Protein 6CZX (pdb70)

Organism: Arabidopsis thaliana (NCBI:txid3702)

Foldseek 3Di:
DVDAFQWQALFLTDDAPVLVVVCVVCQAPHPPPRGGLVPDDCPDPVLVVLLVLLVVLLCVQQVFDPQKDKAKAFDFVLLVLQLVLQQQHAAAAEEEEAALEVVSVSSQVNNPVGHHYDDQYHPVVLPRFDGDDQVPGDADQRHAEYEYAQAHRQQQFHDPDDHQHDHHFYEYEPAQCPQLAHDPPVRGQKYKYACSLQFNGGIIMIIGRNVSADDGHPPDDCSSHRNCRRVCVNVNDPGPSVRSSSSSSRSVVCVVCVHRVSSNVVLVVLLVLQVVLQVVLVQQKDFRHDDVGGHSFKTFIAGPPNVCQVVLQVVVVVVRNHDQFHDPVPTHGMRGQRSNRDSVSSVVSSVSSVVVSVVPD/DDAFQWQALFLTDDAPVLVVVCVVCAAPHPPPRGGLVPDDCPDPVLVVLLVLLVVLLCVQQVFDPLKDKAKAFDFVLLVLQLVCLQQHAAAAEEEEAALEVVSVSSQVNCPVRHHYDDQHHPVVLPRFDGDDQVPGDADQRHQEYEDAQAHSQQQFHDPDDHQHNDHFYEYACAQCPQQAHDPPVRGQKYKYACSLQFHGGIIMIMGRPVSADDGHPPQDCSSHPNCRRVCVNVNDPGPSVGSSSSSSRSVVCVVCVHNNSSNVVLVVLLCLVVVLQVVLVQQKDFSHDVVGGHSFKTFIAGPPQVCQVVLQVVVVVVRNHDQFRDPPPTHGMRGQRSNRDSVNSVVSSVSSVVVSVVPD/DDAFQWQALFLTDDAPVLVVLCVVCQAAHVVPPGGLVPDDCVDPVLVVLLVLLVVLLCVQQVFDPQKAKAKAFDFVLLVLQLVLQQQHAAAAEEEEAALEVVSVSSQVNNPVGHHYHDQYHCVVLPRFDGDDQVPGDADQRHAEYEYAQAHRQQQFHDPDDHQHRHHFYEYECAQCPQQAHDPPVRGQKYKYACSLQFNGGIIMIIGRNVSADDGHPPDDCSSHRVCRRVCVNVNDPGPRVGSSSSSSRSVVCVVCVHRHSSNVVLVVLLCLQVVLQVPLVQQKDFRHDDVGGHSFKTFIAGPPNVCQVVLQVVVVVVRNHDQFHDPVPTHGMRGQRSNRDSVSSVVSSVSVVVVSVVPD/DDAFQEQALFLTDDAPVLVVVLVVCAAPHPPPRGGLVPDDCPDPVLVVLLVLLQVLLCVQQVFDPQKDKAKAFDFVLLVLQLVCQQQHAAAAEEEEAALEVVSVSSQVNNPVGHHYHDQHHPVVLPRFDGDDQVPGDADQRHQEYEDAQAHRQQQFHDPDDHQHNDHFYEYECAQCRLQAHDPPVRGQKYKYAQSLAFNGGIIMIMHRNVSADDGHPPDDCSSHRNCRRVCVNVNDPGPRVRSSSSSSRSVVCVVCVHRHSSNVVLVVLLCLQVVLQVVLVQQKDFSHDDVGGHSFKTFIAGPPNVCQVVLQVVVVVVRYHDQFRDPVRGHGMRGQRSNSDSVNSVVVSVSSVVVSVVPD

GO terms:
  GO:0030170 pyridoxal phosphate binding (F, IDA)
  GO:0042803 protein homodimerization activity (F, IDA)
  GO:0004648 O-phospho-L-serine:2-oxoglutarate transaminase activity (F, EXP)
  GO:0004648 O-phospho-L-serine:2-oxoglutarate transaminase activity (F, IDA)
  GO:0009507 chloroplast (C, IDA)
  GO:0006564 L-serine biosynthetic process (P, TAS)
  GO:0009507 chloroplast (C, HDA)
  GO:0009536 plastid (C, HDA)
  GO:0009570 chloroplast stroma (C, HDA)

Nearest PDB structures (foldseek):
  6czz-assembly2_C  TM=1.001E+00  e=1.066E-75  Arabidopsis thaliana
  2bhx-assembly1_A  TM=9.837E-01  e=3.439E-50  Alkalihalobacillus alcalophilus
  4xk1-assembly1_B  TM=9.857E-01  e=1.658E-46  Pseudomonas aeruginosa PAO1
  1bjo-assembly1_A  TM=9.437E-01  e=1.462E-46  Escherichia coli
  3qbo-assembly1_A  TM=9.615E-01  e=1.694E-45  Yersinia pestis CO92

Solvent-accessible surface area: 54350 Å² total

InterPro domains:
  IPR000192 Aminotransferase class V domain [PF00266] (73-418)
  IPR015421 Pyridoxal phosphate-dependent transferase, major domain [G3DSA:3.40.640.10] (86-325)
  IPR015422 Pyridoxal phosphate-dependent transferase, small domain [G3DSA:3.90.1150.10] (326-430)
  IPR015424 Pyridoxal phosphate-dependent transferase [SSF53383] (71-427)
  IPR020578 Aminotransferase class-V, pyridoxal-phosphate binding site [PS00595] (256-275)
  IPR022278 Phosphoserine aminotransferase [MF_00160] (71-429)
  IPR022278 Phosphoserine aminotransferase [NF003764] (71-429)
  IPR022278 Phosphoserine aminotransferase [PTHR43247] (69-429)
  IPR022278 Phosphoserine aminotransferase [TIGR01364] (73-429)
  IPR022278 Phosphoserine aminotransferase [cd00611] (74-426)

Radius of gyration: 36.16 Å; Cα contacts (8 Å, |Δi|>4): 3236; chains: 4; bounding box: 89×71×110 Å

Sequence (1441 aa):
SNARVFNFAAGPATLPENVLLKAQADLYNWRGSGMSVMEMSHRGKEFLSIIQKAESDLRQLLEIPQEYSVLFLQGGATTQFAALPLNLCKSDDTVDFVVTGSWGDKAVKEAKKYCKTNVIWSGKSEKYTKVPSFEELEEQTPDAKYLHICANETIHGVEFKDYPVPKNGFLVADMSSNFCSKPVDVSKFGVIYGGAQNVGPSSGVTIVIIRKDLIGNAQDITPVMLDYKIHDENSSLYNTPPCFGIYMCGLVFEDLLEQGGLKEVEKKNQRKADLLYNAIEESNGFFRCPVEKSVRSLMNVPFTLEKSSELEAEFIKEAAKEKMVQLKGHRSVGGMRASIYNAMPLAGVEKLVAFMKDDFQAKHANARVFNFAAGPATLPENVLLKAQADLLYNWRGSGMSVMEMSHRGKEFLSIIQKAESDLRQLLEIPQEEYSVLFLQGGATTQFAALPLNLCKSDDTVDFVVTGSWGDKAVKEAKKYCKTNVIWSGKSEKYTKVPSFEELEQTPDAKYLHICANETIHGVEFKDDYPVPKNGFLVADMSSNFCSKPVDVSKFGVIYGGAQNVGPSSGVTIVIIRKKDLIGNAQDITPVMLDYKIHDENSSLYNTPPCFGIYMCGLVFEDLLEQGGLKEVEKKNQRRKADLLYNAIEESNGFFRCPVEKSVRSLMNVPFTLEKSELEAEFIKEAAKEKMVQQLKGGHHRRSSVVGGGMRASIYNAMPLAGVEKLVAFMKDDFQAKHANARVFNFAAGPATLPENVLLKAQADDLYNWRGSGMSVMEMSHRGKEFLSIIQKAESSDLRQLLEIPQEYSVLFLQGGATTQFAALPLNLCKSDDTVDFVVTGSWGDKAVKEAKKYCKTNVIWSGKSEKYTKVPSFEELEQTPDAKYLHICANETIHGVEFKDYPVPKNGFLVADMSSNFCSKPVDVSKFGVIYGGAQNVGPSSGVTIVIIRKDLIGNAQDITPVMLDYKIHDENSSLYNTPPCFGIYMCGLVFEEDLLEQGGLKEVEKKNQRKADLLYNAIEESNGFFRCPVEKSVRSLMNVPFTLEKSELEAEFIKEAAKEKMVQQLKGHRSVGGMRASIYNAMPLAGVEKLVAFMKDDFQAKHANARVFNFAAGPATLPENVLLKAQADLLYNWRGSGMSVMEMSHRGKEFLSIIQKAESSDLRQLLEIPQEYSVLFLQGGATTQFAALPLNLCKSDDTVDFVVTGSWGDKAVKEAKKYCKTNNVIWSGKSEKYTKVPSFEELEQTPDAKYLHICANETIHGVEFKDDYPVPKNGFLVADMSSNFCSKPVDVSKFGVIYGGAQNVGPSSGVTIVIIRKDLIGNAQDDITPVMLDYKIHDENSSLYNTPPCFGIYMCGLVFEDLLEQGGLKEVEKKNQRRKADLLYNAIEESNNGFFRCCPVEKSVRSLMNVPFTLLEEKSELEAEEFIKEAAKEKMVQLKGHRSVGGMMRASIYNAMPLAGVEKLVAFMKDDFQAKHA

Structure (mmCIF, N/CA/C/O backbone):
data_6CZX
#
_entry.id   6CZX
#
_cell.length_a   84.221
_cell.length_b   105.929
_cell.length_c   186.886
_cell.angle_alpha   90.00
_cell.angle_beta   90.00
_cell.angle_gamma   90.00
#
_symmetry.space_group_name_H-M   'P 21 21 21'
#
loop_
_entity.id
_entity.type
_entity.pdbx_description
1 polymer 'Phosphoserine aminotransferase 1, chloroplastic'
2 non-polymer 'SULFATE ION'
3 non-polymer DI(HYDROXYETHYL)ETHER
4 non-polymer (4R)-2-METHYLPENTANE-2,4-DIOL
5 water water
#
loop_
_atom_site.group_PDB
_atom_site.id
_atom_site.type_symbol
_atom_site.label_atom_id
_atom_site.label_alt_id
_atom_site.label_comp_id
_atom_site.label_asym_id
_atom_site.label_entity_id
_atom_site.label_seq_id
_atom_site.pdbx_PDB_ins_code
_atom_site.Cartn_x
_atom_site.Cartn_y
_atom_site.Cartn_z
_atom_site.occupancy
_atom_site.B_iso_or_equiv
_atom_site.auth_seq_id
_atom_site.auth_comp_id
_atom_site.auth_asym_id
_atom_site.auth_atom_id
_atom_site.pdbx_PDB_model_num
ATOM 1 N N . SER A 1 1 ? 34.148 58.471 47.180 1.00 53.03 69 SER A N 1
ATOM 2 C CA . SER A 1 1 ? 34.507 58.509 48.632 1.00 51.62 69 SER A CA 1
ATOM 3 C C . SER A 1 1 ? 35.074 57.162 49.120 1.00 49.35 69 SER A C 1
ATOM 4 O O . SER A 1 1 ? 35.185 56.197 48.354 1.00 45.88 69 SER A O 1
ATOM 7 N N . ASN A 1 2 ? 35.420 57.077 50.398 1.00 46.52 70 ASN A N 1
ATOM 8 C CA . ASN A 1 2 ? 35.836 55.782 50.947 1.00 44.38 70 ASN A CA 1
ATOM 9 C C . ASN A 1 2 ? 34.669 54.786 51.011 1.00 40.29 70 ASN A C 1
ATOM 10 O O . ASN A 1 2 ? 34.886 53.588 50.877 1.00 42.07 70 ASN A O 1
ATOM 15 N N . ALA A 1 3 ? 33.446 55.280 51.201 1.00 34.62 71 ALA A N 1
ATOM 16 C CA . ALA A 1 3 ? 32.250 54.456 51.089 1.00 31.66 71 ALA A CA 1
ATOM 17 C C . ALA A 1 3 ? 31.806 54.493 49.633 1.00 27.96 71 ALA A C 1
ATOM 18 O O . ALA A 1 3 ? 32.063 55.455 48.907 1.00 27.29 71 ALA A O 1
ATOM 20 N N . ARG A 1 4 ? 31.091 53.471 49.220 1.00 25.81 72 ARG A N 1
ATOM 21 C CA . ARG A 1 4 ? 30.582 53.487 47.854 1.00 25.21 72 ARG A CA 1
ATOM 22 C C . ARG A 1 4 ? 29.445 54.483 47.699 1.00 24.38 72 ARG A C 1
ATOM 23 O O . ARG A 1 4 ? 28.665 54.713 48.641 1.00 24.88 72 ARG A O 1
ATOM 31 N N . VAL A 1 5 ? 29.365 55.091 46.515 1.00 22.59 73 VAL A N 1
ATOM 32 C CA . VAL A 1 5 ? 28.339 56.067 46.240 1.00 22.55 73 VAL A CA 1
ATOM 33 C C . VAL A 1 5 ? 27.115 55.468 45.591 1.00 21.98 73 VAL A C 1
ATOM 34 O O . VAL A 1 5 ? 27.126 54.308 45.152 1.00 20.99 73 VAL A O 1
ATOM 38 N N . PHE A 1 6 ? 26.051 56.262 45.522 1.00 20.81 74 PHE A N 1
ATOM 39 C CA . PHE A 1 6 ? 24.902 55.915 44.699 1.00 21.82 74 PHE A CA 1
ATOM 40 C C . PHE A 1 6 ? 25.209 56.395 43.285 1.00 20.41 74 PHE A C 1
ATOM 41 O O . PHE A 1 6 ? 25.420 57.589 43.040 1.00 20.35 74 PHE A O 1
ATOM 49 N N . ASN A 1 7 ? 25.287 55.446 42.361 1.00 20.05 75 ASN A N 1
ATOM 50 C CA . ASN A 1 7 ? 25.835 55.697 41.015 1.00 19.55 75 ASN A CA 1
ATOM 51 C C . ASN A 1 7 ? 24.715 55.624 39.988 1.00 20.28 75 ASN A C 1
ATOM 52 O O . ASN A 1 7 ? 24.224 54.558 39.687 1.00 19.28 75 ASN A O 1
ATOM 57 N N . PHE A 1 8 ? 24.251 56.794 39.539 1.00 19.90 76 PHE A N 1
ATOM 58 C CA . PHE A 1 8 ? 23.142 56.893 38.569 1.00 20.36 76 PHE A CA 1
ATOM 59 C C . PHE A 1 8 ? 23.570 56.887 37.092 1.00 19.89 76 PHE A C 1
ATOM 60 O O . PHE A 1 8 ? 22.791 57.252 36.212 1.00 20.75 76 PHE A O 1
ATOM 68 N N . ALA A 1 9 ? 24.791 56.460 36.829 1.00 20.88 77 ALA A N 1
ATOM 69 C CA . ALA A 1 9 ? 25.310 56.410 35.470 1.00 20.73 77 ALA A CA 1
ATOM 70 C C . ALA A 1 9 ? 24.472 55.507 34.559 1.00 19.86 77 ALA A C 1
ATOM 71 O O . ALA A 1 9 ? 23.934 54.503 34.984 1.00 18.45 77 ALA A O 1
ATOM 73 N N . ALA A 1 10 ? 24.395 55.888 33.286 1.00 19.36 78 ALA A N 1
ATOM 74 C CA . ALA A 1 10 ? 23.501 55.264 32.317 1.00 19.34 78 ALA A CA 1
ATOM 75 C C . ALA A 1 10 ? 24.127 54.069 31.580 1.00 19.07 78 ALA A C 1
ATOM 76 O O . ALA A 1 10 ? 23.449 53.392 30.805 1.00 19.94 78 ALA A O 1
ATOM 78 N N . GLY A 1 11 ? 25.406 53.846 31.772 1.00 18.35 79 GLY A N 1
ATOM 79 C CA . GLY A 1 11 ? 26.107 52.773 31.064 1.00 18.44 79 GLY A CA 1
ATOM 80 C C . GLY A 1 11 ? 27.530 53.159 30.695 1.00 18.62 79 GLY A C 1
ATOM 81 O O . GLY A 1 11 ? 27.705 54.160 30.017 1.00 19.81 79 GLY A O 1
ATOM 82 N N . PRO A 1 12 ? 28.542 52.434 31.172 1.00 17.28 80 PRO A N 1
ATOM 83 C CA . PRO A 1 12 ? 28.418 51.378 32.185 1.00 16.92 80 PRO A CA 1
ATOM 84 C C . PRO A 1 12 ? 27.726 51.911 33.463 1.00 16.85 80 PRO A C 1
ATOM 85 O O . PRO A 1 12 ? 27.503 53.133 33.607 1.00 16.69 80 PRO A O 1
ATOM 89 N N . ALA A 1 13 ? 27.365 51.000 34.342 1.00 16.81 81 ALA A N 1
ATOM 90 C CA . ALA A 1 13 ? 26.470 51.336 35.422 1.00 16.29 81 ALA A CA 1
ATOM 91 C C . ALA A 1 13 ? 26.772 50.577 36.690 1.00 16.62 81 ALA A C 1
ATOM 92 O O . ALA A 1 13 ? 27.683 49.716 36.751 1.00 15.71 81 ALA A O 1
ATOM 94 N N . THR A 1 14 ? 25.987 50.883 37.723 1.00 17.14 82 THR A N 1
ATOM 95 C CA . THR A 1 14 ? 26.121 50.223 39.003 1.00 17.55 82 THR A CA 1
ATOM 96 C C . THR A 1 14 ? 25.916 48.709 38.908 1.00 17.23 82 THR A C 1
ATOM 97 O O . THR A 1 14 ? 25.099 48.224 38.116 1.00 17.84 82 THR A O 1
ATOM 101 N N . LEU A 1 15 ? 26.670 47.963 39.713 1.00 16.65 83 LEU A N 1
ATOM 102 C CA . LEU A 1 15 ? 26.559 46.496 39.807 1.00 16.94 83 LEU A CA 1
ATOM 103 C C . LEU A 1 15 ? 26.321 46.073 41.250 1.00 17.29 83 LEU A C 1
ATOM 104 O O . LEU A 1 15 ? 26.643 46.829 42.165 1.00 17.30 83 LEU A O 1
ATOM 109 N N . PRO A 1 16 ? 25.811 44.849 41.457 1.00 17.02 84 PRO A N 1
ATOM 110 C CA . PRO A 1 16 ? 25.490 44.417 42.836 1.00 17.95 84 PRO A CA 1
ATOM 111 C C . PRO A 1 16 ? 26.761 44.310 43.645 1.00 17.76 84 PRO A C 1
ATOM 112 O O . PRO A 1 16 ? 27.774 43.768 43.167 1.00 17.52 84 PRO A O 1
ATOM 116 N N . GLU A 1 17 ? 26.704 44.765 44.892 1.00 18.54 85 GLU A N 1
ATOM 117 C CA . GLU A 1 17 ? 27.878 44.673 45.762 1.00 18.76 85 GLU A CA 1
ATOM 118 C C . GLU A 1 17 ? 28.324 43.242 46.051 1.00 18.51 85 GLU A C 1
ATOM 119 O O . GLU A 1 17 ? 29.524 42.952 46.118 1.00 18.26 85 GLU A O 1
ATOM 125 N N . ASN A 1 18 ? 27.381 42.337 46.194 1.00 18.76 86 ASN A N 1
ATOM 126 C CA . ASN A 1 18 ? 27.726 40.956 46.435 1.00 19.93 86 ASN A CA 1
ATOM 127 C C . ASN A 1 18 ? 28.453 40.302 45.246 1.00 19.25 86 ASN A C 1
ATOM 128 O O . ASN A 1 18 ? 29.363 39.507 45.431 1.00 18.95 86 ASN A O 1
ATOM 133 N N . VAL A 1 19 ? 28.051 40.671 44.032 1.00 17.90 87 VAL A N 1
ATOM 134 C CA . VAL A 1 19 ? 28.731 40.212 42.834 1.00 17.52 87 VAL A CA 1
ATOM 135 C C . VAL A 1 19 ? 30.157 40.747 42.814 1.00 16.35 87 VAL A C 1
ATOM 136 O O . VAL A 1 19 ? 31.124 39.995 42.544 1.00 16.51 87 VAL A O 1
ATOM 140 N N . LEU A 1 20 ? 30.325 42.049 43.121 1.00 15.69 88 LEU A N 1
ATOM 141 C CA . LEU A 1 20 ? 31.659 42.630 43.101 1.00 16.00 88 LEU A CA 1
ATOM 142 C C . LEU A 1 20 ? 32.548 41.977 44.131 1.00 15.31 88 LEU A C 1
ATOM 143 O O . LEU A 1 20 ? 33.766 41.773 43.908 1.00 14.36 88 LEU A O 1
ATOM 148 N N . LEU A 1 21 ? 32.002 41.725 45.328 1.00 15.54 89 LEU A N 1
ATOM 149 C CA . LEU A 1 21 ? 32.831 41.146 46.397 1.00 15.82 89 LEU A CA 1
ATOM 150 C C . LEU A 1 21 ? 33.195 39.680 46.077 1.00 16.34 89 LEU A C 1
ATOM 151 O O . LEU A 1 21 ? 34.265 39.216 46.447 1.00 15.83 89 LEU A O 1
ATOM 156 N N . LYS A 1 22 ? 32.296 38.962 45.414 1.00 17.02 90 LYS A N 1
ATOM 157 C CA . LYS A 1 22 ? 32.614 37.604 44.979 1.00 17.40 90 LYS A CA 1
ATOM 158 C C . LYS A 1 22 ? 33.764 37.605 43.972 1.00 16.55 90 LYS A C 1
ATOM 159 O O . LYS A 1 22 ? 34.750 36.839 44.074 1.00 15.46 90 LYS A O 1
ATOM 165 N N . ALA A 1 23 ? 33.670 38.526 43.007 1.00 15.96 91 ALA A N 1
ATOM 166 C CA . ALA A 1 23 ? 34.763 38.700 42.042 1.00 15.50 91 ALA A CA 1
ATOM 167 C C . ALA A 1 23 ? 36.070 39.062 42.715 1.00 15.21 91 ALA A C 1
ATOM 168 O O . ALA A 1 23 ? 37.119 38.533 42.368 1.00 15.21 91 ALA A O 1
ATOM 170 N N . GLN A 1 24 ? 36.029 39.955 43.703 1.00 14.91 92 GLN A N 1
ATOM 171 C CA . GLN A 1 24 ? 37.248 40.297 44.437 1.00 14.56 92 GLN A CA 1
ATOM 172 C C . GLN A 1 24 ? 37.836 39.058 45.087 1.00 14.56 92 GLN A C 1
ATOM 173 O O . GLN A 1 24 ? 39.040 38.791 44.955 1.00 15.47 92 GLN A O 1
ATOM 179 N N . ALA A 1 25 ? 37.005 38.326 45.813 1.00 15.52 93 ALA A N 1
ATOM 180 C CA . ALA A 1 25 ? 37.460 37.156 46.566 1.00 15.89 93 ALA A CA 1
ATOM 181 C C . ALA A 1 25 ? 38.179 36.138 45.715 1.00 16.47 93 ALA A C 1
ATOM 182 O O . ALA A 1 25 ? 39.181 35.521 46.139 1.00 17.22 93 ALA A O 1
ATOM 184 N N . ASP A 1 26 ? 37.663 35.940 44.507 1.00 16.86 94 ASP A N 1
ATOM 185 C CA . ASP A 1 26 ? 38.154 34.868 43.644 1.00 17.68 94 ASP A CA 1
ATOM 186 C C . ASP A 1 26 ? 39.161 35.342 42.589 1.00 17.23 94 ASP A C 1
ATOM 187 O O . ASP A 1 26 ? 39.588 34.554 41.738 1.00 17.17 94 ASP A O 1
ATOM 192 N N . LEU A 1 27 ? 39.558 36.618 42.625 1.00 17.05 95 LEU A N 1
ATOM 193 C CA . LEU A 1 27 ? 40.292 37.202 41.467 1.00 17.50 95 LEU A CA 1
ATOM 194 C C . LEU A 1 27 ? 41.668 36.582 41.249 1.00 17.66 95 LEU A C 1
ATOM 195 O O . LEU A 1 27 ? 42.150 36.486 40.105 1.00 18.29 95 LEU A O 1
ATOM 200 N N . TYR A 1 28 ? 42.325 36.200 42.328 1.00 17.83 96 TYR A N 1
ATOM 201 C CA . TYR A 1 28 ? 43.710 35.696 42.256 1.00 18.72 96 TYR A CA 1
ATOM 202 C C . TYR A 1 28 ? 43.798 34.230 41.935 1.00 18.86 96 TYR A C 1
ATOM 203 O O . TYR A 1 28 ? 44.798 33.752 41.354 1.00 18.66 96 TYR A O 1
ATOM 212 N N . ASN A 1 29 ? 42.767 33.503 42.342 1.00 19.14 97 ASN A N 1
ATOM 213 C CA . ASN A 1 29 ? 42.732 32.029 42.234 1.00 19.63 97 ASN A CA 1
ATOM 214 C C . ASN A 1 29 ? 41.288 31.597 42.330 1.00 19.84 97 ASN A C 1
ATOM 215 O O . ASN A 1 29 ? 40.726 31.531 43.426 1.00 20.50 97 ASN A O 1
ATOM 220 N N . TRP A 1 30 ? 40.679 31.330 41.197 1.00 20.03 98 TRP A N 1
ATOM 221 C CA . TRP A 1 30 ? 39.245 30.980 41.111 1.00 20.27 98 TRP A CA 1
ATOM 222 C C . TRP A 1 30 ? 39.033 29.529 41.534 1.00 21.86 98 TRP A C 1
ATOM 223 O O . TRP A 1 30 ? 39.500 28.627 40.857 1.00 20.69 98 TRP A O 1
ATOM 234 N N . ARG A 1 31 ? 38.325 29.313 42.647 1.00 24.11 99 ARG A N 1
ATOM 235 C CA . ARG A 1 31 ? 37.956 27.950 43.070 1.00 26.85 99 ARG A CA 1
ATOM 236 C C . ARG A 1 31 ? 39.102 26.916 43.068 1.00 27.86 99 ARG A C 1
ATOM 237 O O . ARG A 1 31 ? 38.955 25.811 42.510 1.00 31.52 99 ARG A O 1
ATOM 245 N N . GLY A 1 32 ? 40.245 27.263 43.624 1.00 29.39 100 GLY A N 1
ATOM 246 C CA . GLY A 1 32 ? 41.437 26.376 43.588 1.00 29.65 100 GLY A CA 1
ATOM 247 C C . GLY A 1 32 ? 41.896 25.837 42.225 1.00 29.97 100 GLY A C 1
ATOM 248 O O . GLY A 1 32 ? 42.601 24.830 42.156 1.00 31.10 100 GLY A O 1
ATOM 249 N N . SER A 1 33 ? 41.503 26.484 41.133 1.00 26.51 101 SER A N 1
ATOM 250 C CA . SER A 1 33 ? 42.005 26.128 39.811 1.00 25.44 101 SER A CA 1
ATOM 251 C C . SER A 1 33 ? 43.458 26.524 39.636 1.00 24.99 101 SER A C 1
ATOM 252 O O . SER A 1 33 ? 44.114 26.124 38.683 1.00 27.54 101 SER A O 1
ATOM 255 N N . GLY A 1 34 ? 43.930 27.424 40.477 1.00 21.81 102 GLY A N 1
ATOM 256 C CA . GLY A 1 34 ? 45.312 27.845 40.410 1.00 21.45 102 GLY A CA 1
ATOM 257 C C . GLY A 1 34 ? 45.576 29.063 39.523 1.00 19.49 102 GLY A C 1
ATOM 258 O O . GLY A 1 34 ? 46.730 29.415 39.324 1.00 18.83 102 GLY A O 1
ATOM 259 N N . MET A 1 35 ? 44.519 29.763 39.135 1.00 18.69 103 MET A N 1
ATOM 260 C CA . MET A 1 35 ? 44.655 30.967 38.311 1.00 18.36 103 MET A CA 1
ATOM 261 C C . MET A 1 35 ? 43.409 31.831 38.366 1.00 17.22 103 MET A C 1
ATOM 262 O O . MET A 1 35 ? 42.325 31.407 38.833 1.00 17.17 103 MET A O 1
ATOM 267 N N . SER A 1 36 ? 43.543 33.071 37.881 1.00 15.62 104 SER A N 1
ATOM 268 C CA . SER A 1 36 ? 42.414 33.983 37.773 1.00 15.65 104 SER A CA 1
ATOM 269 C C . SER A 1 36 ? 41.561 33.597 36.575 1.00 15.40 104 SER A C 1
ATOM 270 O O . SER A 1 36 ? 42.082 33.066 35.576 1.00 15.10 104 SER A O 1
ATOM 273 N N . VAL A 1 37 ? 40.272 33.915 36.618 1.00 15.49 105 VAL A N 1
ATOM 274 C CA . VAL A 1 37 ? 39.453 33.859 35.398 1.00 16.07 105 VAL A CA 1
ATOM 275 C C . VAL A 1 37 ? 40.140 34.652 34.258 1.00 16.18 105 VAL A C 1
ATOM 276 O O . VAL A 1 37 ? 40.102 34.221 33.115 1.00 16.36 105 VAL A O 1
ATOM 280 N N . MET A 1 38 ? 40.795 35.764 34.582 1.00 16.34 106 MET A N 1
ATOM 281 C CA . MET A 1 38 ? 41.535 36.543 33.545 1.00 16.95 106 MET A CA 1
ATOM 282 C C . MET A 1 38 ? 42.694 35.829 32.815 1.00 16.80 106 MET A C 1
ATOM 283 O O . MET A 1 38 ? 43.184 36.331 31.779 1.00 16.42 106 MET A O 1
ATOM 288 N N . GLU A 1 39 ? 43.095 34.670 33.337 1.00 16.31 107 GLU A N 1
ATOM 289 C CA . GLU A 1 39 ? 44.223 33.917 32.843 1.00 16.54 107 GLU A CA 1
ATOM 290 C C . GLU A 1 39 ? 43.816 32.556 32.241 1.00 17.13 107 GLU A C 1
ATOM 291 O O . GLU A 1 39 ? 44.691 31.801 31.802 1.00 17.29 107 GLU A O 1
ATOM 297 N N . MET A 1 40 ? 42.522 32.220 32.289 1.00 16.34 108 MET A N 1
ATOM 298 C CA . MET A 1 40 ? 42.039 30.881 31.870 1.00 17.67 108 MET A CA 1
ATOM 299 C C . MET A 1 40 ? 42.004 30.771 30.374 1.00 17.96 108 MET A C 1
ATOM 300 O O . MET A 1 40 ? 41.628 31.708 29.673 1.00 17.42 108 MET A O 1
ATOM 305 N N . SER A 1 41 ? 42.379 29.602 29.872 1.00 19.05 109 SER A N 1
ATOM 306 C CA . SER A 1 41 ? 42.154 29.298 28.467 1.00 19.00 109 SER A CA 1
ATOM 307 C C . SER A 1 41 ? 40.669 29.238 28.199 1.00 18.43 109 SER A C 1
ATOM 308 O O . SER A 1 41 ? 39.913 28.612 28.940 1.00 18.92 109 SER A O 1
ATOM 311 N N . HIS A 1 42 ? 40.229 29.815 27.100 1.00 19.02 110 HIS A N 1
ATOM 312 C CA . HIS A 1 42 ? 38.810 29.753 26.750 1.00 19.62 110 HIS A CA 1
ATOM 313 C C . HIS A 1 42 ? 38.342 28.374 26.277 1.00 21.53 110 HIS A C 1
ATOM 314 O O . HIS A 1 42 ? 37.127 28.137 26.170 1.00 22.27 110 HIS A O 1
ATOM 321 N N . ARG A 1 43 ? 39.295 27.491 26.012 1.00 22.95 111 ARG A N 1
ATOM 322 C CA . ARG A 1 43 ? 38.981 26.110 25.603 1.00 25.11 111 ARG A CA 1
ATOM 323 C C . ARG A 1 43 ? 39.196 25.114 26.751 1.00 25.55 111 ARG A C 1
ATOM 324 O O . ARG A 1 43 ? 39.008 23.893 26.562 1.00 26.85 111 ARG A O 1
ATOM 332 N N . GLY A 1 44 ? 39.592 25.620 27.921 1.00 23.61 112 GLY A N 1
ATOM 333 C CA . GLY A 1 44 ? 39.795 24.774 29.108 1.00 23.04 112 GLY A CA 1
ATOM 334 C C . GLY A 1 44 ? 38.526 24.491 29.882 1.00 23.13 112 GLY A C 1
ATOM 335 O O . GLY A 1 44 ? 37.507 25.139 29.713 1.00 22.76 112 GLY A O 1
ATOM 336 N N . LYS A 1 45 ? 38.572 23.492 30.761 1.00 23.70 113 LYS A N 1
ATOM 337 C CA . LYS A 1 45 ? 37.345 23.030 31.399 1.00 24.35 113 LYS A CA 1
ATOM 338 C C . LYS A 1 45 ? 36.761 24.055 32.380 1.00 21.84 113 LYS A C 1
ATOM 339 O O . LYS A 1 45 ? 35.556 24.150 32.518 1.00 21.15 113 LYS A O 1
ATOM 345 N N . GLU A 1 46 ? 37.592 24.874 33.007 1.00 21.53 114 GLU A N 1
ATOM 346 C CA . GLU A 1 46 ? 37.058 25.865 33.930 1.00 21.53 114 GLU A CA 1
ATOM 347 C C . GLU A 1 46 ? 36.262 26.912 33.201 1.00 19.83 114 GLU A C 1
ATOM 348 O O . GLU A 1 46 ? 35.116 27.181 33.564 1.00 19.08 114 GLU A O 1
ATOM 354 N N . PHE A 1 47 ? 36.832 27.499 32.169 1.00 18.76 115 PHE A N 1
ATOM 355 C CA . PHE A 1 47 ? 36.060 28.518 31.482 1.00 18.12 115 PHE A CA 1
ATOM 356 C C . PHE A 1 47 ? 34.815 27.949 30.827 1.00 18.23 115 PHE A C 1
ATOM 357 O O . PHE A 1 47 ? 33.751 28.566 30.805 1.00 17.63 115 PHE A O 1
ATOM 365 N N . LEU A 1 48 ? 34.921 26.749 30.273 1.00 19.28 116 LEU A N 1
ATOM 366 C CA . LEU A 1 48 ? 33.732 26.139 29.712 1.00 19.73 116 LEU A CA 1
ATOM 367 C C . LEU A 1 48 ? 32.604 26.037 30.722 1.00 18.72 116 LEU A C 1
ATOM 368 O O . LEU A 1 48 ? 31.454 26.286 30.382 1.00 18.47 116 LEU A O 1
ATOM 373 N N . SER A 1 49 ? 32.912 25.707 31.974 1.00 17.96 117 SER A N 1
ATOM 374 C CA . SER A 1 49 ? 31.884 25.581 32.981 1.00 17.99 117 SER A CA 1
ATOM 375 C C . SER A 1 49 ? 31.248 26.947 33.245 1.00 17.87 117 SER A C 1
ATOM 376 O O . SER A 1 49 ? 30.067 27.021 33.442 1.00 17.90 117 SER A O 1
ATOM 379 N N . ILE A 1 50 ? 32.064 28.004 33.250 1.00 17.07 118 ILE A N 1
ATOM 380 C CA . ILE A 1 50 ? 31.567 29.371 33.466 1.00 17.16 118 ILE A CA 1
ATOM 381 C C . ILE A 1 50 ? 30.622 29.816 32.353 1.00 17.14 118 ILE A C 1
ATOM 382 O O . ILE A 1 50 ? 29.512 30.280 32.629 1.00 17.57 118 ILE A O 1
ATOM 387 N N . ILE A 1 51 ? 31.046 29.727 31.092 1.00 17.06 119 ILE A N 1
ATOM 388 C CA . ILE A 1 51 ? 30.225 30.205 30.004 1.00 17.71 119 ILE A CA 1
ATOM 389 C C . ILE A 1 51 ? 28.934 29.344 29.886 1.00 17.39 119 ILE A C 1
ATOM 390 O O . ILE A 1 51 ? 27.865 29.863 29.637 1.00 17.78 119 ILE A O 1
ATOM 395 N N . GLN A 1 52 ? 29.035 28.044 30.120 1.00 18.59 120 GLN A N 1
ATOM 396 C CA . GLN A 1 52 ? 27.854 27.182 30.048 1.00 19.61 120 GLN A CA 1
ATOM 397 C C . GLN A 1 52 ? 26.868 27.509 31.168 1.00 19.61 120 GLN A C 1
ATOM 398 O O . GLN A 1 52 ? 25.658 27.526 30.942 1.00 18.62 120 GLN A O 1
ATOM 404 N N . LYS A 1 53 ? 27.375 27.802 32.368 1.00 19.28 121 LYS A N 1
ATOM 405 C CA . LYS A 1 53 ? 26.509 28.151 33.478 1.00 20.23 121 LYS A CA 1
ATOM 406 C C . LYS A 1 53 ? 25.849 29.512 33.237 1.00 19.62 121 LYS A C 1
ATOM 407 O O . LYS A 1 53 ? 24.654 29.682 33.505 1.00 18.47 121 LYS A O 1
ATOM 413 N N . ALA A 1 54 ? 26.621 30.461 32.690 1.00 18.24 122 ALA A N 1
ATOM 414 C CA . ALA A 1 54 ? 26.051 31.774 32.334 1.00 17.90 122 ALA A CA 1
ATOM 415 C C . ALA A 1 54 ? 24.905 31.607 31.355 1.00 17.85 122 ALA A C 1
ATOM 416 O O . ALA A 1 54 ? 23.826 32.199 31.527 1.00 16.89 122 ALA A O 1
ATOM 418 N N . GLU A 1 55 ? 25.109 30.784 30.320 1.00 17.43 123 GLU A N 1
ATOM 419 C CA . GLU A 1 55 ? 24.037 30.582 29.332 1.00 18.50 123 GLU A CA 1
ATOM 420 C C . GLU A 1 55 ? 22.821 29.896 29.966 1.00 17.96 123 GLU A C 1
ATOM 421 O O . GLU A 1 55 ? 21.683 30.308 29.743 1.00 17.69 123 GLU A O 1
ATOM 427 N N . SER A 1 56 ? 23.075 28.877 30.773 1.00 19.09 124 SER A N 1
ATOM 428 C CA . SER A 1 56 ? 21.987 28.140 31.436 1.00 19.54 124 SER A CA 1
ATOM 429 C C . SER A 1 56 ? 21.141 29.038 32.358 1.00 19.49 124 SER A C 1
ATOM 430 O O . SER A 1 56 ? 19.906 29.035 32.300 1.00 18.73 124 SER A O 1
ATOM 433 N N . ASP A 1 57 ? 21.841 29.838 33.167 1.00 18.82 125 ASP A N 1
ATOM 434 C CA . ASP A 1 57 ? 21.189 30.791 34.076 1.00 18.83 125 ASP A CA 1
ATOM 435 C C . ASP A 1 57 ? 20.405 31.834 33.308 1.00 18.36 125 ASP A C 1
ATOM 436 O O . ASP A 1 57 ? 19.280 32.188 33.685 1.00 18.23 125 ASP A O 1
ATOM 441 N N . LEU A 1 58 ? 20.958 32.331 32.210 1.00 18.11 126 LEU A N 1
ATOM 442 C CA . LEU A 1 58 ? 20.214 33.294 31.409 1.00 18.67 126 LEU A CA 1
ATOM 443 C C . LEU A 1 58 ? 18.944 32.669 30.811 1.00 18.87 126 LEU A C 1
ATOM 444 O O . LEU A 1 58 ? 17.887 33.297 30.801 1.00 19.48 126 LEU A O 1
ATOM 449 N N . ARG A 1 59 ? 19.071 31.448 30.286 1.00 18.59 127 ARG A N 1
ATOM 450 C CA . ARG A 1 59 ? 17.936 30.754 29.715 1.00 19.88 127 ARG A CA 1
ATOM 451 C C . ARG A 1 59 ? 16.831 30.593 30.769 1.00 20.47 127 ARG A C 1
ATOM 452 O O . ARG A 1 59 ? 15.632 30.777 30.473 1.00 20.32 127 ARG A O 1
ATOM 460 N N . GLN A 1 60 ? 17.212 30.270 32.005 1.00 21.47 128 GLN A N 1
ATOM 461 C CA . GLN A 1 60 ? 16.222 30.182 33.097 1.00 22.25 128 GLN A CA 1
ATOM 462 C C . GLN A 1 60 ? 15.565 31.524 33.432 1.00 23.17 128 GLN A C 1
ATOM 463 O O . GLN A 1 60 ? 14.344 31.609 33.579 1.00 22.04 128 GLN A O 1
ATOM 469 N N . LEU A 1 61 ? 16.360 32.589 33.527 1.00 21.60 129 LEU A N 1
ATOM 470 C CA . LEU A 1 61 ? 15.833 33.889 33.916 1.00 21.89 129 LEU A CA 1
ATOM 471 C C . LEU A 1 61 ? 14.801 34.374 32.950 1.00 21.65 129 LEU A C 1
ATOM 472 O O . LEU A 1 61 ? 13.731 34.824 33.352 1.00 21.05 129 LEU A O 1
ATOM 477 N N . LEU A 1 62 ? 15.136 34.314 31.659 1.00 20.87 130 LEU A N 1
ATOM 478 C CA . LEU A 1 62 ? 14.266 34.872 30.603 1.00 22.20 130 LEU A CA 1
ATOM 479 C C . LEU A 1 62 ? 13.314 33.857 30.029 1.00 23.00 130 LEU A C 1
ATOM 480 O O . LEU A 1 62 ? 12.470 34.202 29.188 1.00 24.29 130 LEU A O 1
ATOM 485 N N . GLU A 1 63 ? 13.409 32.609 30.489 1.00 23.71 131 GLU A N 1
ATOM 486 C CA . GLU A 1 63 ? 12.587 31.528 29.969 1.00 25.52 131 GLU A CA 1
ATOM 487 C C . GLU A 1 63 ? 12.747 31.479 28.463 1.00 23.76 131 GLU A C 1
ATOM 488 O O . GLU A 1 63 ? 11.792 31.534 27.724 1.00 23.58 131 GLU A O 1
ATOM 494 N N . ILE A 1 64 ? 13.984 31.368 28.037 1.00 22.55 132 ILE A N 1
ATOM 495 C CA . ILE A 1 64 ? 14.343 31.315 26.620 1.00 21.60 132 ILE A CA 1
ATOM 496 C C . ILE A 1 64 ? 14.018 29.928 26.071 1.00 22.56 132 ILE A C 1
ATOM 497 O O . ILE A 1 64 ? 14.472 28.929 26.628 1.00 24.02 132 ILE A O 1
ATOM 502 N N . PRO A 1 65 ? 13.220 29.864 24.993 1.00 24.16 133 PRO A N 1
ATOM 503 C CA . PRO A 1 65 ? 12.878 28.584 24.386 1.00 24.11 133 PRO A CA 1
ATOM 504 C C . PRO A 1 65 ? 14.079 27.874 23.782 1.00 24.40 133 PRO A C 1
ATOM 505 O O . PRO A 1 65 ? 15.056 28.492 23.361 1.00 22.00 133 PRO A O 1
ATOM 509 N N . GLN A 1 66 ? 13.973 26.555 23.709 1.00 26.16 134 GLN A N 1
ATOM 510 C CA . GLN A 1 66 ? 15.055 25.721 23.221 1.00 28.43 134 GLN A CA 1
ATOM 511 C C . GLN A 1 66 ? 15.452 26.065 21.762 1.00 26.44 134 GLN A C 1
ATOM 512 O O . GLN A 1 66 ? 16.605 25.861 21.374 1.00 26.19 134 GLN A O 1
ATOM 518 N N . GLU A 1 67 ? 14.522 26.600 20.984 1.00 25.36 135 GLU A N 1
ATOM 519 C CA . GLU A 1 67 ? 14.786 26.856 19.572 1.00 25.24 135 GLU A CA 1
ATOM 520 C C . GLU A 1 67 ? 15.500 28.203 19.317 1.00 22.74 135 GLU A C 1
ATOM 521 O O . GLU A 1 67 ? 15.574 28.622 18.167 1.00 22.16 135 GLU A O 1
ATOM 527 N N . TYR A 1 68 ? 15.987 28.848 20.386 1.00 20.93 136 TYR A N 1
ATOM 528 C CA . TYR A 1 68 ? 16.818 30.103 20.304 1.00 19.63 136 TYR A CA 1
ATOM 529 C C . TYR A 1 68 ? 18.238 29.766 20.697 1.00 19.06 136 TYR A C 1
ATOM 530 O O . TYR A 1 68 ? 18.478 28.930 21.592 1.00 19.39 136 TYR A O 1
ATOM 539 N N . SER A 1 69 ? 19.179 30.425 20.040 1.00 17.92 137 SER A N 1
ATOM 540 C CA . SER A 1 69 ? 20.587 30.427 20.476 1.00 18.21 137 SER A CA 1
ATOM 541 C C . SER A 1 69 ? 20.876 31.635 21.331 1.00 18.04 137 SER A C 1
ATOM 542 O O . SER A 1 69 ? 20.261 32.682 21.107 1.00 17.75 137 SER A O 1
ATOM 545 N N . VAL A 1 70 ? 21.883 31.481 22.202 1.00 17.64 138 VAL A N 1
ATOM 546 C CA . VAL A 1 70 ? 22.396 32.533 23.073 1.00 17.42 138 VAL A CA 1
ATOM 547 C C . VAL A 1 70 ? 23.882 32.715 22.742 1.00 17.18 138 VAL A C 1
ATOM 548 O O . VAL A 1 70 ? 24.653 31.774 22.874 1.00 17.53 138 VAL A O 1
ATOM 552 N N . LEU A 1 71 ? 24.222 33.897 22.249 1.00 16.38 139 LEU A N 1
ATOM 553 C CA . LEU A 1 71 ? 25.612 34.223 21.891 1.00 16.33 139 LEU A CA 1
ATOM 554 C C . LEU A 1 71 ? 26.164 35.288 22.814 1.00 16.33 139 LEU A C 1
ATOM 555 O O . LEU A 1 71 ? 25.505 36.292 23.089 1.00 15.79 139 LEU A O 1
ATOM 560 N N . PHE A 1 72 ? 27.429 35.118 23.193 1.00 16.47 140 PHE A N 1
ATOM 561 C CA . PHE A 1 72 ? 28.150 36.079 24.014 1.00 17.66 140 PHE A CA 1
ATOM 562 C C . PHE A 1 72 ? 29.283 36.628 23.140 1.00 17.46 140 PHE A C 1
ATOM 563 O O . PHE A 1 72 ? 30.265 35.909 22.874 1.00 18.78 140 PHE A O 1
ATOM 571 N N . LEU A 1 73 ? 29.135 37.882 22.733 1.00 17.38 141 LEU A N 1
ATOM 572 C CA . LEU A 1 73 ? 29.986 38.521 21.713 1.00 17.15 141 LEU A CA 1
ATOM 573 C C . LEU A 1 73 ? 30.688 39.779 22.253 1.00 17.06 141 LEU A C 1
ATOM 574 O O . LEU A 1 73 ? 30.366 40.315 23.331 1.00 18.25 141 LEU A O 1
ATOM 579 N N . GLN A 1 74 ? 31.683 40.233 21.509 1.00 17.71 142 GLN A N 1
ATOM 580 C CA . GLN A 1 74 ? 32.303 41.540 21.731 1.00 17.45 142 GLN A CA 1
ATOM 581 C C . GLN A 1 74 ? 31.736 42.537 20.742 1.00 16.55 142 GLN A C 1
ATOM 582 O O . GLN A 1 74 ? 31.091 42.167 19.723 1.00 16.69 142 GLN A O 1
ATOM 588 N N . GLY A 1 75 ? 32.096 43.806 20.936 1.00 15.48 143 GLY A N 1
ATOM 589 C CA . GLY A 1 75 ? 31.863 44.849 19.970 1.00 15.35 143 GLY A CA 1
ATOM 590 C C . GLY A 1 75 ? 30.699 45.783 20.287 1.00 14.78 143 GLY A C 1
ATOM 591 O O . GLY A 1 75 ? 30.484 46.797 19.570 1.00 14.94 143 GLY A O 1
ATOM 592 N N . GLY A 1 76 ? 30.004 45.513 21.400 1.00 14.53 144 GLY A N 1
ATOM 593 C CA . GLY A 1 76 ? 28.869 46.350 21.846 1.00 14.60 144 GLY A CA 1
ATOM 594 C C . GLY A 1 76 ? 27.628 46.197 20.986 1.00 14.51 144 GLY A C 1
ATOM 595 O O . GLY A 1 76 ? 27.644 45.558 19.931 1.00 15.43 144 GLY A O 1
ATOM 596 N N . ALA A 1 77 ? 26.549 46.852 21.417 1.00 13.91 145 ALA A N 1
ATOM 597 C CA . ALA A 1 77 ? 25.346 46.826 20.644 1.00 14.40 145 ALA A CA 1
ATOM 598 C C . ALA A 1 77 ? 25.597 47.521 19.273 1.00 14.02 145 ALA A C 1
ATOM 599 O O . ALA A 1 77 ? 24.995 47.123 18.258 1.00 14.84 145 ALA A O 1
ATOM 601 N N . THR A 1 78 ? 26.517 48.481 19.204 1.00 13.73 146 THR A N 1
ATOM 602 C CA . THR A 1 78 ? 26.784 49.221 17.938 1.00 13.68 146 THR A CA 1
ATOM 603 C C . THR A 1 78 ? 27.304 48.288 16.829 1.00 13.48 146 THR A C 1
ATOM 604 O O . THR A 1 78 ? 27.015 48.481 15.646 1.00 13.87 146 THR A O 1
ATOM 608 N N . THR A 1 79 ? 28.066 47.261 17.215 1.00 13.52 147 THR A N 1
ATOM 609 C CA . THR A 1 79 ? 28.480 46.231 16.244 1.00 13.83 147 THR A CA 1
ATOM 610 C C . THR A 1 79 ? 27.247 45.478 15.694 1.00 13.92 147 THR A C 1
ATOM 611 O O . THR A 1 79 ? 27.227 45.129 14.513 1.00 14.24 147 THR A O 1
ATOM 615 N N . GLN A 1 80 ? 26.269 45.198 16.564 1.00 13.78 148 GLN A N 1
ATOM 616 C CA . GLN A 1 80 ? 25.027 44.543 16.139 1.00 14.43 148 GLN A CA 1
ATOM 617 C C . GLN A 1 80 ? 24.224 45.395 15.154 1.00 14.22 148 GLN A C 1
ATOM 618 O O . GLN A 1 80 ? 23.518 44.836 14.321 1.00 14.56 148 GLN A O 1
ATOM 624 N N . PHE A 1 81 ? 24.338 46.721 15.237 1.00 14.49 149 PHE A N 1
ATOM 625 C CA . PHE A 1 81 ? 23.702 47.562 14.245 1.00 14.79 149 PHE A CA 1
ATOM 626 C C . PHE A 1 81 ? 24.136 47.142 12.824 1.00 14.53 149 PHE A C 1
ATOM 627 O O . PHE A 1 81 ? 23.354 47.254 11.880 1.00 15.23 149 PHE A O 1
ATOM 635 N N . ALA A 1 82 ? 25.399 46.733 12.653 1.00 14.34 150 ALA A N 1
ATOM 636 C CA . ALA A 1 82 ? 25.881 46.222 11.358 1.00 14.19 150 ALA A CA 1
ATOM 637 C C . ALA A 1 82 ? 25.587 44.715 11.197 1.00 14.76 150 ALA A C 1
ATOM 638 O O . ALA A 1 82 ? 25.124 44.259 10.133 1.00 14.86 150 ALA A O 1
ATOM 640 N N . ALA A 1 83 ? 25.839 43.934 12.241 1.00 14.05 151 ALA A N 1
ATOM 641 C CA . ALA A 1 83 ? 25.680 42.476 12.139 1.00 14.43 151 ALA A CA 1
ATOM 642 C C . ALA A 1 83 ? 24.253 42.047 11.801 1.00 14.91 151 ALA A C 1
ATOM 643 O O . ALA A 1 83 ? 24.039 41.051 11.068 1.00 15.80 151 ALA A O 1
ATOM 645 N N . LEU A 1 84 ? 23.261 42.779 12.306 1.00 14.76 152 LEU A N 1
ATOM 646 C CA . LEU A 1 84 ? 21.886 42.366 12.080 1.00 15.40 152 LEU A CA 1
ATOM 647 C C . LEU A 1 84 ? 21.535 42.304 10.574 1.00 15.31 152 LEU A C 1
ATOM 648 O O . LEU A 1 84 ? 21.185 41.242 10.071 1.00 15.60 152 LEU A O 1
ATOM 653 N N . PRO A 1 85 ? 21.669 43.405 9.843 1.00 15.22 153 PRO A N 1
ATOM 654 C CA . PRO A 1 85 ? 21.325 43.347 8.399 1.00 15.42 153 PRO A CA 1
ATOM 655 C C . PRO A 1 85 ? 22.315 42.532 7.596 1.00 15.69 153 PRO A C 1
ATOM 656 O O . PRO A 1 85 ? 21.950 41.920 6.591 1.00 16.84 153 PRO A O 1
ATOM 660 N N . LEU A 1 86 ? 23.586 42.484 8.024 1.00 15.35 154 LEU A N 1
ATOM 661 C CA . LEU A 1 86 ? 24.529 41.623 7.335 1.00 15.64 154 LEU A CA 1
ATOM 662 C C . LEU A 1 86 ? 24.127 40.158 7.398 1.00 15.46 154 LEU A C 1
ATOM 663 O O . LEU A 1 86 ? 24.241 39.436 6.396 1.00 16.45 154 LEU A O 1
ATOM 668 N N . ASN A 1 87 ? 23.604 39.712 8.540 1.00 15.58 155 ASN A N 1
ATOM 669 C CA . ASN A 1 87 ? 23.232 38.296 8.708 1.00 16.23 155 ASN A CA 1
ATOM 670 C C . ASN A 1 87 ? 21.838 38.005 8.151 1.00 17.07 155 ASN A C 1
ATOM 671 O O . ASN A 1 87 ? 21.592 36.916 7.621 1.00 19.03 155 ASN A O 1
ATOM 676 N N . LEU A 1 88 ? 20.930 38.964 8.297 1.00 17.51 156 LEU A N 1
ATOM 677 C CA . LEU A 1 88 ? 19.509 38.680 8.125 1.00 17.49 156 LEU A CA 1
ATOM 678 C C . LEU A 1 88 ? 18.900 39.150 6.796 1.00 19.43 156 LEU A C 1
ATOM 679 O O . LEU A 1 88 ? 17.768 38.750 6.480 1.00 19.88 156 LEU A O 1
ATOM 684 N N . CYS A 1 89 ? 19.623 39.965 6.043 1.00 18.86 157 CYS A N 1
ATOM 685 C CA . CYS A 1 89 ? 19.118 40.594 4.815 1.00 20.49 157 CYS A CA 1
ATOM 686 C C . CYS A 1 89 ? 20.047 40.401 3.675 1.00 20.72 157 CYS A C 1
ATOM 687 O O . CYS A 1 89 ? 21.248 40.227 3.882 1.00 19.60 157 CYS A O 1
ATOM 690 N N . LYS A 1 90 ? 19.492 40.473 2.470 1.00 22.74 158 LYS A N 1
ATOM 691 C CA . LYS A 1 90 ? 20.254 40.699 1.260 1.00 23.5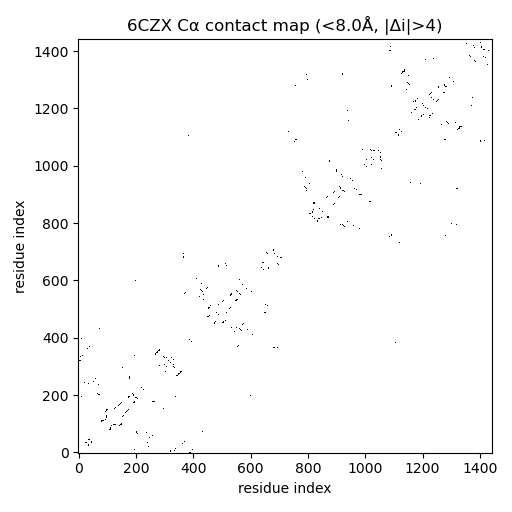4 158 LYS A CA 1
ATOM 692 C C . LYS A 1 90 ? 20.278 42.192 1.028 1.00 22.93 158 LYS A C 1
ATOM 693 O O . LYS A 1 90 ? 19.494 42.941 1.613 1.00 21.68 158 LYS A O 1
ATOM 699 N N . SER A 1 91 ? 21.171 42.626 0.151 1.00 23.40 159 SER A N 1
ATOM 700 C CA . SER A 1 91 ? 21.414 44.041 -0.043 1.00 24.57 159 SER A CA 1
ATOM 701 C C . SER A 1 91 ? 20.193 44.827 -0.502 1.00 24.66 159 SER A C 1
ATOM 702 O O . SER A 1 91 ? 20.136 46.027 -0.273 1.00 25.75 159 SER A O 1
ATOM 705 N N . ASP A 1 92 ? 19.227 44.172 -1.160 1.00 24.93 160 ASP A N 1
ATOM 706 C CA . ASP A 1 92 ? 18.038 44.862 -1.650 1.00 25.73 160 ASP A CA 1
ATOM 707 C C . ASP A 1 92 ? 16.794 44.587 -0.801 1.00 23.75 160 ASP A C 1
ATOM 708 O O . ASP A 1 92 ? 15.689 45.001 -1.142 1.00 23.83 160 ASP A O 1
ATOM 713 N N . ASP A 1 93 ? 16.952 43.943 0.349 1.00 22.06 161 ASP A N 1
ATOM 714 C CA . ASP A 1 93 ? 15.847 43.756 1.256 1.00 21.50 161 ASP A CA 1
ATOM 715 C C . ASP A 1 93 ? 15.580 45.061 1.998 1.00 20.78 161 ASP A C 1
ATOM 716 O O . ASP A 1 93 ? 16.458 45.924 2.072 1.00 20.95 161 ASP A O 1
ATOM 721 N N . THR A 1 94 ? 14.396 45.159 2.591 1.00 20.22 162 THR A N 1
ATOM 722 C CA . THR A 1 94 ? 14.048 46.280 3.464 1.00 19.77 162 THR A CA 1
ATOM 723 C C . THR A 1 94 ? 13.878 45.867 4.933 1.00 19.59 162 THR A C 1
ATOM 724 O O . THR A 1 94 ? 13.261 44.826 5.216 1.00 20.31 162 THR A O 1
ATOM 728 N N . VAL A 1 95 ? 14.385 46.714 5.847 1.00 18.38 163 VAL A N 1
ATOM 729 C CA . VAL A 1 95 ? 14.098 46.609 7.268 1.00 18.56 163 VAL A CA 1
ATOM 730 C C . VAL A 1 95 ? 13.222 47.801 7.674 1.00 17.80 163 VAL A C 1
ATOM 731 O O . VAL A 1 95 ? 13.512 48.968 7.329 1.00 17.82 163 VAL A O 1
ATOM 735 N N . ASP A 1 96 ? 12.117 47.484 8.330 1.00 17.46 164 ASP A N 1
ATOM 736 C CA . ASP A 1 96 ? 11.291 48.496 8.945 1.00 17.75 164 ASP A CA 1
ATOM 737 C C . ASP A 1 96 ? 11.789 48.883 10.344 1.00 17.15 164 ASP A C 1
ATOM 738 O O . ASP A 1 96 ? 12.167 48.031 11.136 1.00 16.84 164 ASP A O 1
ATOM 743 N N . PHE A 1 97 ? 11.670 50.158 10.686 1.00 17.52 165 PHE A N 1
ATOM 744 C CA . PHE A 1 97 ? 12.030 50.673 11.993 1.00 17.84 165 PHE A CA 1
ATOM 745 C C . PHE A 1 97 ? 10.892 51.504 12.604 1.00 18.11 165 PHE A C 1
ATOM 746 O O . PHE A 1 97 ? 10.227 52.292 11.908 1.00 18.86 165 PHE A O 1
ATOM 754 N N . VAL A 1 98 ? 10.676 51.343 13.907 1.00 18.64 166 VAL A N 1
ATOM 755 C CA . VAL A 1 98 ? 9.935 52.322 14.683 1.00 18.66 166 VAL A CA 1
ATOM 756 C C . VAL A 1 98 ? 11.012 53.026 15.524 1.00 18.37 166 VAL A C 1
ATOM 757 O O . VAL A 1 98 ? 11.716 52.359 16.303 1.00 17.43 166 VAL A O 1
ATOM 761 N N . VAL A 1 99 ? 11.129 54.349 15.404 1.00 18.33 167 VAL A N 1
ATOM 762 C CA . VAL A 1 99 ? 12.210 55.116 16.034 1.00 17.98 167 VAL A CA 1
ATOM 763 C C . VAL A 1 99 ? 11.642 55.965 17.151 1.00 18.18 167 VAL A C 1
ATOM 764 O O . VAL A 1 99 ? 10.915 56.974 16.916 1.00 18.36 167 VAL A O 1
ATOM 768 N N . THR A 1 100 ? 11.943 55.539 18.369 1.00 17.46 168 THR A N 1
ATOM 769 C CA . THR A 1 100 ? 11.399 56.169 19.582 1.00 17.86 168 THR A CA 1
ATOM 770 C C . THR A 1 100 ? 12.468 56.940 20.379 1.00 17.28 168 THR A C 1
ATOM 771 O O . THR A 1 100 ? 12.178 57.461 21.449 1.00 18.15 168 THR A O 1
ATOM 775 N N . GLY A 1 101 ? 13.678 57.014 19.848 1.00 17.89 169 GLY A N 1
ATOM 776 C CA . GLY A 1 101 ? 14.781 57.732 20.448 1.00 17.54 169 GLY A CA 1
ATOM 777 C C . GLY A 1 101 ? 16.013 57.614 19.573 1.00 17.47 169 GLY A C 1
ATOM 778 O O . GLY A 1 101 ? 15.955 57.055 18.484 1.00 17.06 169 GLY A O 1
ATOM 779 N N . SER A 1 102 ? 17.126 58.134 20.053 1.00 17.17 170 SER A N 1
ATOM 780 C CA . SER A 1 102 ? 18.338 58.258 19.217 1.00 17.80 170 SER A CA 1
ATOM 781 C C . SER A 1 102 ? 19.081 56.957 19.021 1.00 17.11 170 SER A C 1
ATOM 782 O O . SER A 1 102 ? 19.853 56.853 18.075 1.00 16.95 170 SER A O 1
ATOM 785 N N . TRP A 1 103 ? 18.892 55.960 19.904 1.00 16.63 171 TRP A N 1
ATOM 786 C CA . TRP A 1 103 ? 19.532 54.678 19.682 1.00 16.40 171 TRP A CA 1
ATOM 787 C C . TRP A 1 103 ? 18.961 53.958 18.465 1.00 16.81 171 TRP A C 1
ATOM 788 O O . TRP A 1 103 ? 19.691 53.390 17.664 1.00 17.02 171 TRP A O 1
ATOM 799 N N . GLY A 1 104 ? 17.654 53.990 18.312 1.00 16.59 172 GLY A N 1
ATOM 800 C CA . GLY A 1 104 ? 17.043 53.445 17.080 1.00 17.69 172 GLY A CA 1
ATOM 801 C C . GLY A 1 104 ? 17.498 54.194 15.812 1.00 17.93 172 GLY A C 1
ATOM 802 O O . GLY A 1 104 ? 17.710 53.606 14.767 1.00 18.69 172 GLY A O 1
ATOM 803 N N . ASP A 1 105 ? 17.677 55.505 15.901 1.00 18.26 173 ASP A N 1
ATOM 804 C CA . ASP A 1 105 ? 18.122 56.285 14.779 1.00 19.12 173 ASP A CA 1
ATOM 805 C C . ASP A 1 105 ? 19.541 55.872 14.357 1.00 18.39 173 ASP A C 1
ATOM 806 O O . ASP A 1 105 ? 19.841 55.787 13.158 1.00 18.76 173 ASP A O 1
ATOM 811 N N . LYS A 1 106 ? 20.398 55.587 15.329 1.00 16.94 174 LYS A N 1
ATOM 812 C CA . LYS A 1 106 ? 21.731 55.106 14.974 1.00 17.24 174 LYS A CA 1
ATOM 813 C C . LYS A 1 106 ? 21.678 53.743 14.296 1.00 15.95 174 LYS A C 1
ATOM 814 O O . LYS A 1 106 ? 22.499 53.458 13.408 1.00 16.13 174 LYS A O 1
ATOM 820 N N . ALA A 1 107 ? 20.754 52.881 14.713 1.00 15.43 175 ALA A N 1
ATOM 821 C CA . ALA A 1 107 ? 20.601 51.579 14.101 1.00 15.53 175 ALA A CA 1
ATOM 822 C C . ALA A 1 107 ? 20.176 51.712 12.615 1.00 15.63 175 ALA A C 1
ATOM 823 O O . ALA A 1 107 ? 20.632 50.954 11.737 1.00 15.38 175 ALA A O 1
ATOM 825 N N . VAL A 1 108 ? 19.280 52.654 12.364 1.00 15.61 176 VAL A N 1
ATOM 826 C CA . VAL A 1 108 ? 18.833 52.941 10.968 1.00 16.39 176 VAL A CA 1
ATOM 827 C C . VAL A 1 108 ? 20.014 53.321 10.070 1.00 16.76 176 VAL A C 1
ATOM 828 O O . VAL A 1 108 ? 20.210 52.788 8.959 1.00 15.56 176 VAL A O 1
ATOM 832 N N . LYS A 1 109 ? 20.792 54.282 10.550 1.00 17.65 177 LYS A N 1
ATOM 833 C CA . LYS A 1 109 ? 21.872 54.822 9.749 1.00 18.78 177 LYS A CA 1
ATOM 834 C C . LYS A 1 109 ? 22.898 53.757 9.405 1.00 18.26 177 LYS A C 1
ATOM 835 O O . LYS A 1 109 ? 23.392 53.732 8.283 1.00 18.46 177 LYS A O 1
ATOM 841 N N . GLU A 1 110 ? 23.224 52.900 10.372 1.00 16.78 178 GLU A N 1
ATOM 842 C CA . GLU A 1 110 ? 24.209 51.829 10.108 1.00 16.48 178 GLU A CA 1
ATOM 843 C C . GLU A 1 110 ? 23.646 50.785 9.151 1.00 16.25 178 GLU A C 1
ATOM 844 O O . GLU A 1 110 ? 24.334 50.308 8.220 1.00 15.05 178 GLU A O 1
ATOM 850 N N . ALA A 1 111 ? 22.365 50.466 9.304 1.00 15.40 179 ALA A N 1
ATOM 851 C CA . ALA A 1 111 ? 21.767 49.468 8.457 1.00 15.80 179 ALA A CA 1
ATOM 852 C C . ALA A 1 111 ? 21.745 49.868 6.995 1.00 15.92 179 ALA A C 1
ATOM 853 O O . ALA A 1 111 ? 21.853 48.977 6.123 1.00 15.73 179 ALA A O 1
ATOM 855 N N . LYS A 1 112 ? 21.686 51.176 6.716 1.00 16.49 180 LYS A N 1
ATOM 856 C CA . LYS A 1 112 ? 21.720 51.631 5.314 1.00 16.77 180 LYS A CA 1
ATOM 857 C C . LYS A 1 112 ? 22.958 51.195 4.531 1.00 16.75 180 LYS A C 1
ATOM 858 O O . LYS A 1 112 ? 22.925 51.176 3.300 1.00 16.85 180 LYS A O 1
ATOM 864 N N . LYS A 1 113 ? 24.043 50.870 5.218 1.00 16.96 181 LYS A N 1
ATOM 865 C CA . LYS A 1 113 ? 25.209 50.392 4.502 1.00 17.07 181 LYS A CA 1
ATOM 866 C C . LYS A 1 113 ? 24.966 49.053 3.837 1.00 16.81 181 LYS A C 1
ATOM 867 O O . LYS A 1 113 ? 25.682 48.681 2.891 1.00 16.94 181 LYS A O 1
ATOM 873 N N . TYR A 1 114 ? 23.979 48.301 4.354 1.00 16.50 182 TYR A N 1
ATOM 874 C CA . TYR A 1 114 ? 23.859 46.864 4.080 1.00 16.50 182 TYR A CA 1
ATOM 875 C C . TYR A 1 114 ? 22.529 46.420 3.477 1.00 17.36 182 TYR A C 1
ATOM 876 O O . TYR A 1 114 ? 22.446 45.310 2.945 1.00 17.46 182 TYR A O 1
ATOM 885 N N . CYS A 1 115 ? 21.499 47.258 3.575 1.00 17.43 183 CYS A N 1
ATOM 886 C CA . CYS A 1 115 ? 20.174 46.961 3.007 1.00 18.28 183 CYS A CA 1
ATOM 887 C C . CYS A 1 115 ? 19.376 48.262 2.917 1.00 18.61 183 CYS A C 1
ATOM 888 O O . CYS A 1 115 ? 19.928 49.354 3.114 1.00 18.90 183 CYS A O 1
ATOM 891 N N . LYS A 1 116 ? 18.104 48.171 2.537 1.00 18.61 184 LYS A N 1
ATOM 892 C CA . LYS A 1 116 ? 17.240 49.345 2.499 1.00 19.93 184 LYS A CA 1
ATOM 893 C C . LYS A 1 116 ? 16.551 49.482 3.805 1.00 18.60 184 LYS A C 1
ATOM 894 O O . LYS A 1 116 ? 16.258 48.469 4.438 1.00 18.59 184 LYS A O 1
ATOM 900 N N . THR A 1 117 ? 16.315 50.720 4.231 1.00 17.67 185 THR A N 1
ATOM 901 C CA . THR A 1 117 ? 15.622 50.957 5.486 1.00 17.93 185 THR A CA 1
ATOM 902 C C . THR A 1 117 ? 14.375 51.775 5.264 1.00 17.68 185 THR A C 1
ATOM 903 O O . THR A 1 117 ? 14.337 52.651 4.370 1.00 16.79 185 THR A O 1
ATOM 907 N N . ASN A 1 118 ? 13.405 51.541 6.138 1.00 16.99 186 ASN A N 1
ATOM 908 C CA . ASN A 1 118 ? 12.180 52.342 6.182 1.00 17.22 186 ASN A CA 1
ATOM 909 C C . ASN A 1 118 ? 11.783 52.685 7.615 1.00 17.68 186 ASN A C 1
ATOM 910 O O . ASN A 1 118 ? 11.498 51.777 8.411 1.00 17.17 186 ASN A O 1
ATOM 915 N N . VAL A 1 119 ? 11.811 53.969 7.957 1.00 17.57 187 VAL A N 1
ATOM 916 C CA . VAL A 1 119 ? 11.375 54.434 9.276 1.00 18.40 187 VAL A CA 1
ATOM 917 C C . VAL A 1 119 ? 9.868 54.680 9.126 1.00 18.99 187 VAL A C 1
ATOM 918 O O . VAL A 1 119 ? 9.436 55.635 8.453 1.00 19.83 187 VAL A O 1
ATOM 922 N N . ILE A 1 120 ? 9.083 53.783 9.696 1.00 19.78 188 ILE A N 1
ATOM 923 C CA . ILE A 1 120 ? 7.615 53.878 9.664 1.00 20.33 188 ILE A CA 1
ATOM 924 C C . ILE A 1 120 ? 7.111 55.102 10.419 1.00 21.30 188 ILE A C 1
ATOM 925 O O . ILE A 1 120 ? 6.230 55.857 9.936 1.00 21.74 188 ILE A O 1
ATOM 930 N N . TRP A 1 121 ? 7.685 55.310 11.587 1.00 19.61 189 TRP A N 1
ATOM 931 C CA . TRP A 1 121 ? 7.249 56.322 12.515 1.00 20.40 189 TRP A CA 1
ATOM 932 C C . TRP A 1 121 ? 8.465 56.760 13.325 1.00 19.86 189 TRP A C 1
ATOM 933 O O . TRP A 1 121 ? 9.248 55.914 13.754 1.00 20.10 189 TRP A O 1
ATOM 944 N N . SER A 1 122 ? 8.601 58.066 13.525 1.00 20.20 190 SER A N 1
ATOM 945 C CA . SER A 1 122 ? 9.648 58.637 14.350 1.00 20.22 190 SER A CA 1
ATOM 946 C C . SER A 1 122 ? 9.030 59.566 15.385 1.00 20.87 190 SER A C 1
ATOM 947 O O . SER A 1 122 ? 8.117 60.334 15.066 1.00 21.38 190 SER A O 1
ATOM 950 N N . GLY A 1 123 ? 9.549 59.503 16.610 1.00 19.61 191 GLY A N 1
ATOM 951 C CA . GLY A 1 123 ? 9.083 60.351 17.698 1.00 20.02 191 GLY A CA 1
ATOM 952 C C . GLY A 1 123 ? 9.756 61.691 17.738 1.00 20.49 191 GLY A C 1
ATOM 953 O O . GLY A 1 123 ? 9.489 62.501 18.637 1.00 20.01 191 GLY A O 1
ATOM 954 N N . LYS A 1 124 ? 10.683 61.922 16.815 1.00 20.65 192 LYS A N 1
ATOM 955 C CA . LYS A 1 124 ? 11.536 63.096 16.864 1.00 22.64 192 LYS A CA 1
ATOM 956 C C . LYS A 1 124 ? 10.781 64.434 16.963 1.00 23.61 192 LYS A C 1
ATOM 957 O O . LYS A 1 124 ? 11.179 65.329 17.723 1.00 23.50 192 LYS A O 1
ATOM 963 N N . SER A 1 125 ? 9.685 64.535 16.229 1.00 25.35 193 SER A N 1
ATOM 964 C CA . SER A 1 125 ? 8.904 65.780 16.151 1.00 26.65 193 SER A CA 1
ATOM 965 C C . SER A 1 125 ? 8.376 66.240 17.507 1.00 27.93 193 SER A C 1
ATOM 966 O O . SER A 1 125 ? 8.093 67.427 17.682 1.00 28.81 193 SER A O 1
ATOM 969 N N . GLU A 1 126 ? 8.213 65.324 18.455 1.00 26.55 194 GLU A N 1
ATOM 970 C CA . GLU A 1 126 ? 7.766 65.700 19.788 1.00 28.66 194 GLU A CA 1
ATOM 971 C C . GLU A 1 126 ? 8.824 65.383 20.824 1.00 26.17 194 GLU A C 1
ATOM 972 O O . GLU A 1 126 ? 8.499 65.097 21.960 1.00 26.86 194 GLU A O 1
ATOM 978 N N . LYS A 1 127 ? 10.083 65.454 20.410 1.00 25.21 195 LYS A N 1
ATOM 979 C CA . LYS A 1 127 ? 11.236 65.285 21.289 1.00 25.26 195 LYS A CA 1
ATOM 980 C C . LYS A 1 127 ? 11.336 63.888 21.939 1.00 22.89 195 LYS A C 1
ATOM 981 O O . LYS A 1 127 ? 11.876 63.736 23.051 1.00 21.71 195 LYS A O 1
ATOM 987 N N . TYR A 1 128 ? 10.847 62.880 21.221 1.00 21.15 196 TYR A N 1
ATOM 988 C CA . TYR A 1 128 ? 10.930 61.483 21.654 1.00 20.76 196 TYR A CA 1
ATOM 989 C C . TYR A 1 128 ? 10.289 61.259 23.019 1.00 21.51 196 TYR A C 1
ATOM 990 O O . TYR A 1 128 ? 10.953 60.928 24.016 1.00 20.75 196 TYR A O 1
ATOM 999 N N . THR A 1 129 ? 8.970 61.430 23.055 1.00 21.40 197 THR A N 1
ATOM 1000 C CA . THR A 1 129 ? 8.224 61.334 24.292 1.00 22.03 197 THR A CA 1
ATOM 1001 C C . THR A 1 129 ? 7.104 60.329 24.256 1.00 22.24 197 THR A C 1
ATOM 1002 O O . THR A 1 129 ? 6.408 60.167 25.261 1.00 23.72 197 THR A O 1
ATOM 1006 N N . LYS A 1 130 ? 6.931 59.626 23.136 1.00 22.50 198 LYS A N 1
ATOM 1007 C CA . LYS A 1 130 ? 5.799 58.712 22.968 1.00 24.12 198 LYS A CA 1
ATOM 1008 C C . LYS A 1 130 ? 6.163 57.455 22.203 1.00 23.46 198 LYS A C 1
ATOM 1009 O O . LYS A 1 130 ? 7.211 57.408 21.528 1.00 22.34 198 LYS A O 1
ATOM 1015 N N . VAL A 1 131 ? 5.266 56.467 22.283 1.00 23.29 199 VAL A N 1
ATOM 1016 C CA . VAL A 1 131 ? 5.310 55.265 21.435 1.00 22.82 199 VAL A CA 1
ATOM 1017 C C . VAL A 1 131 ? 4.059 55.304 20.593 1.00 24.69 199 VAL A C 1
ATOM 1018 O O . VAL A 1 131 ? 3.021 55.606 21.137 1.00 24.34 199 VAL A O 1
ATOM 1022 N N . PRO A 1 132 ? 4.150 54.996 19.294 1.00 23.31 200 PRO A N 1
ATOM 1023 C CA . PRO A 1 132 ? 2.895 55.031 18.514 1.00 24.98 200 PRO A CA 1
ATOM 1024 C C . PRO A 1 132 ? 1.928 53.901 18.814 1.00 26.02 200 PRO A C 1
ATOM 1025 O O . PRO A 1 132 ? 2.324 52.801 19.214 1.00 26.37 200 PRO A O 1
ATOM 1029 N N . SER A 1 133 ? 0.656 54.153 18.545 1.00 26.77 201 SER A N 1
ATOM 1030 C CA . SER A 1 133 ? -0.299 53.073 18.455 1.00 28.10 201 SER A CA 1
ATOM 1031 C C . SER A 1 133 ? 0.110 52.098 17.321 1.00 26.94 201 SER A C 1
ATOM 1032 O O . SER A 1 133 ? 0.450 52.526 16.202 1.00 27.03 201 SER A O 1
ATOM 1035 N N . PHE A 1 134 ? 0.069 50.799 17.606 1.00 26.06 202 PHE A N 1
ATOM 1036 C CA . PHE A 1 134 ? 0.673 49.805 16.723 1.00 26.99 202 PHE A CA 1
ATOM 1037 C C . PHE A 1 134 ? -0.165 49.447 15.501 1.00 29.03 202 PHE A C 1
ATOM 1038 O O . PHE A 1 134 ? 0.379 49.177 14.420 1.00 27.40 202 PHE A O 1
ATOM 1046 N N . GLU A 1 135 ? -1.471 49.432 15.687 1.00 31.06 203 GLU A N 1
ATOM 1047 C CA . GLU A 1 135 ? -2.382 48.998 14.663 1.00 35.82 203 GLU A CA 1
ATOM 1048 C C . GLU A 1 135 ? -2.216 49.851 13.412 1.00 33.58 203 GLU A C 1
ATOM 1049 O O . GLU A 1 135 ? -2.322 49.338 12.314 1.00 33.16 203 GLU A O 1
ATOM 1055 N N . GLU A 1 136 ? -1.935 51.137 13.593 1.00 33.55 204 GLU A N 1
ATOM 1056 C CA . GLU A 1 136 ? -1.940 52.097 12.494 1.00 34.66 204 GLU A CA 1
ATOM 1057 C C . GLU A 1 136 ? -0.586 52.266 11.832 1.00 33.75 204 GLU A C 1
ATOM 1058 O O . GLU A 1 136 ? -0.467 53.044 10.883 1.00 32.73 204 GLU A O 1
ATOM 1064 N N . LEU A 1 137 ? 0.427 51.549 12.318 1.00 30.14 205 LEU A N 1
ATOM 1065 C CA . LEU A 1 137 ? 1.709 51.522 11.635 1.00 28.57 205 LEU A CA 1
ATOM 1066 C C . LEU A 1 137 ? 1.645 50.807 10.295 1.00 27.19 205 LEU A C 1
ATOM 1067 O O . LEU A 1 137 ? 1.252 49.654 10.207 1.00 28.43 205 LEU A O 1
ATOM 1072 N N . GLU A 1 138 ? 2.052 51.504 9.241 1.00 25.54 206 GLU A N 1
ATOM 1073 C CA A GLU A 1 138 ? 2.047 50.960 7.904 0.50 25.84 206 GLU A CA 1
ATOM 1074 C CA B GLU A 1 138 ? 2.053 50.941 7.905 0.50 25.51 206 GLU A CA 1
ATOM 1075 C C . GLU A 1 138 ? 3.360 50.214 7.679 1.00 25.19 206 GLU A C 1
ATOM 1076 O O . GLU A 1 138 ? 4.393 50.838 7.382 1.00 25.13 206 GLU A O 1
ATOM 1087 N N . GLN A 1 139 ? 3.328 48.892 7.822 1.00 23.82 207 GLN A N 1
ATOM 1088 C CA . GLN A 1 139 ? 4.550 48.090 7.607 1.00 24.11 207 GLN A CA 1
ATOM 1089 C C . GLN A 1 139 ? 4.766 47.761 6.135 1.00 24.46 207 GLN A C 1
ATOM 1090 O O . GLN A 1 139 ? 3.804 47.600 5.391 1.00 25.90 207 GLN A O 1
ATOM 1096 N N . THR A 1 140 ? 6.030 47.666 5.719 1.00 24.73 208 THR A N 1
ATOM 1097 C CA . THR A 1 140 ? 6.422 47.359 4.350 1.00 24.71 208 THR A CA 1
ATOM 1098 C C . THR A 1 140 ? 6.099 45.894 4.010 1.00 25.47 208 THR A C 1
ATOM 1099 O O . THR A 1 140 ? 6.514 44.969 4.707 1.00 24.33 208 THR A O 1
ATOM 1103 N N . PRO A 1 141 ? 5.283 45.662 2.956 1.00 26.97 209 PRO A N 1
ATOM 1104 C CA . PRO A 1 141 ? 4.789 44.328 2.711 1.00 27.63 209 PRO A CA 1
ATOM 1105 C C . PRO A 1 141 ? 5.806 43.227 2.636 1.00 29.32 209 PRO A C 1
ATOM 1106 O O . PRO A 1 141 ? 5.501 42.112 3.043 1.00 31.47 209 PRO A O 1
ATOM 1110 N N . ASP A 1 142 ? 7.010 43.506 2.154 1.00 29.10 210 ASP A N 1
ATOM 1111 C CA . ASP A 1 142 ? 8.034 42.458 2.121 1.00 29.83 210 ASP A CA 1
ATOM 1112 C C . ASP A 1 142 ? 9.217 42.684 3.089 1.00 26.38 210 ASP A C 1
ATOM 1113 O O . ASP A 1 142 ? 10.305 42.148 2.860 1.00 25.83 210 ASP A O 1
ATOM 1118 N N . ALA A 1 143 ? 9.025 43.488 4.138 1.00 24.92 211 ALA A N 1
ATOM 1119 C CA . ALA A 1 143 ? 10.148 43.786 5.050 1.00 22.74 211 ALA A CA 1
ATOM 1120 C C . ALA A 1 143 ? 10.630 42.521 5.740 1.00 22.55 211 ALA A C 1
ATOM 1121 O O . ALA A 1 143 ? 9.829 41.693 6.166 1.00 22.18 211 ALA A O 1
ATOM 1123 N N . LYS A 1 144 ? 11.952 42.377 5.865 1.00 21.40 212 LYS A N 1
ATOM 1124 C CA . LYS A 1 144 ? 12.530 41.185 6.489 1.00 21.54 212 LYS A CA 1
ATOM 1125 C C . LYS A 1 144 ? 12.255 41.139 7.961 1.00 19.92 212 LYS A C 1
ATOM 1126 O O . LYS A 1 144 ? 12.043 40.061 8.514 1.00 19.97 212 LYS A O 1
ATOM 1132 N N . TYR A 1 145 ? 12.352 42.307 8.594 1.00 18.42 213 TYR A N 1
ATOM 1133 C CA . TYR A 1 145 ? 12.056 42.430 10.009 1.00 17.91 213 TYR A CA 1
ATOM 1134 C C . TYR A 1 145 ? 11.691 43.849 10.353 1.00 17.64 213 TYR A C 1
ATOM 1135 O O . TYR A 1 145 ? 11.921 44.777 9.574 1.00 17.44 213 TYR A O 1
ATOM 1144 N N . LEU A 1 146 ? 11.117 43.954 11.541 1.00 17.04 214 LEU A N 1
ATOM 1145 C CA . LEU A 1 146 ? 10.772 45.205 12.189 1.00 17.13 214 LEU A CA 1
ATOM 1146 C C . LEU A 1 146 ? 11.713 45.407 13.402 1.00 16.98 214 LEU A C 1
ATOM 1147 O O . LEU A 1 146 ? 11.798 44.532 14.254 1.00 16.76 214 LEU A O 1
ATOM 1152 N N . HIS A 1 147 ? 12.385 46.560 13.480 1.00 16.53 215 HIS A N 1
ATOM 1153 C CA . HIS A 1 147 ? 13.336 46.853 14.534 1.00 16.70 215 HIS A CA 1
ATOM 1154 C C . HIS A 1 147 ? 12.803 47.908 15.490 1.00 16.33 215 HIS A C 1
ATOM 1155 O O . HIS A 1 147 ? 12.316 48.980 15.058 1.00 16.52 215 HIS A O 1
ATOM 1162 N N . ILE A 1 148 ? 12.898 47.625 16.774 1.00 15.92 216 ILE A N 1
ATOM 1163 C CA . ILE A 1 148 ? 12.608 48.596 17.806 1.00 17.07 216 ILE A CA 1
ATOM 1164 C C . ILE A 1 148 ? 13.772 48.667 18.793 1.00 16.94 216 ILE A C 1
ATOM 1165 O O . ILE A 1 148 ? 14.566 47.696 18.917 1.00 16.13 216 ILE A O 1
ATOM 1170 N N . CYS A 1 149 ? 13.866 49.802 19.464 1.00 17.22 217 CYS A N 1
ATOM 1171 C CA . CYS A 1 149 ? 14.706 49.899 20.661 1.00 17.05 217 CYS A CA 1
ATOM 1172 C C . CYS A 1 149 ? 13.715 49.862 21.841 1.00 17.98 217 CYS A C 1
ATOM 1173 O O . CYS A 1 149 ? 12.934 50.793 22.048 1.00 16.82 217 CYS A O 1
ATOM 1176 N N . ALA A 1 150 ? 13.746 48.794 22.622 1.00 17.78 218 ALA A N 1
ATOM 1177 C CA . ALA A 1 150 ? 12.702 48.577 23.648 1.00 17.56 218 ALA A CA 1
ATOM 1178 C C . ALA A 1 150 ? 12.775 49.608 24.794 1.00 17.65 218 ALA A C 1
ATOM 1179 O O . ALA A 1 150 ? 11.766 49.946 25.392 1.00 17.59 218 ALA A O 1
ATOM 1181 N N . ASN A 1 151 ? 13.981 50.098 25.101 1.00 17.01 219 ASN A N 1
ATOM 1182 C CA . ASN A 1 151 ? 14.197 51.139 26.081 1.00 17.17 219 ASN A CA 1
ATOM 1183 C C . ASN A 1 151 ? 15.182 52.130 25.595 1.00 16.73 219 ASN A C 1
ATOM 1184 O O . ASN A 1 151 ? 16.385 51.818 25.459 1.00 17.13 219 ASN A O 1
ATOM 1189 N N . GLU A 1 152 ? 14.688 53.336 25.294 1.00 17.02 220 GLU A N 1
ATOM 1190 C CA . GLU A 1 152 ? 15.504 54.393 24.707 1.00 17.07 220 GLU A CA 1
ATOM 1191 C C . GLU A 1 152 ? 16.177 55.097 25.848 1.00 17.44 220 GLU A C 1
ATOM 1192 O O . GLU A 1 152 ? 15.588 55.872 26.557 1.00 18.06 220 GLU A O 1
ATOM 1198 N N . THR A 1 153 ? 17.463 54.807 26.023 1.00 16.52 221 THR A N 1
ATOM 1199 C CA . THR A 1 153 ? 18.213 55.148 27.227 1.00 16.80 221 THR A CA 1
ATOM 1200 C C . THR A 1 153 ? 18.348 56.637 27.536 1.00 17.23 221 THR A C 1
ATOM 1201 O O . THR A 1 153 ? 18.415 57.024 28.715 1.00 18.36 221 THR A O 1
ATOM 1205 N N . ILE A 1 154 ? 18.407 57.458 26.500 1.00 16.55 222 ILE A N 1
ATOM 1206 C CA . ILE A 1 154 ? 18.546 58.876 26.662 1.00 17.54 222 ILE A CA 1
ATOM 1207 C C . ILE A 1 154 ? 17.178 59.515 26.903 1.00 17.79 222 ILE A C 1
ATOM 1208 O O . ILE A 1 154 ? 17.060 60.464 27.663 1.00 19.82 222 ILE A O 1
ATOM 1213 N N . HIS A 1 155 ? 16.163 58.997 26.250 1.00 18.39 223 HIS A N 1
ATOM 1214 C CA . HIS A 1 155 ? 14.869 59.667 26.144 1.00 18.62 223 HIS A CA 1
ATOM 1215 C C . HIS A 1 155 ? 13.818 59.154 27.116 1.00 19.51 223 HIS A C 1
ATOM 1216 O O . HIS A 1 155 ? 12.794 59.800 27.337 1.00 19.60 223 HIS A O 1
ATOM 1223 N N . GLY A 1 156 ? 14.120 58.037 27.763 1.00 19.25 224 GLY A N 1
ATOM 1224 C CA . GLY A 1 156 ? 13.250 57.515 28.818 1.00 19.60 224 GLY A CA 1
ATOM 1225 C C . GLY A 1 156 ? 11.944 56.923 28.339 1.00 20.45 224 GLY A C 1
ATOM 1226 O O . GLY A 1 156 ? 10.978 56.893 29.112 1.00 19.86 224 GLY A O 1
ATOM 1227 N N . VAL A 1 157 ? 11.912 56.426 27.101 1.00 19.36 225 VAL A N 1
ATOM 1228 C CA . VAL A 1 157 ? 10.728 55.856 26.495 1.00 19.91 225 VAL A CA 1
ATOM 1229 C C . VAL A 1 157 ? 10.876 54.356 26.404 1.00 19.32 225 VAL A C 1
ATOM 1230 O O . VAL A 1 157 ? 11.900 53.856 25.864 1.00 19.51 225 VAL A O 1
ATOM 1234 N N . GLU A 1 158 ? 9.937 53.643 27.015 1.00 19.79 226 GLU A N 1
ATOM 1235 C CA . GLU A 1 158 ? 10.011 52.165 27.131 1.00 20.40 226 GLU A CA 1
ATOM 1236 C C . GLU A 1 158 ? 8.783 51.461 26.571 1.00 20.71 226 GLU A C 1
ATOM 1237 O O . GLU A 1 158 ? 7.653 51.787 26.938 1.00 20.48 226 GLU A O 1
ATOM 1243 N N . PHE A 1 159 ? 9.002 50.443 25.725 1.00 20.03 227 PHE A N 1
ATOM 1244 C CA . PHE A 1 159 ? 7.881 49.615 25.273 1.00 20.34 227 PHE A CA 1
ATOM 1245 C C . PHE A 1 159 ? 7.411 48.758 26.441 1.00 21.85 227 PHE A C 1
ATOM 1246 O O . PHE A 1 159 ? 8.228 48.078 27.096 1.00 21.10 227 PHE A O 1
ATOM 1254 N N . LYS A 1 160 ? 6.092 48.733 26.646 1.00 22.15 228 LYS A N 1
ATOM 1255 C CA . LYS A 1 160 ? 5.493 47.822 27.603 1.00 23.87 228 LYS A CA 1
ATOM 1256 C C . LYS A 1 160 ? 4.905 46.621 26.858 1.00 25.22 228 LYS A C 1
ATOM 1257 O O . LYS A 1 160 ? 5.148 45.493 27.230 1.00 27.94 228 LYS A O 1
ATOM 1263 N N . ASP A 1 161 ? 4.083 46.867 25.854 1.00 27.06 229 ASP A N 1
ATOM 1264 C CA . ASP A 1 161 ? 3.643 45.830 24.920 1.00 28.41 229 ASP A CA 1
ATOM 1265 C C . ASP A 1 161 ? 4.452 46.003 23.660 1.00 25.75 229 ASP A C 1
ATOM 1266 O O . ASP A 1 161 ? 5.085 47.055 23.466 1.00 24.58 229 ASP A O 1
ATOM 1271 N N . TYR A 1 162 ? 4.386 45.000 22.781 1.00 24.54 230 TYR A N 1
ATOM 1272 C CA . TYR A 1 162 ? 5.220 44.973 21.576 1.00 23.73 230 TYR A CA 1
ATOM 1273 C C . TYR A 1 162 ? 4.353 44.908 20.327 1.00 24.84 230 TYR A C 1
ATOM 1274 O O . TYR A 1 162 ? 3.302 44.277 20.335 1.00 23.95 230 TYR A O 1
ATOM 1283 N N . PRO A 1 163 ? 4.787 45.585 19.257 1.00 22.95 231 PRO A N 1
ATOM 1284 C CA . PRO A 1 163 ? 4.080 45.484 17.984 1.00 23.78 231 PRO A CA 1
ATOM 1285 C C . PRO A 1 163 ? 4.209 44.107 17.372 1.00 23.54 231 PRO A C 1
ATOM 1286 O O . PRO A 1 163 ? 5.199 43.406 17.614 1.00 24.25 231 PRO A O 1
ATOM 1290 N N . VAL A 1 164 ? 3.235 43.722 16.557 1.00 23.47 232 VAL A N 1
ATOM 1291 C CA . VAL A 1 164 ? 3.322 42.455 15.834 1.00 24.11 232 VAL A CA 1
ATOM 1292 C C . VAL A 1 164 ? 3.845 42.711 14.401 1.00 23.94 232 VAL A C 1
ATOM 1293 O O . VAL A 1 164 ? 3.257 43.486 13.639 1.00 23.72 232 VAL A O 1
ATOM 1297 N N . PRO A 1 165 ? 4.967 42.095 14.020 1.00 25.01 233 PRO A N 1
ATOM 1298 C CA . PRO A 1 165 ? 5.467 42.321 12.654 1.00 24.92 233 PRO A CA 1
ATOM 1299 C C . PRO A 1 165 ? 4.541 41.702 11.622 1.00 26.00 233 PRO A C 1
ATOM 1300 O O . PRO A 1 165 ? 3.997 40.637 11.857 1.00 25.09 233 PRO A O 1
ATOM 1304 N N . LYS A 1 166 ? 4.356 42.383 10.497 1.00 26.91 234 LYS A N 1
ATOM 1305 C CA . LYS A 1 166 ? 3.384 41.947 9.496 1.00 29.46 234 LYS A CA 1
ATOM 1306 C C . LYS A 1 166 ? 4.007 40.845 8.653 1.00 29.11 234 LYS A C 1
ATOM 1307 O O . LYS A 1 166 ? 3.622 39.702 8.767 1.00 29.34 234 LYS A O 1
ATOM 1313 N N . ASN A 1 167 ? 5.075 41.142 7.911 1.00 29.01 235 ASN A N 1
ATOM 1314 C CA . ASN A 1 167 ? 5.649 40.147 7.020 1.00 29.20 235 ASN A CA 1
ATOM 1315 C C . ASN A 1 167 ? 6.733 39.271 7.689 1.00 29.00 235 ASN A C 1
ATOM 1316 O O . ASN A 1 167 ? 6.828 38.052 7.403 1.00 29.51 235 ASN A O 1
ATOM 1321 N N . GLY A 1 168 ? 7.551 39.892 8.532 1.00 25.02 236 GLY A N 1
ATOM 1322 C CA . GLY A 1 168 ? 8.761 39.237 9.038 1.00 23.82 236 GLY A CA 1
ATOM 1323 C C . GLY A 1 168 ? 8.735 39.024 10.532 1.00 22.94 236 GLY A C 1
ATOM 1324 O O . GLY A 1 168 ? 7.697 38.684 11.105 1.00 22.88 236 GLY A O 1
ATOM 1325 N N . PHE A 1 169 ? 9.911 39.185 11.159 1.00 20.41 237 PHE A N 1
ATOM 1326 C CA . PHE A 1 169 ? 10.055 38.951 12.607 1.00 19.74 237 PHE A CA 1
ATOM 1327 C C . PHE A 1 169 ? 10.421 40.259 13.307 1.00 19.47 237 PHE A C 1
ATOM 1328 O O . PHE A 1 169 ? 10.617 41.282 12.630 1.00 18.68 237 PHE A O 1
ATOM 1336 N N . LEU A 1 170 ? 10.406 40.226 14.636 1.00 18.78 238 LEU A N 1
ATOM 1337 C CA . LEU A 1 170 ? 10.621 41.420 15.469 1.00 18.91 238 LEU A CA 1
ATOM 1338 C C . LEU A 1 170 ? 12.032 41.361 16.018 1.00 17.57 238 LEU A C 1
ATOM 1339 O O . LEU A 1 170 ? 12.436 40.312 16.476 1.00 17.80 238 LEU A O 1
ATOM 1344 N N . VAL A 1 171 ? 12.752 42.472 15.943 1.00 16.70 239 VAL A N 1
ATOM 1345 C CA . VAL A 1 171 ? 14.106 42.613 16.514 1.00 16.22 239 VAL A CA 1
ATOM 1346 C C . VAL A 1 171 ? 14.076 43.750 17.506 1.00 16.25 239 VAL A C 1
ATOM 1347 O O . VAL A 1 171 ? 13.549 44.822 17.214 1.00 16.00 239 VAL A O 1
ATOM 1351 N N . ALA A 1 172 ? 14.630 43.510 18.683 1.00 15.85 240 ALA A N 1
ATOM 1352 C CA . ALA A 1 172 ? 14.657 44.511 19.746 1.00 16.12 240 ALA A CA 1
ATOM 1353 C C . ALA A 1 172 ? 16.023 44.677 20.392 1.00 15.89 240 ALA A C 1
ATOM 1354 O O . ALA A 1 172 ? 16.638 43.711 20.845 1.00 15.98 240 ALA A O 1
ATOM 1356 N N . ASP A 1 173 ? 16.454 45.929 20.394 1.00 16.19 241 ASP A N 1
ATOM 1357 C CA . ASP A 1 173 ? 17.595 46.396 21.183 1.00 15.59 241 ASP A CA 1
ATOM 1358 C C . ASP A 1 173 ? 17.080 46.593 22.596 1.00 16.33 241 ASP A C 1
ATOM 1359 O O . ASP A 1 173 ? 16.359 47.568 22.876 1.00 16.33 241 ASP A O 1
ATOM 1364 N N . MET A 1 174 ? 17.419 45.638 23.465 1.00 15.84 242 MET A N 1
ATOM 1365 C CA . MET A 1 174 ? 17.059 45.712 24.885 1.00 16.65 242 MET A CA 1
ATOM 1366 C C . MET A 1 174 ? 18.253 46.020 25.787 1.00 16.42 242 MET A C 1
ATOM 1367 O O . MET A 1 174 ? 18.269 45.670 26.977 1.00 16.97 242 MET A O 1
ATOM 1372 N N . SER A 1 175 ? 19.260 46.680 25.227 1.00 16.42 243 SER A N 1
ATOM 1373 C CA . SER A 1 175 ? 20.481 47.023 26.010 1.00 16.54 243 SER A CA 1
ATOM 1374 C C . SER A 1 175 ? 20.157 47.578 27.386 1.00 17.34 243 SER A C 1
ATOM 1375 O O . SER A 1 175 ? 20.685 47.089 28.393 1.00 18.12 243 SER A O 1
ATOM 1378 N N . SER A 1 176 ? 19.321 48.595 27.457 1.00 16.87 244 SER A N 1
ATOM 1379 C CA . SER A 1 176 ? 19.139 49.288 28.763 1.00 17.24 244 SER A CA 1
ATOM 1380 C C . SER A 1 176 ? 17.951 48.807 29.596 1.00 17.11 244 SER A C 1
ATOM 1381 O O . SER A 1 176 ? 17.689 49.358 30.688 1.00 18.93 244 SER A O 1
ATOM 1384 N N . ASN A 1 177 ? 17.253 47.761 29.154 1.00 17.17 245 ASN A N 1
ATOM 1385 C CA . ASN A 1 177 ? 16.311 47.102 30.060 1.00 17.69 245 ASN A CA 1
ATOM 1386 C C . ASN A 1 177 ? 16.427 45.573 30.084 1.00 18.09 245 ASN A C 1
ATOM 1387 O O . ASN A 1 177 ? 15.515 44.889 30.525 1.00 18.13 245 ASN A O 1
ATOM 1392 N N . PHE A 1 178 ? 17.572 45.044 29.661 1.00 18.96 246 PHE A N 1
ATOM 1393 C CA . PHE A 1 178 ? 17.779 43.602 29.543 1.00 18.75 246 PHE A CA 1
ATOM 1394 C C . PHE A 1 178 ? 17.745 42.962 30.954 1.00 18.97 246 PHE A C 1
ATOM 1395 O O . PHE A 1 178 ? 18.460 43.413 31.850 1.00 18.24 246 PHE A O 1
ATOM 1403 N N . CYS A 1 179 ? 16.930 41.919 31.113 1.00 18.75 247 CYS A N 1
ATOM 1404 C CA . CYS A 1 179 ? 16.730 41.241 32.424 1.00 19.47 247 CYS A CA 1
ATOM 1405 C C . CYS A 1 179 ? 16.207 42.182 33.525 1.00 19.72 247 CYS A C 1
ATOM 1406 O O . CYS A 1 179 ? 16.577 42.008 34.703 1.00 19.65 247 CYS A O 1
ATOM 1409 N N . SER A 1 180 ? 15.359 43.159 33.132 1.00 19.44 248 SER A N 1
ATOM 1410 C CA . SER A 1 180 ? 14.661 44.022 34.101 1.00 19.47 248 SER A CA 1
ATOM 1411 C C . SER A 1 180 ? 13.270 43.493 34.389 1.00 19.82 248 SER A C 1
ATOM 1412 O O . SER A 1 180 ? 12.600 43.973 35.309 1.00 20.08 248 SER A O 1
ATOM 1415 N N . LYS A 1 181 ? 12.860 42.482 33.643 1.00 19.72 249 LYS A N 1
ATOM 1416 C CA . LYS A 1 181 ? 11.445 42.020 33.663 1.00 20.43 249 LYS A CA 1
ATOM 1417 C C . LYS A 1 181 ? 11.281 40.843 32.733 1.00 20.91 249 LYS A C 1
ATOM 1418 O O . LYS A 1 181 ? 12.107 40.625 31.835 1.00 20.53 249 LYS A O 1
ATOM 1424 N N . PRO A 1 182 ? 10.195 40.097 32.891 1.00 21.17 250 PRO A N 1
ATOM 1425 C CA . PRO A 1 182 ? 10.014 38.991 31.945 1.00 21.37 250 PRO A CA 1
ATOM 1426 C C . PRO A 1 182 ? 9.730 39.477 30.534 1.00 20.95 250 PRO A C 1
ATOM 1427 O O . PRO A 1 182 ? 9.180 40.563 30.358 1.00 20.90 250 PRO A O 1
ATOM 1431 N N . VAL A 1 183 ? 10.145 38.672 29.561 1.00 21.14 251 VAL A N 1
ATOM 1432 C CA . VAL A 1 183 ? 9.929 38.930 28.166 1.00 21.83 251 VAL A CA 1
ATOM 1433 C C . VAL A 1 183 ? 9.498 37.627 27.555 1.00 22.00 251 VAL A C 1
ATOM 1434 O O . VAL A 1 183 ? 10.107 36.617 27.825 1.00 22.57 251 VAL A O 1
ATOM 1438 N N . ASP A 1 184 ? 8.432 37.652 26.766 1.00 22.69 252 ASP A N 1
ATOM 1439 C CA . ASP A 1 184 ? 8.028 36.490 25.986 1.00 22.98 252 ASP A CA 1
ATOM 1440 C C . ASP A 1 184 ? 8.951 36.421 24.728 1.00 21.98 252 ASP A C 1
ATOM 1441 O O . ASP A 1 184 ? 8.707 37.049 23.700 1.00 21.58 252 ASP A O 1
ATOM 1446 N N . VAL A 1 185 ? 10.042 35.676 24.857 1.00 21.77 253 VAL A N 1
ATOM 1447 C CA . VAL A 1 185 ? 11.080 35.645 23.819 1.00 21.79 253 VAL A CA 1
ATOM 1448 C C . VAL A 1 185 ? 10.545 35.162 22.495 1.00 22.85 253 VAL A C 1
ATOM 1449 O O . VAL A 1 185 ? 11.010 35.572 21.453 1.00 21.95 253 VAL A O 1
ATOM 1453 N N . SER A 1 186 ? 9.537 34.300 22.555 1.00 22.91 254 SER A N 1
ATOM 1454 C CA . SER A 1 186 ? 9.018 33.691 21.344 1.00 23.66 254 SER A CA 1
ATOM 1455 C C . SER A 1 186 ? 8.377 34.728 20.385 1.00 23.00 254 SER A C 1
ATOM 1456 O O . SER A 1 186 ? 8.225 34.462 19.190 1.00 23.75 254 SER A O 1
ATOM 1459 N N . LYS A 1 187 ? 8.008 35.896 20.904 1.00 22.79 255 LYS A N 1
ATOM 1460 C CA . LYS A 1 187 ? 7.536 36.996 20.059 1.00 23.26 255 LYS A CA 1
ATOM 1461 C C . LYS A 1 187 ? 8.595 37.651 19.166 1.00 22.08 255 LYS A C 1
ATOM 1462 O O . LYS A 1 187 ? 8.247 38.476 18.328 1.00 22.02 255 LYS A O 1
ATOM 1468 N N . PHE A 1 188 ? 9.868 37.321 19.377 1.00 20.15 256 PHE A N 1
ATOM 1469 C CA . PHE A 1 188 ? 10.974 37.962 18.702 1.00 19.78 256 PHE A CA 1
ATOM 1470 C C . PHE A 1 188 ? 11.781 36.965 17.873 1.00 20.00 256 PHE A C 1
ATOM 1471 O O . PHE A 1 188 ? 11.933 35.783 18.222 1.00 20.98 256 PHE A O 1
ATOM 1479 N N . GLY A 1 189 ? 12.345 37.463 16.782 1.00 18.96 257 GLY A N 1
ATOM 1480 C CA . GLY A 1 189 ? 13.382 36.747 16.107 1.00 18.64 257 GLY A CA 1
ATOM 1481 C C . GLY A 1 189 ? 14.750 36.993 16.725 1.00 17.44 257 GLY A C 1
ATOM 1482 O O . GLY A 1 189 ? 15.539 36.046 16.825 1.00 17.69 257 GLY A O 1
ATOM 1483 N N . VAL A 1 190 ? 15.027 38.240 17.126 1.00 17.08 258 VAL A N 1
ATOM 1484 C CA . VAL A 1 190 ? 16.299 38.589 17.804 1.00 16.84 258 VAL A CA 1
ATOM 1485 C C . VAL A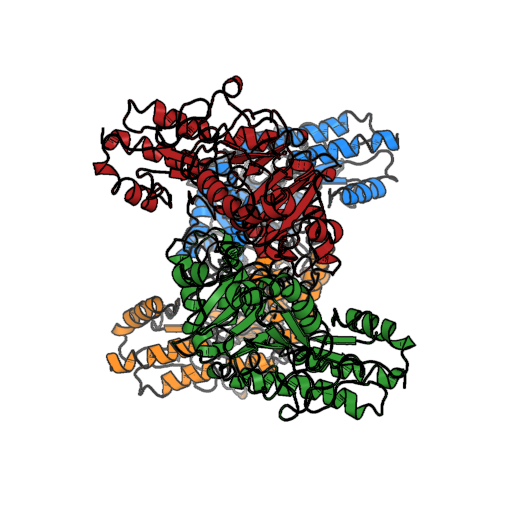 1 190 ? 16.071 39.591 18.925 1.00 16.99 258 VAL A C 1
ATOM 1486 O O . VAL A 1 190 ? 15.325 40.587 18.758 1.00 17.70 258 VAL A O 1
ATOM 1490 N N . ILE A 1 191 ? 16.693 39.303 20.058 1.00 16.49 259 ILE A N 1
ATOM 1491 C CA . ILE A 1 191 ? 16.827 40.291 21.163 1.00 16.40 259 ILE A CA 1
ATOM 1492 C C . ILE A 1 191 ? 18.323 40.454 21.350 1.00 16.78 259 ILE A C 1
ATOM 1493 O O . ILE A 1 191 ? 19.047 39.467 21.355 1.00 16.84 259 ILE A O 1
ATOM 1498 N N . TYR A 1 192 ? 18.792 41.690 21.467 1.00 15.48 260 TYR A N 1
ATOM 1499 C CA . TYR A 1 192 ? 20.202 41.922 21.699 1.00 15.65 260 TYR A CA 1
ATOM 1500 C C . TYR A 1 192 ? 20.420 43.053 22.660 1.00 16.62 260 TYR A C 1
ATOM 1501 O O . TYR A 1 192 ? 19.574 43.935 22.808 1.00 16.54 260 TYR A O 1
ATOM 1510 N N . GLY A 1 193 ? 21.602 43.055 23.269 1.00 16.55 261 GLY A N 1
ATOM 1511 C CA . GLY A 1 193 ? 21.927 44.137 24.205 1.00 17.04 261 GLY A CA 1
ATOM 1512 C C . GLY A 1 193 ? 23.359 44.110 24.647 1.00 16.83 261 GLY A C 1
ATOM 1513 O O . GLY A 1 193 ? 23.909 43.040 24.925 1.00 17.26 261 GLY A O 1
ATOM 1514 N N . GLY A 1 194 ? 23.951 45.281 24.801 1.00 16.61 262 GLY A N 1
ATOM 1515 C CA . GLY A 1 194 ? 25.197 45.388 25.575 1.00 16.73 262 GLY A CA 1
ATOM 1516 C C . GLY A 1 194 ? 24.932 44.995 27.026 1.00 17.23 262 GLY A C 1
ATOM 1517 O O . GLY A 1 194 ? 23.877 45.327 27.577 1.00 17.71 262 GLY A O 1
ATOM 1518 N N . ALA A 1 195 ? 25.884 44.303 27.639 1.00 17.17 263 ALA A N 1
ATOM 1519 C CA . ALA A 1 195 ? 25.727 43.893 29.029 1.00 17.91 263 ALA A CA 1
ATOM 1520 C C . ALA A 1 195 ? 25.841 45.048 30.020 1.00 17.49 263 ALA A C 1
ATOM 1521 O O . ALA A 1 195 ? 25.373 44.950 31.133 1.00 18.49 263 ALA A O 1
ATOM 1523 N N . GLN A 1 196 ? 26.491 46.116 29.601 1.00 17.74 264 GLN A N 1
ATOM 1524 C CA . GLN A 1 196 ? 27.033 47.067 30.560 1.00 18.21 264 GLN A CA 1
ATOM 1525 C C . GLN A 1 196 ? 25.981 47.852 31.302 1.00 19.66 264 GLN A C 1
ATOM 1526 O O . GLN A 1 196 ? 26.275 48.354 32.379 1.00 23.28 264 GLN A O 1
ATOM 1556 N N . ASN A 1 198 ? 22.672 46.789 32.393 1.00 21.97 266 ASN A N 1
ATOM 1557 C CA . ASN A 1 198 ? 21.895 46.095 33.439 1.00 22.39 266 ASN A CA 1
ATOM 1558 C C . ASN A 1 198 ? 22.419 44.744 33.953 1.00 22.59 266 ASN A C 1
ATOM 1559 O O . ASN A 1 198 ? 21.977 44.288 35.012 1.00 24.66 266 ASN A O 1
ATOM 1564 N N . VAL A 1 199 ? 23.367 44.073 33.265 1.00 21.72 267 VAL A N 1
ATOM 1565 C CA . VAL A 1 199 ? 23.796 42.699 33.603 1.00 21.62 267 VAL A CA 1
ATOM 1566 C C . VAL A 1 199 ? 25.321 42.371 33.656 1.00 21.87 267 VAL A C 1
ATOM 1567 O O . VAL A 1 199 ? 25.711 41.187 33.774 1.00 22.71 267 VAL A O 1
ATOM 1571 N N . GLY A 1 200 ? 26.162 43.387 33.594 1.00 19.83 268 GLY A N 1
ATOM 1572 C CA . GLY A 1 200 ? 27.610 43.138 33.698 1.00 18.50 268 GLY A CA 1
ATOM 1573 C C . GLY A 1 200 ? 28.385 44.358 33.328 1.00 17.56 268 GLY A C 1
ATOM 1574 O O . GLY A 1 200 ? 27.850 45.439 33.240 1.00 17.87 268 GLY A O 1
ATOM 1575 N N . PRO A 1 201 ? 29.695 44.201 33.165 1.00 17.38 269 PRO A N 1
ATOM 1576 C CA . PRO A 1 201 ? 30.558 45.274 32.707 1.00 17.09 269 PRO A CA 1
ATOM 1577 C C . PRO A 1 201 ? 30.568 45.395 31.204 1.00 16.87 269 PRO A C 1
ATOM 1578 O O . PRO A 1 201 ? 30.021 44.542 30.508 1.00 17.55 269 PRO A O 1
ATOM 1582 N N . SER A 1 202 ? 31.133 46.491 30.692 1.00 17.52 270 SER A N 1
ATOM 1583 C CA A SER A 1 202 ? 31.265 46.656 29.258 0.50 17.65 270 SER A CA 1
ATOM 1584 C CA B SER A 1 202 ? 31.277 46.664 29.249 0.50 17.80 270 SER A CA 1
ATOM 1585 C C . SER A 1 202 ? 32.246 45.656 28.676 1.00 18.43 270 SER A C 1
ATOM 1586 O O . SER A 1 202 ? 33.177 45.248 29.349 1.00 20.22 270 SER A O 1
ATOM 1591 N N . GLY A 1 203 ? 32.026 45.307 27.420 1.00 16.96 271 GLY A N 1
ATOM 1592 C CA . GLY A 1 203 ? 32.886 44.362 26.709 1.00 17.32 271 GLY A CA 1
ATOM 1593 C C . GLY A 1 203 ? 32.187 43.094 26.269 1.00 17.33 271 GLY A C 1
ATOM 1594 O O . GLY A 1 203 ? 32.787 42.316 25.495 1.00 17.43 271 GLY A O 1
ATOM 1595 N N . VAL A 1 204 ? 30.949 42.890 26.738 1.00 16.32 272 VAL A N 1
ATOM 1596 C CA . VAL A 1 204 ? 30.130 41.744 26.410 1.00 16.84 272 VAL A CA 1
ATOM 1597 C C . VAL A 1 204 ? 28.818 42.256 25.842 1.00 16.45 272 VAL A C 1
ATOM 1598 O O . VAL A 1 204 ? 28.221 43.190 26.413 1.00 16.86 272 VAL A O 1
ATOM 1602 N N . THR A 1 205 ? 28.407 41.664 24.732 1.00 16.16 273 THR A N 1
ATOM 1603 C CA . THR A 1 205 ? 27.086 41.901 24.149 1.00 16.51 273 THR A CA 1
ATOM 1604 C C . THR A 1 205 ? 26.380 40.554 24.002 1.00 17.21 273 THR A C 1
ATOM 1605 O O . THR A 1 205 ? 26.988 39.576 23.575 1.00 17.21 273 THR A O 1
ATOM 1609 N N . ILE A 1 206 ? 25.090 40.509 24.310 1.00 16.79 274 ILE A N 1
ATOM 1610 C CA . ILE A 1 206 ? 24.327 39.292 24.252 1.00 17.56 274 ILE A CA 1
ATOM 1611 C C . ILE A 1 206 ? 23.352 39.353 23.080 1.00 16.79 274 ILE A C 1
ATOM 1612 O O . ILE A 1 206 ? 22.715 40.374 22.843 1.00 16.89 274 ILE A O 1
ATOM 1617 N N . VAL A 1 207 ? 23.329 38.272 22.305 1.00 15.81 275 VAL A N 1
ATOM 1618 C CA . VAL A 1 207 ? 22.399 38.107 21.208 1.00 16.60 275 VAL A CA 1
ATOM 1619 C C . VAL A 1 207 ? 21.613 36.820 21.400 1.00 16.62 275 VAL A C 1
ATOM 1620 O O . VAL A 1 207 ? 22.195 35.721 21.492 1.00 16.02 275 VAL A O 1
ATOM 1624 N N . ILE A 1 208 ? 20.283 36.959 21.453 1.00 16.50 276 ILE A N 1
ATOM 1625 C CA . ILE A 1 208 ? 19.376 35.838 21.556 1.00 17.78 276 ILE A CA 1
ATOM 1626 C C . ILE A 1 208 ? 18.651 35.760 20.217 1.00 17.90 276 ILE A C 1
ATOM 1627 O O . ILE A 1 208 ? 17.914 36.689 19.869 1.00 17.93 276 ILE A O 1
ATOM 1632 N N . ILE A 1 209 ? 18.874 34.696 19.459 1.00 17.49 277 ILE A N 1
ATOM 1633 C CA . ILE A 1 209 ? 18.435 34.627 18.056 1.00 18.22 277 ILE A CA 1
ATOM 1634 C C . ILE A 1 209 ? 17.749 33.282 17.778 1.00 18.60 277 ILE A C 1
ATOM 1635 O O . ILE A 1 209 ? 18.286 32.203 18.116 1.00 18.63 277 ILE A O 1
ATOM 1640 N N . ARG A 1 210 ? 16.567 33.347 17.179 1.00 19.48 278 ARG A N 1
ATOM 1641 C CA . ARG A 1 210 ? 15.855 32.133 16.785 1.00 21.12 278 ARG A CA 1
ATOM 1642 C C . ARG A 1 210 ? 16.758 31.305 15.823 1.00 20.10 278 ARG A C 1
ATOM 1643 O O . ARG A 1 210 ? 17.287 31.831 14.860 1.00 19.43 278 ARG A O 1
ATOM 1651 N N . LYS A 1 211 ? 16.922 29.996 16.078 1.00 20.08 279 LYS A N 1
ATOM 1652 C CA . LYS A 1 211 ? 17.853 29.186 15.294 1.00 20.99 279 LYS A CA 1
ATOM 1653 C C . LYS A 1 211 ? 17.564 29.130 13.810 1.00 21.47 279 LYS A C 1
ATOM 1654 O O . LYS A 1 211 ? 18.485 29.054 13.006 1.00 22.05 279 LYS A O 1
ATOM 1660 N N . ASP A 1 212 ? 16.309 29.224 13.443 1.00 21.19 280 ASP A N 1
ATOM 1661 C CA . ASP A 1 212 ? 16.000 29.201 12.026 1.00 23.68 280 ASP A CA 1
ATOM 1662 C C . ASP A 1 212 ? 16.387 30.459 11.251 1.00 22.67 280 ASP A C 1
ATOM 1663 O O . ASP A 1 212 ? 16.255 30.490 10.039 1.00 22.69 280 ASP A O 1
ATOM 1668 N N . LEU A 1 213 ? 16.859 31.485 11.947 1.00 20.88 281 LEU A N 1
ATOM 1669 C CA . LEU A 1 213 ? 17.310 32.719 11.287 1.00 20.93 281 LEU A CA 1
ATOM 1670 C C . LEU A 1 213 ? 18.828 32.801 11.126 1.00 21.72 281 LEU A C 1
ATOM 1671 O O . LEU A 1 213 ? 19.341 33.757 10.523 1.00 22.04 281 LEU A O 1
ATOM 1676 N N . ILE A 1 214 ? 19.535 31.822 11.663 1.00 20.99 282 ILE A N 1
ATOM 1677 C CA . ILE A 1 214 ? 21.012 31.772 11.616 1.00 21.95 282 ILE A CA 1
ATOM 1678 C C . ILE A 1 214 ? 21.446 31.193 10.267 1.00 23.49 282 ILE A C 1
ATOM 1679 O O . ILE A 1 214 ? 20.946 30.168 9.836 1.00 24.19 282 ILE A O 1
ATOM 1684 N N . GLY A 1 215 ? 22.424 31.828 9.629 1.00 23.98 283 GLY A N 1
ATOM 1685 C CA . GLY A 1 215 ? 22.996 31.331 8.393 1.00 25.09 283 GLY A CA 1
ATOM 1686 C C . GLY A 1 215 ? 22.739 32.291 7.245 1.00 25.98 283 GLY A C 1
ATOM 1687 O O . GLY A 1 215 ? 21.979 33.260 7.367 1.00 26.99 283 GLY A O 1
ATOM 1688 N N . ASN A 1 216 ? 23.419 32.042 6.137 1.00 26.92 284 ASN A N 1
ATOM 1689 C CA . ASN A 1 216 ? 23.230 32.834 4.933 1.00 28.18 284 ASN A CA 1
ATOM 1690 C C . ASN A 1 216 ? 23.471 34.336 5.115 1.00 24.76 284 ASN A C 1
ATOM 1691 O O . ASN A 1 216 ? 22.782 35.149 4.503 1.00 24.19 284 ASN A O 1
ATOM 1696 N N . ALA A 1 217 ? 24.476 34.701 5.899 1.00 22.06 285 ALA A N 1
ATOM 1697 C CA . ALA A 1 217 ? 24.909 36.096 5.960 1.00 20.20 285 ALA A CA 1
ATOM 1698 C C . ALA A 1 217 ? 25.449 36.563 4.588 1.00 19.73 285 ALA A C 1
ATOM 1699 O O . ALA A 1 217 ? 25.847 35.769 3.717 1.00 19.65 285 ALA A O 1
ATOM 1701 N N . GLN A 1 218 ? 25.454 37.868 4.382 1.00 19.07 286 GLN A N 1
ATOM 1702 C CA . GLN A 1 218 ? 26.036 38.414 3.168 1.00 19.10 286 GLN A CA 1
ATOM 1703 C C . GLN A 1 218 ? 27.520 38.057 3.052 1.00 20.32 286 GLN A C 1
ATOM 1704 O O . GLN A 1 218 ? 28.195 37.926 4.043 1.00 18.28 286 GLN A O 1
ATOM 1710 N N . ASP A 1 219 ? 28.017 37.908 1.823 1.00 21.21 287 ASP A N 1
ATOM 1711 C CA . ASP A 1 219 ? 29.414 37.519 1.633 1.00 23.49 287 ASP A CA 1
ATOM 1712 C C . ASP A 1 219 ? 30.430 38.470 2.249 1.00 21.50 287 ASP A C 1
ATOM 1713 O O . ASP A 1 219 ? 31.532 38.053 2.620 1.00 22.47 287 ASP A O 1
ATOM 1718 N N . ILE A 1 220 ? 30.078 39.740 2.346 1.00 19.95 288 ILE A N 1
ATOM 1719 C CA . ILE A 1 220 ? 30.977 40.746 2.911 1.00 19.00 288 ILE A CA 1
ATOM 1720 C C . ILE A 1 220 ? 30.961 40.769 4.445 1.00 17.92 288 ILE A C 1
ATOM 1721 O O . ILE A 1 220 ? 31.671 41.557 5.074 1.00 18.12 288 ILE A O 1
ATOM 1726 N N . THR A 1 221 ? 30.165 39.899 5.062 1.00 16.64 289 THR A N 1
ATOM 1727 C CA . THR A 1 221 ? 30.143 39.862 6.533 1.00 15.85 289 THR A CA 1
ATOM 1728 C C . THR A 1 221 ? 31.505 39.447 7.104 1.00 15.91 289 THR A C 1
ATOM 1729 O O . THR A 1 221 ? 32.009 38.390 6.762 1.00 15.79 289 THR A O 1
ATOM 1733 N N . PRO A 1 222 ? 32.092 40.288 7.978 1.00 15.41 290 PRO A N 1
ATOM 1734 C CA . PRO A 1 222 ? 33.312 39.799 8.660 1.00 15.22 290 PRO A CA 1
ATOM 1735 C C . PRO A 1 222 ? 33.026 38.504 9.396 1.00 15.50 290 PRO A C 1
ATOM 1736 O O . PRO A 1 222 ? 31.919 38.336 9.930 1.00 15.04 290 PRO A O 1
ATOM 1740 N N . VAL A 1 223 ? 34.003 37.608 9.472 1.00 15.64 291 VAL A N 1
ATOM 1741 C CA . VAL A 1 223 ? 33.767 36.346 10.184 1.00 16.73 291 VAL A CA 1
ATOM 1742 C C . VAL A 1 223 ? 33.354 36.652 11.634 1.00 16.50 291 VAL A C 1
ATOM 1743 O O . VAL A 1 223 ? 32.459 35.998 12.187 1.00 16.80 291 VAL A O 1
ATOM 1747 N N . MET A 1 224 ? 33.905 37.713 12.230 1.00 15.88 292 MET A N 1
ATOM 1748 C CA . MET A 1 224 ? 33.576 38.063 13.608 1.00 16.15 292 MET A CA 1
ATOM 1749 C C . MET A 1 224 ? 32.158 38.650 13.799 1.00 15.80 292 MET A C 1
ATOM 1750 O O . MET A 1 224 ? 31.729 38.864 14.922 1.00 16.30 292 MET A O 1
ATOM 1755 N N . LEU A 1 225 ? 31.470 38.972 12.713 1.00 15.76 293 LEU A N 1
ATOM 1756 C CA . LEU A 1 225 ? 30.078 39.422 12.784 1.00 15.93 293 LEU A CA 1
ATOM 1757 C C . LEU A 1 225 ? 29.075 38.346 12.353 1.00 16.87 293 LEU A C 1
ATOM 1758 O O . LEU A 1 225 ? 27.888 38.609 12.295 1.00 17.93 293 LEU A O 1
ATOM 1763 N N . ASP A 1 226 ? 29.553 37.148 12.033 1.00 16.78 294 ASP A N 1
ATOM 1764 C CA . ASP A 1 226 ? 28.736 36.096 11.422 1.00 17.44 294 ASP A CA 1
ATOM 1765 C C . ASP A 1 226 ? 28.075 35.215 12.478 1.00 16.77 294 ASP A C 1
ATOM 1766 O O . ASP A 1 226 ? 28.756 34.548 13.232 1.00 16.56 294 ASP A O 1
ATOM 1771 N N . TYR A 1 227 ? 26.741 35.243 12.540 1.00 15.92 295 TYR A N 1
ATOM 1772 C CA . TYR A 1 227 ? 26.023 34.521 13.569 1.00 16.41 295 TYR A CA 1
ATOM 1773 C C . TYR A 1 227 ? 26.225 33.019 13.517 1.00 16.78 295 TYR A C 1
ATOM 1774 O O . TYR A 1 227 ? 26.315 32.384 14.560 1.00 17.22 295 TYR A O 1
ATOM 1783 N N . LYS A 1 228 ? 26.269 32.452 12.324 1.00 17.90 296 LYS A N 1
ATOM 1784 C CA . LYS A 1 228 ? 26.494 31.019 12.166 1.00 18.98 296 LYS A CA 1
ATOM 1785 C C . LYS A 1 228 ? 27.821 30.579 12.723 1.00 18.71 296 LYS A C 1
ATOM 1786 O O . LYS A 1 228 ? 27.905 29.541 13.377 1.00 19.14 296 LYS A O 1
ATOM 1792 N N . ILE A 1 229 ? 28.864 31.379 12.487 1.00 18.46 297 ILE A N 1
ATOM 1793 C CA . ILE A 1 229 ? 30.202 31.117 13.026 1.00 18.76 297 ILE A CA 1
ATOM 1794 C C . ILE A 1 229 ? 30.152 31.100 14.544 1.00 18.29 297 ILE A C 1
ATOM 1795 O O . ILE A 1 229 ? 30.623 30.157 15.193 1.00 18.15 297 ILE A O 1
ATOM 1800 N N . HIS A 1 230 ? 29.517 32.107 15.122 1.00 17.75 298 HIS A N 1
ATOM 1801 C CA . HIS A 1 230 ? 29.438 32.185 16.573 1.00 18.24 298 HIS A CA 1
ATOM 1802 C C . HIS A 1 230 ? 28.623 31.027 17.150 1.00 18.00 298 HIS A C 1
ATOM 1803 O O . HIS A 1 230 ? 29.012 30.411 18.129 1.00 17.98 298 HIS A O 1
ATOM 1810 N N . ASP A 1 231 ? 27.498 30.711 16.515 1.00 18.26 299 ASP A N 1
ATOM 1811 C CA . ASP A 1 231 ? 26.595 29.706 17.036 1.00 19.23 299 ASP A CA 1
ATOM 1812 C C . ASP A 1 231 ? 27.248 28.318 16.951 1.00 19.13 299 ASP A C 1
ATOM 1813 O O . ASP A 1 231 ? 27.222 27.541 17.923 1.00 19.35 299 ASP A O 1
ATOM 1818 N N . GLU A 1 232 ? 27.813 27.999 15.794 1.00 19.48 300 GLU A N 1
ATOM 1819 C CA . GLU A 1 232 ? 28.370 26.653 15.638 1.00 20.70 300 GLU A CA 1
ATOM 1820 C C . GLU A 1 232 ? 29.640 26.443 16.514 1.00 20.17 300 GLU A C 1
ATOM 1821 O O . GLU A 1 232 ? 29.978 25.312 16.880 1.00 20.01 300 GLU A O 1
ATOM 1827 N N . ASN A 1 233 ? 30.256 27.544 16.950 1.00 18.98 301 ASN A N 1
ATOM 1828 C CA . ASN A 1 233 ? 31.409 27.469 17.833 1.00 19.03 301 ASN A CA 1
ATOM 1829 C C . ASN A 1 233 ? 31.059 27.819 19.287 1.00 18.52 301 ASN A C 1
ATOM 1830 O O . ASN A 1 233 ? 31.957 27.976 20.120 1.00 18.27 301 ASN A O 1
ATOM 1835 N N . SER A 1 234 ? 29.764 27.948 19.596 1.00 18.18 302 SER A N 1
ATOM 1836 C CA . SER A 1 234 ? 29.299 28.255 20.957 1.00 18.65 302 SER A CA 1
ATOM 1837 C C . SER A 1 234 ? 29.994 29.474 21.583 1.00 17.80 302 SER A C 1
ATOM 1838 O O . SER A 1 234 ? 30.359 29.452 22.748 1.00 17.67 302 SER A O 1
ATOM 1841 N N . SER A 1 235 ? 30.185 30.523 20.777 1.00 16.71 303 SER A N 1
ATOM 1842 C CA . SER A 1 235 ? 30.775 31.787 21.217 1.00 16.49 303 SER A CA 1
ATOM 1843 C C . SER A 1 235 ? 32.287 31.679 21.479 1.00 17.03 303 SER A C 1
ATOM 1844 O O . SER A 1 235 ? 32.863 32.598 22.054 1.00 17.54 303 SER A O 1
ATOM 1847 N N . LEU A 1 236 ? 32.913 30.603 20.994 1.00 16.42 304 LEU A N 1
ATOM 1848 C CA . LEU A 1 236 ? 34.320 30.385 21.186 1.00 17.12 304 LEU A CA 1
ATOM 1849 C C . LEU A 1 236 ? 35.072 30.256 19.837 1.00 17.23 304 LEU A C 1
ATOM 1850 O O . LEU A 1 236 ? 36.090 29.575 19.769 1.00 19.15 304 LEU A O 1
ATOM 1855 N N . TYR A 1 237 ? 34.608 30.948 18.790 1.00 16.60 305 TYR A N 1
ATOM 1856 C CA . TYR A 1 237 ? 35.314 30.885 17.510 1.00 16.58 305 TYR A CA 1
ATOM 1857 C C . TYR A 1 237 ? 36.695 31.501 17.661 1.00 16.79 305 TYR A C 1
ATOM 1858 O O . TYR A 1 237 ? 37.699 30.912 17.256 1.00 16.91 305 TYR A O 1
ATOM 1867 N N . ASN A 1 238 ? 36.728 32.694 18.252 1.00 16.24 306 ASN A N 1
ATOM 1868 C CA . ASN A 1 238 ? 37.986 33.341 18.628 1.00 15.47 306 ASN A CA 1
ATOM 1869 C C . ASN A 1 238 ? 37.992 33.465 20.143 1.00 15.98 306 ASN A C 1
ATOM 1870 O O . ASN A 1 238 ? 37.186 32.802 20.846 1.00 16.25 306 ASN A O 1
ATOM 1875 N N . THR A 1 239 ? 38.928 34.254 20.680 1.00 15.17 307 THR A N 1
ATOM 1876 C CA . THR A 1 239 ? 39.010 34.400 22.116 1.00 15.65 307 THR A CA 1
ATOM 1877 C C . THR A 1 239 ? 37.874 35.291 22.617 1.00 16.46 307 THR A C 1
ATOM 1878 O O . THR A 1 239 ? 37.783 36.480 22.236 1.00 16.87 307 THR A O 1
ATOM 1882 N N . PRO A 1 240 ? 36.950 34.742 23.442 1.00 16.21 308 PRO A N 1
ATOM 1883 C CA . PRO A 1 240 ? 35.849 35.573 23.921 1.00 16.32 308 PRO A CA 1
ATOM 1884 C C . PRO A 1 240 ? 36.262 36.543 25.026 1.00 15.86 308 PRO A C 1
ATOM 1885 O O . PRO A 1 240 ? 37.370 36.415 25.544 1.00 16.50 308 PRO A O 1
ATOM 1889 N N . PRO A 1 241 ? 35.356 37.445 25.453 1.00 15.49 309 PRO A N 1
ATOM 1890 C CA . PRO A 1 241 ? 35.621 38.334 26.595 1.00 15.54 309 PRO A CA 1
ATOM 1891 C C . PRO A 1 241 ? 35.395 37.525 27.907 1.00 15.76 309 PRO A C 1
ATOM 1892 O O . PRO A 1 241 ? 34.345 37.649 28.539 1.00 15.45 309 PRO A O 1
ATOM 1896 N N . CYS A 1 242 ? 36.363 36.695 28.290 1.00 16.08 310 CYS A N 1
ATOM 1897 C CA . CYS A 1 242 ? 36.185 35.704 29.336 1.00 16.48 310 CYS A CA 1
ATOM 1898 C C . CYS A 1 242 ? 35.724 36.338 30.637 1.00 16.16 310 CYS A C 1
ATOM 1899 O O . CYS A 1 242 ? 34.771 35.895 31.257 1.00 15.24 310 CYS A O 1
ATOM 1902 N N . PHE A 1 243 ? 36.442 37.360 31.073 1.00 16.00 311 PHE A N 1
ATOM 1903 C CA . PHE A 1 243 ? 36.149 37.938 32.368 1.00 15.81 311 PHE A CA 1
ATOM 1904 C C . PHE A 1 243 ? 34.792 38.621 32.407 1.00 15.22 311 PHE A C 1
ATOM 1905 O O . PHE A 1 243 ? 34.037 38.469 33.364 1.00 14.75 311 PHE A O 1
ATOM 1913 N N . GLY A 1 244 ? 34.454 39.316 31.327 1.00 14.91 312 GLY A N 1
ATOM 1914 C CA . GLY A 1 244 ? 33.148 39.902 31.184 1.00 14.46 312 GLY A CA 1
ATOM 1915 C C . GLY A 1 244 ? 32.052 38.873 31.250 1.00 14.53 312 GLY A C 1
ATOM 1916 O O . GLY A 1 244 ? 31.022 39.112 31.870 1.00 14.44 312 GLY A O 1
ATOM 1917 N N . ILE A 1 245 ? 32.239 37.741 30.583 1.00 14.03 313 ILE A N 1
ATOM 1918 C CA . ILE A 1 245 ? 31.196 36.692 30.601 1.00 14.02 313 ILE A CA 1
ATOM 1919 C C . ILE A 1 245 ? 31.051 36.103 32.016 1.00 14.05 313 ILE A C 1
ATOM 1920 O O . ILE A 1 245 ? 29.938 35.890 32.484 1.00 14.02 313 ILE A O 1
ATOM 1925 N N . TYR A 1 246 ? 32.176 35.856 32.665 1.00 13.60 314 TYR A N 1
ATOM 1926 C CA . TYR A 1 246 ? 32.188 35.443 34.090 1.00 13.76 314 TYR A CA 1
ATOM 1927 C C . TYR A 1 246 ? 31.364 36.442 34.943 1.00 14.02 314 TYR A C 1
ATOM 1928 O O . TYR A 1 246 ? 30.513 36.036 35.737 1.00 14.15 314 TYR A O 1
ATOM 1937 N N . MET A 1 247 ? 31.609 37.739 34.784 1.00 13.85 315 MET A N 1
ATOM 1938 C CA . MET A 1 247 ? 30.900 38.741 35.554 1.00 14.69 315 MET A CA 1
ATOM 1939 C C . MET A 1 247 ? 29.389 38.691 35.244 1.00 14.89 315 MET A C 1
ATOM 1940 O O . MET A 1 247 ? 28.573 38.770 36.165 1.00 15.31 315 MET A O 1
ATOM 1945 N N . CYS A 1 248 ? 29.011 38.603 33.981 1.00 15.31 316 CYS A N 1
ATOM 1946 C CA . CYS A 1 248 ? 27.614 38.451 33.620 1.00 15.74 316 CYS A CA 1
ATOM 1947 C C . CYS A 1 248 ? 27.003 37.204 34.327 1.00 15.63 316 CYS A C 1
ATOM 1948 O O . CYS A 1 248 ? 25.859 37.230 34.838 1.00 16.10 316 CYS A O 1
ATOM 1951 N N . GLY A 1 249 ? 27.749 36.102 34.317 1.00 15.40 317 GLY A N 1
ATOM 1952 C CA . GLY A 1 249 ? 27.317 34.883 34.969 1.00 15.76 317 GLY A CA 1
ATOM 1953 C C . GLY A 1 249 ? 27.008 35.104 36.439 1.00 16.30 317 GLY A C 1
ATOM 1954 O O . GLY A 1 249 ? 25.990 34.605 36.964 1.00 17.27 317 GLY A O 1
ATOM 1955 N N . LEU A 1 250 ? 27.866 35.854 37.129 1.00 16.55 318 LEU A N 1
ATOM 1956 C CA . LEU A 1 250 ? 27.601 36.171 38.558 1.00 16.76 318 LEU A CA 1
ATOM 1957 C C . LEU A 1 250 ? 26.289 36.926 38.711 1.00 16.53 318 LEU A C 1
ATOM 1958 O O . LEU A 1 250 ? 25.504 36.658 39.632 1.00 16.53 318 LEU A O 1
ATOM 1963 N N . VAL A 1 251 ? 26.068 37.900 37.835 1.00 16.21 319 VAL A N 1
ATOM 1964 C CA . VAL A 1 251 ? 24.851 38.698 37.901 1.00 16.42 319 VAL A CA 1
ATOM 1965 C C . VAL A 1 251 ? 23.611 37.863 37.650 1.00 17.32 319 VAL A C 1
ATOM 1966 O O . VAL A 1 251 ? 22.610 37.995 38.345 1.00 17.23 319 VAL A O 1
ATOM 1970 N N . PHE A 1 252 ? 23.673 36.955 36.679 1.00 16.94 320 PHE A N 1
ATOM 1971 C CA . PHE A 1 252 ? 22.505 36.103 36.386 1.00 17.69 320 PHE A CA 1
ATOM 1972 C C . PHE A 1 252 ? 22.198 35.202 37.572 1.00 18.30 320 PHE A C 1
ATOM 1973 O O . PHE A 1 252 ? 21.046 35.051 37.929 1.00 18.18 320 PHE A O 1
ATOM 1981 N N . GLU A 1 253 ? 23.235 34.607 38.139 1.00 19.13 321 GLU A N 1
ATOM 1982 C CA . GLU A 1 253 ? 23.081 33.702 39.289 1.00 20.79 321 GLU A CA 1
ATOM 1983 C C . GLU A 1 253 ? 22.396 34.489 40.415 1.00 20.43 321 GLU A C 1
ATOM 1984 O O . GLU A 1 253 ? 21.454 33.975 41.072 1.00 20.51 321 GLU A O 1
ATOM 1990 N N . ASP A 1 254 ? 22.814 35.732 40.626 1.00 19.92 322 ASP A N 1
ATOM 1991 C CA . ASP A 1 254 ? 22.240 36.549 41.702 1.00 20.30 322 ASP A CA 1
ATOM 1992 C C . ASP A 1 254 ? 20.799 36.961 41.397 1.00 20.24 322 ASP A C 1
ATOM 1993 O O . ASP A 1 254 ? 19.957 36.980 42.273 1.00 21.36 322 ASP A O 1
ATOM 1998 N N . LEU A 1 255 ? 20.477 37.259 40.155 1.00 19.19 323 LEU A N 1
ATOM 1999 C CA . LEU A 1 255 ? 19.081 37.565 39.835 1.00 19.27 323 LEU A CA 1
ATOM 2000 C C . LEU A 1 255 ? 18.159 36.360 40.070 1.00 20.17 323 LEU A C 1
ATOM 2001 O O . LEU A 1 255 ? 16.969 36.492 40.469 1.00 20.62 323 LEU A O 1
ATOM 2006 N N . LEU A 1 256 ? 18.657 35.168 39.812 1.00 20.32 324 LEU A N 1
ATOM 2007 C CA . LEU A 1 256 ? 17.880 33.997 40.158 1.00 21.34 324 LEU A CA 1
ATOM 2008 C C . LEU A 1 256 ? 17.690 33.870 41.671 1.00 23.02 324 LEU A C 1
ATOM 2009 O O . LEU A 1 256 ? 16.618 33.501 42.132 1.00 22.75 324 LEU A O 1
ATOM 2014 N N . GLU A 1 257 ? 18.735 34.168 42.430 1.00 23.66 325 GLU A N 1
ATOM 2015 C CA . GLU A 1 257 ? 18.636 34.150 43.895 1.00 25.93 325 GLU A CA 1
ATOM 2016 C C . GLU A 1 257 ? 17.642 35.146 44.429 1.00 25.04 325 GLU A C 1
ATOM 2017 O O . GLU A 1 257 ? 17.037 34.902 45.484 1.00 24.57 325 GLU A O 1
ATOM 2023 N N . GLN A 1 258 ? 17.485 36.274 43.741 1.00 23.46 326 GLN A N 1
ATOM 2024 C CA . GLN A 1 258 ? 16.516 37.276 44.138 1.00 23.61 326 GLN A CA 1
ATOM 2025 C C . GLN A 1 258 ? 15.070 36.855 43.887 1.00 24.27 326 GLN A C 1
ATOM 2026 O O . GLN A 1 258 ? 14.156 37.594 44.256 1.00 25.46 326 GLN A O 1
ATOM 2032 N N . GLY A 1 259 ? 14.874 35.723 43.233 1.00 23.80 327 GLY A N 1
ATOM 2033 C CA . GLY A 1 259 ? 13.550 35.272 42.891 1.00 23.97 327 GLY A CA 1
ATOM 2034 C C . GLY A 1 259 ? 13.198 35.380 41.424 1.00 24.15 327 GLY A C 1
ATOM 2035 O O . GLY A 1 259 ? 12.027 35.160 41.083 1.00 25.19 327 GLY A O 1
ATOM 2036 N N . GLY A 1 260 ? 14.166 35.674 40.540 1.00 22.53 328 GLY A N 1
ATOM 2037 C CA . GLY A 1 260 ? 13.867 35.773 39.099 1.00 22.10 328 GLY A CA 1
ATOM 2038 C C . GLY A 1 260 ? 13.233 37.079 38.667 1.00 21.94 328 GLY A C 1
ATOM 2039 O O . GLY A 1 260 ? 12.979 38.000 39.475 1.00 21.19 328 GLY A O 1
ATOM 2040 N N . LEU A 1 261 ? 12.919 37.159 37.380 1.00 21.70 329 LEU A N 1
ATOM 2041 C CA . LEU A 1 261 ? 12.556 38.424 36.804 1.00 22.10 329 LEU A CA 1
ATOM 2042 C C . LEU A 1 261 ? 11.187 38.973 37.191 1.00 22.53 329 LEU A C 1
ATOM 2043 O O . LEU A 1 261 ? 10.973 40.203 37.099 1.00 22.36 329 LEU A O 1
ATOM 2048 N N . LYS A 1 262 ? 10.255 38.131 37.662 1.00 24.43 330 LYS A N 1
ATOM 2049 C CA . LYS A 1 262 ? 9.025 38.723 38.191 1.00 26.44 330 LYS A CA 1
ATOM 2050 C C . LYS A 1 262 ? 9.307 39.584 39.421 1.00 25.91 330 LYS A C 1
ATOM 2051 O O . LYS A 1 262 ? 8.686 40.644 39.589 1.00 26.04 330 LYS A O 1
ATOM 2057 N N . GLU A 1 263 ? 10.214 39.107 40.269 1.00 24.89 331 GLU A N 1
ATOM 2058 C CA . GLU A 1 263 ? 10.575 39.824 41.484 1.00 25.44 331 GLU A CA 1
ATOM 2059 C C . GLU A 1 263 ? 11.383 41.046 41.149 1.00 23.83 331 GLU A C 1
ATOM 2060 O O . GLU A 1 263 ? 11.149 42.110 41.700 1.00 23.63 331 GLU A O 1
ATOM 2066 N N . VAL A 1 264 ? 12.319 40.890 40.220 1.00 23.08 332 VAL A N 1
ATOM 2067 C CA . VAL A 1 264 ? 13.105 42.015 39.741 1.00 22.65 332 VAL A CA 1
ATOM 2068 C C . VAL A 1 264 ? 12.210 43.116 39.214 1.00 22.83 332 VAL A C 1
ATOM 2069 O O . VAL A 1 264 ? 12.426 44.286 39.550 1.00 23.08 332 VAL A O 1
ATOM 2073 N N . GLU A 1 265 ? 11.198 42.768 38.398 1.00 24.14 333 GLU A N 1
ATOM 2074 C CA . GLU A 1 265 ? 10.256 43.764 37.870 1.00 24.69 333 GLU A CA 1
ATOM 2075 C C . GLU A 1 265 ? 9.506 44.485 39.008 1.00 23.97 333 GLU A C 1
ATOM 2076 O O . GLU A 1 265 ? 9.369 45.691 38.978 1.00 22.54 333 GLU A O 1
ATOM 2082 N N . LYS A 1 266 ? 9.053 43.753 40.026 1.00 25.74 334 LYS A N 1
ATOM 2083 C CA . LYS A 1 266 ? 8.344 44.369 41.144 1.00 26.94 334 LYS A CA 1
ATOM 2084 C C . LYS A 1 266 ? 9.184 45.409 41.855 1.00 25.61 334 LYS A C 1
ATOM 2085 O O . LYS A 1 266 ? 8.719 46.507 42.121 1.00 25.34 334 LYS A O 1
ATOM 2091 N N . LYS A 1 267 ? 10.442 45.079 42.122 1.00 24.10 335 LYS A N 1
ATOM 2092 C CA . LYS A 1 267 ? 11.331 46.051 42.747 1.00 24.29 335 LYS A CA 1
ATOM 2093 C C . LYS A 1 267 ? 11.612 47.265 41.866 1.00 23.20 335 LYS A C 1
ATOM 2094 O O . LYS A 1 267 ? 11.652 48.403 42.349 1.00 23.11 335 LYS A O 1
ATOM 2100 N N . ASN A 1 268 ? 11.770 47.019 40.572 1.00 22.82 336 ASN A N 1
ATOM 2101 C CA . ASN A 1 268 ? 12.021 48.105 39.640 1.00 23.00 336 ASN A CA 1
ATOM 2102 C C . ASN A 1 268 ? 10.819 49.022 39.536 1.00 23.49 336 ASN A C 1
ATOM 2103 O O . ASN A 1 268 ? 10.966 50.243 39.479 1.00 23.09 336 ASN A O 1
ATOM 2108 N N . GLN A 1 269 ? 9.622 48.444 39.519 1.00 24.35 337 GLN A N 1
ATOM 2109 C CA . GLN A 1 269 ? 8.418 49.266 39.464 1.00 25.53 337 GLN A CA 1
ATOM 2110 C C . GLN A 1 269 ? 8.279 50.131 40.708 1.00 25.72 337 GLN A C 1
ATOM 2111 O O . GLN A 1 269 ? 7.987 51.349 40.623 1.00 26.10 337 GLN A O 1
ATOM 2117 N N . ARG A 1 270 ? 8.527 49.518 41.851 1.00 27.07 338 ARG A N 1
ATOM 2118 C CA . ARG A 1 270 ? 8.395 50.173 43.140 1.00 29.34 338 ARG A CA 1
ATOM 2119 C C . ARG A 1 270 ? 9.307 51.402 43.210 1.00 27.47 338 ARG A C 1
ATOM 2120 O O . ARG A 1 270 ? 8.849 52.516 43.536 1.00 27.67 338 ARG A O 1
ATOM 2128 N N . LYS A 1 271 ? 10.582 51.219 42.871 1.00 25.55 339 LYS A N 1
ATOM 2129 C CA . LYS A 1 271 ? 11.533 52.329 43.033 1.00 24.62 339 LYS A CA 1
ATOM 2130 C C . LYS A 1 271 ? 11.340 53.411 41.971 1.00 23.53 339 LYS A C 1
ATOM 2131 O O . LYS A 1 271 ? 11.470 54.623 42.259 1.00 23.02 339 LYS A O 1
ATOM 2137 N N . ALA A 1 272 ? 10.991 53.014 40.742 1.00 22.88 340 ALA A N 1
ATOM 2138 C CA . ALA A 1 272 ? 10.676 53.990 39.701 1.00 22.59 340 ALA A CA 1
ATOM 2139 C C . ALA A 1 272 ? 9.475 54.865 40.106 1.00 23.20 340 ALA A C 1
ATOM 2140 O O . ALA A 1 272 ? 9.480 56.094 39.941 1.00 23.51 340 ALA A O 1
ATOM 2142 N N . ASP A 1 273 ? 8.450 54.232 40.642 1.00 24.76 341 ASP A N 1
ATOM 2143 C CA . ASP A 1 273 ? 7.267 54.957 41.093 1.00 26.87 341 ASP A CA 1
ATOM 2144 C C . ASP A 1 273 ? 7.574 56.031 42.141 1.00 26.62 341 ASP A C 1
ATOM 2145 O O . ASP A 1 273 ? 6.949 57.076 42.146 1.00 26.53 341 ASP A O 1
ATOM 2150 N N . LEU A 1 274 ? 8.502 55.780 43.048 1.00 25.53 342 LEU A N 1
ATOM 2151 C CA . LEU A 1 274 ? 8.832 56.813 44.038 1.00 26.45 342 LEU A CA 1
ATOM 2152 C C . LEU A 1 274 ? 9.319 58.073 43.352 1.00 25.84 342 LEU A C 1
ATOM 2153 O O . LEU A 1 274 ? 8.956 59.183 43.750 1.00 25.98 342 LEU A O 1
ATOM 2158 N N . LEU A 1 275 ? 10.149 57.896 42.323 1.00 24.96 343 LEU A N 1
ATOM 2159 C CA . LEU A 1 275 ? 10.767 59.035 41.628 1.00 24.91 343 LEU A CA 1
ATOM 2160 C C . LEU A 1 275 ? 9.757 59.734 40.742 1.00 24.68 343 LEU A C 1
ATOM 2161 O O . LEU A 1 275 ? 9.656 60.955 40.788 1.00 24.47 343 LEU A O 1
ATOM 2166 N N . TYR A 1 276 ? 8.993 58.980 39.946 1.00 23.87 344 TYR A N 1
ATOM 2167 C CA . TYR A 1 276 ? 7.997 59.607 39.057 1.00 24.43 344 TYR A CA 1
ATOM 2168 C C . TYR A 1 276 ? 6.924 60.352 39.888 1.00 25.80 344 TYR A C 1
ATOM 2169 O O . TYR A 1 276 ? 6.489 61.442 39.513 1.00 26.97 344 TYR A O 1
ATOM 2178 N N . ASN A 1 277 ? 6.525 59.770 41.020 1.00 27.94 345 ASN A N 1
ATOM 2179 C CA . ASN A 1 277 ? 5.558 60.433 41.928 1.00 28.95 345 ASN A CA 1
ATOM 2180 C C . ASN A 1 277 ? 6.125 61.703 42.559 1.00 29.26 345 ASN A C 1
ATOM 2181 O O . ASN A 1 277 ? 5.433 62.706 42.658 1.00 30.13 345 ASN A O 1
ATOM 2186 N N . ALA A 1 278 ? 7.387 61.671 42.959 1.00 27.91 346 ALA A N 1
ATOM 2187 C CA . ALA A 1 278 ? 8.018 62.891 43.456 1.00 28.23 346 ALA A CA 1
ATOM 2188 C C . ALA A 1 278 ? 7.934 64.014 42.408 1.00 27.87 346 ALA A C 1
ATOM 2189 O O . ALA A 1 278 ? 7.607 65.160 42.720 1.00 27.34 346 ALA A O 1
ATOM 2191 N N . ILE A 1 279 ? 8.235 63.665 41.158 1.00 27.11 347 ILE A N 1
ATOM 2192 C CA . ILE A 1 279 ? 8.209 64.624 40.065 1.00 27.17 347 ILE A CA 1
ATOM 2193 C C . ILE A 1 279 ? 6.783 65.141 39.880 1.00 28.52 347 ILE A C 1
ATOM 2194 O O . ILE A 1 279 ? 6.552 66.367 39.815 1.00 27.56 347 ILE A O 1
ATOM 2199 N N . GLU A 1 280 ? 5.833 64.218 39.777 1.00 28.91 348 GLU A N 1
ATOM 2200 C CA . GLU A 1 280 ? 4.462 64.604 39.439 1.00 31.72 348 GLU A CA 1
ATOM 2201 C C . GLU A 1 280 ? 3.803 65.418 40.536 1.00 32.70 348 GLU A C 1
ATOM 2202 O O . GLU A 1 280 ? 2.954 66.256 40.246 1.00 33.91 348 GLU A O 1
ATOM 2208 N N . GLU A 1 281 ? 4.226 65.220 41.772 1.00 32.72 349 GLU A N 1
ATOM 2209 C CA . GLU A 1 281 ? 3.648 65.937 42.911 1.00 34.38 349 GLU A CA 1
ATOM 2210 C C . GLU A 1 281 ? 4.347 67.265 43.210 1.00 34.07 349 GLU A C 1
ATOM 2211 O O . GLU A 1 281 ? 4.015 67.929 44.189 1.00 34.67 349 GLU A O 1
ATOM 2217 N N . SER A 1 282 ? 5.288 67.672 42.376 1.00 33.43 350 SER A N 1
ATOM 2218 C CA . SER A 1 282 ? 6.152 68.816 42.685 1.00 32.95 350 SER A CA 1
ATOM 2219 C C . SER A 1 282 ? 5.558 70.122 42.199 1.00 35.33 350 SER A C 1
ATOM 2220 O O . SER A 1 282 ? 6.237 71.138 42.248 1.00 35.00 350 SER A O 1
ATOM 2223 N N . ASN A 1 283 ? 4.314 70.095 41.710 1.00 37.22 351 ASN A N 1
ATOM 2224 C CA . ASN A 1 283 ? 3.642 71.279 41.188 1.00 39.33 351 ASN A CA 1
ATOM 2225 C C . ASN A 1 283 ? 4.463 71.968 40.111 1.00 38.27 351 ASN A C 1
ATOM 2226 O O . ASN A 1 283 ? 4.490 73.197 40.034 1.00 38.58 351 ASN A O 1
ATOM 2231 N N . GLY A 1 284 ? 5.134 71.164 39.279 1.00 35.44 352 GLY A N 1
ATOM 2232 C CA . GLY A 1 284 ? 5.879 71.670 38.132 1.00 34.42 352 GLY A CA 1
ATOM 2233 C C . GLY A 1 284 ? 7.310 72.100 38.402 1.00 32.83 352 GLY A C 1
ATOM 2234 O O . GLY A 1 284 ? 7.992 72.567 37.476 1.00 32.26 352 GLY A O 1
ATOM 2235 N N . PHE A 1 285 ? 7.769 71.957 39.647 1.00 32.06 353 PHE A N 1
ATOM 2236 C CA . PHE A 1 285 ? 9.161 72.293 39.997 1.00 31.42 353 PHE A CA 1
ATOM 2237 C C . PHE A 1 285 ? 10.115 71.389 39.221 1.00 30.04 353 PHE A C 1
ATOM 2238 O O . PHE A 1 285 ? 11.080 71.852 38.605 1.00 29.32 353 PHE A O 1
ATOM 2246 N N . PHE A 1 286 ? 9.825 70.095 39.263 1.00 28.75 354 PHE A N 1
ATOM 2247 C CA . PHE A 1 286 ? 10.482 69.102 38.405 1.00 28.23 354 PHE A CA 1
ATOM 2248 C C . PHE A 1 286 ? 9.525 68.649 37.311 1.00 28.66 354 PHE A C 1
ATOM 2249 O O . PHE A 1 286 ? 8.315 68.527 37.570 1.00 28.28 354 PHE A O 1
ATOM 2257 N N . ARG A 1 287 ? 10.063 68.386 36.122 1.00 28.69 355 ARG A N 1
ATOM 2258 C CA . ARG A 1 287 ? 9.263 67.908 34.979 1.00 29.98 355 ARG A CA 1
ATOM 2259 C C . ARG A 1 287 ? 9.884 66.732 34.254 1.00 28.43 355 ARG A C 1
ATOM 2260 O O . ARG A 1 287 ? 11.082 66.742 33.942 1.00 29.31 355 ARG A O 1
ATOM 2268 N N . CYS A 1 288 ? 9.032 65.757 33.940 1.00 27.21 356 CYS A N 1
ATOM 2269 C CA . CYS A 1 288 ? 9.364 64.647 33.051 1.00 26.97 356 CYS A CA 1
ATOM 2270 C C . CYS A 1 288 ? 8.529 64.771 31.777 1.00 27.11 356 CYS A C 1
ATOM 2271 O O . CYS A 1 288 ? 7.302 64.806 31.864 1.00 26.50 356 CYS A O 1
ATOM 2274 N N . PRO A 1 289 ? 9.180 64.840 30.603 1.00 26.15 357 PRO A N 1
ATOM 2275 C CA . PRO A 1 289 ? 8.483 65.094 29.328 1.00 25.47 357 PRO A CA 1
ATOM 2276 C C . PRO A 1 289 ? 7.816 63.863 28.713 1.00 24.86 357 PRO A C 1
ATOM 2277 O O . PRO A 1 289 ? 7.052 63.996 27.770 1.00 25.88 357 PRO A O 1
ATOM 2281 N N . VAL A 1 290 ? 8.109 62.680 29.228 1.00 24.28 358 VAL A N 1
ATOM 2282 C CA . VAL A 1 290 ? 7.654 61.429 28.605 1.00 23.98 358 VAL A CA 1
ATOM 2283 C C . VAL A 1 290 ? 6.194 61.135 28.944 1.00 24.45 358 VAL A C 1
ATOM 2284 O O . VAL A 1 290 ? 5.741 61.367 30.057 1.00 25.72 358 VAL A O 1
ATOM 2288 N N . GLU A 1 291 ? 5.456 60.649 27.954 1.00 25.16 359 GLU A N 1
ATOM 2289 C CA . GLU A 1 291 ? 4.065 60.263 28.118 1.00 25.36 359 GLU A CA 1
ATOM 2290 C C . GLU A 1 291 ? 3.933 59.139 29.175 1.00 25.83 359 GLU A C 1
ATOM 2291 O O . GLU A 1 291 ? 4.707 58.196 29.218 1.00 23.44 359 GLU A O 1
ATOM 2297 N N . LYS A 1 292 ? 2.932 59.263 30.038 1.00 26.37 360 LYS A N 1
ATOM 2298 C CA . LYS A 1 292 ? 2.902 58.459 31.260 1.00 27.83 360 LYS A CA 1
ATOM 2299 C C . LYS A 1 292 ? 3.019 56.947 31.022 1.00 27.11 360 LYS A C 1
ATOM 2300 O O . LYS A 1 292 ? 3.765 56.269 31.713 1.00 25.93 360 LYS A O 1
ATOM 2306 N N . SER A 1 293 ? 2.287 56.425 30.035 1.00 25.91 361 SER A N 1
ATOM 2307 C CA . SER A 1 293 ? 2.182 54.970 29.838 1.00 25.05 361 SER A CA 1
ATOM 2308 C C . SER A 1 293 ? 3.441 54.306 29.307 1.00 23.93 361 SER A C 1
ATOM 2309 O O . SER A 1 293 ? 3.557 53.056 29.357 1.00 23.32 361 SER A O 1
ATOM 2312 N N . VAL A 1 294 ? 4.376 55.116 28.808 1.00 22.00 362 VAL A N 1
ATOM 2313 C CA . VAL A 1 294 ? 5.640 54.588 28.307 1.00 21.89 362 VAL A CA 1
ATOM 2314 C C . VAL A 1 294 ? 6.889 55.076 29.075 1.00 20.97 362 VAL A C 1
ATOM 2315 O O . VAL A 1 294 ? 8.014 54.983 28.560 1.00 21.19 362 VAL A O 1
ATOM 2319 N N . ARG A 1 295 ? 6.703 55.574 30.289 1.00 22.09 363 ARG A N 1
ATOM 2320 C CA . ARG A 1 295 ? 7.843 56.021 31.120 1.00 21.68 363 ARG A CA 1
ATOM 2321 C C . ARG A 1 295 ? 8.729 54.846 31.511 1.00 20.80 363 ARG A C 1
ATOM 2322 O O . ARG A 1 295 ? 8.261 53.871 32.104 1.00 22.50 363 ARG A O 1
ATOM 2330 N N . SER A 1 296 ? 10.031 54.940 31.172 1.00 20.04 364 SER A N 1
ATOM 2331 C CA . SER A 1 296 ? 10.998 53.914 31.462 1.00 19.03 364 SER A CA 1
ATOM 2332 C C . SER A 1 296 ? 11.153 53.656 32.952 1.00 19.74 364 SER A C 1
ATOM 2333 O O . SER A 1 296 ? 11.201 54.600 33.758 1.00 20.00 364 SER A O 1
ATOM 2336 N N . LEU A 1 297 ? 11.212 52.385 33.323 1.00 19.59 365 LEU A N 1
ATOM 2337 C CA . LEU A 1 297 ? 11.565 52.027 34.717 1.00 20.68 365 LEU A CA 1
ATOM 2338 C C . LEU A 1 297 ? 13.091 52.112 34.961 1.00 20.09 365 LEU A C 1
ATOM 2339 O O . LEU A 1 297 ? 13.536 52.073 36.133 1.00 19.91 365 LEU A O 1
ATOM 2344 N N . MET A 1 298 ? 13.859 52.248 33.882 1.00 19.26 366 MET A N 1
ATOM 2345 C CA . MET A 1 298 ? 15.325 52.215 33.936 1.00 19.40 366 MET A CA 1
ATOM 2346 C C . MET A 1 298 ? 15.984 53.591 33.872 1.00 20.01 366 MET A C 1
ATOM 2347 O O . MET A 1 298 ? 16.957 53.862 34.596 1.00 18.49 366 MET A O 1
ATOM 2352 N N . ASN A 1 299 ? 15.483 54.461 32.986 1.00 19.07 367 ASN A N 1
ATOM 2353 C CA . ASN A 1 299 ? 16.085 55.781 32.799 1.00 19.37 367 ASN A CA 1
ATOM 2354 C C . ASN A 1 299 ? 15.028 56.853 32.932 1.00 19.41 367 ASN A C 1
ATOM 2355 O O . ASN A 1 299 ? 14.079 56.878 32.134 1.00 20.28 367 ASN A O 1
ATOM 2360 N N . VAL A 1 300 ? 15.226 57.787 33.877 1.00 19.54 368 VAL A N 1
ATOM 2361 C CA . VAL A 1 300 ? 14.257 58.819 34.198 1.00 20.43 368 VAL A CA 1
ATOM 2362 C C . VAL A 1 300 ? 14.852 60.195 33.882 1.00 21.13 368 VAL A C 1
ATOM 2363 O O . VAL A 1 300 ? 15.546 60.766 34.698 1.00 20.18 368 VAL A O 1
ATOM 2367 N N . PRO A 1 301 ? 14.525 60.760 32.714 1.00 21.63 369 PRO A N 1
ATOM 2368 C CA . PRO A 1 301 ? 14.908 62.157 32.455 1.00 22.61 369 PRO A CA 1
ATOM 2369 C C . PRO A 1 301 ? 13.932 63.153 33.095 1.00 23.23 369 PRO A C 1
ATOM 2370 O O . PRO A 1 301 ? 12.702 62.964 33.060 1.00 24.42 369 PRO A O 1
ATOM 2374 N N . PHE A 1 302 ? 14.492 64.211 33.659 1.00 23.40 370 PHE A N 1
ATOM 2375 C CA . PHE A 1 302 ? 13.691 65.281 34.211 1.00 24.09 370 PHE A CA 1
ATOM 2376 C C . PHE A 1 302 ? 14.478 66.586 34.255 1.00 24.74 370 PHE A C 1
ATOM 2377 O O . PHE A 1 302 ? 15.714 66.593 34.278 1.00 25.34 370 PHE A O 1
ATOM 2385 N N . THR A 1 303 ? 13.734 67.678 34.216 1.00 25.37 371 THR A N 1
ATOM 2386 C CA . THR A 1 303 ? 14.306 69.017 34.183 1.00 25.95 371 THR A CA 1
ATOM 2387 C C . THR A 1 303 ? 13.718 69.825 35.332 1.00 27.03 371 THR A C 1
ATOM 2388 O O . THR A 1 303 ? 12.786 69.380 36.008 1.00 26.63 371 THR A O 1
ATOM 2392 N N . LEU A 1 304 ? 14.255 71.021 35.537 1.00 27.78 372 LEU A N 1
ATOM 2393 C CA . LEU A 1 304 ? 13.641 71.984 36.439 1.00 29.65 372 LEU A CA 1
ATOM 2394 C C . LEU A 1 304 ? 12.977 73.085 35.658 1.00 30.50 372 LEU A C 1
ATOM 2395 O O . LEU A 1 304 ? 13.486 73.514 34.612 1.00 29.80 372 LEU A O 1
ATOM 2400 N N . GLU A 1 305 ? 11.862 73.576 36.181 1.00 32.79 373 GLU A N 1
ATOM 2401 C CA . GLU A 1 305 ? 11.305 74.813 35.639 1.00 34.18 373 GLU A CA 1
ATOM 2402 C C . GLU A 1 305 ? 12.372 75.921 35.723 1.00 32.83 373 GLU A C 1
ATOM 2403 O O . GLU A 1 305 ? 12.592 76.651 34.742 1.00 32.02 373 GLU A O 1
ATOM 2409 N N . LYS A 1 306 ? 13.034 76.030 36.878 1.00 31.56 374 LYS A N 1
ATOM 2410 C CA . LYS A 1 306 ? 14.148 76.973 37.016 1.00 32.51 374 LYS A CA 1
ATOM 2411 C C . LYS A 1 306 ? 15.439 76.293 36.573 1.00 30.82 374 LYS A C 1
ATOM 2412 O O . LYS A 1 306 ? 16.281 75.923 37.394 1.00 30.35 374 LYS A O 1
ATOM 2418 N N . SER A 1 307 ? 15.609 76.190 35.271 1.00 29.55 375 SER A N 1
ATOM 2419 C CA A SER A 1 307 ? 16.726 75.461 34.681 0.50 29.22 375 SER A CA 1
ATOM 2420 C CA B SER A 1 307 ? 16.736 75.435 34.721 0.50 28.77 375 SER A CA 1
ATOM 2421 C C . SER A 1 307 ? 18.096 76.012 35.111 1.00 28.61 375 SER A C 1
ATOM 2422 O O . SER A 1 307 ? 19.095 75.301 35.093 1.00 27.73 375 SER A O 1
ATOM 2427 N N . GLU A 1 308 ? 18.150 77.294 35.479 1.00 28.65 376 GLU A N 1
ATOM 2428 C CA . GLU A 1 308 ? 19.399 77.885 35.985 1.00 29.12 376 GLU A CA 1
ATOM 2429 C C . GLU A 1 308 ? 19.924 77.186 37.245 1.00 29.41 376 GLU A C 1
ATOM 2430 O O . GLU A 1 308 ? 21.107 77.317 37.561 1.00 30.33 376 GLU A O 1
ATOM 2436 N N . LEU A 1 309 ? 19.055 76.450 37.951 1.00 28.32 377 LEU A N 1
ATOM 2437 C CA . LEU A 1 309 ? 19.434 75.736 39.176 1.00 28.59 377 LEU A CA 1
ATOM 2438 C C . LEU A 1 309 ? 19.906 74.290 38.915 1.00 27.55 377 LEU A C 1
ATOM 2439 O O . LEU A 1 309 ? 20.323 73.583 39.855 1.00 26.58 377 LEU A O 1
ATOM 2444 N N . GLU A 1 310 ? 19.821 73.840 37.669 1.00 26.90 378 GLU A N 1
ATOM 2445 C CA . GLU A 1 310 ? 20.169 72.431 37.368 1.00 26.54 378 GLU A CA 1
ATOM 2446 C C . GLU A 1 310 ? 21.609 72.089 37.718 1.00 26.15 378 GLU A C 1
ATOM 2447 O O . GLU A 1 310 ? 21.871 71.037 38.293 1.00 25.37 378 GLU A O 1
ATOM 2453 N N . ALA A 1 311 ? 22.546 72.950 37.344 1.00 26.70 379 ALA A N 1
ATOM 2454 C CA . ALA A 1 311 ? 23.955 72.694 37.666 1.00 27.66 379 ALA A CA 1
ATOM 2455 C C . ALA A 1 311 ? 24.150 72.569 39.190 1.00 28.04 379 ALA A C 1
ATOM 2456 O O . ALA A 1 311 ? 24.844 71.659 39.663 1.00 27.74 379 ALA A O 1
ATOM 2458 N N . GLU A 1 312 ? 23.509 73.448 39.947 1.00 28.90 380 GLU A N 1
ATOM 2459 C CA . GLU A 1 312 ? 23.557 73.381 41.414 1.00 30.47 380 GLU A CA 1
ATOM 2460 C C . GLU A 1 312 ? 22.943 72.081 41.945 1.00 29.26 380 GLU A C 1
ATOM 2461 O O . GLU A 1 312 ? 23.522 71.436 42.826 1.00 28.18 380 GLU A O 1
ATOM 2467 N N . PHE A 1 313 ? 21.763 71.712 41.443 1.00 28.11 381 PHE A N 1
ATOM 2468 C CA . PHE A 1 313 ? 21.128 70.431 41.817 1.00 27.31 381 PHE A CA 1
ATOM 2469 C C . PHE A 1 313 ? 22.104 69.250 41.651 1.00 27.01 381 PHE A C 1
ATOM 2470 O O . PHE A 1 313 ? 22.315 68.442 42.571 1.00 25.58 381 PHE A O 1
ATOM 2478 N N . ILE A 1 314 ? 22.722 69.177 40.481 1.00 26.24 382 ILE A N 1
ATOM 2479 C CA . ILE A 1 314 ? 23.648 68.099 40.167 1.00 26.70 382 ILE A CA 1
ATOM 2480 C C . ILE A 1 314 ? 24.896 68.118 41.070 1.00 27.00 382 ILE A C 1
ATOM 2481 O O . ILE A 1 314 ? 25.291 67.093 41.602 1.00 26.20 382 ILE A O 1
ATOM 2486 N N . LYS A 1 315 ? 25.497 69.294 41.248 1.00 28.56 383 LYS A N 1
ATOM 2487 C CA . LYS A 1 315 ? 26.695 69.422 42.078 1.00 29.83 383 LYS A CA 1
ATOM 2488 C C . LYS A 1 315 ? 26.429 69.075 43.549 1.00 28.48 383 LYS A C 1
ATOM 2489 O O . LYS A 1 315 ? 27.245 68.379 44.183 1.00 27.27 383 LYS A O 1
ATOM 2495 N N . GLU A 1 316 ? 25.302 69.556 44.079 1.00 28.36 384 GLU A N 1
ATOM 2496 C CA . GLU A 1 316 ? 24.942 69.307 45.464 1.00 29.25 384 GLU A CA 1
ATOM 2497 C C . GLU A 1 316 ? 24.561 67.847 45.654 1.00 27.00 384 GLU A C 1
ATOM 2498 O O . GLU A 1 316 ? 24.844 67.278 46.688 1.00 26.67 384 GLU A O 1
ATOM 2504 N N . ALA A 1 317 ? 23.957 67.219 44.644 1.00 26.09 385 ALA A N 1
ATOM 2505 C CA . ALA A 1 317 ? 23.589 65.792 44.798 1.00 25.27 385 ALA A CA 1
ATOM 2506 C C . ALA A 1 317 ? 24.842 64.940 44.876 1.00 24.81 385 ALA A C 1
ATOM 2507 O O . ALA A 1 317 ? 24.909 63.996 45.664 1.00 24.02 385 ALA A O 1
ATOM 2509 N N . ALA A 1 318 ? 25.833 65.286 44.049 1.00 25.45 386 ALA A N 1
ATOM 2510 C CA . ALA A 1 318 ? 27.137 64.619 44.071 1.00 26.09 386 ALA A CA 1
ATOM 2511 C C . ALA A 1 318 ? 27.828 64.791 45.422 1.00 27.41 386 ALA A C 1
ATOM 2512 O O . ALA A 1 318 ? 28.486 63.873 45.897 1.00 25.86 386 ALA A O 1
ATOM 2514 N N . LYS A 1 319 ? 27.709 65.967 46.030 1.00 30.20 387 LYS A N 1
ATOM 2515 C CA . LYS A 1 319 ? 28.254 66.147 47.373 1.00 32.34 387 LYS A CA 1
ATOM 2516 C C . LYS A 1 319 ? 27.604 65.212 48.359 1.00 31.62 387 LYS A C 1
ATOM 2517 O O . LYS A 1 319 ? 28.242 64.783 49.316 1.00 33.50 387 LYS A O 1
ATOM 2523 N N . GLU A 1 320 ? 26.333 64.897 48.147 1.00 31.18 388 GLU A N 1
ATOM 2524 C CA . GLU A 1 320 ? 25.632 63.884 48.962 1.00 32.46 388 GLU A CA 1
ATOM 2525 C C . GLU A 1 320 ? 25.652 62.438 48.387 1.00 30.68 388 GLU A C 1
ATOM 2526 O O . GLU A 1 320 ? 24.756 61.623 48.669 1.00 29.95 388 GLU A O 1
ATOM 2532 N N . LYS A 1 321 ? 26.694 62.142 47.622 1.00 29.15 389 LYS A N 1
ATOM 2533 C CA . LYS A 1 321 ? 27.008 60.801 47.138 1.00 29.61 389 LYS A CA 1
ATOM 2534 C C . LYS A 1 321 ? 26.004 60.234 46.140 1.00 26.80 389 LYS A C 1
ATOM 2535 O O . LYS A 1 321 ? 25.806 59.023 46.104 1.00 25.76 389 LYS A O 1
ATOM 2541 N N . MET A 1 322 ? 25.346 61.116 45.388 1.00 24.70 390 MET A N 1
ATOM 2542 C CA . MET A 1 322 ? 24.448 60.699 44.301 1.00 23.96 390 MET A CA 1
ATOM 2543 C C . MET A 1 322 ? 25.053 61.285 43.042 1.00 22.33 390 MET A C 1
ATOM 2544 O O . MET A 1 322 ? 24.924 62.496 42.789 1.00 22.25 390 MET A O 1
ATOM 2549 N N . VAL A 1 323 ? 25.741 60.431 42.282 1.00 21.15 391 VAL A N 1
ATOM 2550 C CA . VAL A 1 323 ? 26.553 60.896 41.164 1.00 21.36 391 VAL A CA 1
ATOM 2551 C C . VAL A 1 323 ? 26.024 60.519 39.775 1.00 21.60 391 VAL A C 1
ATOM 2552 O O . VAL A 1 323 ? 25.199 59.622 39.634 1.00 20.30 391 VAL A O 1
ATOM 2556 N N . GLN A 1 324 ? 26.542 61.213 38.772 1.00 21.81 392 GLN A N 1
ATOM 2557 C CA . GLN A 1 324 ? 26.210 60.962 37.362 1.00 22.94 392 GLN A CA 1
ATOM 2558 C C . GLN A 1 324 ? 24.734 61.165 37.065 1.00 22.55 392 GLN A C 1
ATOM 2559 O O . GLN A 1 324 ? 24.148 60.412 36.274 1.00 23.53 392 GLN A O 1
ATOM 2565 N N . LEU A 1 325 ? 24.165 62.217 37.655 1.00 22.63 393 LEU A N 1
ATOM 2566 C CA . LEU A 1 325 ? 22.756 62.614 37.426 1.00 22.43 393 LEU A CA 1
ATOM 2567 C C . LEU A 1 325 ? 22.569 63.587 36.252 1.00 22.83 393 LEU A C 1
ATOM 2568 O O . LEU A 1 325 ? 21.432 63.905 35.919 1.00 22.50 393 LEU A O 1
ATOM 2573 N N . LYS A 1 326 ? 23.647 64.081 35.648 1.00 24.51 394 LYS A N 1
ATOM 2574 C CA . LYS A 1 326 ? 23.508 65.093 34.568 1.00 24.92 394 LYS A CA 1
ATOM 2575 C C . LYS A 1 326 ? 22.786 64.488 33.362 1.00 25.38 394 LYS A C 1
ATOM 2576 O O . LYS A 1 326 ? 23.061 63.353 32.969 1.00 24.23 394 LYS A O 1
ATOM 2582 N N . GLY A 1 327 ? 21.859 65.241 32.792 1.00 26.96 395 GLY A N 1
ATOM 2583 C CA . GLY A 1 327 ? 21.119 64.770 31.624 1.00 30.31 395 GLY A CA 1
ATOM 2584 C C . GLY A 1 327 ? 21.839 65.057 30.322 1.00 32.58 395 GLY A C 1
ATOM 2585 O O . GLY A 1 327 ? 22.930 65.626 30.299 1.00 30.83 395 GLY A O 1
ATOM 2586 N N . HIS A 1 328 ? 21.209 64.641 29.230 1.00 36.67 396 HIS A N 1
ATOM 2587 C CA . HIS A 1 328 ? 21.758 64.799 27.876 1.00 38.07 396 HIS A CA 1
ATOM 2588 C C . HIS A 1 328 ? 21.757 66.247 27.418 1.00 39.82 396 HIS A C 1
ATOM 2589 O O . HIS A 1 328 ? 20.836 67.058 27.711 1.00 36.88 396 HIS A O 1
ATOM 2596 N N . ARG A 1 329 ? 22.804 66.560 26.656 1.00 44.86 397 ARG A N 1
ATOM 2597 C CA . ARG A 1 329 ? 23.070 67.934 26.247 1.00 48.37 397 ARG A CA 1
ATOM 2598 C C . ARG A 1 329 ? 21.912 68.551 25.441 1.00 47.91 397 ARG A C 1
ATOM 2599 O O . ARG A 1 329 ? 21.742 69.782 25.428 1.00 48.73 397 ARG A O 1
ATOM 2607 N N . SER A 1 330 ? 21.110 67.698 24.798 1.00 49.22 398 SER A N 1
ATOM 2608 C CA . SER A 1 330 ? 19.949 68.144 24.003 1.00 48.95 398 SER A CA 1
ATOM 2609 C C . SER A 1 330 ? 18.830 68.770 24.867 1.00 47.89 398 SER A C 1
ATOM 2610 O O . SER A 1 330 ? 18.116 69.694 24.410 1.00 48.36 398 SER A O 1
ATOM 2613 N N . VAL A 1 331 ? 18.686 68.280 26.108 1.00 43.72 399 VAL A N 1
ATOM 2614 C CA . VAL A 1 331 ? 17.568 68.691 26.980 1.00 41.50 399 VAL A CA 1
ATOM 2615 C C . VAL A 1 331 ? 18.012 69.358 28.285 1.00 40.59 399 VAL A C 1
ATOM 2616 O O . VAL A 1 331 ? 17.226 70.099 28.945 1.00 36.76 399 VAL A O 1
ATOM 2620 N N . GLY A 1 332 ? 19.274 69.091 28.654 1.00 37.59 400 GLY A N 1
ATOM 2621 C CA . GLY A 1 332 ? 19.778 69.524 29.926 1.00 35.99 400 GLY A CA 1
ATOM 2622 C C . GLY A 1 332 ? 19.061 68.762 31.014 1.00 32.43 400 GLY A C 1
ATOM 2623 O O . GLY A 1 332 ? 18.678 67.617 30.839 1.00 32.38 400 GLY A O 1
ATOM 2624 N N . GLY A 1 333 ? 18.880 69.423 32.142 1.00 32.30 401 GLY A N 1
ATOM 2625 C CA . GLY A 1 333 ? 18.318 68.778 33.293 1.00 30.08 401 GLY A CA 1
ATOM 2626 C C . GLY A 1 333 ? 19.133 67.559 33.662 1.00 27.47 401 GLY A C 1
ATOM 2627 O O . GLY A 1 333 ? 20.365 67.494 33.460 1.00 26.60 401 GLY A O 1
ATOM 2628 N N . MET A 1 334 ? 18.401 66.569 34.132 1.00 25.37 402 MET A N 1
ATOM 2629 C CA . MET A 1 334 ? 18.968 65.446 34.814 1.00 24.73 402 MET A CA 1
ATOM 2630 C C . MET A 1 334 ? 18.526 64.141 34.175 1.00 23.06 402 MET A C 1
ATOM 2631 O O . MET A 1 334 ? 17.573 64.108 33.422 1.00 22.65 402 MET A O 1
ATOM 2636 N N . ARG A 1 335 ? 19.258 63.075 34.444 1.00 20.82 403 ARG A N 1
ATOM 2637 C CA . ARG A 1 335 ? 18.803 61.718 34.064 1.00 20.88 403 ARG A CA 1
ATOM 2638 C C . ARG A 1 335 ? 19.214 60.797 35.197 1.00 20.46 403 ARG A C 1
ATOM 2639 O O . ARG A 1 335 ? 20.409 60.600 35.441 1.00 20.41 403 ARG A O 1
ATOM 2647 N N . ALA A 1 336 ? 18.235 60.239 35.876 1.00 19.79 404 ALA A N 1
ATOM 2648 C CA . ALA A 1 336 ? 18.486 59.261 36.925 1.00 19.89 404 ALA A CA 1
ATOM 2649 C C . ALA A 1 336 ? 18.323 57.868 36.352 1.00 19.34 404 ALA A C 1
ATOM 2650 O O . ALA A 1 336 ? 17.209 57.482 35.991 1.00 20.14 404 ALA A O 1
ATOM 2652 N N . SER A 1 337 ? 19.432 57.168 36.158 1.00 18.38 405 SER A N 1
ATOM 2653 C CA . SER A 1 337 ? 19.394 55.780 35.680 1.00 18.09 405 SER A CA 1
ATOM 2654 C C . SER A 1 337 ? 19.319 54.929 36.920 1.00 18.81 405 SER A C 1
ATOM 2655 O O . SER A 1 337 ? 20.110 55.094 37.837 1.00 17.93 405 SER A O 1
ATOM 2658 N N . ILE A 1 338 ? 18.294 54.097 36.968 1.00 18.31 406 ILE A N 1
ATOM 2659 C CA . ILE A 1 338 ? 17.914 53.330 38.137 1.00 18.66 406 ILE A CA 1
ATOM 2660 C C . ILE A 1 338 ? 17.739 51.853 37.780 1.00 18.23 406 ILE A C 1
ATOM 2661 O O . ILE A 1 338 ? 16.655 51.291 37.853 1.00 18.28 406 ILE A O 1
ATOM 2666 N N . TYR A 1 339 ? 18.848 51.262 37.369 1.00 17.63 407 TYR A N 1
ATOM 2667 C CA . TYR A 1 339 ? 18.888 49.898 36.871 1.00 17.13 407 TYR A CA 1
ATOM 2668 C C . TYR A 1 339 ? 18.633 48.892 38.006 1.00 17.64 407 TYR A C 1
ATOM 2669 O O . TYR A 1 339 ? 18.464 49.275 39.155 1.00 17.53 407 TYR A O 1
ATOM 2678 N N . ASN A 1 340 ? 18.588 47.605 37.649 1.00 17.84 408 ASN A N 1
ATOM 2679 C CA . ASN A 1 340 ? 18.320 46.551 38.633 1.00 18.24 408 ASN A CA 1
ATOM 2680 C C . ASN A 1 340 ? 19.128 46.753 39.919 1.00 18.30 408 ASN A C 1
ATOM 2681 O O . ASN A 1 340 ? 18.582 46.641 41.020 1.00 19.71 408 ASN A O 1
ATOM 2686 N N . ALA A 1 341 ? 20.432 47.007 39.771 1.00 18.26 409 ALA A N 1
ATOM 2687 C CA . ALA A 1 341 ? 21.318 47.031 40.923 1.00 18.13 409 ALA A CA 1
ATOM 2688 C C . ALA A 1 341 ? 21.360 48.359 41.727 1.00 18.80 409 ALA A C 1
ATOM 2689 O O . ALA A 1 341 ? 22.082 48.448 42.746 1.00 19.01 409 ALA A O 1
ATOM 2691 N N . MET A 1 342 ? 20.621 49.378 41.287 1.00 19.28 410 MET A N 1
ATOM 2692 C CA . MET A 1 342 ? 20.469 50.600 42.077 1.00 20.47 410 MET A CA 1
ATOM 2693 C C . MET A 1 342 ? 19.697 50.265 43.346 1.00 21.17 410 MET A C 1
ATOM 2694 O O . MET A 1 342 ? 18.562 49.798 43.263 1.00 20.74 410 MET A O 1
ATOM 2699 N N . PRO A 1 343 ? 20.317 50.452 44.519 1.00 22.08 411 PRO A N 1
ATOM 2700 C CA . PRO A 1 343 ? 19.558 50.150 45.719 1.00 23.73 411 PRO A CA 1
ATOM 2701 C C . PRO A 1 343 ? 18.320 51.012 45.856 1.00 24.12 411 PRO A C 1
ATOM 2702 O O . PRO A 1 343 ? 18.326 52.194 45.466 1.00 23.86 411 PRO A O 1
ATOM 2706 N N . LEU A 1 344 ? 17.258 50.442 46.406 1.00 25.21 412 LEU A N 1
ATOM 2707 C CA . LEU A 1 344 ? 16.081 51.242 46.785 1.00 25.39 412 LEU A CA 1
ATOM 2708 C C . LEU A 1 344 ? 16.485 52.481 47.605 1.00 24.88 412 LEU A C 1
ATOM 2709 O O . LEU A 1 344 ? 15.986 53.577 47.378 1.00 23.75 412 LEU A O 1
ATOM 2714 N N . ALA A 1 345 ? 17.452 52.318 48.501 1.00 24.32 413 ALA A N 1
ATOM 2715 C CA . ALA A 1 345 ? 17.858 53.423 49.348 1.00 24.52 413 ALA A CA 1
ATOM 2716 C C . ALA A 1 345 ? 18.441 54.590 48.546 1.00 24.19 413 ALA A C 1
ATOM 2717 O O . ALA A 1 345 ? 18.381 55.726 48.990 1.00 24.24 413 ALA A O 1
ATOM 2719 N N . GLY A 1 346 ? 19.020 54.319 47.374 1.00 22.97 414 GLY A N 1
ATOM 2720 C CA . GLY A 1 346 ? 19.539 55.390 46.571 1.00 22.73 414 GLY A CA 1
ATOM 2721 C C . GLY A 1 346 ? 18.420 56.195 45.966 1.00 22.99 414 GLY A C 1
ATOM 2722 O O . GLY A 1 346 ? 18.515 57.414 45.834 1.00 23.19 414 GLY A O 1
ATOM 2723 N N . VAL A 1 347 ? 17.363 55.512 45.557 1.00 23.58 415 VAL A N 1
ATOM 2724 C CA . VAL A 1 347 ? 16.213 56.212 44.988 1.00 24.40 415 VAL A CA 1
ATOM 2725 C C . VAL A 1 347 ? 15.543 57.039 46.098 1.00 24.61 415 VAL A C 1
ATOM 2726 O O . VAL A 1 347 ? 15.181 58.207 45.892 1.00 24.33 415 VAL A O 1
ATOM 2730 N N . GLU A 1 348 ? 15.407 56.457 47.278 1.00 24.99 416 GLU A N 1
ATOM 2731 C CA . GLU A 1 348 ? 14.870 57.191 48.438 1.00 26.27 416 GLU A CA 1
ATOM 2732 C C . GLU A 1 348 ? 15.714 58.411 48.798 1.00 25.29 416 GLU A C 1
ATOM 2733 O O . GLU A 1 348 ? 15.179 59.467 49.100 1.00 24.97 416 GLU A O 1
ATOM 2739 N N . LYS A 1 349 ? 17.025 58.293 48.732 1.00 25.37 417 LYS A N 1
ATOM 2740 C CA . LYS A 1 349 ? 17.859 59.440 49.030 1.00 26.35 417 LYS A CA 1
ATOM 2741 C C . LYS A 1 349 ? 17.648 60.570 47.992 1.00 25.97 417 LYS A C 1
ATOM 2742 O O . LYS A 1 349 ? 17.577 61.755 48.349 1.00 25.12 417 LYS A O 1
ATOM 2748 N N . LEU A 1 350 ? 17.536 60.211 46.715 1.00 24.32 418 LEU A N 1
ATOM 2749 C CA . LEU A 1 350 ? 17.329 61.205 45.664 1.00 24.29 418 LEU A CA 1
ATOM 2750 C C . LEU A 1 350 ? 15.988 61.921 45.837 1.00 24.58 418 LEU A C 1
ATOM 2751 O O . LEU A 1 350 ? 15.885 63.154 45.728 1.00 24.41 418 LEU A O 1
ATOM 2756 N N . VAL A 1 351 ? 14.960 61.131 46.119 1.00 24.65 419 VAL A N 1
ATOM 2757 C CA . VAL A 1 351 ? 13.629 61.703 46.364 1.00 25.83 419 VAL A CA 1
ATOM 2758 C C . VAL A 1 351 ? 13.669 62.668 47.558 1.00 26.50 419 VAL A C 1
ATOM 2759 O O . VAL A 1 351 ? 13.107 63.773 47.487 1.00 27.05 419 VAL A O 1
ATOM 2763 N N . ALA A 1 352 ? 14.364 62.292 48.629 1.00 27.38 420 ALA A N 1
ATOM 2764 C CA . ALA A 1 352 ? 14.404 63.177 49.816 1.00 27.90 420 ALA A CA 1
ATOM 2765 C C . ALA A 1 352 ? 15.178 64.476 49.506 1.00 27.96 420 ALA A C 1
ATOM 2766 O O . ALA A 1 352 ? 14.828 65.562 50.002 1.00 29.50 420 ALA A O 1
ATOM 2768 N N . PHE A 1 353 ? 16.220 64.338 48.677 1.00 27.66 421 PHE A N 1
ATOM 2769 C CA . PHE A 1 353 ? 17.075 65.444 48.248 1.00 27.25 421 PHE A CA 1
ATOM 2770 C C . PHE A 1 353 ? 16.248 66.385 47.379 1.00 27.19 421 PHE A C 1
ATOM 2771 O O . PHE A 1 353 ? 16.296 67.621 47.533 1.00 26.20 421 PHE A O 1
ATOM 2779 N N . MET A 1 354 ? 15.457 65.808 46.485 1.00 26.77 422 MET A N 1
ATOM 2780 C CA . MET A 1 354 ? 14.563 66.618 45.637 1.00 28.25 422 MET A CA 1
ATOM 2781 C C . MET A 1 354 ? 13.595 67.457 46.494 1.00 30.02 422 MET A C 1
ATOM 2782 O O . MET A 1 354 ? 13.427 68.650 46.250 1.00 29.69 422 MET A O 1
ATOM 2787 N N . LYS A 1 355 ? 12.993 66.817 47.495 1.00 32.06 423 LYS A N 1
ATOM 2788 C CA . LYS A 1 355 ? 12.110 67.501 48.464 1.00 34.23 423 LYS A CA 1
ATOM 2789 C C . LYS A 1 355 ? 12.773 68.720 49.069 1.00 33.87 423 LYS A C 1
ATOM 2790 O O . LYS A 1 355 ? 12.228 69.837 49.059 1.00 33.03 423 LYS A O 1
ATOM 2796 N N . ASP A 1 356 ? 13.941 68.469 49.641 1.00 33.09 424 ASP A N 1
ATOM 2797 C CA A ASP A 1 356 ? 14.716 69.495 50.322 0.50 33.72 424 ASP A CA 1
ATOM 2798 C CA B ASP A 1 356 ? 14.690 69.513 50.331 0.50 33.68 424 ASP A CA 1
ATOM 2799 C C . ASP A 1 356 ? 15.079 70.625 49.350 1.00 33.17 424 ASP A C 1
ATOM 2800 O O . ASP A 1 356 ? 14.998 71.813 49.682 1.00 33.42 424 ASP A O 1
ATOM 2809 N N . PHE A 1 357 ? 15.479 70.244 48.142 1.00 31.30 425 PHE A N 1
ATOM 2810 C CA . PHE A 1 357 ? 15.860 71.198 47.112 1.00 31.65 425 PHE A CA 1
ATOM 2811 C C . PHE A 1 357 ? 14.680 72.096 46.766 1.00 32.46 425 PHE A C 1
ATOM 2812 O O . PHE A 1 357 ? 14.798 73.331 46.718 1.00 33.09 425 PHE A O 1
ATOM 2820 N N . GLN A 1 358 ? 13.536 71.471 46.547 1.00 33.28 426 GLN A N 1
ATOM 2821 C CA . GLN A 1 358 ? 12.337 72.206 46.193 1.00 35.65 426 GLN A CA 1
ATOM 2822 C C . GLN A 1 358 ? 11.940 73.211 47.275 1.00 36.37 426 GLN A C 1
ATOM 2823 O O . GLN A 1 358 ? 11.583 74.367 46.981 1.00 36.64 426 GLN A O 1
ATOM 2829 N N . ALA A 1 359 ? 11.996 72.760 48.522 1.00 37.13 427 ALA A N 1
ATOM 2830 C CA . ALA A 1 359 ? 11.688 73.622 49.671 1.00 37.34 427 ALA A CA 1
ATOM 2831 C C . ALA A 1 359 ? 12.632 74.829 49.744 1.00 38.74 427 ALA A C 1
ATOM 2832 O O . ALA A 1 359 ? 12.202 75.971 49.915 1.00 38.37 427 ALA A O 1
ATOM 2834 N N . LYS A 1 360 ? 13.917 74.574 49.560 1.00 39.69 428 LYS A N 1
ATOM 2835 C CA . LYS A 1 360 ? 14.916 75.623 49.575 1.00 41.61 428 LYS A CA 1
ATOM 2836 C C . LYS A 1 360 ? 14.765 76.643 48.428 1.00 42.31 428 LYS A C 1
ATOM 2837 O O . LYS A 1 360 ? 15.033 77.832 48.611 1.00 42.25 428 LYS A O 1
ATOM 2843 N N . HIS A 1 361 ? 14.334 76.189 47.258 1.00 42.15 429 HIS A N 1
ATOM 2844 C CA . HIS A 1 361 ? 14.386 77.025 46.064 1.00 43.34 429 HIS A CA 1
ATOM 2845 C C . HIS A 1 361 ? 13.033 77.398 45.481 1.00 46.87 429 HIS A C 1
ATOM 2846 O O . HIS A 1 361 ? 12.986 77.974 44.390 1.00 47.92 429 HIS A O 1
ATOM 2853 N N . ALA A 1 362 ? 11.942 77.073 46.171 1.00 49.83 430 ALA A N 1
ATOM 2854 C CA . ALA A 1 362 ? 10.621 77.380 45.636 1.00 53.54 430 ALA A CA 1
ATOM 2855 C C . ALA A 1 362 ? 10.449 78.896 45.531 1.00 56.08 430 ALA A C 1
ATOM 2856 O O . ALA A 1 362 ? 11.036 79.672 46.295 1.00 58.38 430 ALA A O 1
ATOM 2859 N N . ASN B 1 2 ? 45.907 24.416 46.986 1.00 50.12 70 ASN B N 1
ATOM 2860 C CA . ASN B 1 2 ? 45.310 25.590 46.241 1.00 47.58 70 ASN B CA 1
ATOM 2861 C C . ASN B 1 2 ? 46.318 26.741 45.992 1.00 41.45 70 ASN B C 1
ATOM 2862 O O . ASN B 1 2 ? 45.998 27.914 46.142 1.00 43.25 70 ASN B O 1
ATOM 2867 N N . ALA B 1 3 ? 47.555 26.395 45.657 1.00 34.20 71 ALA B N 1
ATOM 2868 C CA . ALA B 1 3 ? 48.542 27.372 45.256 1.00 29.84 71 ALA B CA 1
ATOM 2869 C C . ALA B 1 3 ? 48.308 27.684 43.766 1.00 26.22 71 ALA B C 1
ATOM 2870 O O . ALA B 1 3 ? 47.686 26.883 43.024 1.00 24.66 71 ALA B O 1
ATOM 2872 N N . ARG B 1 4 ? 48.849 28.814 43.327 1.00 23.48 72 ARG B N 1
ATOM 2873 C CA . ARG B 1 4 ? 48.784 29.121 41.907 1.00 22.42 72 ARG B CA 1
ATOM 2874 C C . ARG B 1 4 ? 49.688 28.179 41.141 1.00 21.69 72 ARG B C 1
ATOM 2875 O O . ARG B 1 4 ? 50.763 27.751 41.625 1.00 23.02 72 ARG B O 1
ATOM 2883 N N . VAL B 1 5 ? 49.234 27.804 39.970 1.00 20.15 73 VAL B N 1
ATOM 2884 C CA . VAL B 1 5 ? 50.005 26.939 39.094 1.00 19.79 73 VAL B CA 1
ATOM 2885 C C . VAL B 1 5 ? 50.891 27.712 38.111 1.00 19.06 73 VAL B C 1
ATOM 2886 O O . VAL B 1 5 ? 50.731 28.927 37.902 1.00 18.35 73 VAL B O 1
ATOM 2890 N N . PHE B 1 6 ? 51.830 27.004 37.498 1.00 18.38 74 PHE B N 1
ATOM 2891 C CA . PHE B 1 6 ? 52.544 27.532 36.355 1.00 19.01 74 PHE B CA 1
ATOM 2892 C C . PHE B 1 6 ? 51.704 27.296 35.119 1.00 18.15 74 PHE B C 1
ATOM 2893 O O . PHE B 1 6 ? 51.475 26.171 34.718 1.00 18.20 74 PHE B O 1
ATOM 2901 N N . ASN B 1 7 ? 51.288 28.391 34.476 1.00 17.44 75 ASN B N 1
ATOM 2902 C CA . ASN B 1 7 ? 50.241 28.364 33.487 1.00 17.09 75 ASN B CA 1
ATOM 2903 C C . ASN B 1 7 ? 50.838 28.652 32.118 1.00 17.02 75 ASN B C 1
ATOM 2904 O O . ASN B 1 7 ? 51.111 29.811 31.769 1.00 16.90 75 ASN B O 1
ATOM 2909 N N . PHE B 1 8 ? 51.065 27.588 31.349 1.00 17.32 76 PHE B N 1
ATOM 2910 C CA . PHE B 1 8 ? 51.706 27.693 30.039 1.00 17.48 76 PHE B CA 1
ATOM 2911 C C . PHE B 1 8 ? 50.706 27.944 28.900 1.00 17.94 76 PHE B C 1
ATOM 2912 O O . PHE B 1 8 ? 51.050 27.733 27.711 1.00 18.38 76 PHE B O 1
ATOM 2920 N N . ALA B 1 9 ? 49.464 28.366 29.221 1.00 17.93 77 ALA B N 1
ATOM 2921 C CA . ALA B 1 9 ? 48.478 28.582 28.138 1.00 18.27 77 ALA B CA 1
ATOM 2922 C C . ALA B 1 9 ? 48.922 29.673 27.137 1.00 17.65 77 ALA B C 1
ATOM 2923 O O . ALA B 1 9 ? 49.614 30.623 27.495 1.00 16.56 77 ALA B O 1
ATOM 2925 N N . ALA B 1 10 ? 48.492 29.476 25.879 1.00 18.01 78 ALA B N 1
ATOM 2926 C CA . ALA B 1 10 ? 48.910 30.309 24.752 1.00 17.71 78 ALA B CA 1
ATOM 2927 C C . ALA B 1 10 ? 48.057 31.556 24.546 1.00 17.57 78 ALA B C 1
ATOM 2928 O O . ALA B 1 10 ? 48.392 32.380 23.698 1.00 17.99 78 ALA B O 1
ATOM 2930 N N . GLY B 1 11 ? 46.959 31.707 25.302 1.00 17.16 79 GLY B N 1
ATOM 2931 C CA . GLY B 1 11 ? 46.099 32.877 25.185 1.00 17.51 79 GLY B CA 1
ATOM 2932 C C . GLY B 1 11 ? 44.628 32.533 25.370 1.00 17.85 79 GLY B C 1
ATOM 2933 O O . GLY B 1 11 ? 44.131 31.616 24.712 1.00 21.05 79 GLY B O 1
ATOM 2934 N N . PRO B 1 12 ? 43.938 33.171 26.322 1.00 17.42 80 PRO B N 1
ATOM 2935 C CA . PRO B 1 12 ? 44.507 33.964 27.377 1.00 16.83 80 PRO B CA 1
ATOM 2936 C C . PRO B 1 12 ? 45.611 33.264 28.140 1.00 16.99 80 PRO B C 1
ATOM 2937 O O . PRO B 1 12 ? 45.846 32.066 27.982 1.00 17.44 80 PRO B O 1
ATOM 2941 N N . ALA B 1 13 ? 46.295 34.041 28.950 1.00 16.53 81 ALA B N 1
ATOM 2942 C CA . ALA B 1 13 ? 47.562 33.600 29.479 1.00 16.52 81 ALA B CA 1
ATOM 2943 C C . ALA B 1 13 ? 47.848 34.159 30.881 1.00 16.14 81 ALA B C 1
ATOM 2944 O O . ALA B 1 13 ? 47.090 34.977 31.457 1.00 16.07 81 ALA B O 1
ATOM 2946 N N . THR B 1 14 ? 48.986 33.739 31.404 1.00 16.21 82 THR B N 1
ATOM 2947 C CA . THR B 1 14 ? 49.379 34.132 32.769 1.00 16.59 82 THR B CA 1
ATOM 2948 C C . THR B 1 14 ? 49.639 35.660 32.851 1.00 16.31 82 THR B C 1
ATOM 2949 O O . THR B 1 14 ? 50.044 36.299 31.856 1.00 15.64 82 THR B O 1
ATOM 2953 N N . LEU B 1 15 ? 49.275 36.245 33.996 1.00 16.02 83 LEU B N 1
ATOM 2954 C CA . LEU B 1 15 ? 49.444 37.656 34.250 1.00 16.34 83 LEU B CA 1
ATOM 2955 C C . LEU B 1 15 ? 50.319 37.865 35.504 1.00 16.08 83 LEU B C 1
ATOM 2956 O O . LEU B 1 15 ? 50.439 36.964 36.323 1.00 16.16 83 LEU B O 1
ATOM 2961 N N . PRO B 1 16 ? 50.949 39.043 35.625 1.00 15.94 84 PRO B N 1
ATOM 2962 C CA . PRO B 1 16 ? 51.794 39.261 36.804 1.00 15.98 84 PRO B CA 1
ATOM 2963 C C . PRO B 1 16 ? 50.972 39.223 38.094 1.00 16.21 84 PRO B C 1
ATOM 2964 O O . PRO B 1 16 ? 49.871 39.771 38.138 1.00 16.26 84 PRO B O 1
ATOM 2968 N N . GLU B 1 17 ? 51.462 38.513 39.105 1.00 16.46 85 GLU B N 1
ATOM 2969 C CA . GLU B 1 17 ? 50.745 38.410 40.370 1.00 17.14 85 GLU B CA 1
ATOM 2970 C C . GLU B 1 17 ? 50.545 39.775 41.041 1.00 16.58 85 GLU B C 1
ATOM 2971 O O . GLU B 1 17 ? 49.469 40.032 41.574 1.00 16.34 85 GLU B O 1
ATOM 2977 N N . ASN B 1 18 ? 51.555 40.642 41.013 1.00 16.72 86 ASN B N 1
ATOM 2978 C CA . ASN B 1 18 ? 51.369 41.984 41.605 1.00 16.92 86 ASN B CA 1
ATOM 2979 C C . ASN B 1 18 ? 50.216 42.773 40.926 1.00 16.55 86 ASN B C 1
ATOM 2980 O O . ASN B 1 18 ? 49.471 43.485 41.588 1.00 16.58 86 ASN B O 1
ATOM 2985 N N . VAL B 1 19 ? 50.094 42.626 39.602 1.00 15.79 87 VAL B N 1
ATOM 2986 C CA . VAL B 1 19 ? 49.018 43.239 38.842 1.00 15.45 87 VAL B CA 1
ATOM 2987 C C . VAL B 1 19 ? 47.666 42.665 39.231 1.00 15.01 87 VAL B C 1
ATOM 2988 O O . VAL B 1 19 ? 46.730 43.406 39.462 1.00 15.44 87 VAL B O 1
ATOM 2992 N N . LEU B 1 20 ? 47.574 41.347 39.343 1.00 14.91 88 LEU B N 1
ATOM 2993 C CA . LEU B 1 20 ? 46.311 40.741 39.762 1.00 15.30 88 LEU B CA 1
ATOM 2994 C C . LEU B 1 20 ? 45.878 41.233 41.181 1.00 14.64 88 LEU B C 1
ATOM 2995 O O . LEU B 1 20 ? 44.694 41.504 41.449 1.00 14.79 88 LEU B O 1
ATOM 3000 N N . LEU B 1 21 ? 46.848 41.313 42.070 1.00 14.82 89 LEU B N 1
ATOM 3001 C CA . LEU B 1 21 ? 46.587 41.745 43.441 1.00 14.60 89 LEU B CA 1
ATOM 3002 C C . LEU B 1 21 ? 46.192 43.235 43.512 1.00 14.94 89 LEU B C 1
ATOM 3003 O O . LEU B 1 21 ? 45.346 43.635 44.298 1.00 15.20 89 LEU B O 1
ATOM 3008 N N . LYS B 1 22 ? 46.787 44.078 42.674 1.00 15.17 90 LYS B N 1
ATOM 3009 C CA . LYS B 1 22 ? 46.387 45.458 42.589 1.00 15.97 90 LYS B CA 1
ATOM 3010 C C . LYS B 1 22 ? 44.943 45.555 42.131 1.00 15.10 90 LYS B C 1
ATOM 3011 O O . LYS B 1 22 ? 44.148 46.316 42.679 1.00 15.32 90 LYS B O 1
ATOM 3017 N N . ALA B 1 23 ? 44.633 44.801 41.097 1.00 14.73 91 ALA B N 1
ATOM 3018 C CA . ALA B 1 23 ? 43.270 44.765 40.568 1.00 14.77 91 ALA B CA 1
ATOM 3019 C C . ALA B 1 23 ? 42.293 44.291 41.655 1.00 14.63 91 ALA B C 1
ATOM 3020 O O . ALA B 1 23 ? 41.203 44.830 41.787 1.00 14.76 91 ALA B O 1
ATOM 3022 N N . GLN B 1 24 ? 42.677 43.281 42.436 1.00 14.09 92 GLN B N 1
ATOM 3023 C CA . GLN B 1 24 ? 41.820 42.791 43.491 1.00 14.65 92 GLN B CA 1
ATOM 3024 C C . GLN B 1 24 ? 41.548 43.912 44.512 1.00 14.73 92 GLN B C 1
ATOM 3025 O O . GLN B 1 24 ? 40.428 44.105 44.980 1.00 14.85 92 GLN B O 1
ATOM 3031 N N . ALA B 1 25 ? 42.595 44.599 44.900 1.00 14.90 93 ALA B N 1
ATOM 3032 C CA . ALA B 1 25 ? 42.489 45.642 45.894 1.00 15.52 93 ALA B CA 1
ATOM 3033 C C . ALA B 1 25 ? 41.671 46.840 45.444 1.00 16.29 93 ALA B C 1
ATOM 3034 O O . ALA B 1 25 ? 41.072 47.524 46.275 1.00 17.13 93 ALA B O 1
ATOM 3036 N N . ASP B 1 26 ? 41.668 47.111 44.130 1.00 17.00 94 ASP B N 1
ATOM 3037 C CA . ASP B 1 26 ? 40.937 48.259 43.556 1.00 17.75 94 ASP B CA 1
ATOM 3038 C C . ASP B 1 26 ? 39.481 47.911 43.163 1.00 17.04 94 ASP B C 1
ATOM 3039 O O . ASP B 1 26 ? 38.706 48.809 42.850 1.00 16.06 94 ASP B O 1
ATOM 3044 N N . LEU B 1 27 ? 39.133 46.614 43.151 1.00 16.50 95 LEU B N 1
ATOM 3045 C CA A LEU B 1 27 ? 37.973 46.124 42.430 0.50 16.43 95 LEU B CA 1
ATOM 3046 C CA B LEU B 1 27 ? 37.976 46.139 42.414 0.50 16.61 95 LEU B CA 1
ATOM 3047 C C . LEU B 1 27 ? 36.660 46.711 42.920 1.00 16.50 95 LEU B C 1
ATOM 3048 O O . LEU B 1 27 ? 35.817 47.117 42.109 1.00 16.30 95 LEU B O 1
ATOM 3057 N N . TYR B 1 28 ? 36.486 46.759 44.234 1.00 16.66 96 TYR B N 1
ATOM 3058 C CA . TYR B 1 28 ? 35.190 47.197 44.820 1.00 16.99 96 TYR B CA 1
ATOM 3059 C C . TYR B 1 28 ? 35.025 48.723 44.801 1.00 17.34 96 TYR B C 1
ATOM 3060 O O . TYR B 1 28 ? 33.902 49.240 44.729 1.00 17.70 96 TYR B O 1
ATOM 3069 N N . ASN B 1 29 ? 36.140 49.428 44.932 1.00 17.92 97 ASN B N 1
ATOM 3070 C CA . ASN B 1 29 ? 36.138 50.876 45.037 1.00 19.04 97 ASN B CA 1
ATOM 3071 C C . ASN B 1 29 ? 37.523 51.369 44.587 1.00 18.82 97 ASN B C 1
ATOM 3072 O O . ASN B 1 29 ? 38.489 51.273 45.343 1.00 18.92 97 ASN B O 1
ATOM 3077 N N . TRP B 1 30 ? 37.611 51.853 43.346 1.00 18.32 98 TRP B N 1
ATOM 3078 C CA . TRP B 1 30 ? 38.884 52.280 42.762 1.00 18.92 98 TRP B CA 1
ATOM 3079 C C . TRP B 1 30 ? 39.277 53.621 43.330 1.00 20.50 98 TRP B C 1
ATOM 3080 O O . TRP B 1 30 ? 38.579 54.604 43.114 1.00 19.54 98 TRP B O 1
ATOM 3091 N N . ARG B 1 31 ? 40.383 53.637 44.068 1.00 22.37 99 ARG B N 1
ATOM 3092 C CA . ARG B 1 31 ? 40.915 54.869 44.647 1.00 25.70 99 ARG B CA 1
ATOM 3093 C C . ARG B 1 31 ? 39.928 55.800 45.331 1.00 28.18 99 ARG B C 1
ATOM 3094 O O . ARG B 1 31 ? 39.957 57.016 45.084 1.00 31.45 99 ARG B O 1
ATOM 3102 N N . GLY B 1 32 ? 39.024 55.267 46.141 1.00 28.55 100 GLY B N 1
ATOM 3103 C CA . GLY B 1 32 ? 38.047 56.124 46.812 1.00 29.26 100 GLY B CA 1
ATOM 3104 C C . GLY B 1 32 ? 37.145 56.950 45.909 1.00 29.82 100 GLY B C 1
ATOM 3105 O O . GLY B 1 32 ? 36.523 57.935 46.352 1.00 33.17 100 GLY B O 1
ATOM 3106 N N . SER B 1 33 ? 37.043 56.561 44.635 1.00 25.86 101 SER B N 1
ATOM 3107 C CA . SER B 1 33 ? 36.086 57.154 43.732 1.00 26.13 101 SER B CA 1
ATOM 3108 C C . SER B 1 33 ? 34.670 56.771 44.090 1.00 25.06 101 SER B C 1
ATOM 3109 O O . SER B 1 33 ? 33.723 57.356 43.577 1.00 28.90 101 SER B O 1
ATOM 3112 N N . GLY B 1 34 ? 34.499 55.710 44.860 1.00 23.02 102 GLY B N 1
ATOM 3113 C CA . GLY B 1 34 ? 33.191 55.275 45.264 1.00 22.89 102 GLY B CA 1
ATOM 3114 C C . GLY B 1 34 ? 32.544 54.223 44.381 1.00 21.73 102 GLY B C 1
ATOM 3115 O O . GLY B 1 34 ? 31.389 53.893 44.573 1.00 22.58 102 GLY B O 1
ATOM 3116 N N . MET B 1 35 ? 33.317 53.665 43.450 1.00 20.52 103 MET B N 1
ATOM 3117 C CA . MET B 1 35 ? 32.809 52.601 42.548 1.00 19.03 103 MET B CA 1
ATOM 3118 C C . MET B 1 35 ? 33.957 51.821 41.944 1.00 17.60 103 MET B C 1
ATOM 3119 O O . MET B 1 35 ? 35.125 52.254 42.017 1.00 17.36 103 MET B O 1
ATOM 3124 N N . SER B 1 36 ? 33.619 50.694 41.335 1.00 16.22 104 SER B N 1
ATOM 3125 C CA . SER B 1 36 ? 34.555 49.878 40.608 1.00 15.89 104 SER B CA 1
ATOM 3126 C C . SER B 1 36 ? 34.861 50.520 39.259 1.00 15.15 104 SER B C 1
ATOM 3127 O O . SER B 1 36 ? 34.004 51.201 38.682 1.00 15.12 104 SER B O 1
ATOM 3130 N N . VAL B 1 37 ? 36.031 50.212 38.712 1.00 15.02 105 VAL B N 1
ATOM 3131 C CA . VAL B 1 37 ? 36.284 50.476 37.290 1.00 15.32 105 VAL B CA 1
ATOM 3132 C C . VAL B 1 37 ? 35.157 49.891 36.414 1.00 15.86 105 VAL B C 1
ATOM 3133 O O . VAL B 1 37 ? 34.793 50.495 35.412 1.00 15.76 105 VAL B O 1
ATOM 3137 N N . MET B 1 38 ? 34.641 48.719 36.787 1.00 16.03 106 MET B N 1
ATOM 3138 C CA . MET B 1 38 ? 33.563 48.065 36.037 1.00 16.92 106 MET B CA 1
ATOM 3139 C C . MET B 1 38 ? 32.236 48.821 36.028 1.00 16.52 106 MET B C 1
ATOM 3140 O O . MET B 1 38 ? 31.354 48.477 35.236 1.00 16.57 106 MET B O 1
ATOM 3145 N N . GLU B 1 39 ? 32.111 49.867 36.875 1.00 16.68 107 GLU B N 1
ATOM 3146 C CA . GLU B 1 39 ? 30.895 50.675 36.998 1.00 16.81 107 GLU B CA 1
ATOM 3147 C C . GLU B 1 39 ? 31.040 52.135 36.531 1.00 16.96 107 GLU B C 1
ATOM 3148 O O . GLU B 1 39 ? 30.053 52.889 36.578 1.00 18.03 107 GLU B O 1
ATOM 3154 N N . MET B 1 40 ? 32.246 52.519 36.097 1.00 16.93 108 MET B N 1
ATOM 3155 C CA . MET B 1 40 ? 32.551 53.889 35.696 1.00 17.54 108 MET B CA 1
ATOM 3156 C C . MET B 1 40 ? 31.937 54.236 34.357 1.00 17.97 108 MET B C 1
ATOM 3157 O O . MET B 1 40 ? 31.946 53.430 33.432 1.00 17.12 108 MET B O 1
ATOM 3162 N N . SER B 1 41 ? 31.501 55.483 34.248 1.00 18.62 109 SER B N 1
ATOM 3163 C CA . SER B 1 41 ? 31.191 56.055 32.951 1.00 18.85 109 SER B CA 1
ATOM 3164 C C . SER B 1 41 ? 32.465 56.180 32.127 1.00 18.47 109 SER B C 1
ATOM 3165 O O . SER B 1 41 ? 33.482 56.689 32.588 1.00 17.74 109 SER B O 1
ATOM 3168 N N . HIS B 1 42 ? 32.392 55.748 30.870 1.00 18.35 110 HIS B N 1
ATOM 3169 C CA . HIS B 1 42 ? 33.558 55.882 29.970 1.00 19.78 110 HIS B CA 1
ATOM 3170 C C . HIS B 1 42 ? 33.799 57.326 29.548 1.00 21.25 110 HIS B C 1
ATOM 3171 O O . HIS B 1 42 ? 34.842 57.631 28.956 1.00 23.03 110 HIS B O 1
ATOM 3178 N N . ARG B 1 43 ? 32.862 58.205 29.849 1.00 21.80 111 ARG B N 1
ATOM 3179 C CA . ARG B 1 43 ? 33.070 59.615 29.593 1.00 24.23 111 ARG B CA 1
ATOM 3180 C C . ARG B 1 43 ? 33.325 60.431 30.871 1.00 23.59 111 ARG B C 1
ATOM 3181 O O . ARG B 1 43 ? 33.380 61.664 30.805 1.00 25.82 111 ARG B O 1
ATOM 3189 N N . GLY B 1 44 ? 33.499 59.747 31.995 1.00 22.59 112 GLY B N 1
ATOM 3190 C CA . GLY B 1 44 ? 33.766 60.366 33.265 1.00 22.99 112 GLY B CA 1
ATOM 3191 C C . GLY B 1 44 ? 35.235 60.626 33.476 1.00 23.09 112 GLY B C 1
ATOM 3192 O O . GLY B 1 44 ? 36.105 60.090 32.767 1.00 22.42 112 GLY B O 1
ATOM 3193 N N . LYS B 1 45 ? 35.545 61.470 34.452 1.00 22.97 113 LYS B N 1
ATOM 3194 C CA . LYS B 1 45 ? 36.931 61.857 34.594 1.00 23.70 113 LYS B CA 1
ATOM 3195 C C . LYS B 1 45 ? 37.844 60.721 35.052 1.00 21.40 113 LYS B C 1
ATOM 3196 O O . LYS B 1 45 ? 39.040 60.702 34.701 1.00 20.18 113 LYS B O 1
ATOM 3202 N N . GLU B 1 46 ? 37.330 59.797 35.861 1.00 20.17 114 GLU B N 1
ATOM 3203 C CA . GLU B 1 46 ? 38.171 58.720 36.367 1.00 20.20 114 GLU B CA 1
ATOM 3204 C C . GLU B 1 46 ? 38.581 57.807 35.201 1.00 18.72 114 GLU B C 1
ATOM 3205 O O . GLU B 1 46 ? 39.770 57.506 35.011 1.00 18.23 114 GLU B O 1
ATOM 3211 N N . PHE B 1 47 ? 37.616 57.383 34.407 1.00 17.97 115 PHE B N 1
ATOM 3212 C CA . PHE B 1 47 ? 37.982 56.520 33.271 1.00 17.68 115 PHE B CA 1
ATOM 3213 C C . PHE B 1 47 ? 38.865 57.217 32.255 1.00 17.51 115 PHE B C 1
ATOM 3214 O O . PHE B 1 47 ? 39.828 56.634 31.742 1.00 17.82 115 PHE B O 1
ATOM 3222 N N . LEU B 1 48 ? 38.628 58.505 32.048 1.00 18.47 116 LEU B N 1
ATOM 3223 C CA . LEU B 1 48 ? 39.453 59.253 31.113 1.00 19.00 116 LEU B CA 1
ATOM 3224 C C . LEU B 1 48 ? 40.905 59.244 31.593 1.00 17.75 116 LEU B C 1
ATOM 3225 O O . LEU B 1 48 ? 41.815 59.085 30.789 1.00 18.01 116 LEU B O 1
ATOM 3230 N N . SER B 1 49 ? 41.126 59.403 32.896 1.00 17.29 117 SER B N 1
ATOM 3231 C CA . SER B 1 49 ? 42.494 59.342 33.406 1.00 17.04 117 SER B CA 1
ATOM 3232 C C . SER B 1 49 ? 43.153 57.978 33.169 1.00 16.92 117 SER B C 1
ATOM 3233 O O . SER B 1 49 ? 44.369 57.894 32.857 1.00 16.75 117 SER B O 1
ATOM 3236 N N . ILE B 1 50 ? 42.378 56.915 33.320 1.00 16.33 118 ILE B N 1
ATOM 3237 C CA . ILE B 1 50 ? 42.869 55.537 33.152 1.00 16.04 118 ILE B CA 1
ATOM 3238 C C . ILE B 1 50 ? 43.277 55.285 31.684 1.00 15.54 118 ILE B C 1
ATOM 3239 O O . ILE B 1 50 ? 44.388 54.808 31.405 1.00 15.51 118 ILE B O 1
ATOM 3244 N N . ILE B 1 51 ? 42.407 55.616 30.753 1.00 15.93 119 ILE B N 1
ATOM 3245 C CA . ILE B 1 51 ? 42.723 55.352 29.333 1.00 15.82 119 ILE B CA 1
ATOM 3246 C C . ILE B 1 51 ? 43.858 56.246 28.828 1.00 16.29 119 ILE B C 1
ATOM 3247 O O . ILE B 1 51 ? 44.748 55.792 28.082 1.00 15.87 119 ILE B O 1
ATOM 3252 N N . GLN B 1 52 ? 43.891 57.505 29.298 1.00 16.65 120 GLN B N 1
ATOM 3253 C CA . GLN B 1 52 ? 44.952 58.380 28.887 1.00 17.93 120 GLN B CA 1
ATOM 3254 C C . GLN B 1 52 ? 46.292 57.907 29.432 1.00 17.50 120 GLN B C 1
ATOM 3255 O O . GLN B 1 52 ? 47.332 57.997 28.735 1.00 16.97 120 GLN B O 1
ATOM 3261 N N . LYS B 1 53 ? 46.311 57.442 30.690 1.00 17.86 121 LYS B N 1
ATOM 3262 C CA . LYS B 1 53 ? 47.551 56.931 31.275 1.00 18.04 121 LYS B CA 1
ATOM 3263 C C . LYS B 1 53 ? 47.982 55.641 30.580 1.00 17.10 121 LYS B C 1
ATOM 3264 O O . LYS B 1 53 ? 49.169 55.417 30.341 1.00 16.61 121 LYS B O 1
ATOM 3270 N N . ALA B 1 54 ? 47.033 54.771 30.288 1.00 15.87 122 ALA B N 1
ATOM 3271 C CA . ALA B 1 54 ? 47.353 53.547 29.530 1.00 15.75 122 ALA B CA 1
ATOM 3272 C C . ALA B 1 54 ? 48.043 53.861 28.146 1.00 15.29 122 ALA B C 1
ATOM 3273 O O . ALA B 1 54 ? 49.044 53.229 27.771 1.00 15.11 122 ALA B O 1
ATOM 3275 N N . GLU B 1 55 ? 47.511 54.860 27.445 1.00 15.30 123 GLU B N 1
ATOM 3276 C CA . GLU B 1 55 ? 48.065 55.240 26.156 1.00 15.93 123 GLU B CA 1
ATOM 3277 C C . GLU B 1 55 ? 49.470 55.782 26.371 1.00 15.70 123 GLU B C 1
ATOM 3278 O O . GLU B 1 55 ? 50.370 55.416 25.646 1.00 15.28 123 GLU B O 1
ATOM 3284 N N . SER B 1 56 ? 49.640 56.669 27.357 1.00 15.75 124 SER B N 1
ATOM 3285 C CA . SER B 1 56 ? 50.935 57.292 27.556 1.00 16.54 124 SER B CA 1
ATOM 3286 C C . SER B 1 56 ? 51.950 56.243 27.911 1.00 16.23 124 SER B C 1
ATOM 3287 O O . SER B 1 56 ? 53.108 56.261 27.421 1.00 16.22 124 SER B O 1
ATOM 3290 N N . ASP B 1 57 ? 51.578 55.366 28.830 1.00 15.88 125 ASP B N 1
ATOM 3291 C CA . ASP B 1 57 ? 52.486 54.331 29.279 1.00 16.47 125 ASP B CA 1
ATOM 3292 C C . ASP B 1 57 ? 52.901 53.405 28.113 1.00 15.23 125 ASP B C 1
ATOM 3293 O O . ASP B 1 57 ? 54.080 53.084 27.941 1.00 15.62 125 ASP B O 1
ATOM 3298 N N . LEU B 1 58 ? 51.944 52.990 27.316 1.00 14.31 126 LEU B N 1
ATOM 3299 C CA . LEU B 1 58 ? 52.255 52.183 26.146 1.00 14.60 126 LEU B CA 1
ATOM 3300 C C . LEU B 1 58 ? 53.150 52.963 25.145 1.00 14.67 126 LEU B C 1
ATOM 3301 O O . LEU B 1 58 ? 54.132 52.404 24.599 1.00 15.10 126 LEU B O 1
ATOM 3306 N N . ARG B 1 59 ? 52.844 54.231 24.895 1.00 14.73 127 ARG B N 1
ATOM 3307 C CA . ARG B 1 59 ? 53.726 55.012 24.017 1.00 14.83 127 ARG B CA 1
ATOM 3308 C C . ARG B 1 59 ? 55.163 55.062 24.545 1.00 15.19 127 ARG B C 1
ATOM 3309 O O . ARG B 1 59 ? 56.113 54.915 23.771 1.00 14.39 127 ARG B O 1
ATOM 3317 N N . GLN B 1 60 ? 55.322 55.248 25.850 1.00 15.81 128 GLN B N 1
ATOM 3318 C CA . GLN B 1 60 ? 56.674 55.224 26.437 1.00 17.12 128 GLN B CA 1
ATOM 3319 C C . GLN B 1 60 ? 57.360 53.854 26.295 1.00 16.94 128 GLN B C 1
ATOM 3320 O O . GLN B 1 60 ? 58.567 53.727 26.058 1.00 17.62 128 GLN B O 1
ATOM 3326 N N . LEU B 1 61 ? 56.593 52.799 26.501 1.00 17.00 129 LEU B N 1
ATOM 3327 C CA . LEU B 1 61 ? 57.157 51.458 26.542 1.00 17.92 129 LEU B CA 1
ATOM 3328 C C . LEU B 1 61 ? 57.642 51.000 25.171 1.00 17.78 129 LEU B C 1
ATOM 3329 O O . LEU B 1 61 ? 58.792 50.607 24.997 1.00 17.60 129 LEU B O 1
ATOM 3334 N N . LEU B 1 62 ? 56.806 51.156 24.153 1.00 17.27 130 LEU B N 1
ATOM 3335 C CA . LEU B 1 62 ? 57.166 50.751 22.799 1.00 17.88 130 LEU B CA 1
ATOM 3336 C C . LEU B 1 62 ? 57.828 51.875 21.959 1.00 17.51 130 LEU B C 1
ATOM 3337 O O . LEU B 1 62 ? 58.245 51.672 20.809 1.00 17.34 130 LEU B O 1
ATOM 3342 N N . GLU B 1 63 ? 57.919 53.091 22.532 1.00 17.07 131 GLU B N 1
ATOM 3343 C CA . GLU B 1 63 ? 58.428 54.251 21.846 1.00 17.64 131 GLU B CA 1
ATOM 3344 C C . GLU B 1 63 ? 57.633 54.553 20.583 1.00 16.71 131 GLU B C 1
ATOM 3345 O O . GLU B 1 63 ? 58.167 54.585 19.457 1.00 16.86 131 GLU B O 1
ATOM 3351 N N . ILE B 1 64 ? 56.354 54.825 20.806 1.00 16.45 132 ILE B N 1
ATOM 3352 C CA . ILE B 1 64 ? 55.409 55.092 19.748 1.00 16.09 132 ILE B CA 1
ATOM 3353 C C . ILE B 1 64 ? 55.267 56.622 19.563 1.00 16.62 132 ILE B C 1
ATOM 3354 O O . ILE B 1 64 ? 54.658 57.292 20.426 1.00 16.38 132 ILE B O 1
ATOM 3359 N N . PRO B 1 65 ? 55.805 57.139 18.452 1.00 17.20 133 PRO B N 1
ATOM 3360 C CA . PRO B 1 65 ? 55.802 58.607 18.271 1.00 17.44 133 PRO B CA 1
ATOM 3361 C C . PRO B 1 65 ? 54.436 59.176 17.915 1.00 17.70 133 PRO B C 1
ATOM 3362 O O . PRO B 1 65 ? 53.508 58.442 17.572 1.00 16.23 133 PRO B O 1
ATOM 3366 N N . GLN B 1 66 ? 54.320 60.498 17.981 1.00 17.79 134 GLN B N 1
ATOM 3367 C CA . GLN B 1 66 ? 53.032 61.129 17.776 1.00 19.31 134 GLN B CA 1
ATOM 3368 C C . GLN B 1 66 ? 52.493 61.034 16.347 1.00 19.75 134 GLN B C 1
ATOM 3369 O O . GLN B 1 66 ? 51.310 61.255 16.179 1.00 20.65 134 GLN B O 1
ATOM 3375 N N . GLU B 1 67 ? 53.304 60.596 15.389 1.00 19.52 135 GLU B N 1
ATOM 3376 C CA A GLU B 1 67 ? 52.808 60.388 14.027 0.50 19.52 135 GLU B CA 1
ATOM 3377 C CA B GLU B 1 67 ? 52.897 60.305 13.997 0.50 19.94 135 GLU B CA 1
ATOM 3378 C C . GLU B 1 67 ? 51.916 59.132 13.936 1.00 18.70 135 GLU B C 1
ATOM 3379 O O . GLU B 1 67 ? 51.352 58.885 12.884 1.00 17.67 135 GLU B O 1
ATOM 3390 N N . TYR B 1 68 ? 51.811 58.366 15.048 1.00 16.74 136 TYR B N 1
ATOM 3391 C CA . TYR B 1 68 ? 50.975 57.185 15.159 1.00 16.06 136 TYR B CA 1
ATOM 3392 C C . TYR B 1 68 ? 49.855 57.394 16.172 1.00 15.86 136 TYR B C 1
ATOM 3393 O O . TYR B 1 68 ? 50.052 58.046 17.213 1.00 15.47 136 TYR B O 1
ATOM 3402 N N . SER B 1 69 ? 48.666 56.900 15.822 1.00 15.24 137 SER B N 1
ATOM 3403 C CA . SER B 1 69 ? 47.567 56.750 16.758 1.00 15.67 137 SER B CA 1
ATOM 3404 C C . SER B 1 69 ? 47.599 55.407 17.471 1.00 15.29 137 SER B C 1
ATOM 3405 O O . SER B 1 69 ? 48.058 54.420 16.911 1.00 15.41 137 SER B O 1
ATOM 3408 N N . VAL B 1 70 ? 47.114 55.394 18.694 1.00 15.08 138 VAL B N 1
ATOM 3409 C CA . VAL B 1 70 ? 46.989 54.175 19.480 1.00 14.99 138 VAL B CA 1
ATOM 3410 C C . VAL B 1 70 ? 45.506 53.983 19.817 1.00 14.66 138 VAL B C 1
ATOM 3411 O O . VAL B 1 70 ? 44.901 54.818 20.531 1.00 15.06 138 VAL B O 1
ATOM 3415 N N . LEU B 1 71 ? 44.963 52.874 19.347 1.00 14.21 139 LEU B N 1
ATOM 3416 C CA . LEU B 1 71 ? 43.533 52.583 19.515 1.00 14.02 139 LEU B CA 1
ATOM 3417 C C . LEU B 1 71 ? 43.340 51.378 20.416 1.00 14.33 139 LEU B C 1
ATOM 3418 O O . LEU B 1 71 ? 44.032 50.389 20.260 1.00 13.57 139 LEU B O 1
ATOM 3423 N N . PHE B 1 72 ? 42.373 51.470 21.337 1.00 14.30 140 PHE B N 1
ATOM 3424 C CA . PHE B 1 72 ? 42.008 50.372 22.245 1.00 15.17 140 PHE B CA 1
ATOM 3425 C C . PHE B 1 72 ? 40.619 49.912 21.811 1.00 15.66 140 PHE B C 1
ATOM 3426 O O . PHE B 1 72 ? 39.619 50.631 22.020 1.00 16.31 140 PHE B O 1
ATOM 3434 N N . LEU B 1 73 ? 40.538 48.726 21.227 1.00 15.23 141 LEU B N 1
ATOM 3435 C CA . LEU B 1 73 ? 39.295 48.271 20.574 1.00 15.70 141 LEU B CA 1
ATOM 3436 C C . LEU B 1 73 ? 38.831 46.916 21.106 1.00 15.78 141 LEU B C 1
ATOM 3437 O O . LEU B 1 73 ? 39.544 46.256 21.809 1.00 17.27 141 LEU B O 1
ATOM 3442 N N . GLN B 1 74 ? 37.602 46.530 20.768 1.00 15.97 142 GLN B N 1
ATOM 3443 C CA . GLN B 1 74 ? 37.103 45.192 20.983 1.00 16.30 142 GLN B CA 1
ATOM 3444 C C . GLN B 1 74 ? 37.168 44.378 19.705 1.00 15.55 142 GLN B C 1
ATOM 3445 O O . GLN B 1 74 ? 37.368 44.908 18.636 1.00 16.63 142 GLN B O 1
ATOM 3451 N N . GLY B 1 75 ? 36.873 43.097 19.829 1.00 14.88 143 GLY B N 1
ATOM 3452 C CA . GLY B 1 75 ? 36.660 42.221 18.694 1.00 14.66 143 GLY B CA 1
ATOM 3453 C C . GLY B 1 75 ? 37.747 41.225 18.423 1.00 14.77 143 GLY B C 1
ATOM 3454 O O . GLY B 1 75 ? 37.594 40.357 17.560 1.00 14.95 143 GLY B O 1
ATOM 3455 N N . GLY B 1 76 ? 38.865 41.343 19.138 1.00 14.16 144 GLY B N 1
ATOM 3456 C CA . GLY B 1 76 ? 39.982 40.448 18.910 1.00 14.57 144 GLY B CA 1
ATOM 3457 C C . GLY B 1 76 ? 40.812 40.821 17.694 1.00 14.22 144 GLY B C 1
ATOM 3458 O O . GLY B 1 76 ? 40.434 41.692 16.855 1.00 14.22 144 GLY B O 1
ATOM 3459 N N . ALA B 1 77 ? 41.975 40.205 17.583 1.00 13.92 145 ALA B N 1
ATOM 3460 C CA . ALA B 1 77 ? 42.741 40.323 16.378 1.00 13.88 145 ALA B CA 1
ATOM 3461 C C . ALA B 1 77 ? 41.968 39.853 15.148 1.00 13.70 145 ALA B C 1
ATOM 3462 O O . ALA B 1 77 ? 42.169 40.375 14.046 1.00 13.99 145 ALA B O 1
ATOM 3464 N N . THR B 1 78 ? 41.081 38.884 15.325 1.00 13.34 146 THR B N 1
ATOM 3465 C CA . THR B 1 78 ? 40.345 38.354 14.197 1.00 13.91 146 THR B CA 1
ATOM 3466 C C . THR B 1 78 ? 39.443 39.461 13.540 1.00 13.71 146 THR B C 1
ATOM 3467 O O . THR B 1 78 ? 39.242 39.468 12.329 1.00 14.46 146 THR B O 1
ATOM 3471 N N . THR B 1 79 ? 38.945 40.398 14.350 1.00 13.91 147 THR B N 1
ATOM 3472 C CA . THR B 1 79 ? 38.188 41.503 13.768 1.00 13.70 147 THR B CA 1
ATOM 3473 C C . THR B 1 79 ? 39.122 42.350 12.912 1.00 13.24 147 THR B C 1
ATOM 3474 O O . THR B 1 79 ? 38.704 42.886 11.869 1.00 14.32 147 THR B O 1
ATOM 3478 N N . GLN B 1 80 ? 40.385 42.526 13.347 1.00 13.44 148 GLN B N 1
ATOM 3479 C CA . GLN B 1 80 ? 41.349 43.295 12.548 1.00 13.77 148 GLN B CA 1
ATOM 3480 C C . GLN B 1 80 ? 41.693 42.637 11.200 1.00 13.23 148 GLN B C 1
ATOM 3481 O O . GLN B 1 80 ? 41.993 43.318 10.224 1.00 13.41 148 GLN B O 1
ATOM 3487 N N . PHE B 1 81 ? 41.602 41.324 11.119 1.00 13.34 149 PHE B N 1
ATOM 3488 C CA . PHE B 1 81 ? 41.747 40.672 9.813 1.00 13.82 149 PHE B CA 1
ATOM 3489 C C . PHE B 1 81 ? 40.774 41.233 8.762 1.00 14.03 149 PHE B C 1
ATOM 3490 O O . PHE B 1 81 ? 41.091 41.262 7.571 1.00 14.13 149 PHE B O 1
ATOM 3498 N N . ALA B 1 82 ? 39.568 41.641 9.187 1.00 13.52 150 ALA B N 1
ATOM 3499 C CA . ALA B 1 82 ? 38.678 42.345 8.292 1.00 13.64 150 ALA B CA 1
ATOM 3500 C C . ALA B 1 82 ? 38.901 43.840 8.253 1.00 13.39 150 ALA B C 1
ATOM 3501 O O . ALA B 1 82 ? 38.865 44.462 7.188 1.00 13.90 150 ALA B O 1
ATOM 3503 N N . ALA B 1 83 ? 39.105 44.466 9.414 1.00 13.25 151 ALA B N 1
ATOM 3504 C CA . ALA B 1 83 ? 39.256 45.917 9.466 1.00 13.59 151 ALA B CA 1
ATOM 3505 C C . ALA B 1 83 ? 40.424 46.419 8.633 1.00 13.53 151 ALA B C 1
ATOM 3506 O O . ALA B 1 83 ? 40.316 47.485 8.057 1.00 13.40 151 ALA B O 1
ATOM 3508 N N . LEU B 1 84 ? 41.542 45.683 8.601 1.00 14.07 152 LEU B N 1
ATOM 3509 C CA . LEU B 1 84 ? 42.726 46.168 7.899 1.00 14.00 152 LEU B CA 1
ATOM 3510 C C . LEU B 1 84 ? 42.409 46.441 6.437 1.00 13.85 152 LEU B C 1
ATOM 3511 O O . LEU B 1 84 ? 42.476 47.593 6.011 1.00 13.20 152 LEU B O 1
ATOM 3516 N N . PRO B 1 85 ? 41.981 45.418 5.676 1.00 14.15 153 PRO B N 1
ATOM 3517 C CA . PRO B 1 85 ? 41.705 45.741 4.255 1.00 14.58 153 PRO B CA 1
ATOM 3518 C C . PRO B 1 85 ? 40.493 46.635 4.030 1.00 14.42 153 PRO B C 1
ATOM 3519 O O . PRO B 1 85 ? 40.457 47.393 3.079 1.00 15.10 153 PRO B O 1
ATOM 3523 N N . LEU B 1 86 ? 39.484 46.547 4.905 1.00 14.47 154 LEU B N 1
ATOM 3524 C CA . LEU B 1 86 ? 38.329 47.446 4.818 1.00 14.66 154 LEU B CA 1
ATOM 3525 C C . LEU B 1 86 ? 38.762 48.927 4.928 1.00 14.70 154 LEU B C 1
ATOM 3526 O O . LEU B 1 86 ? 38.291 49.795 4.163 1.00 15.20 154 LEU B O 1
ATOM 3531 N N . ASN B 1 87 ? 39.697 49.199 5.815 1.00 14.43 155 ASN B N 1
ATOM 3532 C CA . ASN B 1 87 ? 40.168 50.567 6.009 1.00 14.75 155 ASN B CA 1
ATOM 3533 C C . ASN B 1 87 ? 41.222 51.033 5.003 1.00 15.58 155 ASN B C 1
ATOM 3534 O O . ASN B 1 87 ? 41.266 52.224 4.641 1.00 16.71 155 ASN B O 1
ATOM 3539 N N . LEU B 1 88 ? 42.089 50.119 4.608 1.00 14.68 156 LEU B N 1
ATOM 3540 C CA . LEU B 1 88 ? 43.350 50.476 3.952 1.00 15.13 156 LEU B CA 1
ATOM 3541 C C . LEU B 1 88 ? 43.358 50.253 2.447 1.00 15.95 156 LEU B C 1
ATOM 3542 O O . LEU B 1 88 ? 44.289 50.727 1.732 1.00 16.36 156 LEU B O 1
ATOM 3547 N N . CYS B 1 89 ? 42.357 49.526 1.982 1.00 15.95 157 CYS B N 1
ATOM 3548 C CA . CYS B 1 89 ? 42.279 49.099 0.608 1.00 16.51 157 CYS B CA 1
ATOM 3549 C C . CYS B 1 89 ? 40.943 49.468 -0.030 1.00 16.62 157 CYS B C 1
ATOM 3550 O O . CYS B 1 89 ? 39.892 49.511 0.624 1.00 16.58 157 CYS B O 1
ATOM 3553 N N . LYS B 1 90 ? 41.010 49.693 -1.344 1.00 17.12 158 LYS B N 1
ATOM 3554 C CA . LYS B 1 90 ? 39.873 49.586 -2.241 1.00 18.85 158 LYS B CA 1
ATOM 3555 C C . LYS B 1 90 ? 39.687 48.108 -2.583 1.00 19.18 158 LYS B C 1
ATOM 3556 O O . LYS B 1 90 ? 40.624 47.312 -2.498 1.00 19.26 158 LYS B O 1
ATOM 3562 N N . SER B 1 91 ? 38.481 47.760 -3.036 1.00 19.63 159 SER B N 1
ATOM 3563 C CA . SER B 1 91 ? 38.155 46.395 -3.376 1.00 21.28 159 SER B CA 1
ATOM 3564 C C . SER B 1 91 ? 39.044 45.767 -4.455 1.00 21.83 159 SER B C 1
ATOM 3565 O O . SER B 1 91 ? 39.222 44.538 -4.467 1.00 22.93 159 SER B O 1
ATOM 3568 N N . ASP B 1 92 ? 39.660 46.581 -5.314 1.00 21.62 160 ASP B N 1
ATOM 3569 C CA . ASP B 1 92 ? 40.545 46.055 -6.350 1.00 21.68 160 ASP B CA 1
ATOM 3570 C C . ASP B 1 92 ? 42.024 46.335 -6.095 1.00 21.22 160 ASP B C 1
ATOM 3571 O O . ASP B 1 92 ? 42.854 46.112 -6.985 1.00 20.58 160 ASP B O 1
ATOM 3576 N N . ASP B 1 93 ? 42.363 46.812 -4.891 1.00 18.59 161 ASP B N 1
ATOM 3577 C CA . ASP B 1 93 ? 43.770 46.872 -4.457 1.00 18.86 161 ASP B CA 1
ATOM 3578 C C . ASP B 1 93 ? 44.310 45.487 -4.156 1.00 18.59 161 ASP B C 1
ATOM 3579 O O . ASP B 1 93 ? 43.554 44.554 -3.987 1.00 18.73 161 ASP B O 1
ATOM 3584 N N . THR B 1 94 ? 45.625 45.370 -4.057 1.00 18.70 162 THR B N 1
ATOM 3585 C CA . THR B 1 94 ? 46.276 44.095 -3.749 1.00 19.08 162 THR B CA 1
ATOM 3586 C C . THR B 1 94 ? 47.097 44.263 -2.454 1.00 18.33 162 THR B C 1
ATOM 3587 O O . THR B 1 94 ? 47.819 45.239 -2.318 1.00 18.40 162 THR B O 1
ATOM 3591 N N . VAL B 1 95 ? 47.017 43.280 -1.588 1.00 17.82 163 VAL B N 1
ATOM 3592 C CA . VAL B 1 95 ? 47.827 43.153 -0.393 1.00 18.02 163 VAL B CA 1
ATOM 3593 C C . VAL B 1 95 ? 48.745 41.926 -0.504 1.00 16.67 163 VAL B C 1
ATOM 3594 O O . VAL B 1 95 ? 48.305 40.862 -0.943 1.00 16.80 163 VAL B O 1
ATOM 3598 N N . ASP B 1 96 ? 50.042 42.085 -0.199 1.00 15.75 164 ASP B N 1
ATOM 3599 C CA . ASP B 1 96 ? 50.931 40.961 -0.154 1.00 15.43 164 ASP B CA 1
ATOM 3600 C C . ASP B 1 96 ? 50.949 40.351 1.254 1.00 15.15 164 ASP B C 1
ATOM 3601 O O . ASP B 1 96 ? 50.931 41.082 2.242 1.00 14.97 164 ASP B O 1
ATOM 3606 N N . PHE B 1 97 ? 51.043 39.032 1.305 1.00 15.06 165 PHE B N 1
ATOM 3607 C CA . PHE B 1 97 ? 51.178 38.290 2.535 1.00 15.34 165 PHE B CA 1
ATOM 3608 C C . PHE B 1 97 ? 52.437 37.419 2.540 1.00 16.09 165 PHE B C 1
ATOM 3609 O O . PHE B 1 97 ? 52.692 36.712 1.553 1.00 16.89 165 PHE B O 1
ATOM 3617 N N . VAL B 1 98 ? 53.201 37.456 3.633 1.00 16.44 166 VAL B N 1
ATOM 3618 C CA . VAL B 1 98 ? 54.227 36.444 3.931 1.00 16.67 166 VAL B CA 1
ATOM 3619 C C . VAL B 1 98 ? 53.606 35.564 4.985 1.00 16.78 166 VAL B C 1
ATOM 3620 O O . VAL B 1 98 ? 53.237 36.070 6.054 1.00 15.54 166 VAL B O 1
ATOM 3624 N N . VAL B 1 99 ? 53.386 34.286 4.667 1.00 16.61 167 VAL B N 1
ATOM 3625 C CA . VAL B 1 99 ? 52.666 33.407 5.597 1.00 16.64 167 VAL B CA 1
ATOM 3626 C C . VAL B 1 99 ? 53.667 32.442 6.235 1.00 16.65 167 VAL B C 1
ATOM 3627 O O . VAL B 1 99 ? 54.166 31.551 5.549 1.00 16.35 167 VAL B O 1
ATOM 3631 N N . THR B 1 100 ? 53.903 32.609 7.530 1.00 15.92 168 THR B N 1
ATOM 3632 C CA . THR B 1 100 ? 54.841 31.822 8.291 1.00 16.25 168 THR B CA 1
ATOM 3633 C C . THR B 1 100 ? 54.156 30.861 9.290 1.00 16.64 168 THR B C 1
ATOM 3634 O O . THR B 1 100 ? 54.816 30.166 10.053 1.00 16.47 168 THR B O 1
ATOM 3638 N N . GLY B 1 101 ? 52.831 30.854 9.321 1.00 16.00 169 GLY B N 1
ATOM 3639 C CA . GLY B 1 101 ? 52.073 29.970 10.151 1.00 16.36 169 GLY B CA 1
ATOM 3640 C C . GLY B 1 101 ? 50.589 30.171 9.952 1.00 16.14 169 GLY B C 1
ATOM 3641 O O . GLY B 1 101 ? 50.163 30.888 9.033 1.00 16.25 169 GLY B O 1
ATOM 3642 N N . SER B 1 102 ? 49.798 29.524 10.794 1.00 16.89 170 SER B N 1
ATOM 3643 C CA . SE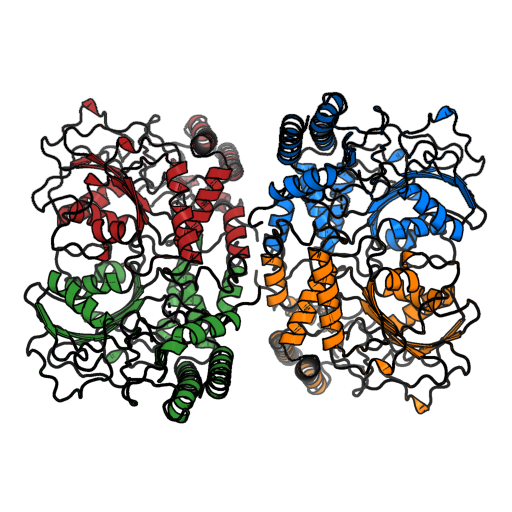R B 1 102 ? 48.348 29.451 10.552 1.00 17.15 170 SER B CA 1
ATOM 3644 C C . SER B 1 102 ? 47.597 30.742 10.856 1.00 17.04 170 SER B C 1
ATOM 3645 O O . SER B 1 102 ? 46.540 30.979 10.267 1.00 17.55 170 SER B O 1
ATOM 3648 N N . TRP B 1 103 ? 48.158 31.620 11.694 1.00 16.58 171 TRP B N 1
ATOM 3649 C CA . TRP B 1 103 ? 47.487 32.891 11.928 1.00 16.60 171 TRP B CA 1
ATOM 3650 C C . TRP B 1 103 ? 47.534 33.773 10.680 1.00 16.95 171 TRP B C 1
ATOM 3651 O O . TRP B 1 103 ? 46.558 34.462 10.367 1.00 16.92 171 TRP B O 1
ATOM 3662 N N . GLY B 1 104 ? 48.678 33.809 10.008 1.00 17.16 172 GLY B N 1
ATOM 3663 C CA . GLY B 1 104 ? 48.779 34.552 8.745 1.00 17.32 172 GLY B CA 1
ATOM 3664 C C . GLY B 1 104 ? 47.829 33.997 7.685 1.00 17.49 172 GLY B C 1
ATOM 3665 O O . GLY B 1 104 ? 47.252 34.748 6.918 1.00 17.38 172 GLY B O 1
ATOM 3666 N N . ASP B 1 105 ? 47.673 32.676 7.645 1.00 17.66 173 ASP B N 1
ATOM 3667 C CA . ASP B 1 105 ? 46.754 32.029 6.740 1.00 18.98 173 ASP B CA 1
ATOM 3668 C C . ASP B 1 105 ? 45.293 32.463 7.027 1.00 17.64 173 ASP B C 1
ATOM 3669 O O . ASP B 1 105 ? 44.515 32.722 6.092 1.00 17.68 173 ASP B O 1
ATOM 3674 N N . LYS B 1 106 ? 44.934 32.615 8.295 1.00 17.18 174 LYS B N 1
ATOM 3675 C CA . LYS B 1 106 ? 43.576 33.111 8.607 1.00 17.04 174 LYS B CA 1
ATOM 3676 C C . LYS B 1 106 ? 43.399 34.560 8.147 1.00 16.08 174 LYS B C 1
ATOM 3677 O O . LYS B 1 106 ? 42.310 34.946 7.719 1.00 15.58 174 LYS B O 1
ATOM 3683 N N . ALA B 1 107 ? 44.450 35.374 8.299 1.00 15.04 175 ALA B N 1
ATOM 3684 C CA . ALA B 1 107 ? 44.425 36.769 7.823 1.00 15.40 175 ALA B CA 1
ATOM 3685 C C . ALA B 1 107 ? 44.235 36.867 6.322 1.00 15.58 175 ALA B C 1
ATOM 3686 O O . ALA B 1 107 ? 43.437 37.681 5.857 1.00 16.33 175 ALA B O 1
ATOM 3688 N N . VAL B 1 108 ? 44.908 35.998 5.561 1.00 15.97 176 VAL B N 1
ATOM 3689 C CA . VAL B 1 108 ? 44.726 35.929 4.115 1.00 16.97 176 VAL B CA 1
ATOM 3690 C C . VAL B 1 108 ? 43.251 35.635 3.787 1.00 16.99 176 VAL B C 1
ATOM 3691 O O . VAL B 1 108 ? 42.643 36.304 2.981 1.00 17.01 176 VAL B O 1
ATOM 3695 N N . LYS B 1 109 ? 42.689 34.589 4.384 1.00 17.62 177 LYS B N 1
ATOM 3696 C CA . LYS B 1 109 ? 41.336 34.138 4.058 1.00 18.77 177 LYS B CA 1
ATOM 3697 C C . LYS B 1 109 ? 40.293 35.233 4.259 1.00 17.88 177 LYS B C 1
ATOM 3698 O O . LYS B 1 109 ? 39.394 35.423 3.447 1.00 18.56 177 LYS B O 1
ATOM 3704 N N . GLU B 1 110 ? 40.421 35.971 5.353 1.00 16.53 178 GLU B N 1
ATOM 3705 C CA . GLU B 1 110 ? 39.462 37.035 5.649 1.00 16.67 178 GLU B CA 1
ATOM 3706 C C . GLU B 1 110 ? 39.703 38.210 4.694 1.00 16.19 178 GLU B C 1
ATOM 3707 O O . GLU B 1 110 ? 38.767 38.803 4.208 1.00 16.18 178 GLU B O 1
ATOM 3713 N N . ALA B 1 111 ? 40.957 38.554 4.388 1.00 16.01 179 ALA B N 1
ATOM 3714 C CA . ALA B 1 111 ? 41.217 39.695 3.470 1.00 15.76 179 ALA B CA 1
ATOM 3715 C C . ALA B 1 111 ? 40.640 39.476 2.082 1.00 16.50 179 ALA B C 1
ATOM 3716 O O . ALA B 1 111 ? 40.248 40.458 1.418 1.00 17.13 179 ALA B O 1
ATOM 3718 N N . LYS B 1 112 ? 40.573 38.228 1.634 1.00 16.78 180 LYS B N 1
ATOM 3719 C CA . LYS B 1 112 ? 40.011 37.903 0.284 1.00 18.60 180 LYS B CA 1
ATOM 3720 C C . LYS B 1 112 ? 38.613 38.410 0.117 1.00 18.05 180 LYS B C 1
ATOM 3721 O O . LYS B 1 112 ? 38.188 38.678 -0.997 1.00 19.84 180 LYS B O 1
ATOM 3727 N N . LYS B 1 113 ? 37.895 38.602 1.209 1.00 17.85 181 LYS B N 1
ATOM 3728 C CA . LYS B 1 113 ? 36.527 39.120 1.110 1.00 18.11 181 LYS B CA 1
ATOM 3729 C C . LYS B 1 113 ? 36.502 40.562 0.656 1.00 17.28 181 LYS B C 1
ATOM 3730 O O . LYS B 1 113 ? 35.494 41.024 0.149 1.00 18.39 181 LYS B O 1
ATOM 3736 N N . TYR B 1 114 ? 37.599 41.274 0.861 1.00 16.44 182 TYR B N 1
ATOM 3737 C CA . TYR B 1 114 ? 37.594 42.739 0.783 1.00 16.76 182 TYR B CA 1
ATOM 3738 C C . TYR B 1 114 ? 38.524 43.353 -0.254 1.00 17.50 182 TYR B C 1
ATOM 3739 O O . TYR B 1 114 ? 38.420 44.545 -0.552 1.00 19.03 182 TYR B O 1
ATOM 3748 N N . CYS B 1 115 ? 39.515 42.595 -0.686 1.00 18.08 183 CYS B N 1
ATOM 3749 C CA . CYS B 1 115 ? 40.435 43.066 -1.687 1.00 18.99 183 CYS B CA 1
ATOM 3750 C C . CYS B 1 115 ? 41.143 41.866 -2.302 1.00 18.81 183 CYS B C 1
ATOM 3751 O O . CYS B 1 115 ? 40.823 40.711 -1.992 1.00 18.86 183 CYS B O 1
ATOM 3754 N N . LYS B 1 116 ? 42.075 42.125 -3.188 1.00 18.70 184 LYS B N 1
ATOM 3755 C CA . LYS B 1 116 ? 42.906 41.066 -3.752 1.00 19.66 184 LYS B CA 1
ATOM 3756 C C . LYS B 1 116 ? 44.105 40.714 -2.876 1.00 19.03 184 LYS B C 1
ATOM 3757 O O . LYS B 1 116 ? 44.700 41.574 -2.271 1.00 18.84 184 LYS B O 1
ATOM 3763 N N . THR B 1 117 ? 44.475 39.438 -2.863 1.00 18.26 185 THR B N 1
ATOM 3764 C CA . THR B 1 117 ? 45.566 38.974 -2.046 1.00 18.41 185 THR B CA 1
ATOM 3765 C C . THR B 1 117 ? 46.595 38.255 -2.894 1.00 18.44 185 THR B C 1
ATOM 3766 O O . THR B 1 117 ? 46.240 37.471 -3.785 1.00 19.46 185 THR B O 1
ATOM 3770 N N . ASN B 1 118 ? 47.860 38.487 -2.588 1.00 18.82 186 ASN B N 1
ATOM 3771 C CA . ASN B 1 118 ? 48.973 37.702 -3.141 1.00 19.02 186 ASN B CA 1
ATOM 3772 C C . ASN B 1 118 ? 49.810 37.139 -1.979 1.00 18.85 186 ASN B C 1
ATOM 3773 O O . ASN B 1 118 ? 50.460 37.899 -1.243 1.00 18.47 186 ASN B O 1
ATOM 3778 N N . VAL B 1 119 ? 49.835 35.810 -1.834 1.00 18.51 187 VAL B N 1
ATOM 3779 C CA . VAL B 1 119 ? 50.711 35.156 -0.883 1.00 18.50 187 VAL B CA 1
ATOM 3780 C C . VAL B 1 119 ? 52.052 35.006 -1.591 1.00 18.62 187 VAL B C 1
ATOM 3781 O O . VAL B 1 119 ? 52.237 34.122 -2.433 1.00 19.34 187 VAL B O 1
ATOM 3785 N N . ILE B 1 120 ? 52.959 35.903 -1.298 1.00 18.03 188 ILE B N 1
ATOM 3786 C CA . ILE B 1 120 ? 54.229 35.924 -1.989 1.00 18.49 188 ILE B CA 1
ATOM 3787 C C . ILE B 1 120 ? 55.222 34.895 -1.441 1.00 18.68 188 ILE B C 1
ATOM 3788 O O . ILE B 1 120 ? 56.219 34.603 -2.113 1.00 19.32 188 ILE B O 1
ATOM 3793 N N . TRP B 1 121 ? 54.984 34.388 -0.230 1.00 18.58 189 TRP B N 1
ATOM 3794 C CA . TRP B 1 121 ? 55.799 33.323 0.348 1.00 18.53 189 TRP B CA 1
ATOM 3795 C C . TRP B 1 121 ? 54.974 32.615 1.382 1.00 18.94 189 TRP B C 1
ATOM 3796 O O . TRP B 1 121 ? 54.229 33.257 2.133 1.00 18.09 189 TRP B O 1
ATOM 3807 N N . SER B 1 122 ? 55.065 31.284 1.392 1.00 19.28 190 SER B N 1
ATOM 3808 C CA . SER B 1 122 ? 54.417 30.464 2.439 1.00 19.79 190 SER B CA 1
ATOM 3809 C C . SER B 1 122 ? 55.351 29.403 2.980 1.00 20.02 190 SER B C 1
ATOM 3810 O O . SER B 1 122 ? 56.034 28.737 2.213 1.00 19.68 190 SER B O 1
ATOM 3813 N N . GLY B 1 123 ? 55.316 29.212 4.292 1.00 19.86 191 GLY B N 1
ATOM 3814 C CA . GLY B 1 123 ? 56.184 28.263 4.955 1.00 20.47 191 GLY B CA 1
ATOM 3815 C C . GLY B 1 123 ? 55.545 26.891 5.015 1.00 21.18 191 GLY B C 1
ATOM 3816 O O . GLY B 1 123 ? 56.112 25.981 5.608 1.00 20.40 191 GLY B O 1
ATOM 3817 N N . LYS B 1 124 ? 54.339 26.742 4.468 1.00 22.06 192 LYS B N 1
ATOM 3818 C CA . LYS B 1 124 ? 53.569 25.530 4.696 1.00 24.29 192 LYS B CA 1
ATOM 3819 C C . LYS B 1 124 ? 54.266 24.235 4.232 1.00 23.82 192 LYS B C 1
ATOM 3820 O O . LYS B 1 124 ? 54.132 23.177 4.872 1.00 22.54 192 LYS B O 1
ATOM 3826 N N . SER B 1 125 ? 54.966 24.308 3.115 1.00 24.20 193 SER B N 1
ATOM 3827 C CA . SER B 1 125 ? 55.584 23.104 2.555 1.00 26.37 193 SER B CA 1
ATOM 3828 C C . SER B 1 125 ? 56.674 22.517 3.463 1.00 26.78 193 SER B C 1
ATOM 3829 O O . SER B 1 125 ? 57.082 21.372 3.289 1.00 28.37 193 SER B O 1
ATOM 3832 N N . GLU B 1 126 ? 57.192 23.287 4.396 1.00 26.08 194 GLU B N 1
ATOM 3833 C CA . GLU B 1 126 ? 58.114 22.741 5.375 1.00 26.69 194 GLU B CA 1
ATOM 3834 C C . GLU B 1 126 ? 57.569 22.852 6.782 1.00 24.63 194 GLU B C 1
ATOM 3835 O O . GLU B 1 126 ? 58.312 22.940 7.753 1.00 23.50 194 GLU B O 1
ATOM 3841 N N . LYS B 1 127 ? 56.246 22.791 6.864 1.00 23.42 195 LYS B N 1
ATOM 3842 C CA . LYS B 1 127 ? 55.506 22.692 8.102 1.00 23.77 195 LYS B CA 1
ATOM 3843 C C . LYS B 1 127 ? 55.726 23.924 8.979 1.00 21.55 195 LYS B C 1
ATOM 3844 O O . LYS B 1 127 ? 55.680 23.853 10.207 1.00 20.52 195 LYS B O 1
ATOM 3850 N N . TYR B 1 128 ? 55.878 25.069 8.304 1.00 19.82 196 TYR B N 1
ATOM 3851 C CA . TYR B 1 128 ? 55.973 26.366 8.985 1.00 19.11 196 TYR B CA 1
ATOM 3852 C C . TYR B 1 128 ? 57.112 26.400 9.996 1.00 18.85 196 TYR B C 1
ATOM 3853 O O . TYR B 1 128 ? 56.892 26.481 11.216 1.00 18.27 196 TYR B O 1
ATOM 3862 N N . THR B 1 129 ? 58.330 26.303 9.493 1.00 19.08 197 THR B N 1
ATOM 3863 C CA . THR B 1 129 ? 59.495 26.263 10.352 1.00 20.31 197 THR B CA 1
ATOM 3864 C C . THR B 1 129 ? 60.528 27.352 10.071 1.00 20.38 197 THR B C 1
ATOM 3865 O O . THR B 1 129 ? 61.565 27.399 10.749 1.00 20.79 197 THR B O 1
ATOM 3869 N N . LYS B 1 130 ? 60.259 28.223 9.085 1.00 20.08 198 LYS B N 1
ATOM 3870 C CA . LYS B 1 130 ? 61.249 29.196 8.640 1.00 20.89 198 LYS B CA 1
ATOM 3871 C C . LYS B 1 130 ? 60.619 30.541 8.323 1.00 19.73 198 LYS B C 1
ATOM 3872 O O . LYS B 1 130 ? 59.401 30.661 8.188 1.00 19.33 198 LYS B O 1
ATOM 3878 N N . VAL B 1 131 ? 61.479 31.525 8.252 1.00 19.24 199 VAL B N 1
ATOM 3879 C CA . VAL B 1 131 ? 61.138 32.838 7.737 1.00 19.71 199 VAL B CA 1
ATOM 3880 C C . VAL B 1 131 ? 61.917 32.994 6.442 1.00 19.99 199 VAL B C 1
ATOM 3881 O O . VAL B 1 131 ? 63.108 32.625 6.373 1.00 20.35 199 VAL B O 1
ATOM 3885 N N . PRO B 1 132 ? 61.284 33.549 5.390 1.00 20.50 200 PRO B N 1
ATOM 3886 C CA . PRO B 1 132 ? 61.986 33.713 4.110 1.00 20.73 200 PRO B CA 1
ATOM 3887 C C . PRO B 1 132 ? 63.172 34.679 4.158 1.00 21.72 200 PRO B C 1
ATOM 3888 O O . PRO B 1 132 ? 63.201 35.630 4.960 1.00 20.76 200 PRO B O 1
ATOM 3892 N N . SER B 1 133 ? 64.113 34.468 3.254 1.00 22.37 201 SER B N 1
ATOM 3893 C CA . SER B 1 133 ? 65.103 35.487 2.965 1.00 23.95 201 SER B CA 1
ATOM 3894 C C . SER B 1 133 ? 64.390 36.682 2.300 1.00 23.47 201 SER B C 1
ATOM 3895 O O . SER B 1 133 ? 63.732 36.530 1.267 1.00 24.68 201 SER B O 1
ATOM 3898 N N . PHE B 1 134 ? 64.543 37.865 2.879 1.00 23.48 202 PHE B N 1
ATOM 3899 C CA . PHE B 1 134 ?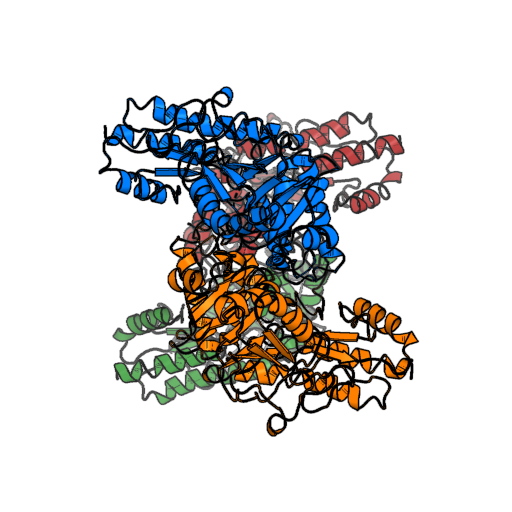 63.756 39.015 2.442 1.00 24.07 202 PHE B CA 1
ATOM 3900 C C . PHE B 1 134 ? 64.133 39.503 1.025 1.00 26.77 202 PHE B C 1
ATOM 3901 O O . PHE B 1 134 ? 63.253 39.861 0.232 1.00 24.65 202 PHE B O 1
ATOM 3909 N N . GLU B 1 135 ? 65.434 39.468 0.734 1.00 29.44 203 GLU B N 1
ATOM 3910 C CA . GLU B 1 135 ? 65.982 39.945 -0.534 1.00 33.35 203 GLU B CA 1
ATOM 3911 C C . GLU B 1 135 ? 65.389 39.181 -1.707 1.00 33.05 203 GLU B C 1
ATOM 3912 O O . GLU B 1 135 ? 65.187 39.741 -2.776 1.00 35.37 203 GLU B O 1
ATOM 3918 N N . GLU B 1 136 ? 65.057 37.918 -1.491 1.00 32.26 204 GLU B N 1
ATOM 3919 C CA . GLU B 1 136 ? 64.493 37.083 -2.543 1.00 33.35 204 GLU B CA 1
ATOM 3920 C C . GLU B 1 136 ? 62.958 37.128 -2.687 1.00 30.23 204 GLU B C 1
ATOM 3921 O O . GLU B 1 136 ? 62.422 36.504 -3.595 1.00 29.88 204 GLU B O 1
ATOM 3927 N N . LEU B 1 137 ? 62.251 37.820 -1.793 1.00 27.68 205 LEU B N 1
ATOM 3928 C CA . LEU B 1 137 ? 60.785 37.949 -1.938 1.00 26.08 205 LEU B CA 1
ATOM 3929 C C . LEU B 1 137 ? 60.468 38.710 -3.199 1.00 25.78 205 LEU B C 1
ATOM 3930 O O . LEU B 1 137 ? 61.123 39.710 -3.488 1.00 26.55 205 LEU B O 1
ATOM 3935 N N . GLU B 1 138 ? 59.479 38.241 -3.943 1.00 26.18 206 GLU B N 1
ATOM 3936 C CA . GLU B 1 138 ? 59.003 38.891 -5.161 1.00 27.25 206 GLU B CA 1
ATOM 3937 C C . GLU B 1 138 ? 57.734 39.641 -4.774 1.00 24.62 206 GLU B C 1
ATOM 3938 O O . GLU B 1 138 ? 56.655 39.077 -4.738 1.00 23.67 206 GLU B O 1
ATOM 3944 N N . GLN B 1 139 ? 57.924 40.895 -4.387 1.00 22.00 207 GLN B N 1
ATOM 3945 C CA . GLN B 1 139 ? 56.833 41.726 -3.898 1.00 20.68 207 GLN B CA 1
ATOM 3946 C C . GLN B 1 139 ? 56.049 42.347 -5.029 1.00 20.62 207 GLN B C 1
ATOM 3947 O O . GLN B 1 139 ? 56.612 42.729 -6.047 1.00 20.56 207 GLN B O 1
ATOM 3953 N N . THR B 1 140 ? 54.740 42.485 -4.853 1.00 19.22 208 THR B N 1
ATOM 3954 C CA . THR B 1 140 ? 53.902 43.071 -5.864 1.00 19.61 208 THR B CA 1
ATOM 3955 C C . THR B 1 140 ? 54.203 44.572 -5.965 1.00 19.18 208 THR B C 1
ATOM 3956 O O . THR B 1 140 ? 54.139 45.279 -4.989 1.00 18.43 208 THR B O 1
ATOM 3960 N N . PRO B 1 141 ? 54.526 45.068 -7.174 1.00 18.66 209 PRO B N 1
ATOM 3961 C CA . PRO B 1 141 ? 54.994 46.463 -7.270 1.00 18.54 209 PRO B CA 1
ATOM 3962 C C . PRO B 1 141 ? 54.033 47.538 -6.863 1.00 17.95 209 PRO B C 1
ATOM 3963 O O . PRO B 1 141 ? 54.510 48.644 -6.555 1.00 17.66 209 PRO B O 1
ATOM 3967 N N . ASP B 1 142 ? 52.713 47.286 -6.903 1.00 17.39 210 ASP B N 1
ATOM 3968 C CA . ASP B 1 142 ? 51.763 48.281 -6.464 1.00 17.90 210 ASP B CA 1
ATOM 3969 C C . ASP B 1 142 ? 50.950 47.805 -5.235 1.00 17.41 210 ASP B C 1
ATOM 3970 O O . ASP B 1 142 ? 49.858 48.300 -5.007 1.00 16.70 210 ASP B O 1
ATOM 3975 N N . ALA B 1 143 ? 51.523 46.890 -4.458 1.00 16.76 211 ALA B N 1
ATOM 3976 C CA . ALA B 1 143 ? 50.827 46.412 -3.255 1.00 17.30 211 ALA B CA 1
ATOM 3977 C C . ALA B 1 143 ? 50.526 47.585 -2.337 1.00 16.89 211 ALA B C 1
ATOM 3978 O O . ALA B 1 143 ? 51.319 48.484 -2.182 1.00 16.68 211 ALA B O 1
ATOM 3980 N N . LYS B 1 144 ? 49.336 47.579 -1.742 1.00 17.12 212 LYS B N 1
ATOM 3981 C CA . LYS B 1 144 ? 48.974 48.576 -0.771 1.00 17.25 212 LYS B CA 1
ATOM 3982 C C . LYS B 1 144 ? 49.759 48.409 0.543 1.00 16.31 212 LYS B C 1
ATOM 3983 O O . LYS B 1 144 ? 50.182 49.383 1.178 1.00 15.58 212 LYS B O 1
ATOM 3989 N N . TYR B 1 145 ? 49.902 47.153 0.975 1.00 15.51 213 TYR B N 1
ATOM 3990 C CA . TYR B 1 145 ? 50.672 46.809 2.178 1.00 15.47 213 TYR B CA 1
ATOM 3991 C C . TYR B 1 145 ? 51.123 45.360 2.164 1.00 15.04 213 TYR B C 1
ATOM 3992 O O . TYR B 1 145 ? 50.704 44.580 1.308 1.00 15.53 213 TYR B O 1
ATOM 4001 N N . LEU B 1 146 ? 52.072 45.039 3.044 1.00 14.80 214 LEU B N 1
ATOM 4002 C CA . LEU B 1 146 ? 52.684 43.725 3.211 1.00 14.84 214 LEU B CA 1
ATOM 4003 C C . LEU B 1 146 ? 52.358 43.294 4.622 1.00 14.74 214 LEU B C 1
ATOM 4004 O O . LEU B 1 146 ? 52.703 44.005 5.593 1.00 14.94 214 LEU B O 1
ATOM 4009 N N . HIS B 1 147 ? 51.681 42.156 4.746 1.00 14.12 215 HIS B N 1
ATOM 4010 C CA . HIS B 1 147 ? 51.242 41.651 6.059 1.00 14.14 215 HIS B CA 1
ATOM 4011 C C . HIS B 1 147 ? 52.101 40.471 6.494 1.00 14.10 215 HIS B C 1
ATOM 4012 O O . HIS B 1 147 ? 52.302 39.513 5.734 1.00 13.65 215 HIS B O 1
ATOM 4019 N N . ILE B 1 148 ? 52.586 40.587 7.719 1.00 14.00 216 ILE B N 1
ATOM 4020 C CA . ILE B 1 148 ? 53.251 39.503 8.406 1.00 14.29 216 ILE B CA 1
ATOM 4021 C C . ILE B 1 148 ? 52.580 39.225 9.737 1.00 14.13 216 ILE B C 1
ATOM 4022 O O . ILE B 1 148 ? 51.892 40.094 10.322 1.00 13.97 216 ILE B O 1
ATOM 4027 N N . CYS B 1 149 ? 52.758 38.009 10.214 1.00 14.03 217 CYS B N 1
ATOM 4028 C CA . CYS B 1 149 ? 52.478 37.675 11.620 1.00 14.56 217 CYS B CA 1
ATOM 4029 C C . CYS B 1 149 ? 53.835 37.560 12.293 1.00 14.41 217 CYS B C 1
ATOM 4030 O O . CYS B 1 149 ? 54.605 36.674 11.937 1.00 14.27 217 CYS B O 1
ATOM 4033 N N . ALA B 1 150 ? 54.115 38.477 13.210 1.00 13.60 218 ALA B N 1
ATOM 4034 C CA . ALA B 1 150 ? 55.478 38.629 13.717 1.00 14.09 218 ALA B CA 1
ATOM 4035 C C . ALA B 1 150 ? 55.860 37.433 14.574 1.00 14.15 218 ALA B C 1
ATOM 4036 O O . ALA B 1 150 ? 57.022 37.077 14.675 1.00 14.63 218 ALA B O 1
ATOM 4038 N N . ASN B 1 151 ? 54.897 36.816 15.223 1.00 14.20 219 ASN B N 1
ATOM 4039 C CA . ASN B 1 151 ? 55.137 35.654 16.072 1.00 14.77 219 ASN B CA 1
ATOM 4040 C C . ASN B 1 151 ? 53.970 34.709 15.859 1.00 15.06 219 ASN B C 1
ATOM 4041 O O . ASN B 1 151 ? 52.829 34.995 16.251 1.00 14.96 219 ASN B O 1
ATOM 4046 N N . GLU B 1 152 ? 54.246 33.594 15.189 1.00 15.17 220 GLU B N 1
ATOM 4047 C CA . GLU B 1 152 ? 53.227 32.609 14.860 1.00 15.44 220 GLU B CA 1
ATOM 4048 C C . GLU B 1 152 ? 53.028 31.679 16.047 1.00 15.89 220 GLU B C 1
ATOM 4049 O O . GLU B 1 152 ? 53.862 30.838 16.341 1.00 16.60 220 GLU B O 1
ATOM 4055 N N . THR B 1 153 ? 51.941 31.901 16.769 1.00 15.89 221 THR B N 1
ATOM 4056 C CA . THR B 1 153 ? 51.750 31.405 18.134 1.00 16.00 221 THR B CA 1
ATOM 4057 C C . THR B 1 153 ? 51.700 29.882 18.209 1.00 16.17 221 THR B C 1
ATOM 4058 O O . THR B 1 153 ? 52.084 29.312 19.239 1.00 17.35 221 THR B O 1
ATOM 4062 N N . ILE B 1 154 ? 51.169 29.227 17.168 1.00 15.95 222 ILE B N 1
ATOM 4063 C CA . ILE B 1 154 ? 51.069 27.761 17.146 1.00 16.74 222 ILE B CA 1
ATOM 4064 C C . ILE B 1 154 ? 52.403 27.134 16.714 1.00 16.63 222 ILE B C 1
ATOM 4065 O O . ILE B 1 154 ? 52.768 26.045 17.172 1.00 17.90 222 ILE B O 1
ATOM 4070 N N . HIS B 1 155 ? 53.044 27.760 15.744 1.00 16.42 223 HIS B N 1
ATOM 4071 C CA . HIS B 1 155 ? 54.223 27.188 15.073 1.00 16.18 223 HIS B CA 1
ATOM 4072 C C . HIS B 1 155 ? 55.577 27.605 15.614 1.00 16.70 223 HIS B C 1
ATOM 4073 O O . HIS B 1 155 ? 56.603 27.029 15.247 1.00 16.57 223 HIS B O 1
ATOM 4080 N N . GLY B 1 156 ? 55.588 28.622 16.472 1.00 16.23 224 GLY B N 1
ATOM 4081 C CA . GLY B 1 156 ? 56.813 29.047 17.117 1.00 16.16 224 GLY B CA 1
ATOM 4082 C C . GLY B 1 156 ? 57.857 29.725 16.264 1.00 15.86 224 GLY B C 1
ATOM 4083 O O . GLY B 1 156 ? 59.046 29.691 16.593 1.00 15.88 224 GLY B O 1
ATOM 4084 N N . VAL B 1 157 ? 57.399 30.416 15.228 1.00 15.78 225 VAL B N 1
ATOM 4085 C CA . VAL B 1 157 ? 58.246 31.107 14.286 1.00 15.71 225 VAL B CA 1
ATOM 4086 C C . VAL B 1 157 ? 58.102 32.598 14.515 1.00 15.41 225 VAL B C 1
ATOM 4087 O O . VAL B 1 157 ? 56.984 33.137 14.447 1.00 15.26 225 VAL B O 1
ATOM 4091 N N . GLU B 1 158 ? 59.211 33.250 14.802 1.00 15.54 226 GLU B N 1
ATOM 4092 C CA . GLU B 1 158 ? 59.223 34.684 15.136 1.00 16.32 226 GLU B CA 1
ATOM 4093 C C . GLU B 1 158 ? 60.178 35.463 14.263 1.00 16.22 226 GLU B C 1
ATOM 4094 O O . GLU B 1 158 ? 61.360 35.127 14.167 1.00 16.83 226 GLU B O 1
ATOM 4100 N N . PHE B 1 159 ? 59.703 36.583 13.732 1.00 15.87 227 PHE B N 1
ATOM 4101 C CA . PHE B 1 159 ? 60.580 37.530 13.059 1.00 16.44 227 PHE B CA 1
ATOM 4102 C C . PHE B 1 159 ? 61.490 38.242 14.032 1.00 16.70 227 PHE B C 1
ATOM 4103 O O . PHE B 1 159 ? 61.052 38.739 15.069 1.00 17.01 227 PHE B O 1
ATOM 4111 N N . LYS B 1 160 ? 62.773 38.278 13.706 1.00 17.42 228 LYS B N 1
ATOM 4112 C CA . LYS B 1 160 ? 63.743 38.997 14.477 1.00 18.96 228 LYS B CA 1
ATOM 4113 C C . LYS B 1 160 ? 64.059 40.326 13.791 1.00 19.63 228 LYS B C 1
ATOM 4114 O O . LYS B 1 160 ? 64.123 41.354 14.430 1.00 23.93 228 LYS B O 1
ATOM 4120 N N . ASP B 1 161 ? 64.275 40.290 12.493 1.00 20.12 229 ASP B N 1
ATOM 4121 C CA A ASP B 1 161 ? 64.403 41.463 11.605 0.50 20.24 229 ASP B CA 1
ATOM 4122 C CA B ASP B 1 161 ? 64.301 41.532 11.724 0.50 20.79 229 ASP B CA 1
ATOM 4123 C C . ASP B 1 161 ? 63.102 41.533 10.779 1.00 19.45 229 ASP B C 1
ATOM 4124 O O . ASP B 1 161 ? 62.399 40.499 10.620 1.00 19.79 229 ASP B O 1
ATOM 4133 N N . TYR B 1 162 ? 62.815 42.686 10.198 1.00 18.84 230 TYR B N 1
ATOM 4134 C CA . TYR B 1 162 ? 61.582 42.869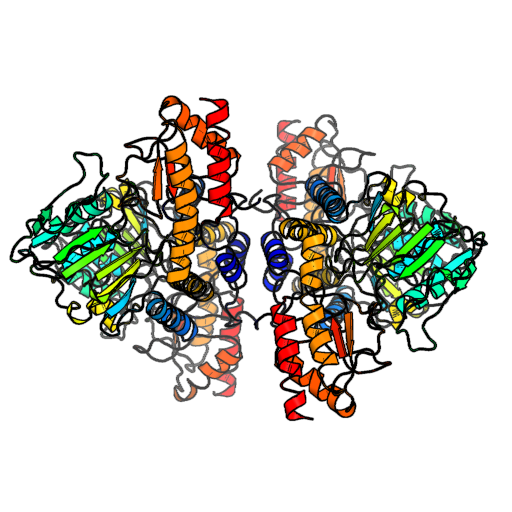 9.399 1.00 17.96 230 TYR B CA 1
ATOM 4135 C C . TYR B 1 162 ? 61.871 43.207 7.939 1.00 18.66 230 TYR B C 1
ATOM 4136 O O . TYR B 1 162 ? 62.868 43.888 7.653 1.00 18.40 230 TYR B O 1
ATOM 4145 N N . PRO B 1 163 ? 61.023 42.716 7.010 1.00 18.23 231 PRO B N 1
ATOM 4146 C CA . PRO B 1 163 ? 61.197 43.040 5.609 1.00 18.38 231 PRO B CA 1
ATOM 4147 C C . PRO B 1 163 ? 60.833 44.488 5.320 1.00 18.15 231 PRO B C 1
ATOM 4148 O O . PRO B 1 163 ? 60.003 45.070 6.017 1.00 18.80 231 PRO B O 1
ATOM 4152 N N . VAL B 1 164 ? 61.406 45.028 4.260 1.00 17.85 232 VAL B N 1
ATOM 4153 C CA . VAL B 1 164 ? 61.094 46.368 3.807 1.00 18.37 232 VAL B CA 1
ATOM 4154 C C . VAL B 1 164 ? 60.114 46.258 2.664 1.00 18.45 232 VAL B C 1
ATOM 4155 O O . VAL B 1 164 ? 60.442 45.691 1.605 1.00 17.68 232 VAL B O 1
ATOM 4159 N N . PRO B 1 165 ? 58.889 46.777 2.850 1.00 17.59 233 PRO B N 1
ATOM 4160 C CA . PRO B 1 165 ? 57.915 46.753 1.754 1.00 17.78 233 PRO B CA 1
ATOM 4161 C C . PRO B 1 165 ? 58.463 47.480 0.494 1.00 17.37 233 PRO B C 1
ATOM 4162 O O . PRO B 1 165 ? 58.975 48.570 0.590 1.00 17.45 233 PRO B O 1
ATOM 4166 N N . LYS B 1 166 ? 58.418 46.825 -0.640 1.00 17.13 234 LYS B N 1
ATOM 4167 C CA . LYS B 1 166 ? 58.871 47.455 -1.890 1.00 18.11 234 LYS B CA 1
ATOM 4168 C C . LYS B 1 166 ? 58.007 48.681 -2.261 1.00 17.08 234 LYS B C 1
ATOM 4169 O O . LYS B 1 166 ? 58.537 49.736 -2.682 1.00 16.75 234 LYS B O 1
ATOM 4175 N N . ASN B 1 167 ? 56.686 48.516 -2.127 1.00 16.60 235 ASN B N 1
ATOM 4176 C CA . ASN B 1 167 ? 55.715 49.598 -2.153 1.00 16.82 235 ASN B CA 1
ATOM 4177 C C . ASN B 1 167 ? 54.874 49.554 -0.878 1.00 16.86 235 ASN B C 1
ATOM 4178 O O . ASN B 1 167 ? 54.882 48.528 -0.183 1.00 16.86 235 ASN B O 1
ATOM 4183 N N . GLY B 1 168 ? 54.131 50.624 -0.610 1.00 16.65 236 GLY B N 1
ATOM 4184 C CA . GLY B 1 168 ? 53.211 50.617 0.562 1.00 17.06 236 GLY B CA 1
ATOM 4185 C C . GLY B 1 168 ? 53.944 50.526 1.901 1.00 15.99 236 GLY B C 1
ATOM 4186 O O . GLY B 1 168 ? 55.056 51.050 2.054 1.00 17.19 236 GLY B O 1
ATOM 4187 N N . PHE B 1 169 ? 53.339 49.841 2.871 1.00 15.08 237 PHE B N 1
ATOM 4188 C CA . PHE B 1 169 ? 53.785 49.858 4.256 1.00 14.41 237 PHE B CA 1
ATOM 4189 C C . PHE B 1 169 ? 53.644 48.463 4.849 1.00 14.21 237 PHE B C 1
ATOM 4190 O O . PHE B 1 169 ? 52.990 47.590 4.257 1.00 14.58 237 PHE B O 1
ATOM 4198 N N . LEU B 1 170 ? 54.246 48.269 6.018 1.00 14.12 238 LEU B N 1
ATOM 4199 C CA . LEU B 1 170 ? 54.300 46.971 6.669 1.00 13.85 238 LEU B CA 1
ATOM 4200 C C . LEU B 1 170 ? 53.206 46.911 7.738 1.00 13.66 238 LEU B C 1
ATOM 4201 O O . LEU B 1 170 ? 53.034 47.868 8.512 1.00 13.87 238 LEU B O 1
ATOM 4206 N N . VAL B 1 171 ? 52.463 45.816 7.754 1.00 13.58 239 VAL B N 1
ATOM 4207 C CA . VAL B 1 171 ? 51.489 45.552 8.802 1.00 13.84 239 VAL B CA 1
ATOM 4208 C C . VAL B 1 171 ? 51.898 44.265 9.501 1.00 13.51 239 VAL B C 1
ATOM 4209 O O . VAL B 1 171 ? 52.125 43.248 8.835 1.00 13.72 239 VAL B O 1
ATOM 4213 N N . ALA B 1 172 ? 51.983 44.307 10.828 1.00 13.56 240 ALA B N 1
ATOM 4214 C CA . ALA B 1 172 ? 52.295 43.132 11.620 1.00 13.66 240 ALA B CA 1
ATOM 4215 C C . ALA B 1 172 ? 51.267 42.810 12.700 1.00 13.79 240 ALA B C 1
ATOM 4216 O O . ALA B 1 172 ? 50.929 43.674 13.528 1.00 13.27 240 ALA B O 1
ATOM 4218 N N . ASP B 1 173 ? 50.821 41.561 12.706 1.00 13.59 241 ASP B N 1
ATOM 4219 C CA . ASP B 1 173 ? 50.091 40.951 13.799 1.00 14.09 241 ASP B CA 1
ATOM 4220 C C . ASP B 1 173 ? 51.140 40.579 14.854 1.00 13.94 241 ASP B C 1
ATOM 4221 O O . ASP B 1 173 ? 51.884 39.597 14.693 1.00 13.85 241 ASP B O 1
ATOM 4226 N N . MET B 1 174 ? 51.207 41.381 15.917 1.00 13.69 242 MET B N 1
ATOM 4227 C CA . MET B 1 174 ? 52.138 41.141 17.027 1.00 14.24 242 MET B CA 1
ATOM 4228 C C . MET B 1 174 ? 51.395 40.600 18.273 1.00 14.55 242 MET B C 1
ATOM 4229 O O . MET B 1 174 ? 51.882 40.718 19.388 1.00 14.48 242 MET B O 1
ATOM 4234 N N . SER B 1 175 ? 50.224 40.012 18.082 1.00 13.98 243 SER B N 1
ATOM 4235 C CA . SER B 1 175 ? 49.439 39.512 19.219 1.00 14.52 243 SER B CA 1
ATOM 4236 C C . SER B 1 175 ? 50.268 38.760 20.264 1.00 14.87 243 SER B C 1
ATOM 4237 O O . SER B 1 175 ? 50.213 39.058 21.446 1.00 16.03 243 SER B O 1
ATOM 4240 N N . SER B 1 176 ? 51.018 37.769 19.825 1.00 14.10 244 SER B N 1
ATOM 4241 C CA . SER B 1 176 ? 51.670 36.882 20.803 1.00 14.48 244 SER B CA 1
ATOM 4242 C C . SER B 1 176 ? 53.123 37.269 21.151 1.00 14.59 244 SER B C 1
ATOM 4243 O O . SER B 1 176 ? 53.777 36.555 21.902 1.00 15.27 244 SER B O 1
ATOM 4246 N N . ASN B 1 177 ? 53.606 38.421 20.654 1.00 14.05 245 ASN B N 1
ATOM 4247 C CA . ASN B 1 177 ? 54.907 38.967 21.132 1.00 14.45 245 ASN B CA 1
ATOM 4248 C C . ASN B 1 177 ? 54.843 40.455 21.465 1.00 14.46 245 ASN B C 1
ATOM 4249 O O . ASN B 1 177 ? 55.895 41.094 21.620 1.00 14.76 245 ASN B O 1
ATOM 4254 N N . PHE B 1 178 ? 53.638 40.968 21.621 1.00 14.52 246 PHE B N 1
ATOM 4255 C CA . PHE B 1 178 ? 53.423 42.421 21.842 1.00 14.99 246 PHE B CA 1
ATOM 4256 C C . PHE B 1 178 ? 54.059 42.839 23.180 1.00 14.80 246 PHE B C 1
ATOM 4257 O O . PHE B 1 178 ? 53.813 42.210 24.222 1.00 14.17 246 PHE B O 1
ATOM 4265 N N . CYS B 1 179 ? 54.880 43.880 23.147 1.00 14.70 247 CYS B N 1
ATOM 4266 C CA . CYS B 1 179 ? 55.585 44.365 24.296 1.00 15.42 247 CYS B CA 1
ATOM 4267 C C . CYS B 1 179 ? 56.463 43.290 24.954 1.00 15.24 247 CYS B C 1
ATOM 4268 O O . CYS B 1 179 ? 56.639 43.284 26.151 1.00 15.86 247 CYS B O 1
ATOM 4271 N N . SER B 1 180 ? 57.033 42.406 24.134 1.00 14.60 248 SER B N 1
ATOM 4272 C CA . SER B 1 180 ? 58.089 41.465 24.590 1.00 15.02 248 SER B CA 1
ATOM 4273 C C . SER B 1 180 ? 59.489 41.992 24.347 1.00 15.28 248 SER B C 1
ATOM 4274 O O . SER B 1 180 ? 60.452 41.432 24.888 1.00 15.78 248 SER B O 1
ATOM 4277 N N . LYS B 1 181 ? 59.627 43.057 23.551 1.00 15.18 249 LYS B N 1
ATOM 4278 C CA . LYS B 1 181 ? 60.946 43.555 23.148 1.00 15.58 249 LYS B CA 1
ATOM 4279 C C . LYS B 1 181 ? 60.775 44.896 22.404 1.00 15.50 249 LYS B C 1
ATOM 4280 O O . LYS B 1 181 ? 59.682 45.246 21.965 1.00 15.60 249 LYS B O 1
ATOM 4286 N N . PRO B 1 182 ? 61.847 45.658 22.282 1.00 15.76 250 PRO B N 1
ATOM 4287 C CA . PRO B 1 182 ? 61.717 46.909 21.548 1.00 15.77 250 PRO B CA 1
ATOM 4288 C C . PRO B 1 182 ? 61.347 46.633 20.101 1.00 15.84 250 PRO B C 1
ATOM 4289 O O . PRO B 1 182 ? 61.704 45.575 19.568 1.00 15.97 250 PRO B O 1
ATOM 4293 N N . VAL B 1 183 ? 60.617 47.559 19.490 1.00 15.75 251 VAL B N 1
ATOM 4294 C CA . VAL B 1 183 ? 60.221 47.496 18.081 1.00 15.65 251 VAL B CA 1
ATOM 4295 C C . VAL B 1 183 ? 60.354 48.909 17.578 1.00 16.24 251 VAL B C 1
ATOM 4296 O O . VAL B 1 183 ? 59.857 49.859 18.235 1.00 16.57 251 VAL B O 1
ATOM 4300 N N . ASP B 1 184 ? 61.007 49.074 16.426 1.00 16.37 252 ASP B N 1
ATOM 4301 C CA . ASP B 1 184 ? 61.099 50.370 15.789 1.00 17.07 252 ASP B CA 1
ATOM 4302 C C . ASP B 1 184 ? 59.790 50.610 15.022 1.00 16.71 252 ASP B C 1
ATOM 4303 O O . ASP B 1 184 ? 59.611 50.187 13.861 1.00 16.17 252 ASP B O 1
ATOM 4308 N N . VAL B 1 185 ? 58.887 51.305 15.687 1.00 16.12 253 VAL B N 1
ATOM 4309 C CA . VAL B 1 185 ? 57.545 51.495 15.190 1.00 16.59 253 VAL B CA 1
ATOM 4310 C C . VAL B 1 185 ? 57.496 52.221 13.841 1.00 17.29 253 VAL B C 1
ATOM 4311 O O . VAL B 1 185 ? 56.597 51.968 13.005 1.00 16.56 253 VAL B O 1
ATOM 4315 N N . SER B 1 186 ? 58.479 53.088 13.602 1.00 17.89 254 SER B N 1
ATOM 4316 C CA . SER B 1 186 ? 58.513 53.863 12.366 1.00 18.97 254 SER B CA 1
ATOM 4317 C C . SER B 1 186 ? 58.704 52.991 11.097 1.00 19.15 254 SER B C 1
ATOM 4318 O O . SER B 1 186 ? 58.419 53.465 10.004 1.00 20.03 254 SER B O 1
ATOM 4321 N N . LYS B 1 187 ? 59.111 51.743 11.252 1.00 19.11 255 LYS B N 1
ATOM 4322 C CA . LYS B 1 187 ? 59.234 50.813 10.139 1.00 20.15 255 LYS B CA 1
ATOM 4323 C C . LYS B 1 187 ? 57.877 50.328 9.654 1.00 18.42 255 LYS B C 1
ATOM 4324 O O . LYS B 1 187 ? 57.808 49.651 8.631 1.00 20.00 255 LYS B O 1
ATOM 4330 N N . PHE B 1 188 ? 56.830 50.552 10.437 1.00 17.24 256 PHE B N 1
ATOM 4331 C CA . PHE B 1 188 ? 55.522 49.933 10.210 1.00 16.26 256 PHE B CA 1
ATOM 4332 C C . PHE B 1 188 ? 54.473 50.962 9.842 1.00 16.10 256 PHE B C 1
ATOM 4333 O O . PHE B 1 188 ? 54.509 52.104 10.314 1.00 16.34 256 PHE B O 1
ATOM 4341 N N . GLY B 1 189 ? 53.471 50.531 9.085 1.00 15.31 257 GLY B N 1
ATOM 4342 C CA . GLY B 1 189 ? 52.235 51.299 8.957 1.00 15.25 257 GLY B CA 1
ATOM 4343 C C . GLY B 1 189 ? 51.224 50.971 10.059 1.00 15.03 257 GLY B C 1
ATOM 4344 O O . GLY B 1 189 ? 50.573 51.869 10.611 1.00 14.65 257 GLY B O 1
ATOM 4345 N N . VAL B 1 190 ? 51.084 49.697 10.378 1.00 14.57 258 VAL B N 1
ATOM 4346 C CA . VAL B 1 190 ? 50.200 49.242 11.430 1.00 14.70 258 VAL B CA 1
ATOM 4347 C C . VAL B 1 190 ? 50.834 48.102 12.189 1.00 14.65 258 VAL B C 1
ATOM 4348 O O . VAL B 1 190 ? 51.381 47.168 11.570 1.00 14.51 258 VAL B O 1
ATOM 4352 N N . ILE B 1 191 ? 50.752 48.175 13.512 1.00 13.85 259 ILE B N 1
ATOM 4353 C CA . ILE B 1 191 ? 51.019 47.062 14.410 1.00 14.34 259 ILE B CA 1
ATOM 4354 C C . ILE B 1 191 ? 49.717 46.799 15.136 1.00 13.89 259 ILE B C 1
ATOM 4355 O O . ILE B 1 191 ? 49.131 47.724 15.632 1.00 14.18 259 ILE B O 1
ATOM 4360 N N . TYR B 1 192 ? 49.278 45.544 15.215 1.00 13.33 260 TYR B N 1
ATOM 4361 C CA . TYR B 1 192 ? 48.089 45.214 15.973 1.00 13.62 260 TYR B CA 1
ATOM 4362 C C . TYR B 1 192 ? 48.249 43.934 16.776 1.00 13.93 260 TYR B C 1
ATOM 4363 O O . TYR B 1 192 ? 49.119 43.125 16.488 1.00 13.97 260 TYR B O 1
ATOM 4372 N N . GLY B 1 193 ? 47.415 43.765 17.801 1.00 14.70 261 GLY B N 1
ATOM 4373 C CA . GLY B 1 193 ? 47.398 42.522 18.547 1.00 14.56 261 GLY B CA 1
ATOM 4374 C C . GLY B 1 193 ? 46.352 42.467 19.623 1.00 14.68 261 GLY B C 1
ATOM 4375 O O . GLY B 1 193 ? 46.064 43.500 20.227 1.00 15.12 261 GLY B O 1
ATOM 4376 N N . GLY B 1 194 ? 45.788 41.269 19.836 1.00 14.49 262 GLY B N 1
ATOM 4377 C CA . GLY B 1 194 ? 44.948 41.040 21.001 1.00 14.86 262 GLY B CA 1
ATOM 4378 C C . GLY B 1 194 ? 45.795 41.199 22.258 1.00 15.48 262 GLY B C 1
ATOM 4379 O O . GLY B 1 194 ? 46.983 40.782 22.298 1.00 16.38 262 GLY B O 1
ATOM 4380 N N . ALA B 1 195 ? 45.207 41.782 23.304 1.00 15.19 263 ALA B N 1
ATOM 4381 C CA . ALA B 1 195 ? 45.918 41.969 24.566 1.00 15.32 263 ALA B CA 1
ATOM 4382 C C . ALA B 1 195 ? 46.222 40.673 25.339 1.00 15.66 263 ALA B C 1
ATOM 4383 O O . ALA B 1 195 ? 47.145 40.630 26.158 1.00 15.85 263 ALA B O 1
ATOM 4385 N N . GLN B 1 196 ? 45.425 39.649 25.069 1.00 16.59 264 GLN B N 1
ATOM 4386 C CA . GLN B 1 196 ? 45.322 38.515 25.958 1.00 17.61 264 GLN B CA 1
ATOM 4387 C C . GLN B 1 196 ? 46.520 37.635 26.053 1.00 19.61 264 GLN B C 1
ATOM 4388 O O . GLN B 1 196 ? 46.648 36.905 27.028 1.00 22.81 264 GLN B O 1
ATOM 4418 N N . ASN B 1 198 ? 50.029 38.736 25.967 1.00 21.78 266 ASN B N 1
ATOM 4419 C CA . ASN B 1 198 ? 51.158 39.267 26.661 1.00 21.18 266 ASN B CA 1
ATOM 4420 C C . ASN B 1 198 ? 50.907 40.508 27.506 1.00 21.77 266 ASN B C 1
ATOM 4421 O O . ASN B 1 198 ? 51.750 40.860 28.318 1.00 24.23 266 ASN B O 1
ATOM 4426 N N . VAL B 1 199 ? 49.772 41.232 27.362 1.00 20.50 267 VAL B N 1
ATOM 4427 C CA . VAL B 1 199 ? 49.595 42.508 28.059 1.00 20.60 267 VAL B CA 1
ATOM 4428 C C . VAL B 1 199 ? 48.275 42.727 28.821 1.00 20.76 267 VAL B C 1
ATOM 4429 O O . VAL B 1 199 ? 48.034 43.820 29.371 1.00 22.79 267 VAL B O 1
ATOM 4433 N N . GLY B 1 200 ? 47.435 41.713 28.903 1.00 19.04 268 GLY B N 1
ATOM 4434 C CA . GLY B 1 200 ? 46.167 41.900 29.600 1.00 18.12 268 GLY B CA 1
ATOM 4435 C C . GLY B 1 200 ? 45.242 40.723 29.442 1.00 17.86 268 GLY B C 1
ATOM 4436 O O . GLY B 1 200 ? 45.645 39.678 28.969 1.00 18.46 268 GLY B O 1
ATOM 4437 N N . PRO B 1 201 ? 43.977 40.903 29.808 1.00 18.26 269 PRO B N 1
ATOM 4438 C CA . PRO B 1 201 ? 42.960 39.885 29.600 1.00 18.05 269 PRO B CA 1
ATOM 4439 C C . PRO B 1 201 ? 42.379 39.981 28.228 1.00 18.19 269 PRO B C 1
ATOM 4440 O O . PRO B 1 201 ? 42.622 40.945 27.502 1.00 17.55 269 PRO B O 1
ATOM 4444 N N . SER B 1 202 ? 41.633 38.956 27.846 1.00 18.36 270 SER B N 1
ATOM 4445 C CA A SER B 1 202 ? 40.896 39.017 26.588 0.50 18.61 270 SER B CA 1
ATOM 4446 C CA B SER B 1 202 ? 40.888 39.016 26.589 0.50 18.73 270 SER B CA 1
ATOM 4447 C C . SER B 1 202 ? 39.805 40.084 26.628 1.00 18.79 270 SER B C 1
ATOM 4448 O O . SER B 1 202 ? 39.202 40.344 27.675 1.00 19.54 270 SER B O 1
ATOM 4453 N N . GLY B 1 203 ? 39.503 40.641 25.458 1.00 17.40 271 GLY B N 1
ATOM 4454 C CA . GLY B 1 203 ? 38.412 41.615 25.291 1.00 17.53 271 GLY B CA 1
ATOM 4455 C C . GLY B 1 203 ? 38.934 42.967 24.841 1.00 16.70 271 GLY B C 1
ATOM 4456 O O . GLY B 1 203 ? 38.140 43.834 24.499 1.00 17.39 271 GLY B O 1
ATOM 4457 N N . VAL B 1 204 ? 40.249 43.160 24.839 1.00 16.09 272 VAL B N 1
ATOM 4458 C CA . VAL B 1 204 ? 40.880 44.359 24.262 1.00 16.11 272 VAL B CA 1
ATOM 4459 C C . VAL B 1 204 ? 41.838 43.954 23.144 1.00 15.38 272 VAL B C 1
ATOM 4460 O O . VAL B 1 204 ? 42.606 42.996 23.291 1.00 14.56 272 VAL B O 1
ATOM 4464 N N . THR B 1 205 ? 41.838 44.745 22.066 1.00 15.04 273 THR B N 1
ATOM 4465 C CA . THR B 1 205 ? 42.779 44.646 20.952 1.00 15.32 273 THR B CA 1
ATOM 4466 C C . THR B 1 205 ? 43.430 46.002 20.731 1.00 15.35 273 THR B C 1
ATOM 4467 O O . THR B 1 205 ? 42.748 46.998 20.803 1.00 15.86 273 THR B O 1
ATOM 4471 N N . ILE B 1 206 ? 44.743 46.058 20.591 1.00 14.47 274 ILE B N 1
ATOM 4472 C CA . ILE B 1 206 ? 45.451 47.326 20.409 1.00 15.14 274 ILE B CA 1
ATOM 4473 C C . ILE B 1 206 ? 45.789 47.480 18.924 1.00 14.68 274 ILE B C 1
ATOM 4474 O O . ILE B 1 206 ? 46.269 46.521 18.303 1.00 14.49 274 ILE B O 1
ATOM 4479 N N . VAL B 1 207 ? 45.573 48.670 18.373 1.00 13.65 275 VAL B N 1
ATOM 4480 C CA . VAL B 1 207 ? 45.951 48.986 17.001 1.00 13.76 275 VAL B CA 1
ATOM 4481 C C . VAL B 1 207 ? 46.779 50.266 16.999 1.00 13.54 275 VAL B C 1
ATOM 4482 O O . VAL B 1 207 ? 46.344 51.270 17.530 1.00 13.71 275 VAL B O 1
ATOM 4486 N N . ILE B 1 208 ? 48.003 50.171 16.524 1.00 13.04 276 ILE B N 1
ATOM 4487 C CA . ILE B 1 208 ? 48.935 51.290 16.416 1.00 13.20 276 ILE B CA 1
ATOM 4488 C C . ILE B 1 208 ? 49.055 51.587 14.922 1.00 12.99 276 ILE B C 1
ATOM 4489 O O . ILE B 1 208 ? 49.456 50.712 14.146 1.00 13.35 276 ILE B O 1
ATOM 4494 N N . ILE B 1 209 ? 48.630 52.772 14.501 1.00 12.92 277 ILE B N 1
ATOM 4495 C CA . ILE B 1 209 ? 48.429 53.043 13.071 1.00 13.61 277 ILE B CA 1
ATOM 4496 C C . ILE B 1 209 ? 48.955 54.411 12.715 1.00 13.92 277 ILE B C 1
ATOM 4497 O O . ILE B 1 209 ? 48.693 55.418 13.400 1.00 14.05 277 ILE B O 1
ATOM 4502 N N . ARG B 1 210 ? 49.699 54.468 11.623 1.00 15.20 278 ARG B N 1
ATOM 4503 C CA . ARG B 1 210 ? 50.303 55.724 11.189 1.00 16.83 278 ARG B CA 1
ATOM 4504 C C . ARG B 1 210 ? 49.156 56.651 10.797 1.00 16.93 278 ARG B C 1
ATOM 4505 O O . ARG B 1 210 ? 48.250 56.259 10.102 1.00 16.18 278 ARG B O 1
ATOM 4513 N N . LYS B 1 211 ? 49.183 57.889 11.289 1.00 16.92 279 LYS B N 1
ATOM 4514 C CA A LYS B 1 211 ? 48.066 58.805 11.132 0.50 17.35 279 LYS B CA 1
ATOM 4515 C CA B LYS B 1 211 ? 48.060 58.793 11.130 0.50 17.34 279 LYS B CA 1
ATOM 4516 C C . LYS B 1 211 ? 47.731 59.118 9.685 1.00 17.25 279 LYS B C 1
ATOM 4517 O O . LYS B 1 211 ? 46.568 59.317 9.370 1.00 16.70 279 LYS B O 1
ATOM 4528 N N . ASP B 1 212 ? 48.735 59.147 8.830 1.00 17.76 280 ASP B N 1
ATOM 4529 C CA . ASP B 1 212 ? 48.494 59.403 7.393 1.00 18.99 280 ASP B CA 1
ATOM 4530 C C . ASP B 1 212 ? 47.747 58.256 6.691 1.00 18.24 280 ASP B C 1
ATOM 4531 O O . ASP B 1 212 ? 47.359 58.405 5.553 1.00 19.31 280 ASP B O 1
ATOM 4536 N N . LEU B 1 213 ? 47.565 57.108 7.369 1.00 16.78 281 LEU B N 1
ATOM 4537 C CA . LEU B 1 213 ? 46.904 55.947 6.804 1.00 17.08 281 LEU B CA 1
ATOM 4538 C C . LEU B 1 213 ? 45.444 55.872 7.237 1.00 17.25 281 LEU B C 1
ATOM 4539 O O . LEU B 1 213 ? 44.681 55.018 6.768 1.00 18.30 281 LEU B O 1
ATOM 4544 N N . ILE B 1 214 ? 45.058 56.755 8.145 1.00 17.23 282 ILE B N 1
ATOM 4545 C CA . ILE B 1 214 ? 43.692 56.758 8.668 1.00 18.02 282 ILE B CA 1
ATOM 4546 C C . ILE B 1 214 ? 42.735 57.479 7.760 1.00 20.33 282 ILE B C 1
ATOM 4547 O O . ILE B 1 214 ? 42.974 58.629 7.409 1.00 21.22 282 ILE B O 1
ATOM 4552 N N . GLY B 1 215 ? 41.587 56.846 7.513 1.00 20.89 283 GLY B N 1
ATOM 4553 C CA . GLY B 1 215 ? 40.499 57.404 6.728 1.00 22.96 283 GLY B CA 1
ATOM 4554 C C . GLY B 1 215 ? 40.272 56.657 5.414 1.00 23.13 283 GLY B C 1
ATOM 4555 O O . GLY B 1 215 ? 40.985 55.719 5.064 1.00 27.11 283 GLY B O 1
ATOM 4556 N N . ASN B 1 216 ? 39.271 57.097 4.681 1.00 24.86 284 ASN B N 1
ATOM 4557 C CA . ASN B 1 216 ? 38.984 56.523 3.382 1.00 25.23 284 ASN B CA 1
ATOM 4558 C C . ASN B 1 216 ? 38.641 54.999 3.445 1.00 21.33 284 ASN B C 1
ATOM 4559 O O . ASN B 1 216 ? 39.036 54.274 2.562 1.00 20.51 284 ASN B O 1
ATOM 4564 N N . ALA B 1 217 ? 37.966 54.534 4.507 1.00 18.91 285 ALA B N 1
ATOM 4565 C CA . ALA B 1 217 ? 37.550 53.134 4.569 1.00 17.29 285 ALA B CA 1
ATOM 4566 C C . ALA B 1 217 ? 36.516 52.869 3.486 1.00 17.04 285 ALA B C 1
ATOM 4567 O O . ALA B 1 217 ? 35.811 53.817 3.029 1.00 16.99 285 ALA B O 1
ATOM 4569 N N . GLN B 1 218 ? 36.431 51.604 3.067 1.00 15.95 286 GLN B N 1
ATOM 4570 C CA . GLN B 1 218 ? 35.382 51.181 2.156 1.00 16.32 286 GLN B CA 1
ATOM 4571 C C . GLN B 1 218 ? 33.991 51.525 2.734 1.00 16.50 286 GLN B C 1
ATOM 4572 O O . GLN B 1 218 ? 33.796 51.542 3.961 1.00 15.86 286 GLN B O 1
ATOM 4578 N N . ASP B 1 219 ? 33.031 51.815 1.851 1.00 18.09 287 ASP B N 1
ATOM 4579 C CA . ASP B 1 219 ? 31.697 52.230 2.294 1.00 20.06 287 ASP B CA 1
ATOM 4580 C C . ASP B 1 219 ? 30.980 51.180 3.120 1.00 19.27 287 ASP B C 1
ATOM 4581 O O . ASP B 1 219 ? 30.186 51.528 3.965 1.00 20.18 287 ASP B O 1
ATOM 4586 N N . ILE B 1 220 ? 31.305 49.911 2.894 1.00 17.97 288 ILE B N 1
ATOM 4587 C CA . ILE B 1 220 ? 30.733 48.786 3.650 1.00 18.15 288 ILE B CA 1
ATOM 4588 C C . ILE B 1 220 ? 31.350 48.550 5.027 1.00 17.17 288 ILE B C 1
ATOM 4589 O O . ILE B 1 220 ? 30.963 47.605 5.741 1.00 17.39 288 ILE B O 1
ATOM 4594 N N . THR B 1 221 ? 32.349 49.363 5.388 1.00 16.09 289 THR B N 1
ATOM 4595 C CA . THR B 1 221 ? 33.005 49.166 6.671 1.00 15.32 289 THR B CA 1
ATOM 4596 C C . THR B 1 221 ? 32.016 49.461 7.814 1.00 14.59 289 THR B C 1
ATOM 4597 O O . THR B 1 221 ? 31.488 50.587 7.889 1.00 14.33 289 THR B O 1
ATOM 4601 N N . PRO B 1 222 ? 31.812 48.502 8.755 1.00 13.83 290 PRO B N 1
ATOM 4602 C CA . PRO B 1 222 ? 30.971 48.803 9.906 1.00 13.96 290 PRO B CA 1
ATOM 4603 C C . PRO B 1 222 ? 31.561 49.971 10.692 1.00 13.66 290 PRO B C 1
ATOM 4604 O O . PRO B 1 222 ? 32.804 50.135 10.756 1.00 13.49 290 PRO B O 1
ATOM 4608 N N . VAL B 1 223 ? 30.725 50.820 11.238 1.00 14.17 291 VAL B N 1
ATOM 4609 C CA . VAL B 1 223 ? 31.229 51.942 12.036 1.00 14.98 291 VAL B CA 1
ATOM 4610 C C . VAL B 1 223 ? 32.222 51.478 13.120 1.00 14.82 291 VAL B C 1
ATOM 4611 O O . VAL B 1 223 ? 33.248 52.116 13.373 1.00 15.13 291 VAL B O 1
ATOM 4615 N N . MET B 1 224 ? 31.963 50.316 13.721 1.00 14.72 292 MET B N 1
ATOM 4616 C CA . MET B 1 224 ? 32.827 49.788 14.775 1.00 14.83 292 MET B CA 1
ATOM 4617 C C . MET B 1 224 ? 34.146 49.233 14.260 1.00 14.81 292 MET B C 1
ATOM 4618 O O . MET B 1 224 ? 34.982 48.900 15.067 1.00 14.77 292 MET B O 1
ATOM 4623 N N . LEU B 1 225 ? 34.305 49.109 12.939 1.00 14.12 293 LEU B N 1
ATOM 4624 C CA . LEU B 1 225 ? 35.581 48.682 12.365 1.00 14.47 293 LEU B CA 1
ATOM 4625 C C . LEU B 1 225 ? 36.338 49.862 11.714 1.00 14.97 293 LEU B C 1
ATOM 4626 O O . LEU B 1 225 ? 37.448 49.6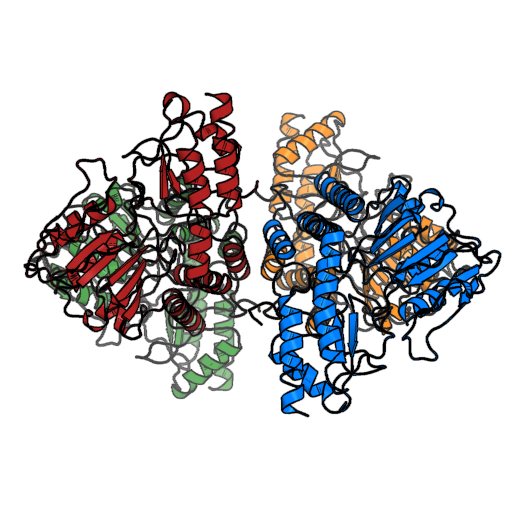69 11.226 1.00 15.96 293 LEU B O 1
ATOM 4631 N N . ASP B 1 226 ? 35.819 51.078 11.817 1.00 14.98 294 ASP B N 1
ATOM 4632 C CA . ASP B 1 226 ? 36.369 52.223 11.083 1.00 15.65 294 ASP B CA 1
ATOM 4633 C C . ASP B 1 226 ? 37.435 52.967 11.909 1.00 14.98 294 ASP B C 1
ATOM 4634 O O . ASP B 1 226 ? 37.129 53.497 12.967 1.00 15.13 294 ASP B O 1
ATOM 4639 N N . TYR B 1 227 ? 38.670 52.955 11.438 1.00 14.82 295 TYR B N 1
ATOM 4640 C CA . TYR B 1 227 ? 39.770 53.546 12.186 1.00 14.80 295 TYR B CA 1
ATOM 4641 C C . TYR B 1 227 ? 39.613 55.062 12.363 1.00 15.52 295 TYR B C 1
ATOM 4642 O O . TYR B 1 227 ? 39.980 55.578 13.452 1.00 15.28 295 TYR B O 1
ATOM 4651 N N . LYS B 1 228 ? 39.027 55.753 11.383 1.00 15.75 296 LYS B N 1
ATOM 4652 C CA . LYS B 1 228 ? 38.873 57.201 11.543 1.00 17.28 296 LYS B CA 1
ATOM 4653 C C . LYS B 1 228 ? 37.909 57.519 12.669 1.00 16.50 296 LYS B C 1
ATOM 4654 O O . LYS B 1 228 ? 38.164 58.436 13.438 1.00 16.20 296 LYS B O 1
ATOM 4660 N N . ILE B 1 229 ? 36.807 56.775 12.786 1.00 16.15 297 ILE B N 1
ATOM 4661 C CA . ILE B 1 229 ? 35.854 56.949 13.857 1.00 17.28 297 ILE B CA 1
ATOM 4662 C C . ILE B 1 229 ? 36.509 56.700 15.219 1.00 16.78 297 ILE B C 1
ATOM 4663 O O . ILE B 1 229 ? 36.374 57.487 16.147 1.00 16.79 297 ILE B O 1
ATOM 4668 N N . HIS B 1 230 ? 37.264 55.613 15.325 1.00 16.47 298 HIS B N 1
ATOM 4669 C CA . HIS B 1 230 ? 37.936 55.333 16.584 1.00 17.00 298 HIS B CA 1
ATOM 4670 C C . HIS B 1 230 ? 38.993 56.367 16.943 1.00 16.50 298 HIS B C 1
ATOM 4671 O O . HIS B 1 230 ? 39.062 56.780 18.111 1.00 16.95 298 HIS B O 1
ATOM 4678 N N . ASP B 1 231 ? 39.749 56.833 15.954 1.00 16.82 299 ASP B N 1
ATOM 4679 C CA . ASP B 1 231 ? 40.797 57.809 16.204 1.00 17.63 299 ASP B CA 1
ATOM 4680 C C . ASP B 1 231 ? 40.184 59.155 16.603 1.00 17.72 299 ASP B C 1
ATOM 4681 O O . ASP B 1 231 ? 40.621 59.761 17.600 1.00 17.83 299 ASP B O 1
ATOM 4686 N N . GLU B 1 232 ? 39.178 59.622 15.863 1.00 17.66 300 GLU B N 1
ATOM 4687 C CA . GLU B 1 232 ? 38.644 60.957 16.161 1.00 18.97 300 GLU B CA 1
ATOM 4688 C C . GLU B 1 232 ? 37.904 61.014 17.503 1.00 18.55 300 GLU B C 1
ATOM 4689 O O . GLU B 1 232 ? 37.769 62.089 18.084 1.00 18.45 300 GLU B O 1
ATOM 4695 N N . ASN B 1 233 ? 37.466 59.848 17.998 1.00 17.07 301 ASN B N 1
ATOM 4696 C CA . ASN B 1 233 ? 36.790 59.738 19.265 1.00 17.20 301 ASN B CA 1
ATOM 4697 C C . ASN B 1 233 ? 37.686 59.161 20.378 1.00 16.29 301 ASN B C 1
ATOM 4698 O O . ASN B 1 233 ? 37.212 58.871 21.463 1.00 15.84 301 ASN B O 1
ATOM 4703 N N . SER B 1 234 ? 38.995 59.025 20.101 1.00 16.34 302 SER B N 1
ATOM 4704 C CA . SER B 1 234 ? 39.996 58.529 21.069 1.00 16.76 302 SER B CA 1
ATOM 4705 C C . SER B 1 234 ? 39.556 57.199 21.735 1.00 16.22 302 SER B C 1
ATOM 4706 O O . SER B 1 234 ? 39.619 57.059 22.949 1.00 15.67 302 SER B O 1
ATOM 4709 N N . SER B 1 235 ? 39.003 56.313 20.913 1.00 15.81 303 SER B N 1
ATOM 4710 C CA . SER B 1 235 ? 38.565 54.958 21.346 1.00 15.69 303 SER B CA 1
ATOM 4711 C C . SER B 1 235 ? 37.297 54.979 22.219 1.00 16.28 303 SER B C 1
ATOM 4712 O O . SER B 1 235 ? 36.957 53.964 22.806 1.00 16.63 303 SER B O 1
ATOM 4715 N N . LEU B 1 236 ? 36.579 56.099 22.232 1.00 16.49 304 LEU B N 1
ATOM 4716 C CA . LEU B 1 236 ? 35.362 56.243 23.003 1.00 16.52 304 LEU B CA 1
ATOM 4717 C C . LEU B 1 236 ? 34.172 56.550 22.130 1.00 16.64 304 LEU B C 1
ATOM 4718 O O . LEU B 1 236 ? 33.200 57.210 22.584 1.00 16.91 304 LEU B O 1
ATOM 4723 N N . TYR B 1 237 ? 34.173 56.050 20.889 1.00 16.62 305 TYR B N 1
ATOM 4724 C CA . TYR B 1 237 ? 33.011 56.264 20.058 1.00 16.37 305 TYR B CA 1
ATOM 4725 C C . TYR B 1 237 ? 31.770 55.591 20.648 1.00 16.17 305 TYR B C 1
ATOM 4726 O O . TYR B 1 237 ? 30.696 56.216 20.740 1.00 15.95 305 TYR B O 1
ATOM 4735 N N . ASN B 1 238 ? 31.908 54.291 20.984 1.00 15.96 306 ASN B N 1
ATOM 4736 C CA . ASN B 1 238 ? 30.898 53.581 21.742 1.00 15.39 306 ASN B CA 1
ATOM 4737 C C . ASN B 1 238 ? 31.485 53.242 23.115 1.00 15.69 306 ASN B C 1
ATOM 4738 O O . ASN B 1 238 ? 32.495 53.813 23.491 1.00 16.21 306 ASN B O 1
ATOM 4743 N N . THR B 1 239 ? 30.863 52.326 23.832 1.00 15.29 307 THR B N 1
ATOM 4744 C CA . THR B 1 239 ? 31.336 51.955 25.177 1.00 15.37 307 THR B CA 1
ATOM 4745 C C . THR B 1 239 ? 32.520 51.038 25.052 1.00 15.09 307 THR B C 1
ATOM 4746 O O . THR B 1 239 ? 32.415 49.955 24.453 1.00 15.20 307 THR B O 1
ATOM 4750 N N . PRO B 1 240 ? 33.708 51.472 25.523 1.00 15.18 308 PRO B N 1
ATOM 4751 C CA . PRO B 1 240 ? 34.888 50.653 25.324 1.00 15.43 308 PRO B CA 1
ATOM 4752 C C . PRO B 1 240 ? 34.927 49.541 26.337 1.00 15.96 308 PRO B C 1
ATOM 4753 O O . PRO B 1 240 ? 34.125 49.560 27.263 1.00 16.41 308 PRO B O 1
ATOM 4757 N N . PRO B 1 241 ? 35.912 48.632 26.213 1.00 15.70 309 PRO B N 1
ATOM 4758 C CA . PRO B 1 241 ? 36.111 47.562 27.231 1.00 15.86 309 PRO B CA 1
ATOM 4759 C C . PRO B 1 241 ? 36.863 48.163 28.445 1.00 15.77 309 PRO B C 1
ATOM 4760 O O . PRO B 1 241 ? 38.101 47.989 28.556 1.00 15.48 309 PRO B O 1
ATOM 4764 N N . CYS B 1 242 ? 36.143 48.911 29.297 1.00 15.86 310 CYS B N 1
ATOM 4765 C CA . CYS B 1 242 ? 36.800 49.756 30.309 1.00 16.66 310 CYS B CA 1
ATOM 4766 C C . CYS B 1 242 ? 37.710 48.935 31.236 1.00 15.72 310 CYS B C 1
ATOM 4767 O O . CYS B 1 242 ? 38.877 49.315 31.498 1.00 15.71 310 CYS B O 1
ATOM 4770 N N . PHE B 1 243 ? 37.204 47.823 31.759 1.00 15.66 311 PHE B N 1
ATOM 4771 C CA . PHE B 1 243 ? 37.972 47.056 32.741 1.00 15.39 311 PHE B CA 1
ATOM 4772 C C . PHE B 1 243 ? 39.201 46.435 32.065 1.00 14.69 311 PHE B C 1
ATOM 4773 O O . PHE B 1 243 ? 40.317 46.423 32.619 1.00 13.65 311 PHE B O 1
ATOM 4781 N N . GLY B 1 244 ? 39.035 45.971 30.830 1.00 14.29 312 GLY B N 1
ATOM 4782 C CA . GLY B 1 244 ? 40.193 45.439 30.103 1.00 13.77 312 GLY B CA 1
ATOM 4783 C C . GLY B 1 244 ? 41.270 46.469 29.855 1.00 13.71 312 GLY B C 1
ATOM 4784 O O . GLY B 1 244 ? 42.466 46.160 29.971 1.00 13.02 312 GLY B O 1
ATOM 4785 N N . ILE B 1 245 ? 40.866 47.693 29.488 1.00 13.59 313 ILE B N 1
ATOM 4786 C CA . ILE B 1 245 ? 41.820 48.778 29.257 1.00 13.86 313 ILE B CA 1
ATOM 4787 C C . ILE B 1 245 ? 42.576 49.111 30.559 1.00 13.51 313 ILE B C 1
ATOM 4788 O O . ILE B 1 245 ? 43.810 49.283 30.595 1.00 13.58 313 ILE B O 1
ATOM 4793 N N . TYR B 1 246 ? 41.836 49.163 31.647 1.00 13.32 314 TYR B N 1
ATOM 4794 C CA . TYR B 1 246 ? 42.402 49.369 32.983 1.00 13.30 314 TYR B CA 1
ATOM 4795 C C . TYR B 1 246 ? 43.452 48.314 33.287 1.00 13.17 314 TYR B C 1
ATOM 4796 O O . TYR B 1 246 ? 44.560 48.628 33.694 1.00 13.24 314 TYR B O 1
ATOM 4805 N N . MET B 1 247 ? 43.126 47.048 33.035 1.00 13.24 315 MET B N 1
ATOM 4806 C CA . MET B 1 247 ? 44.080 45.952 33.251 1.00 13.69 315 MET B CA 1
ATOM 4807 C C . MET B 1 247 ? 45.333 46.078 32.377 1.00 13.61 315 MET B C 1
ATOM 4808 O O . MET B 1 247 ? 46.453 45.945 32.879 1.00 13.53 315 MET B O 1
ATOM 4813 N N . CYS B 1 248 ? 45.148 46.403 31.073 1.00 14.14 316 CYS B N 1
ATOM 4814 C CA . CYS B 1 248 ? 46.287 46.646 30.197 1.00 14.84 316 CYS B CA 1
ATOM 4815 C C . CYS B 1 248 ? 47.147 47.783 30.808 1.00 14.32 316 CYS B C 1
ATOM 4816 O O . CYS B 1 248 ? 48.390 47.712 30.848 1.00 14.24 316 CYS B O 1
ATOM 4819 N N . GLY B 1 249 ? 46.479 48.819 31.300 1.00 14.49 317 GLY B N 1
ATOM 4820 C CA . GLY B 1 249 ? 47.199 49.927 31.935 1.00 14.63 317 GLY B CA 1
ATOM 4821 C C . GLY B 1 249 ? 48.061 49.473 33.080 1.00 14.49 317 GLY B C 1
ATOM 4822 O O . GLY B 1 249 ? 49.210 49.900 33.215 1.00 14.56 317 GLY B O 1
ATOM 4823 N N . LEU B 1 250 ? 47.529 48.608 33.930 1.00 14.32 318 LEU B N 1
ATOM 4824 C CA . LEU B 1 250 ? 48.294 48.076 35.047 1.00 14.69 318 LEU B CA 1
ATOM 4825 C C . LEU B 1 250 ? 49.523 47.295 34.531 1.00 14.22 318 LEU B C 1
ATOM 4826 O O . LEU B 1 250 ? 50.642 47.438 35.046 1.00 14.88 318 LEU B O 1
ATOM 4831 N N . VAL B 1 251 ? 49.330 46.484 33.488 1.00 14.17 319 VAL B N 1
ATOM 4832 C CA . VAL B 1 251 ? 50.448 45.792 32.910 1.00 14.07 319 VAL B CA 1
ATOM 4833 C C . VAL B 1 251 ? 51.518 46.710 32.333 1.00 13.99 319 VAL B C 1
ATOM 4834 O O . VAL B 1 251 ? 52.722 46.504 32.585 1.00 14.06 319 VAL B O 1
ATOM 4838 N N . PHE B 1 252 ? 51.095 47.736 31.593 1.00 14.41 320 PHE B N 1
ATOM 4839 C CA . PHE B 1 252 ? 52.083 48.663 30.987 1.00 14.98 320 PHE B CA 1
ATOM 4840 C C . PHE B 1 252 ? 52.875 49.395 32.053 1.00 15.50 320 PHE B C 1
ATOM 4841 O O . PHE B 1 252 ? 54.103 49.506 31.950 1.00 15.71 320 PHE B O 1
ATOM 4849 N N . GLU B 1 253 ? 52.199 49.820 33.099 1.00 16.81 321 GLU B N 1
ATOM 4850 C CA . GLU B 1 253 ? 52.854 50.485 34.233 1.00 18.77 321 GLU B CA 1
ATOM 4851 C C . GLU B 1 253 ? 53.883 49.587 34.864 1.00 17.80 321 GLU B C 1
ATOM 4852 O O . GLU B 1 253 ? 55.004 50.010 35.153 1.00 17.76 321 GLU B O 1
ATOM 4858 N N . ASP B 1 254 ? 53.539 48.324 35.025 1.00 16.74 322 ASP B N 1
ATOM 4859 C CA . ASP B 1 254 ? 54.449 47.369 35.636 1.00 16.80 322 ASP B CA 1
ATOM 4860 C C . ASP B 1 254 ? 55.645 47.034 34.716 1.00 16.20 322 ASP B C 1
ATOM 4861 O O . ASP B 1 254 ? 56.799 46.874 35.174 1.00 15.86 322 ASP B O 1
ATOM 4866 N N . LEU B 1 255 ? 55.420 46.954 33.406 1.00 15.60 323 LEU B N 1
ATOM 4867 C CA . LEU B 1 255 ? 56.560 46.758 32.500 1.00 15.94 323 LEU B CA 1
ATOM 4868 C C . LEU B 1 255 ? 57.546 47.946 32.519 1.00 16.77 323 LEU B C 1
ATOM 4869 O O . LEU B 1 255 ? 58.746 47.724 32.433 1.00 17.06 323 LEU B O 1
ATOM 4874 N N . LEU B 1 256 ? 57.033 49.172 32.632 1.00 17.17 324 LEU B N 1
ATOM 4875 C CA . LEU B 1 256 ? 57.911 50.336 32.837 1.00 18.02 324 LEU B CA 1
ATOM 4876 C C . LEU B 1 256 ? 58.702 50.201 34.142 1.00 18.37 324 LEU B C 1
ATOM 4877 O O . LEU B 1 256 ? 59.930 50.444 34.157 1.00 19.27 324 LEU B O 1
ATOM 4882 N N . GLU B 1 257 ? 58.037 49.768 35.197 1.00 19.56 325 GLU B N 1
ATOM 4883 C CA . GLU B 1 257 ? 58.684 49.595 36.517 1.00 21.63 325 GLU B CA 1
ATOM 4884 C C . GLU B 1 257 ? 59.778 48.526 36.481 1.00 20.78 325 GLU B C 1
ATOM 4885 O O . GLU B 1 257 ? 60.787 48.612 37.210 1.00 21.23 325 GLU B O 1
ATOM 4891 N N . GLN B 1 258 ? 59.633 47.552 35.597 1.00 19.55 326 GLN B N 1
ATOM 4892 C CA . GLN B 1 258 ? 60.642 46.516 35.377 1.00 19.41 326 GLN B CA 1
ATOM 4893 C C . GLN B 1 258 ? 61.892 47.020 34.651 1.00 19.81 326 GLN B C 1
ATOM 4894 O O . GLN B 1 258 ? 62.859 46.295 34.557 1.00 21.50 326 GLN B O 1
ATOM 4900 N N . GLY B 1 259 ? 61.870 48.213 34.098 1.00 19.82 327 GLY B N 1
ATOM 4901 C CA . GLY B 1 259 ? 62.987 48.714 33.352 1.00 20.26 327 GLY B CA 1
ATOM 4902 C C . GLY B 1 259 ? 62.692 48.905 31.885 1.00 20.09 327 GLY B C 1
ATOM 4903 O O . GLY B 1 259 ? 63.551 49.305 31.148 1.00 21.59 327 GLY B O 1
ATOM 4904 N N . GLY B 1 260 ? 61.458 48.662 31.441 1.00 18.15 328 GLY B N 1
ATOM 4905 C CA . GLY B 1 260 ? 61.167 48.861 30.041 1.00 17.87 328 GLY B CA 1
ATOM 4906 C C . GLY B 1 260 ? 61.553 47.657 29.194 1.00 16.97 328 GLY B C 1
ATOM 4907 O O . GLY B 1 260 ? 62.064 46.620 29.692 1.00 17.09 328 GLY B O 1
ATOM 4908 N N . LEU B 1 261 ? 61.311 47.772 27.884 1.00 16.46 329 LEU B N 1
ATOM 4909 C CA . LEU B 1 261 ? 61.347 46.576 27.024 1.00 17.22 329 LEU B CA 1
ATOM 4910 C C . LEU B 1 261 ? 62.742 46.027 26.722 1.00 17.43 329 LEU B C 1
ATOM 4911 O O . LEU B 1 261 ? 62.875 44.865 26.351 1.00 18.09 329 LEU B O 1
ATOM 4916 N N . LYS B 1 262 ? 63.795 46.832 26.860 1.00 19.50 330 LYS B N 1
ATOM 4917 C CA . LYS B 1 262 ? 65.152 46.252 26.775 1.00 21.47 330 LYS B CA 1
ATOM 4918 C C . LYS B 1 262 ? 65.372 45.225 27.886 1.00 20.71 330 LYS B C 1
ATOM 4919 O O . LYS B 1 262 ? 65.931 44.151 27.653 1.00 19.92 330 LYS B O 1
ATOM 4925 N N . GLU B 1 263 ? 64.852 45.527 29.073 1.00 20.59 331 GLU B N 1
ATOM 4926 C CA . GLU B 1 263 ? 64.974 44.594 30.202 1.00 21.75 331 GLU B CA 1
ATOM 4927 C C . GLU B 1 263 ? 64.034 43.392 30.090 1.00 20.22 331 GLU B C 1
ATOM 4928 O O . GLU B 1 263 ? 64.386 42.247 30.417 1.00 19.68 331 GLU B O 1
ATOM 4934 N N . VAL B 1 264 ? 62.821 43.661 29.631 1.00 18.92 332 VAL B N 1
ATOM 4935 C CA . VAL B 1 264 ? 61.862 42.601 29.397 1.00 18.91 332 VAL B CA 1
ATOM 4936 C C . VAL B 1 264 ? 62.415 41.604 28.374 1.00 18.96 332 VAL B C 1
ATOM 4937 O O . VAL B 1 264 ? 62.305 40.375 28.558 1.00 18.37 332 VAL B O 1
ATOM 4941 N N . GLU B 1 265 ? 63.028 42.119 27.309 1.00 19.25 333 GLU B N 1
ATOM 4942 C CA . GLU B 1 265 ? 63.618 41.249 26.277 1.00 20.73 333 GLU B CA 1
ATOM 4943 C C . GLU B 1 265 ? 64.747 40.391 26.863 1.00 20.44 333 GLU B C 1
ATOM 4944 O O . GLU B 1 265 ? 64.829 39.207 26.577 1.00 20.49 333 GLU B O 1
ATOM 4950 N N . LYS B 1 266 ? 65.577 40.975 27.710 1.00 21.54 334 LYS B N 1
ATOM 4951 C CA . LYS B 1 266 ? 66.684 40.179 28.318 1.00 22.51 334 LYS B CA 1
ATOM 4952 C C . LYS B 1 266 ? 66.157 38.993 29.137 1.00 21.13 334 LYS B C 1
ATOM 4953 O O . LYS B 1 266 ? 66.669 37.865 29.047 1.00 20.58 334 LYS B O 1
ATOM 4959 N N . LYS B 1 267 ? 65.126 39.258 29.925 1.00 20.26 335 LYS B N 1
ATOM 4960 C CA . LYS B 1 267 ? 64.532 38.213 30.736 1.00 20.22 335 LYS B CA 1
ATOM 4961 C C . LYS B 1 267 ? 63.897 37.138 29.855 1.00 19.08 335 LYS B C 1
ATOM 4962 O O . LYS B 1 267 ? 64.025 35.953 30.151 1.00 19.36 335 LYS B O 1
ATOM 4968 N N . ASN B 1 268 ? 63.207 37.556 28.795 1.00 17.98 336 ASN B N 1
ATOM 4969 C CA . ASN B 1 268 ? 62.589 36.631 27.846 1.00 17.67 336 ASN B CA 1
ATOM 4970 C C . ASN B 1 268 ? 63.632 35.750 27.128 1.00 18.01 336 ASN B C 1
ATOM 4971 O O . ASN B 1 268 ? 63.436 34.518 26.958 1.00 17.91 336 ASN B O 1
ATOM 4976 N N . GLN B 1 269 ? 64.734 36.377 26.720 1.00 19.59 337 GLN B N 1
ATOM 4977 C CA . GLN B 1 269 ? 65.784 35.633 26.057 1.00 20.83 337 GLN B CA 1
ATOM 4978 C C . GLN B 1 269 ? 66.403 34.612 26.997 1.00 21.70 337 GLN B C 1
ATOM 4979 O O . GLN B 1 269 ? 66.668 33.458 26.607 1.00 22.00 337 GLN B O 1
ATOM 4985 N N . ARG B 1 270 ? 66.607 35.004 28.244 1.00 21.95 338 ARG B N 1
ATOM 4986 C CA A ARG B 1 270 ? 67.256 34.129 29.204 0.50 22.99 338 ARG B CA 1
ATOM 4987 C CA B ARG B 1 270 ? 67.248 34.113 29.198 0.50 22.79 338 ARG B CA 1
ATOM 4988 C C . ARG B 1 270 ? 66.396 32.878 29.449 1.00 22.30 338 ARG B C 1
ATOM 4989 O O . ARG B 1 270 ? 66.894 31.759 29.417 1.00 22.34 338 ARG B O 1
ATOM 5004 N N . LYS B 1 271 ? 65.106 33.066 29.714 1.00 21.18 339 LYS B N 1
ATOM 5005 C CA . LYS B 1 271 ? 64.294 31.914 30.043 1.00 20.64 339 LYS B CA 1
ATOM 5006 C C . LYS B 1 271 ? 63.989 31.042 28.820 1.00 19.98 339 LYS B C 1
ATOM 5007 O O . LYS B 1 271 ? 63.961 29.835 28.942 1.00 19.62 339 LYS B O 1
ATOM 5013 N N . ALA B 1 272 ? 63.864 31.628 27.640 1.00 18.84 340 ALA B N 1
ATOM 5014 C CA . ALA B 1 272 ? 63.684 30.821 26.452 1.00 18.93 340 ALA B CA 1
ATOM 5015 C C . ALA B 1 272 ? 64.932 29.971 26.190 1.00 19.19 340 ALA B C 1
ATOM 5016 O O . ALA B 1 272 ? 64.824 28.784 25.861 1.00 19.82 340 ALA B O 1
ATOM 5018 N N . ASP B 1 273 ? 66.102 30.566 26.346 1.00 20.41 341 ASP B N 1
ATOM 5019 C CA . ASP B 1 273 ? 67.367 29.837 26.129 1.00 21.85 341 ASP B CA 1
ATOM 5020 C C . ASP B 1 273 ? 67.458 28.597 27.020 1.00 21.18 341 ASP B C 1
ATOM 5021 O O . ASP B 1 273 ? 67.924 27.551 26.587 1.00 21.37 341 ASP B O 1
ATOM 5026 N N . LEU B 1 274 ? 67.010 28.706 28.269 1.00 21.35 342 LEU B N 1
ATOM 5027 C CA . LEU B 1 274 ? 67.001 27.531 29.173 1.00 21.99 342 LEU B CA 1
ATOM 5028 C C . LEU B 1 274 ? 66.220 26.370 28.556 1.00 21.11 342 LEU B C 1
ATOM 5029 O O . LEU B 1 274 ? 66.659 25.221 28.582 1.00 21.98 342 LEU B O 1
ATOM 5034 N N . LEU B 1 275 ? 65.053 26.664 28.012 1.00 20.06 343 LEU B N 1
ATOM 5035 C CA . LEU B 1 275 ? 64.223 25.614 27.416 1.00 19.96 343 LEU B CA 1
ATOM 5036 C C . LEU B 1 275 ? 64.796 25.079 26.088 1.00 19.84 343 LEU B C 1
ATOM 5037 O O . LEU B 1 275 ? 64.861 23.853 25.876 1.00 20.17 343 LEU B O 1
ATOM 5042 N N . TYR B 1 276 ? 65.214 25.980 25.194 1.00 19.42 344 TYR B N 1
ATOM 5043 C CA . TYR B 1 276 ? 65.753 25.524 23.916 1.00 19.97 344 TYR B CA 1
ATOM 5044 C C . TYR B 1 276 ? 67.048 24.732 24.131 1.00 21.26 344 TYR B C 1
ATOM 5045 O O . TYR B 1 276 ? 67.287 23.758 23.434 1.00 22.16 344 TYR B O 1
ATOM 5054 N N . ASN B 1 277 ? 67.881 25.160 25.070 1.00 22.35 345 ASN B N 1
ATOM 5055 C CA . ASN B 1 277 ? 69.123 24.444 25.339 1.00 23.68 345 ASN B CA 1
ATOM 5056 C C . ASN B 1 277 ? 68.824 23.038 25.861 1.00 23.90 345 ASN B C 1
ATOM 5057 O O . ASN B 1 277 ? 69.454 22.064 25.429 1.00 25.12 345 ASN B O 1
ATOM 5062 N N . ALA B 1 278 ? 67.827 22.925 26.739 1.00 23.37 346 ALA B N 1
ATOM 5063 C CA . ALA B 1 278 ? 67.399 21.625 27.254 1.00 23.20 346 ALA B CA 1
ATOM 5064 C C . ALA B 1 278 ? 66.923 20.710 26.109 1.00 22.59 346 ALA B C 1
ATOM 5065 O O . ALA B 1 278 ? 67.272 19.532 26.062 1.00 23.28 346 ALA B O 1
ATOM 5067 N N . ILE B 1 279 ? 66.148 21.266 25.171 1.00 21.09 347 ILE B N 1
ATOM 5068 C CA . ILE B 1 279 ? 65.707 20.500 23.994 1.00 21.42 347 ILE B CA 1
ATOM 5069 C C . ILE B 1 279 ? 66.899 20.037 23.123 1.00 22.70 347 ILE B C 1
ATOM 5070 O O . ILE B 1 279 ? 67.038 18.840 22.785 1.00 22.65 347 ILE B O 1
ATOM 5075 N N . GLU B 1 280 ? 67.804 20.952 22.796 1.00 23.71 348 GLU B N 1
ATOM 5076 C CA . GLU B 1 280 ? 68.928 20.621 21.897 1.00 25.28 348 GLU B CA 1
ATOM 5077 C C . GLU B 1 280 ? 69.976 19.705 22.546 1.00 25.57 348 GLU B C 1
ATOM 5078 O O . GLU B 1 280 ? 70.619 18.936 21.853 1.00 25.34 348 GLU B O 1
ATOM 5084 N N . GLU B 1 281 ? 70.088 19.760 23.862 1.00 25.40 349 GLU B N 1
ATOM 5085 C CA . GLU B 1 281 ? 71.021 18.890 24.554 1.00 27.62 349 GLU B CA 1
ATOM 5086 C C . GLU B 1 281 ? 70.451 17.511 24.830 1.00 27.15 349 GLU B C 1
ATOM 5087 O O . GLU B 1 281 ? 71.164 16.667 25.408 1.00 27.50 349 GLU B O 1
ATOM 5093 N N . SER B 1 282 ? 69.207 17.239 24.416 1.00 26.52 350 SER B N 1
ATOM 5094 C CA . SER B 1 282 ? 68.499 16.018 24.819 1.00 27.51 350 SER B CA 1
ATOM 5095 C C . SER B 1 282 ? 68.822 14.798 23.946 1.00 28.35 350 SER B C 1
ATOM 5096 O O . SER B 1 282 ? 68.159 13.746 24.064 1.00 28.63 350 SER B O 1
ATOM 5099 N N . ASN B 1 283 ? 69.789 14.961 23.055 1.00 29.72 351 ASN B N 1
ATOM 5100 C CA . ASN B 1 283 ? 70.171 13.934 22.114 1.00 32.51 351 ASN B CA 1
ATOM 5101 C C . ASN B 1 283 ? 68.980 13.361 21.340 1.00 31.16 351 ASN B C 1
ATOM 5102 O O . ASN B 1 283 ? 68.874 12.145 21.134 1.00 31.17 351 ASN B O 1
ATOM 5107 N N . GLY B 1 284 ? 68.065 14.265 20.968 1.00 29.20 352 GLY B N 1
ATOM 5108 C CA . GLY B 1 284 ? 66.897 13.944 20.183 1.00 28.16 352 GLY B CA 1
ATOM 5109 C C . GLY B 1 284 ? 65.678 13.475 20.936 1.00 27.29 352 GLY B C 1
ATOM 5110 O O . GLY B 1 284 ? 64.648 13.206 20.300 1.00 25.68 352 GLY B O 1
ATOM 5111 N N . PHE B 1 285 ? 65.762 13.345 22.265 1.00 25.15 353 PHE B N 1
ATOM 5112 C CA . PHE B 1 285 ? 64.618 12.842 23.019 1.00 25.59 353 PHE B CA 1
ATOM 5113 C C . PHE B 1 285 ? 63.457 13.820 22.832 1.00 24.41 353 PHE B C 1
ATOM 5114 O O . PHE B 1 285 ? 62.303 13.388 22.638 1.00 23.99 353 PHE B O 1
ATOM 5122 N N . PHE B 1 286 ? 63.782 15.123 22.932 1.00 22.87 354 PHE B N 1
ATOM 5123 C CA . PHE B 1 286 ? 62.854 16.217 22.649 1.00 22.84 354 PHE B CA 1
ATOM 5124 C C . PHE B 1 286 ? 63.286 16.856 21.335 1.00 22.88 354 PHE B C 1
ATOM 5125 O O . PHE B 1 286 ? 64.469 16.934 21.055 1.00 22.46 354 PHE B O 1
ATOM 5133 N N . ARG B 1 287 ? 62.340 17.340 20.538 1.00 22.95 355 ARG B N 1
ATOM 5134 C CA . ARG B 1 287 ? 62.702 17.975 19.260 1.00 23.98 355 ARG B CA 1
ATOM 5135 C C . ARG B 1 287 ? 61.884 19.239 18.991 1.00 22.84 355 ARG B C 1
ATOM 5136 O O . ARG B 1 287 ? 60.661 19.226 19.130 1.00 21.72 355 ARG B O 1
ATOM 5144 N N . CYS B 1 288 ? 62.576 20.301 18.607 1.00 21.53 356 CYS B N 1
ATOM 5145 C CA . CYS B 1 288 ? 61.925 21.539 18.132 1.00 21.24 356 CYS B CA 1
ATOM 5146 C C . CYS B 1 288 ? 62.117 21.639 16.616 1.00 21.05 356 CYS B C 1
ATOM 5147 O O . CYS B 1 288 ? 63.237 21.652 16.162 1.00 21.28 356 CYS B O 1
ATOM 5150 N N . PRO B 1 289 ? 61.030 21.703 15.844 1.00 20.04 357 PRO B N 1
ATOM 5151 C CA . PRO B 1 289 ? 61.151 21.696 14.374 1.00 21.04 357 PRO B CA 1
ATOM 5152 C C . PRO B 1 289 ? 61.610 23.022 13.735 1.00 21.26 357 PRO B C 1
ATOM 5153 O O . PRO B 1 289 ? 62.013 23.047 12.572 1.00 21.69 357 PRO B O 1
ATOM 5157 N N . VAL B 1 290 ? 61.526 24.103 14.492 1.00 20.41 358 VAL B N 1
ATOM 5158 C CA . VAL B 1 290 ? 61.720 25.449 13.941 1.00 20.28 358 VAL B CA 1
ATOM 5159 C C . VAL B 1 290 ? 63.201 25.748 13.704 1.00 20.77 358 VAL B C 1
ATOM 5160 O O . VAL B 1 290 ? 64.062 25.399 14.521 1.00 21.05 358 VAL B O 1
ATOM 5164 N N . GLU B 1 291 ? 63.488 26.391 12.590 1.00 21.45 359 GLU B N 1
ATOM 5165 C CA . GLU B 1 291 ? 64.834 26.819 12.233 1.00 22.06 359 GLU B CA 1
ATOM 5166 C C . GLU B 1 291 ? 65.414 27.722 13.343 1.00 22.38 359 GLU B C 1
ATOM 5167 O O . GLU B 1 291 ? 64.748 28.622 13.849 1.00 21.32 359 GLU B O 1
ATOM 5173 N N . LYS B 1 292 ? 66.655 27.447 13.757 1.00 23.89 360 LYS B N 1
ATOM 5174 C CA . LYS B 1 292 ? 67.201 28.065 14.970 1.00 25.27 360 LYS B CA 1
ATOM 5175 C C . LYS B 1 292 ? 67.120 29.600 15.051 1.00 23.70 360 LYS B C 1
ATOM 5176 O O . LYS B 1 292 ? 66.805 30.135 16.097 1.00 22.76 360 LYS B O 1
ATOM 5182 N N . SER B 1 293 ? 67.391 30.305 13.956 1.00 22.78 361 SER B N 1
ATOM 5183 C CA . SER B 1 293 ? 67.473 31.757 13.976 1.00 21.68 361 SER B CA 1
ATOM 5184 C C . SER B 1 293 ? 66.131 32.452 14.149 1.00 20.52 361 SER B C 1
ATOM 5185 O O . SER B 1 293 ? 66.103 33.651 14.441 1.00 20.84 361 SER B O 1
ATOM 5188 N N . VAL B 1 294 ? 65.056 31.725 13.931 1.00 19.20 362 VAL B N 1
ATOM 5189 C CA . VAL B 1 294 ? 63.704 32.273 14.065 1.00 18.79 362 VAL B CA 1
ATOM 5190 C C . VAL B 1 294 ? 62.856 31.631 15.165 1.00 17.95 362 VAL B C 1
ATOM 5191 O O . VAL B 1 294 ? 61.626 31.783 15.178 1.00 17.49 362 VAL B O 1
ATOM 5195 N N . ARG B 1 295 ? 63.489 30.920 16.094 1.00 17.89 363 ARG B N 1
ATOM 5196 C CA . ARG B 1 295 ? 62.775 30.324 17.230 1.00 18.04 363 ARG B CA 1
ATOM 5197 C C . ARG B 1 295 ? 62.177 31.407 18.126 1.00 17.17 363 ARG B C 1
ATOM 5198 O O . ARG B 1 295 ? 62.863 32.325 18.599 1.00 17.82 363 ARG B O 1
ATOM 5206 N N . SER B 1 296 ? 60.857 31.325 18.318 1.00 16.46 364 SER B N 1
ATOM 5207 C CA . SER B 1 296 ? 60.144 32.270 19.169 1.00 16.04 364 SER B CA 1
ATOM 5208 C C . SER B 1 296 ? 60.581 32.308 20.628 1.00 15.78 364 SER B C 1
ATOM 5209 O O . SER B 1 296 ? 60.829 31.248 21.237 1.00 16.35 364 SER B O 1
ATOM 5212 N N . LEU B 1 297 ? 60.653 33.510 21.208 1.00 15.76 365 LEU B N 1
ATOM 5213 C CA . LEU B 1 297 ? 60.901 33.603 22.639 1.00 16.42 365 LEU B CA 1
ATOM 5214 C C . LEU B 1 297 ? 59.634 33.385 23.461 1.00 16.04 365 LEU B C 1
ATOM 5215 O O . LEU B 1 297 ? 59.702 33.259 24.685 1.00 15.48 365 LEU B O 1
ATOM 5220 N N . MET B 1 298 ? 58.490 33.356 22.792 1.00 15.16 366 MET B N 1
ATOM 5221 C CA . MET B 1 298 ? 57.177 33.379 23.424 1.00 15.74 366 MET B CA 1
ATOM 5222 C C . MET B 1 298 ? 56.469 32.008 23.383 1.00 15.14 366 MET B C 1
ATOM 5223 O O . MET B 1 298 ? 55.824 31.612 24.353 1.00 16.01 366 MET B O 1
ATOM 5228 N N . ASN B 1 299 ? 56.580 31.277 22.269 1.00 14.74 367 ASN B N 1
ATOM 5229 C CA . ASN B 1 299 ? 55.863 30.039 22.120 1.00 15.23 367 ASN B CA 1
ATOM 5230 C C . ASN B 1 299 ? 56.839 28.969 21.607 1.00 15.90 367 ASN B C 1
ATOM 5231 O O . ASN B 1 299 ? 57.401 29.104 20.517 1.00 16.71 367 ASN B O 1
ATOM 5236 N N . VAL B 1 300 ? 57.012 27.911 22.395 1.00 15.81 368 VAL B N 1
ATOM 5237 C CA . VAL B 1 300 ? 58.018 26.884 22.113 1.00 16.60 368 VAL B CA 1
ATOM 5238 C C . VAL B 1 300 ? 57.338 25.525 21.842 1.00 17.14 368 VAL B C 1
ATOM 5239 O O . VAL B 1 300 ? 56.962 24.797 22.797 1.00 17.19 368 VAL B O 1
ATOM 5243 N N . PRO B 1 301 ? 57.200 25.173 20.559 1.00 18.38 369 PRO B N 1
ATOM 5244 C CA . PRO B 1 301 ? 56.615 23.878 20.209 1.00 19.06 369 PRO B CA 1
ATOM 5245 C C . PRO B 1 301 ? 57.683 22.797 20.216 1.00 19.46 369 PRO B C 1
ATOM 5246 O O . PRO B 1 301 ? 58.790 23.009 19.732 1.00 19.95 369 PRO B O 1
ATOM 5250 N N . PHE B 1 302 ? 57.360 21.652 20.814 1.00 19.60 370 PHE B N 1
ATOM 5251 C CA . PHE B 1 302 ? 58.316 20.545 20.814 1.00 19.74 370 PHE B CA 1
ATOM 5252 C C . PHE B 1 302 ? 57.597 19.203 20.891 1.00 19.99 370 PHE B C 1
ATOM 5253 O O . PHE B 1 302 ? 56.474 19.091 21.389 1.00 20.75 370 PHE B O 1
ATOM 5261 N N . THR B 1 303 ? 58.253 18.206 20.335 1.00 20.10 371 THR B N 1
ATOM 5262 C CA . THR B 1 303 ? 57.736 16.831 20.346 1.00 20.93 371 THR B CA 1
ATOM 5263 C C . THR B 1 303 ? 58.711 15.896 21.025 1.00 21.81 371 THR B C 1
ATOM 5264 O O . THR B 1 303 ? 59.847 16.264 21.303 1.00 21.08 371 THR B O 1
ATOM 5268 N N . LEU B 1 304 ? 58.244 14.676 21.307 1.00 22.41 372 LEU B N 1
ATOM 5269 C CA . LEU B 1 304 ? 59.109 13.593 21.759 1.00 24.11 372 LEU B CA 1
ATOM 5270 C C . LEU B 1 304 ? 59.385 12.641 20.594 1.00 24.90 372 LEU B C 1
ATOM 5271 O O . LEU B 1 304 ? 58.507 12.338 19.774 1.00 24.94 372 LEU B O 1
ATOM 5276 N N . GLU B 1 305 ? 60.609 12.154 20.528 1.00 26.31 373 GLU B N 1
ATOM 5277 C CA . GLU B 1 305 ? 60.933 11.076 19.604 1.00 28.42 373 GLU B CA 1
ATOM 5278 C C . GLU B 1 305 ? 59.978 9.890 19.824 1.00 27.70 373 GLU B C 1
ATOM 5279 O O . GLU B 1 305 ? 59.486 9.259 18.876 1.00 26.12 373 GLU B O 1
ATOM 5285 N N . LYS B 1 306 ? 59.716 9.606 21.091 1.00 26.68 374 LYS B N 1
ATOM 5286 C CA . LYS B 1 306 ? 58.738 8.594 21.467 1.00 26.89 374 LYS B CA 1
ATOM 5287 C C . LYS B 1 306 ? 57.374 9.236 21.671 1.00 25.28 374 LYS B C 1
ATOM 5288 O O . LYS B 1 306 ? 56.975 9.565 22.812 1.00 23.83 374 LYS B O 1
ATOM 5294 N N . SER B 1 307 ? 56.652 9.354 20.564 1.00 25.14 375 SER B N 1
ATOM 5295 C CA . SER B 1 307 ? 55.421 10.125 20.496 1.00 25.22 375 SER B CA 1
ATOM 5296 C C . SER B 1 307 ? 54.354 9.577 21.421 1.00 24.90 375 SER B C 1
ATOM 5297 O O . SER B 1 307 ? 53.565 10.322 21.980 1.00 23.93 375 SER B O 1
ATOM 5300 N N . GLU B 1 308 ? 54.351 8.258 21.623 1.00 24.35 376 GLU B N 1
ATOM 5301 C CA . GLU B 1 308 ? 53.418 7.633 22.557 1.00 25.22 376 GLU B CA 1
ATOM 5302 C C . GLU B 1 308 ? 53.497 8.103 24.011 1.00 25.48 376 GLU B C 1
ATOM 5303 O O . GLU B 1 308 ? 52.553 7.885 24.767 1.00 26.50 376 GLU B O 1
ATOM 5309 N N . LEU B 1 309 ? 54.608 8.734 24.386 1.00 25.03 377 LEU B N 1
ATOM 5310 C CA . LEU B 1 309 ? 54.803 9.245 25.732 1.00 25.17 377 LEU B CA 1
ATOM 5311 C C . LEU B 1 309 ? 54.287 10.677 25.949 1.00 25.09 377 LEU B C 1
ATOM 5312 O O . LEU B 1 309 ? 54.320 11.175 27.077 1.00 23.54 377 LEU B O 1
ATOM 5317 N N . GLU B 1 310 ? 53.818 11.317 24.877 1.00 24.69 378 GLU B N 1
ATOM 5318 C CA . GLU B 1 310 ? 53.419 12.732 24.948 1.00 24.68 378 GLU B CA 1
ATOM 5319 C C . GLU B 1 310 ? 52.259 12.938 25.920 1.00 25.15 378 GLU B C 1
ATOM 5320 O O . GLU B 1 310 ? 52.280 13.860 26.759 1.00 24.38 378 GLU B O 1
ATOM 5326 N N . ALA B 1 311 ? 51.278 12.050 25.893 1.00 26.19 379 ALA B N 1
ATOM 5327 C CA . ALA B 1 311 ? 50.169 12.168 26.827 1.00 27.57 379 ALA B CA 1
ATOM 5328 C C . ALA B 1 311 ? 50.612 12.043 28.288 1.00 26.90 379 ALA B C 1
ATOM 5329 O O . ALA B 1 311 ? 50.154 12.822 29.142 1.00 27.41 379 ALA B O 1
ATOM 5331 N N . GLU B 1 312 ? 51.503 11.094 28.577 1.00 27.99 380 GLU B N 1
ATOM 5332 C CA . GLU B 1 312 ? 52.075 10.929 29.915 1.00 28.49 380 GLU B CA 1
ATOM 5333 C C . GLU B 1 312 ? 52.854 12.161 30.348 1.00 26.54 380 GLU B C 1
ATOM 5334 O O . GLU B 1 312 ? 52.730 12.580 31.479 1.00 25.61 380 GLU B O 1
ATOM 5340 N N . PHE B 1 313 ? 53.649 12.722 29.441 1.00 24.70 381 PHE B N 1
ATOM 5341 C CA . PHE B 1 313 ? 54.417 13.956 29.744 1.00 23.96 381 PHE B CA 1
ATOM 5342 C C . PHE B 1 313 ? 53.482 15.054 30.229 1.00 24.11 381 PHE B C 1
ATOM 5343 O O . PHE B 1 313 ? 53.753 15.696 31.263 1.00 23.02 381 PHE B O 1
ATOM 5351 N N . ILE B 1 314 ? 52.411 15.286 29.463 1.00 23.84 382 ILE B N 1
ATOM 5352 C CA . ILE B 1 314 ? 51.514 16.407 29.725 1.00 24.89 382 ILE B CA 1
ATOM 5353 C C . ILE B 1 314 ? 50.777 16.166 31.050 1.00 26.09 382 ILE B C 1
ATOM 5354 O O . ILE B 1 314 ? 50.659 17.071 31.884 1.00 25.04 382 ILE B O 1
ATOM 5359 N N . LYS B 1 315 ? 50.320 14.939 31.260 1.00 26.97 383 LYS B N 1
ATOM 5360 C CA . LYS B 1 315 ? 49.563 14.601 32.458 1.00 28.47 383 LYS B CA 1
ATOM 5361 C C . LYS B 1 315 ? 50.420 14.693 33.704 1.00 27.36 383 LYS B C 1
ATOM 5362 O O . LYS B 1 315 ? 50.013 15.333 34.689 1.00 27.27 383 LYS B O 1
ATOM 5368 N N . GLU B 1 316 ? 51.641 14.162 33.645 1.00 26.05 384 GLU B N 1
ATOM 5369 C CA . GLU B 1 316 ? 52.528 14.243 34.784 1.00 27.44 384 GLU B CA 1
ATOM 5370 C C . GLU B 1 316 ? 52.983 15.687 35.054 1.00 25.83 384 GLU B C 1
ATOM 5371 O O . GLU B 1 316 ? 53.183 16.064 36.214 1.00 26.02 384 GLU B O 1
ATOM 5377 N N . ALA B 1 317 ? 53.147 16.490 34.004 1.00 23.76 385 ALA B N 1
ATOM 5378 C CA . ALA B 1 317 ? 53.556 17.858 34.233 1.00 23.11 385 ALA B CA 1
ATOM 5379 C C . ALA B 1 317 ? 52.454 18.609 34.987 1.00 23.38 385 ALA B C 1
ATOM 5380 O O . ALA B 1 317 ? 52.745 19.376 35.908 1.00 22.92 385 ALA B O 1
ATOM 5382 N N . ALA B 1 318 ? 51.201 18.373 34.601 1.00 23.78 386 ALA B N 1
ATOM 5383 C CA . ALA B 1 318 ? 50.045 18.992 35.252 1.00 24.91 386 ALA B CA 1
ATOM 5384 C C . ALA B 1 318 ? 49.956 18.597 36.732 1.00 26.77 386 ALA B C 1
ATOM 5385 O O . ALA B 1 318 ? 49.620 19.408 37.579 1.00 25.69 386 ALA B O 1
ATOM 5387 N N . LYS B 1 319 ? 50.321 17.363 37.053 1.00 28.63 387 LYS B N 1
ATOM 5388 C CA . LYS B 1 319 ? 50.385 16.960 38.465 1.00 31.02 387 LYS B CA 1
ATOM 5389 C C . LYS B 1 319 ? 51.426 17.709 39.229 1.00 30.90 387 LYS B C 1
ATOM 5390 O O . LYS B 1 319 ? 51.297 17.865 40.444 1.00 31.86 387 LYS B O 1
ATOM 5396 N N . GLU B 1 320 ? 52.476 18.139 38.529 1.00 29.16 388 GLU B N 1
ATOM 5397 C CA . GLU B 1 320 ? 53.509 18.981 39.093 1.00 29.45 388 GLU B CA 1
ATOM 5398 C C . GLU B 1 320 ? 53.238 20.506 38.878 1.00 27.20 388 GLU B C 1
ATOM 5399 O O . GLU B 1 320 ? 54.149 21.316 38.921 1.00 26.06 388 GLU B O 1
ATOM 5405 N N . LYS B 1 321 ? 51.975 20.867 38.671 1.00 26.61 389 LYS B N 1
ATOM 5406 C CA . LYS B 1 321 ? 51.518 22.267 38.649 1.00 27.23 389 LYS B CA 1
ATOM 5407 C C . LYS B 1 321 ? 52.027 23.011 37.413 1.00 24.35 389 LYS B C 1
ATOM 5408 O O . LYS B 1 321 ? 52.201 24.232 37.449 1.00 24.12 389 LYS B O 1
ATOM 5414 N N . MET B 1 322 ? 52.259 22.267 36.335 1.00 22.38 390 MET B N 1
ATOM 5415 C CA . MET B 1 322 ? 52.624 22.886 35.037 1.00 21.89 390 MET B CA 1
ATOM 5416 C C . MET B 1 322 ? 51.550 22.502 34.035 1.00 21.26 390 MET B C 1
ATOM 5417 O O . MET B 1 322 ? 51.509 21.364 33.563 1.00 21.43 390 MET B O 1
ATOM 5422 N N . VAL B 1 323 ? 50.659 23.449 33.743 1.00 19.77 391 VAL B N 1
ATOM 5423 C CA . VAL B 1 323 ? 49.422 23.142 33.020 1.00 19.77 391 VAL B CA 1
ATOM 5424 C C . VAL B 1 323 ? 49.378 23.800 31.642 1.00 19.54 391 VAL B C 1
ATOM 5425 O O . VAL B 1 323 ? 50.067 24.797 31.394 1.00 19.00 391 VAL B O 1
ATOM 5429 N N . GLN B 1 324 ? 48.549 23.230 30.773 1.00 19.77 392 GLN B N 1
ATOM 5430 C CA A GLN B 1 324 ? 48.301 23.773 29.424 0.50 20.44 392 GLN B CA 1
ATOM 5431 C CA B GLN B 1 324 ? 48.290 23.768 29.432 0.50 21.04 392 GLN B CA 1
ATOM 5432 C C . GLN B 1 324 ? 49.521 23.661 28.518 1.00 20.36 392 GLN B C 1
ATOM 5433 O O . GLN B 1 324 ? 49.750 24.512 27.711 1.00 21.11 392 GLN B O 1
ATOM 5444 N N . LEU B 1 325 ? 50.267 22.559 28.642 1.00 20.12 393 LEU B N 1
ATOM 5445 C CA . LEU B 1 325 ? 51.410 22.273 27.771 1.00 19.67 393 LEU B CA 1
ATOM 5446 C C . LEU B 1 325 ? 51.048 21.463 26.529 1.00 20.85 393 LEU B C 1
ATOM 5447 O O . LEU B 1 325 ? 51.926 21.224 25.686 1.00 20.24 393 LEU B O 1
ATOM 5452 N N . LYS B 1 326 ? 49.805 20.988 26.393 1.00 21.19 394 LYS B N 1
ATOM 5453 C CA . LYS B 1 326 ? 49.477 20.243 25.158 1.00 22.40 394 LYS B CA 1
ATOM 5454 C C . LYS B 1 326 ? 49.674 21.077 23.872 1.00 22.61 394 LYS B C 1
ATOM 5455 O O . LYS B 1 326 ? 49.250 22.228 23.813 1.00 22.55 394 LYS B O 1
ATOM 5461 N N A GLY B 1 327 ? 50.322 20.463 22.881 0.50 22.52 395 GLY B N 1
ATOM 5462 N N B GLY B 1 327 ? 50.282 20.497 22.840 0.50 23.36 395 GLY B N 1
ATOM 5463 C CA A GLY B 1 327 ? 50.597 21.073 21.583 0.50 23.15 395 GLY B CA 1
ATOM 5464 C CA B GLY B 1 327 ? 50.426 21.180 21.544 0.50 24.69 395 GLY B CA 1
ATOM 5465 C C A GLY B 1 327 ? 49.375 21.049 20.682 0.50 23.91 395 GLY B C 1
ATOM 5466 C C B GLY B 1 327 ? 49.082 21.348 20.837 0.50 26.13 395 GLY B C 1
ATOM 5467 O O A GLY B 1 327 ? 48.259 20.726 21.125 0.50 24.32 395 GLY B O 1
ATOM 5468 O O B GLY B 1 327 ? 48.305 20.369 20.738 0.50 25.93 395 GLY B O 1
ATOM 5469 N N A HIS B 1 328 ? 49.579 21.419 19.420 0.50 24.04 396 HIS B N 1
ATOM 5470 N N B HIS B 1 328 ? 48.824 22.573 20.343 0.50 27.29 396 HIS B N 1
ATOM 5471 C CA A HIS B 1 328 ? 48.488 21.544 18.472 0.50 24.87 396 HIS B CA 1
ATOM 5472 C CA B HIS B 1 328 ? 47.571 22.921 19.650 0.50 28.86 396 HIS B CA 1
ATOM 5473 C C A HIS B 1 328 ? 48.124 20.198 17.850 0.50 25.69 396 HIS B C 1
ATOM 5474 C C B HIS B 1 328 ? 47.151 21.747 18.799 0.50 30.40 396 HIS B C 1
ATOM 5475 O O A HIS B 1 328 ? 48.991 19.383 17.515 0.50 23.62 396 HIS B O 1
ATOM 5476 O O B HIS B 1 328 ? 47.995 21.080 18.217 0.50 28.54 396 HIS B O 1
ATOM 5489 N N A ARG B 1 329 ? 46.817 19.989 17.698 0.50 27.14 397 ARG B N 1
ATOM 5490 N N B ARG B 1 329 ? 45.848 21.502 18.722 0.50 33.94 397 ARG B N 1
ATOM 5491 C CA A ARG B 1 329 ? 46.265 18.739 17.192 0.50 29.32 397 ARG B CA 1
ATOM 5492 C CA B ARG B 1 329 ? 45.359 20.320 18.060 0.50 37.50 397 ARG B CA 1
ATOM 5493 C C A ARG B 1 329 ? 47.002 18.189 15.966 0.50 28.82 397 ARG B C 1
ATOM 5494 C C B ARG B 1 329 ? 46.109 20.063 16.759 0.50 39.10 397 ARG B C 1
ATOM 5495 O O A ARG B 1 329 ? 47.115 16.978 15.791 0.50 29.60 397 ARG B O 1
ATOM 5496 O O B ARG B 1 329 ? 46.538 18.939 16.477 0.50 39.76 397 ARG B O 1
ATOM 5511 N N A SER B 1 330 ? 47.434 19.104 15.102 0.50 28.37 398 SER B N 1
ATOM 5512 N N B SER B 1 330 ? 46.435 21.139 16.065 0.50 39.68 398 SER B N 1
ATOM 5513 C CA A SER B 1 330 ? 48.126 18.770 13.859 0.50 28.94 398 SER B CA 1
ATOM 5514 C CA B SER B 1 330 ? 47.035 21.047 14.744 0.50 39.99 398 SER B CA 1
ATOM 5515 C C A SER B 1 330 ? 49.480 18.080 14.004 0.50 27.88 398 SER B C 1
ATOM 5516 C C B SER B 1 330 ? 48.345 20.270 14.630 0.50 40.03 398 SER B C 1
ATOM 5517 O O A SER B 1 330 ? 49.807 17.188 13.227 0.50 28.49 398 SER B O 1
ATOM 5518 O O B SER B 1 330 ? 48.528 19.532 13.662 0.50 41.24 398 SER B O 1
ATOM 5523 N N A VAL B 1 331 ? 50.287 18.527 14.958 0.50 26.91 399 VAL B N 1
ATOM 5524 N N B VAL B 1 331 ? 49.258 20.422 15.582 0.50 38.34 399 VAL B N 1
ATOM 5525 C CA A VAL B 1 331 ? 51.602 17.933 15.171 0.50 26.08 399 VAL B CA 1
ATOM 5526 C CA B VAL B 1 331 ? 50.541 19.731 15.453 0.50 37.49 399 VAL B CA 1
ATOM 5527 C C A VAL B 1 331 ? 51.742 17.271 16.535 0.50 25.75 399 VAL B C 1
ATOM 5528 C C B VAL B 1 331 ? 50.962 18.593 16.398 0.50 35.82 399 VAL B C 1
ATOM 5529 O O A VAL B 1 331 ? 52.807 16.773 16.881 0.50 25.01 399 VAL B O 1
ATOM 5530 O O B VAL B 1 331 ? 51.912 17.879 16.081 0.50 36.95 399 VAL B O 1
ATOM 5537 N N A GLY B 1 332 ? 50.644 17.211 17.276 0.50 25.75 400 GLY B N 1
ATOM 5538 N N B GLY B 1 332 ? 50.288 18.386 17.526 0.50 34.14 400 GLY B N 1
ATOM 5539 C CA A GLY B 1 332 ? 50.678 16.753 18.643 0.50 26.81 400 GLY B CA 1
ATOM 5540 C CA B GLY B 1 332 ? 50.773 17.312 18.448 0.50 32.44 400 GLY B CA 1
ATOM 5541 C C A GLY B 1 332 ? 51.680 17.544 19.464 0.50 26.45 400 GLY B C 1
ATOM 5542 C C B GLY B 1 332 ? 51.951 17.669 19.363 0.50 29.58 400 GLY B C 1
ATOM 5543 O O A GLY B 1 332 ? 51.760 18.785 19.409 0.50 27.69 400 GLY B O 1
ATOM 5544 O O B GLY B 1 332 ? 52.480 18.772 19.256 0.50 30.63 400 GLY B O 1
ATOM 5545 N N . GLY B 1 333 ? 52.404 16.756 20.234 1.00 27.65 401 GLY B N 1
ATOM 5546 C CA . GLY B 1 333 ? 53.440 17.128 21.162 1.00 25.83 401 GLY B CA 1
ATOM 5547 C C . GLY B 1 333 ? 52.973 18.177 22.141 1.00 23.85 401 GLY B C 1
ATOM 5548 O O . GLY B 1 333 ? 51.848 18.124 22.645 1.00 23.04 401 GLY B O 1
ATOM 5549 N N . MET B 1 334 ? 53.884 19.106 22.402 1.00 21.57 402 MET B N 1
ATOM 5550 C CA . MET B 1 334 ? 53.758 20.073 23.475 1.00 20.43 402 MET B CA 1
ATOM 5551 C C . MET B 1 334 ? 53.960 21.470 22.899 1.00 19.22 402 MET B C 1
ATOM 5552 O O . MET B 1 334 ? 54.583 21.653 21.839 1.00 18.03 402 MET B O 1
ATOM 5557 N N . ARG B 1 335 ? 53.403 22.446 23.604 1.00 17.54 403 ARG B N 1
ATOM 5558 C CA . ARG B 1 335 ? 53.721 23.842 23.331 1.00 18.01 403 ARG B CA 1
ATOM 5559 C C . ARG B 1 335 ? 53.838 24.527 24.679 1.00 17.03 403 ARG B C 1
ATOM 5560 O O . ARG B 1 335 ? 52.855 24.613 25.433 1.00 18.31 403 ARG B O 1
ATOM 5568 N N . ALA B 1 336 ? 55.017 25.018 24.984 1.00 16.68 404 ALA B N 1
ATOM 5569 C CA . ALA B 1 336 ? 55.231 25.803 26.207 1.00 16.54 404 ALA B CA 1
ATOM 5570 C C . ALA B 1 336 ? 55.162 27.261 25.811 1.00 16.16 404 ALA B C 1
ATOM 5571 O O . ALA B 1 336 ? 56.051 27.779 25.100 1.00 16.21 404 ALA B O 1
ATOM 5573 N N . SER B 1 337 ? 54.103 27.929 26.228 1.00 15.56 405 SER B N 1
ATOM 5574 C CA . SER B 1 337 ? 54.024 29.356 26.037 1.00 15.59 405 SER B CA 1
ATOM 5575 C C . SER B 1 337 ? 54.601 30.027 27.293 1.00 15.73 405 SER B C 1
ATOM 5576 O O . SER B 1 337 ? 54.195 29.703 28.423 1.00 15.70 405 SER B O 1
ATOM 5579 N N . ILE B 1 338 ? 55.586 30.875 27.057 1.00 15.62 406 ILE B N 1
ATOM 5580 C CA . ILE B 1 338 ? 56.466 31.472 28.073 1.00 15.90 406 ILE B CA 1
ATOM 5581 C C . ILE B 1 338 ? 56.498 32.974 27.875 1.00 15.28 406 ILE B C 1
ATOM 5582 O O . ILE B 1 338 ? 57.509 33.583 27.555 1.00 15.84 406 ILE B O 1
ATOM 5587 N N . TYR B 1 339 ? 55.339 33.578 28.056 1.00 14.93 407 TYR B N 1
ATOM 5588 C CA . TYR B 1 339 ? 55.152 35.023 27.856 1.00 14.65 407 TYR B CA 1
ATOM 5589 C C . TYR B 1 339 ? 55.856 35.868 28.944 1.00 14.35 407 TYR B C 1
ATOM 5590 O O . TYR B 1 339 ? 56.533 35.311 29.813 1.00 15.07 407 TYR B O 1
ATOM 5599 N N . ASN B 1 340 ? 55.756 37.196 28.861 1.00 14.39 408 ASN B N 1
ATOM 5600 C CA . ASN B 1 340 ? 56.494 38.081 29.775 1.00 14.77 408 ASN B CA 1
ATOM 5601 C C . ASN B 1 340 ? 56.283 37.640 31.213 1.00 15.50 408 ASN B C 1
ATOM 5602 O O . ASN B 1 340 ? 57.249 37.576 31.978 1.00 16.36 408 ASN B O 1
ATOM 5607 N N . ALA B 1 341 ? 55.018 37.368 31.558 1.00 15.25 409 ALA B N 1
ATOM 5608 C CA . ALA B 1 341 ? 54.663 37.127 32.973 1.00 16.17 409 ALA B CA 1
ATOM 5609 C C . ALA B 1 341 ? 54.919 35.713 33.479 1.00 16.43 409 ALA B C 1
ATOM 5610 O O . ALA B 1 341 ? 54.690 35.457 34.671 1.00 16.95 409 ALA B O 1
ATOM 5612 N N . MET B 1 342 ? 55.365 34.776 32.630 1.00 16.54 410 MET B N 1
ATOM 5613 C CA . MET B 1 342 ? 55.732 33.429 33.099 1.00 17.36 410 MET B CA 1
ATOM 5614 C C . MET B 1 342 ? 56.967 33.579 33.983 1.00 18.56 410 MET B C 1
ATOM 5615 O O . MET B 1 342 ? 57.982 34.063 33.514 1.00 18.32 410 MET B O 1
ATOM 5620 N N . PRO B 1 343 ? 56.866 33.188 35.272 1.00 19.15 411 PRO B N 1
ATOM 5621 C CA . PRO B 1 343 ? 58.083 33.322 36.078 1.00 20.25 411 PRO B CA 1
ATOM 5622 C C . PRO B 1 343 ? 59.233 32.468 35.563 1.00 19.93 411 PRO B C 1
ATOM 5623 O O . PRO B 1 343 ? 59.039 31.352 35.073 1.00 20.47 411 PRO B O 1
ATOM 5627 N N . LEU B 1 344 ? 60.442 32.995 35.713 1.00 20.22 412 LEU B N 1
ATOM 5628 C CA . LEU B 1 344 ? 61.643 32.221 35.422 1.00 20.81 412 LEU B CA 1
ATOM 5629 C C . LEU B 1 344 ? 61.580 30.841 36.128 1.00 20.69 412 LEU B C 1
ATOM 5630 O O . LEU B 1 344 ? 61.957 29.816 35.540 1.00 19.85 412 LEU B O 1
ATOM 5635 N N . ALA B 1 345 ? 61.067 30.814 37.366 1.00 20.45 413 ALA B N 1
ATOM 5636 C CA . ALA B 1 345 ? 60.972 29.569 38.140 1.00 21.23 413 ALA B CA 1
ATOM 5637 C C . ALA B 1 345 ? 60.081 28.516 37.462 1.00 20.77 413 ALA B C 1
ATOM 5638 O O . ALA B 1 345 ? 60.284 27.318 37.614 1.00 21.58 413 ALA B O 1
ATOM 5640 N N . GLY B 1 346 ? 59.123 28.997 36.677 1.00 19.98 414 GLY B N 1
ATOM 5641 C CA . GLY B 1 346 ? 58.263 28.105 35.953 1.00 20.31 414 GLY B CA 1
ATOM 5642 C C . GLY B 1 346 ? 58.996 27.400 34.825 1.00 20.04 414 GLY B C 1
ATOM 5643 O O . GLY B 1 346 ? 58.812 26.196 34.633 1.00 20.66 414 GLY B O 1
ATOM 5644 N N . VAL B 1 347 ? 59.812 28.157 34.084 1.00 19.69 415 VAL B N 1
ATOM 5645 C CA . VAL B 1 347 ? 60.623 27.562 33.040 1.00 20.29 415 VAL B CA 1
ATOM 5646 C C . VAL B 1 347 ? 61.652 26.614 33.652 1.00 21.01 415 VAL B C 1
ATOM 5647 O O . VAL B 1 347 ? 61.913 25.537 33.102 1.00 20.27 415 VAL B O 1
ATOM 5651 N N . GLU B 1 348 ? 62.224 27.002 34.780 1.00 21.39 416 GLU B N 1
ATOM 5652 C CA . GLU B 1 348 ? 63.203 26.139 35.456 1.00 22.44 416 GLU B CA 1
ATOM 5653 C C . GLU B 1 348 ? 62.586 24.817 35.886 1.00 22.07 416 GLU B C 1
ATOM 5654 O O . GLU B 1 348 ? 63.183 23.760 35.708 1.00 21.87 416 GLU B O 1
ATOM 5660 N N . LYS B 1 349 ? 61.370 24.876 36.414 1.00 22.42 417 LYS B N 1
ATOM 5661 C CA . LYS B 1 349 ? 60.678 23.672 36.815 1.00 23.25 417 LYS B CA 1
ATOM 5662 C C . LYS B 1 349 ? 60.394 22.746 35.631 1.00 22.43 417 LYS B C 1
ATOM 5663 O O . LYS B 1 349 ? 60.543 21.534 35.732 1.00 22.02 417 LYS B O 1
ATOM 5669 N N . LEU B 1 350 ? 59.975 23.316 34.503 1.00 21.24 418 LEU B N 1
ATOM 5670 C CA . LEU B 1 350 ? 59.710 22.524 33.307 1.00 21.42 418 LEU B CA 1
ATOM 5671 C C . LEU B 1 350 ? 61.013 21.867 32.794 1.00 21.19 418 LEU B C 1
ATOM 5672 O O . LEU B 1 350 ? 61.026 20.697 32.428 1.00 21.41 418 LEU B O 1
ATOM 5677 N N . VAL B 1 351 ? 62.103 22.627 32.805 1.00 21.91 419 VAL B N 1
ATOM 5678 C CA . VAL B 1 351 ? 63.401 22.117 32.380 1.00 22.22 419 VAL B CA 1
ATOM 5679 C C . VAL B 1 351 ? 63.856 20.964 33.291 1.00 23.01 419 VAL B C 1
ATOM 5680 O O . VAL B 1 351 ? 64.291 19.924 32.810 1.00 23.35 419 VAL B O 1
ATOM 5684 N N . ALA B 1 352 ? 63.647 21.126 34.585 1.00 22.88 420 ALA B N 1
ATOM 5685 C CA . ALA B 1 352 ? 63.986 20.064 35.518 1.00 23.96 420 ALA B CA 1
ATOM 5686 C C . ALA B 1 352 ? 63.100 18.832 35.254 1.00 23.61 420 ALA B C 1
ATOM 5687 O O . ALA B 1 352 ? 63.565 17.681 35.311 1.00 24.92 420 ALA B O 1
ATOM 5689 N N . PHE B 1 353 ? 61.813 19.080 35.016 1.00 23.45 421 PHE B N 1
ATOM 5690 C CA . PHE B 1 353 ? 60.859 18.014 34.748 1.00 23.72 421 PHE B CA 1
ATOM 5691 C C . PHE B 1 353 ? 61.276 17.252 33.491 1.00 23.39 421 PHE B C 1
ATOM 5692 O O . PHE B 1 353 ? 61.244 16.018 33.469 1.00 22.90 421 PHE B O 1
ATOM 5700 N N . MET B 1 354 ? 61.730 17.981 32.476 1.00 22.95 422 MET B N 1
ATOM 5701 C CA . MET B 1 354 ? 62.167 17.359 31.217 1.00 23.24 422 MET B CA 1
ATOM 5702 C C . MET B 1 354 ? 63.388 16.466 31.381 1.00 24.98 422 MET B C 1
ATOM 5703 O O . MET B 1 354 ? 63.431 15.351 30.833 1.00 25.21 422 MET B O 1
ATOM 5708 N N . LYS B 1 355 ? 64.377 16.967 32.121 1.00 26.79 423 LYS B N 1
ATOM 5709 C CA . LYS B 1 355 ? 65.561 16.199 32.454 1.00 29.15 423 LYS B CA 1
ATOM 5710 C C . LYS B 1 355 ? 65.223 14.906 33.190 1.00 28.56 423 LYS B C 1
ATOM 5711 O O . LYS B 1 355 ? 65.766 13.857 32.843 1.00 28.74 423 LYS B O 1
ATOM 5717 N N . ASP B 1 356 ? 64.347 14.972 34.195 1.00 28.23 424 ASP B N 1
ATOM 5718 C CA A ASP B 1 356 ? 63.936 13.773 34.930 0.50 28.89 424 ASP B CA 1
ATOM 5719 C CA B ASP B 1 356 ? 63.909 13.774 34.939 0.50 29.19 424 ASP B CA 1
ATOM 5720 C C . ASP B 1 356 ? 63.132 12.808 34.042 1.00 28.88 424 ASP B C 1
ATOM 5721 O O . ASP B 1 356 ? 63.360 11.572 34.063 1.00 28.83 424 ASP B O 1
ATOM 5730 N N . PHE B 1 357 ? 62.206 13.359 33.249 1.00 26.31 425 PHE B N 1
ATOM 5731 C CA . PHE B 1 357 ? 61.400 12.553 32.339 1.00 26.26 425 PHE B CA 1
ATOM 5732 C C . PHE B 1 357 ? 62.272 11.789 31.332 1.00 26.96 425 PHE B C 1
ATOM 5733 O O . PHE B 1 357 ? 62.050 10.598 31.060 1.00 26.71 425 PHE B O 1
ATOM 5741 N N . GLN B 1 358 ? 63.275 12.461 30.794 1.00 27.71 426 GLN B N 1
ATOM 5742 C CA . GLN B 1 358 ? 64.156 11.839 29.826 1.00 29.78 426 GLN B CA 1
ATOM 5743 C C . GLN B 1 358 ? 64.980 10.714 30.464 1.00 30.61 426 GLN B C 1
ATOM 5744 O O . GLN B 1 358 ? 65.134 9.645 29.877 1.00 31.07 426 GLN B O 1
ATOM 5750 N N . ALA B 1 359 ? 65.527 10.974 31.635 1.00 31.09 427 ALA B N 1
ATOM 5751 C CA . ALA B 1 359 ? 66.300 9.943 32.355 1.00 32.63 427 ALA B CA 1
ATOM 5752 C C . ALA B 1 359 ? 65.442 8.710 32.603 1.00 33.79 427 ALA B C 1
ATOM 5753 O O . ALA B 1 359 ? 65.912 7.573 32.521 1.00 33.48 427 ALA B O 1
ATOM 5755 N N . LYS B 1 360 ? 64.182 8.939 32.955 1.00 34.22 428 LYS B N 1
ATOM 5756 C CA . LYS B 1 360 ? 63.254 7.860 33.265 1.00 36.06 428 LYS B CA 1
ATOM 5757 C C . LYS B 1 360 ? 62.855 7.030 32.035 1.00 35.74 428 LYS B C 1
ATOM 5758 O O . LYS B 1 360 ? 62.705 5.798 32.117 1.00 33.75 428 LYS B O 1
ATOM 5764 N N . HIS B 1 361 ? 62.669 7.692 30.897 1.00 34.82 429 HIS B N 1
ATOM 5765 C CA . HIS B 1 361 ? 62.112 7.044 29.699 1.00 35.86 429 HIS B CA 1
ATOM 5766 C C . HIS B 1 361 ? 63.096 6.915 28.557 1.00 38.42 429 HIS B C 1
ATOM 5767 O O . HIS B 1 361 ? 62.710 6.482 27.479 1.00 37.82 429 HIS B O 1
ATOM 5774 N N . ALA B 1 362 ? 64.354 7.303 28.723 1.00 41.53 430 ALA B N 1
ATOM 5775 C CA . ALA B 1 362 ? 65.242 7.187 27.573 1.00 44.85 430 ALA B CA 1
ATOM 5776 C C . ALA B 1 362 ? 65.712 5.759 27.579 1.00 48.47 430 ALA B C 1
ATOM 5777 O O . ALA B 1 362 ? 65.808 5.156 28.656 1.00 50.80 430 ALA B O 1
ATOM 5780 N N . ASN C 1 2 ? 48.905 57.189 45.500 1.00 42.92 70 ASN C N 1
ATOM 5781 C CA . ASN C 1 2 ? 48.519 55.797 45.049 1.00 42.71 70 ASN C CA 1
ATOM 5782 C C . ASN C 1 2 ? 49.709 54.816 44.925 1.00 40.72 70 ASN C C 1
ATOM 5783 O O . ASN C 1 2 ? 49.519 53.604 45.037 1.00 43.15 70 ASN C O 1
ATOM 5788 N N . ALA C 1 3 ? 50.926 55.314 44.707 1.00 36.40 71 ALA C N 1
ATOM 5789 C CA . ALA C 1 3 ? 52.103 54.450 44.809 1.00 33.33 71 ALA C CA 1
ATOM 5790 C C . ALA C 1 3 ? 52.496 54.415 46.292 1.00 29.87 71 ALA C C 1
ATOM 5791 O O . ALA C 1 3 ? 52.236 55.362 47.065 1.00 28.64 71 ALA C O 1
ATOM 5793 N N . ARG C 1 4 ? 53.123 53.331 46.678 1.00 27.11 72 ARG C N 1
ATOM 5794 C CA . ARG C 1 4 ? 53.687 53.276 48.038 1.00 25.82 72 ARG C CA 1
ATOM 5795 C C . ARG C 1 4 ? 54.817 54.265 48.206 1.00 25.20 72 ARG C C 1
ATOM 5796 O O . ARG C 1 4 ? 55.554 54.586 47.248 1.00 25.68 72 ARG C O 1
ATOM 5804 N N . VAL C 1 5 ? 54.925 54.805 49.415 1.00 22.94 73 VAL C N 1
ATOM 5805 C CA . VAL C 1 5 ? 55.965 55.776 49.725 1.00 22.28 73 VAL C CA 1
ATOM 5806 C C . VAL C 1 5 ? 57.193 55.119 50.330 1.00 21.87 73 VAL C C 1
ATOM 5807 O O . VAL C 1 5 ? 57.171 53.945 50.689 1.00 21.53 73 VAL C O 1
ATOM 5811 N N . PHE C 1 6 ? 58.273 55.891 50.444 1.00 21.17 74 PHE C N 1
ATOM 5812 C CA . PHE C 1 6 ? 59.394 55.456 51.255 1.00 21.49 74 PHE C CA 1
ATOM 5813 C C . PHE C 1 6 ? 59.126 55.907 52.683 1.00 20.52 74 PHE C C 1
ATOM 5814 O O . PHE C 1 6 ? 59.028 57.094 52.988 1.00 20.88 74 PHE C O 1
ATOM 5822 N N . ASN C 1 7 ? 58.979 54.911 53.547 1.00 20.92 75 ASN C N 1
ATOM 5823 C CA . ASN C 1 7 ? 58.481 55.094 54.920 1.00 20.33 75 ASN C CA 1
ATOM 5824 C C . ASN C 1 7 ? 59.624 54.955 55.931 1.00 19.96 75 ASN C C 1
ATOM 5825 O O . ASN C 1 7 ? 60.047 53.854 56.245 1.00 19.64 75 ASN C O 1
ATOM 5830 N N . PHE C 1 8 ? 60.089 56.084 56.454 1.00 19.53 76 PHE C N 1
ATOM 5831 C CA . PHE C 1 8 ? 61.202 56.127 57.389 1.00 20.36 76 PHE C CA 1
ATOM 5832 C C . PHE C 1 8 ? 60.769 56.076 58.866 1.00 20.24 76 PHE C C 1
ATOM 5833 O O . PHE C 1 8 ? 61.557 56.404 59.748 1.00 21.96 76 PHE C O 1
ATOM 5841 N N . ALA C 1 9 ? 59.553 55.627 59.129 1.00 20.45 77 ALA C N 1
ATOM 5842 C CA . ALA C 1 9 ? 59.042 55.539 60.493 1.00 20.14 77 ALA C CA 1
ATOM 5843 C C . ALA C 1 9 ? 59.896 54.611 61.358 1.00 19.59 77 ALA C C 1
ATOM 5844 O O . ALA C 1 9 ? 60.450 53.618 60.873 1.00 18.12 77 ALA C O 1
ATOM 5846 N N . ALA C 1 10 ? 59.964 54.952 62.642 1.00 19.01 78 ALA C N 1
ATOM 5847 C CA . ALA C 1 10 ? 60.850 54.275 63.595 1.00 18.99 78 ALA C CA 1
ATOM 5848 C C . ALA C 1 10 ? 60.190 53.084 64.277 1.00 18.50 78 ALA C C 1
ATOM 5849 O O . ALA C 1 10 ? 60.858 52.377 65.005 1.00 18.85 78 ALA C O 1
ATOM 5851 N N . GLY C 1 11 ? 58.885 52.877 64.068 1.00 17.91 79 GLY C N 1
ATOM 5852 C CA . GLY C 1 11 ? 58.153 51.789 64.707 1.00 17.71 79 GLY C CA 1
ATOM 5853 C C . GLY C 1 11 ? 56.754 52.181 65.092 1.00 17.79 79 GLY C C 1
ATOM 5854 O O . GLY C 1 11 ? 56.573 53.172 65.845 1.00 19.42 79 GLY C O 1
ATOM 5855 N N . PRO C 1 12 ? 55.744 51.465 64.591 1.00 16.64 80 PRO C N 1
ATOM 5856 C CA . PRO C 1 12 ? 55.882 50.457 63.548 1.00 16.81 80 PRO C CA 1
ATOM 5857 C C . PRO C 1 12 ? 56.531 51.037 62.290 1.00 16.50 80 PRO C C 1
ATOM 5858 O O . PRO C 1 12 ? 56.724 52.273 62.174 1.00 17.09 80 PRO C O 1
ATOM 5862 N N . ALA C 1 13 ? 56.860 50.155 61.364 1.00 16.63 81 ALA C N 1
ATOM 5863 C CA . ALA C 1 13 ? 57.791 50.494 60.316 1.00 16.42 81 ALA C CA 1
ATOM 5864 C C . ALA C 1 13 ? 57.493 49.724 59.037 1.00 16.27 81 ALA C C 1
ATOM 5865 O O . ALA C 1 13 ? 56.587 48.871 58.972 1.00 15.94 81 ALA C O 1
ATOM 5867 N N . THR C 1 14 ? 58.241 50.085 58.008 1.00 17.41 82 THR C N 1
ATOM 5868 C CA . THR C 1 14 ? 58.086 49.487 56.701 1.00 17.47 82 THR C CA 1
ATOM 5869 C C . THR C 1 14 ? 58.260 47.953 56.763 1.00 17.54 82 THR C C 1
ATOM 5870 O O . THR C 1 14 ? 59.039 47.424 57.592 1.00 17.44 82 THR C O 1
ATOM 5874 N N . LEU C 1 15 ? 57.520 47.251 55.902 1.00 16.66 83 LEU C N 1
ATOM 5875 C CA . LEU C 1 15 ? 57.577 45.796 55.776 1.00 17.34 83 LEU C CA 1
ATOM 5876 C C . LEU C 1 15 ? 57.847 45.421 54.299 1.00 17.75 83 LEU C C 1
ATOM 5877 O O . LEU C 1 15 ? 57.623 46.226 53.408 1.00 18.05 83 LEU C O 1
ATOM 5882 N N . PRO C 1 16 ? 58.341 44.208 54.040 1.00 17.75 84 PRO C N 1
ATOM 5883 C CA . PRO C 1 16 ? 58.663 43.773 52.656 1.00 18.01 84 PRO C CA 1
ATOM 5884 C C . PRO C 1 16 ? 57.389 43.722 51.860 1.00 18.03 84 PRO C C 1
ATOM 5885 O O . PRO C 1 16 ? 56.389 43.211 52.333 1.00 17.05 84 PRO C O 1
ATOM 5889 N N . GLU C 1 17 ? 57.439 44.259 50.651 1.00 18.36 85 GLU C N 1
ATOM 5890 C CA . GLU C 1 17 ? 56.257 44.237 49.778 1.00 18.67 85 GLU C CA 1
ATOM 5891 C C . GLU C 1 17 ? 55.809 42.821 49.458 1.00 18.40 85 GLU C C 1
ATOM 5892 O O . GLU C 1 17 ? 54.595 42.568 49.385 1.00 17.42 85 GLU C O 1
ATOM 5898 N N . ASN C 1 18 ? 56.738 41.882 49.316 1.00 18.46 86 ASN C N 1
ATOM 5899 C CA . ASN C 1 18 ? 56.350 40.499 49.007 1.00 19.50 86 ASN C CA 1
ATOM 5900 C C . ASN C 1 18 ? 55.598 39.797 50.119 1.00 18.89 86 ASN C C 1
ATOM 5901 O O . ASN C 1 18 ? 54.662 39.028 49.871 1.00 19.09 86 ASN C O 1
ATOM 5906 N N . VAL C 1 19 ? 55.946 40.167 51.341 1.00 17.83 87 VAL C N 1
ATOM 5907 C CA . VAL C 1 19 ? 55.270 39.690 52.539 1.00 16.93 87 VAL C CA 1
ATOM 5908 C C . VAL C 1 19 ? 53.863 40.243 52.576 1.00 16.27 87 VAL C C 1
ATOM 5909 O O . VAL C 1 19 ? 52.923 39.530 52.847 1.00 16.59 87 VAL C O 1
ATOM 5913 N N . LEU C 1 20 ? 53.722 41.548 52.372 1.00 15.84 88 LEU C N 1
ATOM 5914 C CA . LEU C 1 20 ? 52.385 42.146 52.399 1.00 16.05 88 LEU C CA 1
ATOM 5915 C C . LEU C 1 20 ? 51.507 41.560 51.320 1.00 15.71 88 LEU C C 1
ATOM 5916 O O . LEU C 1 20 ? 50.296 41.330 51.548 1.00 15.45 88 LEU C O 1
ATOM 5921 N N . LEU C 1 21 ? 52.052 41.360 50.135 1.00 16.18 89 LEU C N 1
ATOM 5922 C CA . LEU C 1 21 ? 51.253 40.808 49.025 1.00 16.82 89 LEU C CA 1
ATOM 5923 C C . LEU C 1 21 ? 50.861 39.320 49.257 1.00 16.74 89 LEU C C 1
ATOM 5924 O O . LEU C 1 21 ? 49.772 38.876 48.911 1.00 16.81 89 LEU C O 1
ATOM 5929 N N . LYS C 1 22 ? 51.729 38.584 49.924 1.00 17.40 90 LYS C N 1
ATOM 5930 C CA . LYS C 1 22 ? 51.398 37.225 50.327 1.00 17.85 90 LYS C CA 1
ATOM 5931 C C . LYS C 1 22 ? 50.249 37.238 51.317 1.00 17.05 90 LYS C C 1
ATOM 5932 O O . LYS C 1 22 ? 49.272 36.462 51.175 1.00 16.08 90 LYS C O 1
ATOM 5938 N N . ALA C 1 23 ? 50.302 38.157 52.284 1.00 16.08 91 ALA C N 1
ATOM 5939 C CA . ALA C 1 23 ? 49.260 38.239 53.277 1.00 15.91 91 ALA C CA 1
ATOM 5940 C C . ALA C 1 23 ? 47.959 38.684 52.635 1.00 15.62 91 ALA C C 1
ATOM 5941 O O . ALA C 1 23 ? 46.911 38.151 52.944 1.00 16.30 91 ALA C O 1
ATOM 5943 N N . GLN C 1 24 ? 48.015 39.623 51.690 1.00 15.25 92 GLN C N 1
ATOM 5944 C CA . GLN C 1 24 ? 46.806 39.994 50.955 1.00 15.01 92 GLN C CA 1
ATOM 5945 C C . GLN C 1 24 ? 46.180 38.787 50.260 1.00 14.94 92 GLN C C 1
ATOM 5946 O O . GLN C 1 24 ? 44.983 38.542 50.387 1.00 14.70 92 GLN C O 1
ATOM 5952 N N . ALA C 1 25 ? 46.990 38.083 49.491 1.00 15.25 93 ALA C N 1
ATOM 5953 C CA . ALA C 1 25 ? 46.502 36.962 48.675 1.00 15.83 93 ALA C CA 1
ATOM 5954 C C . ALA C 1 25 ? 45.763 35.898 49.507 1.00 16.52 93 ALA C C 1
ATOM 5955 O O . ALA C 1 25 ? 44.754 35.308 49.052 1.00 16.79 93 ALA C O 1
ATOM 5957 N N . ASP C 1 26 ? 46.295 35.644 50.719 1.00 16.07 94 ASP C N 1
ATOM 5958 C CA A ASP C 1 26 ? 45.781 34.572 51.548 0.50 16.51 94 ASP C CA 1
ATOM 5959 C CA B ASP C 1 26 ? 45.805 34.571 51.581 0.50 16.60 94 ASP C CA 1
ATOM 5960 C C . ASP C 1 26 ? 44.796 35.027 52.635 1.00 16.54 94 ASP C C 1
ATOM 5961 O O . ASP C 1 26 ? 44.280 34.197 53.381 1.00 16.67 94 ASP C O 1
ATOM 5970 N N . LEU C 1 27 ? 44.490 36.329 52.690 1.00 16.39 95 LEU C N 1
ATOM 5971 C CA . LEU C 1 27 ? 43.703 36.887 53.807 1.00 16.74 95 LEU C CA 1
ATOM 5972 C C . LEU C 1 27 ? 42.296 36.329 54.002 1.00 17.59 95 LEU C C 1
ATOM 5973 O O . LEU C 1 27 ? 41.838 36.190 55.118 1.00 18.02 95 LEU C O 1
ATOM 5978 N N . TYR C 1 28 ? 41.612 36.030 52.917 1.00 17.84 96 TYR C N 1
ATOM 5979 C CA . TYR C 1 28 ? 40.248 35.508 52.975 1.00 18.42 96 TYR C CA 1
ATOM 5980 C C . TYR C 1 28 ? 40.093 34.041 53.243 1.00 18.60 96 TYR C C 1
ATOM 5981 O O . TYR C 1 28 ? 39.105 33.566 53.824 1.00 19.15 96 TYR C O 1
ATOM 5990 N N . ASN C 1 29 ? 41.118 33.296 52.839 1.00 19.30 97 ASN C N 1
ATOM 5991 C CA . ASN C 1 29 ? 41.086 31.832 52.923 1.00 19.42 97 ASN C CA 1
ATOM 5992 C C . ASN C 1 29 ? 42.514 31.317 52.817 1.00 19.59 97 ASN C C 1
ATOM 5993 O O . ASN C 1 29 ? 43.103 31.204 51.724 1.00 19.48 97 ASN C O 1
ATOM 5998 N N . TRP C 1 30 ? 43.110 31.020 53.954 1.00 19.15 98 TRP C N 1
ATOM 5999 C CA . TRP C 1 30 ? 44.535 30.679 53.981 1.00 19.61 98 TRP C CA 1
ATOM 6000 C C . TRP C 1 30 ? 44.784 29.255 53.488 1.00 21.42 98 TRP C C 1
ATOM 6001 O O . TRP C 1 30 ? 44.330 28.315 54.097 1.00 20.16 98 TRP C O 1
ATOM 6012 N N . ARG C 1 31 ? 45.539 29.144 52.385 1.00 24.40 99 ARG C N 1
ATOM 6013 C CA . ARG C 1 31 ? 45.898 27.864 51.789 1.00 28.23 99 ARG C CA 1
ATOM 6014 C C . ARG C 1 31 ? 44.688 26.973 51.657 1.00 31.15 99 ARG C C 1
ATOM 6015 O O . ARG C 1 31 ? 44.687 25.850 52.171 1.00 35.18 99 ARG C O 1
ATOM 6023 N N . GLY C 1 32 ? 43.619 27.537 51.104 1.00 32.58 100 GLY C N 1
ATOM 6024 C CA . GLY C 1 32 ? 42.342 26.851 51.042 1.00 33.53 100 GLY C CA 1
ATOM 6025 C C . GLY C 1 32 ? 41.924 26.052 52.267 1.00 32.96 100 GLY C C 1
ATOM 6026 O O . GLY C 1 32 ? 41.203 25.062 52.140 1.00 36.26 100 GLY C O 1
ATOM 6027 N N . SER C 1 33 ? 42.346 26.477 53.460 1.00 29.52 101 SER C N 1
ATOM 6028 C CA . SER C 1 33 ? 41.962 25.833 54.700 1.00 26.75 101 SER C CA 1
ATOM 6029 C C . SER C 1 33 ? 40.492 26.082 55.031 1.00 25.41 101 SER C C 1
ATOM 6030 O O . SER C 1 33 ? 39.926 25.397 55.868 1.00 28.57 101 SER C O 1
ATOM 6033 N N . GLY C 1 34 ? 39.894 27.099 54.434 1.00 21.75 102 GLY C N 1
ATOM 6034 C CA . GLY C 1 34 ? 38.497 27.392 54.643 1.00 20.36 102 GLY C CA 1
ATOM 6035 C C . GLY C 1 34 ? 38.269 28.628 55.517 1.00 19.03 102 GLY C C 1
ATOM 6036 O O . GLY C 1 34 ? 37.130 29.039 55.735 1.00 19.29 102 GLY C O 1
ATOM 6037 N N . MET C 1 35 ? 39.346 29.272 55.953 1.00 17.78 103 MET C N 1
ATOM 6038 C CA . MET C 1 35 ? 39.175 30.511 56.743 1.00 17.06 103 MET C CA 1
ATOM 6039 C C . MET C 1 35 ? 40.454 31.361 56.734 1.00 16.30 103 MET C C 1
ATOM 6040 O O . MET C 1 35 ? 41.511 30.903 56.274 1.00 16.72 103 MET C O 1
ATOM 6045 N N . SER C 1 36 ? 40.359 32.578 57.279 1.00 15.17 104 SER C N 1
ATOM 6046 C CA . SER C 1 36 ? 41.513 33.471 57.397 1.00 15.09 104 SER C CA 1
ATOM 6047 C C . SER C 1 36 ? 42.343 33.044 58.565 1.00 15.46 104 SER C C 1
ATOM 6048 O O . SER C 1 36 ? 41.821 32.482 59.551 1.00 15.33 104 SER C O 1
ATOM 6051 N N . VAL C 1 37 ? 43.618 33.402 58.536 1.00 15.47 105 VAL C N 1
ATOM 6052 C CA . VAL C 1 37 ? 44.417 33.292 59.739 1.00 15.75 105 VAL C CA 1
ATOM 6053 C C . VAL C 1 37 ? 43.758 34.052 60.912 1.00 15.60 105 VAL C C 1
ATOM 6054 O O . VAL C 1 37 ? 43.838 33.592 62.066 1.00 16.01 105 VAL C O 1
ATOM 6058 N N . MET C 1 38 ? 43.060 35.145 60.611 1.00 15.72 106 MET C N 1
ATOM 6059 C CA . MET C 1 38 ? 42.394 35.940 61.676 1.00 16.77 106 MET C CA 1
ATOM 6060 C C . MET C 1 38 ? 41.208 35.251 62.331 1.00 16.71 106 MET C C 1
ATOM 6061 O O . MET C 1 38 ? 40.697 35.739 63.373 1.00 16.54 106 MET C O 1
ATOM 6066 N N . GLU C 1 39 ? 40.784 34.124 61.752 1.00 16.30 107 GLU C N 1
ATOM 6067 C CA . GLU C 1 39 ? 39.661 33.334 62.247 1.00 16.84 107 GLU C CA 1
ATOM 6068 C C . GLU C 1 39 ? 40.038 31.948 62.835 1.00 17.21 107 GLU C C 1
ATOM 6069 O O . GLU C 1 39 ? 39.158 31.201 63.310 1.00 18.31 107 GLU C O 1
ATOM 6075 N N . MET C 1 40 ? 41.310 31.586 62.756 1.00 16.71 108 MET C N 1
ATOM 6076 C CA . MET C 1 40 ? 41.765 30.218 63.115 1.00 17.64 108 MET C CA 1
ATOM 6077 C C . MET C 1 40 ? 41.801 30.053 64.612 1.00 17.97 108 MET C C 1
ATOM 6078 O O . MET C 1 40 ? 42.170 30.966 65.351 1.00 17.22 108 MET C O 1
ATOM 6083 N N . SER C 1 41 ? 41.456 28.858 65.062 1.00 18.78 109 SER C N 1
ATOM 6084 C CA . SER C 1 41 ? 41.663 28.501 66.464 1.00 19.12 109 SER C CA 1
ATOM 6085 C C . SER C 1 41 ? 43.156 28.392 66.740 1.00 18.54 109 SER C C 1
ATOM 6086 O O . SER C 1 41 ? 43.891 27.748 65.990 1.00 18.37 109 SER C O 1
ATOM 6089 N N . HIS C 1 42 ? 43.619 28.995 67.827 1.00 18.90 110 HIS C N 1
ATOM 6090 C CA . HIS C 1 42 ? 45.000 28.789 68.275 1.00 18.91 110 HIS C CA 1
ATOM 6091 C C . HIS C 1 42 ? 45.335 27.363 68.727 1.00 20.14 110 HIS C C 1
ATOM 6092 O O . HIS C 1 42 ? 46.505 27.051 68.906 1.00 21.09 110 HIS C O 1
ATOM 6099 N N . ARG C 1 43 ? 44.313 26.542 68.910 1.00 20.36 111 ARG C N 1
ATOM 6100 C CA . ARG C 1 43 ? 44.478 25.149 69.303 1.00 22.28 111 ARG C CA 1
ATOM 6101 C C . ARG C 1 43 ? 44.380 24.217 68.084 1.00 22.34 111 ARG C C 1
ATOM 6102 O O . ARG C 1 43 ? 44.557 22.984 68.215 1.00 22.95 111 ARG C O 1
ATOM 6110 N N . GLY C 1 44 ? 44.081 24.766 66.919 1.00 20.94 112 GLY C N 1
ATOM 6111 C CA . GLY C 1 44 ? 43.945 23.960 65.687 1.00 21.14 112 GLY C CA 1
ATOM 6112 C C . GLY C 1 44 ? 45.237 23.676 64.937 1.00 21.67 112 GLY C C 1
ATOM 6113 O O . GLY C 1 44 ? 46.249 24.367 65.145 1.00 20.79 112 GLY C O 1
ATOM 6114 N N . LYS C 1 45 ? 45.210 22.689 64.025 1.00 22.04 113 LYS C N 1
ATOM 6115 C CA . LYS C 1 45 ? 46.442 22.267 63.367 1.00 23.03 113 LYS C CA 1
ATOM 6116 C C . LYS C 1 45 ? 47.042 23.325 62.434 1.00 21.19 113 LYS C C 1
ATOM 6117 O O . LYS C 1 45 ? 48.258 23.411 62.314 1.00 20.42 113 LYS C O 1
ATOM 6123 N N . GLU C 1 46 ? 46.211 24.130 61.791 1.00 20.50 114 GLU C N 1
ATOM 6124 C CA . GLU C 1 46 ? 46.714 25.160 60.883 1.00 20.20 114 GLU C CA 1
ATOM 6125 C C . GLU C 1 46 ? 47.546 26.183 61.665 1.00 18.53 114 GLU C C 1
ATOM 6126 O O . GLU C 1 46 ? 48.716 26.390 61.365 1.00 18.05 114 GLU C O 1
ATOM 6132 N N . PHE C 1 47 ? 46.962 26.778 62.711 1.00 17.05 115 PHE C N 1
ATOM 6133 C CA . PHE C 1 47 ? 47.726 27.773 63.478 1.00 16.94 115 PHE C CA 1
ATOM 6134 C C . PHE C 1 47 ? 48.934 27.146 64.150 1.00 16.61 115 PHE C C 1
ATOM 6135 O O . PHE C 1 47 ? 50.028 27.733 64.186 1.00 16.02 115 PHE C O 1
ATOM 6143 N N . LEU C 1 48 ? 48.770 25.932 64.677 1.00 17.41 116 LEU C N 1
ATOM 6144 C CA . LEU C 1 48 ? 49.972 25.270 65.232 1.00 18.12 116 LEU C CA 1
ATOM 6145 C C . LEU C 1 48 ? 51.102 25.152 64.194 1.00 18.30 116 LEU C C 1
ATOM 6146 O O . LEU C 1 48 ? 52.275 25.369 64.530 1.00 18.12 116 LEU C O 1
ATOM 6151 N N . SER C 1 49 ? 50.787 24.856 62.940 1.00 18.72 117 SER C N 1
ATOM 6152 C CA . SER C 1 49 ? 51.853 24.787 61.930 1.00 18.75 117 SER C CA 1
ATOM 6153 C C . SER C 1 49 ? 52.531 26.145 61.733 1.00 18.25 117 SER C C 1
ATOM 6154 O O . SER C 1 49 ? 53.737 26.208 61.507 1.00 18.33 117 SER C O 1
ATOM 6157 N N . ILE C 1 50 ? 51.741 27.203 61.814 1.00 17.17 118 ILE C N 1
ATOM 6158 C CA . ILE C 1 50 ? 52.240 28.571 61.617 1.00 17.32 118 ILE C CA 1
ATOM 6159 C C . ILE C 1 50 ? 53.216 28.978 62.726 1.00 16.82 118 ILE C C 1
ATOM 6160 O O . ILE C 1 50 ? 54.323 29.433 62.448 1.00 16.98 118 ILE C O 1
ATOM 6165 N N . ILE C 1 51 ? 52.792 28.836 63.977 1.00 16.41 119 ILE C N 1
ATOM 6166 C CA . ILE C 1 51 ? 53.618 29.266 65.096 1.00 16.61 119 ILE C CA 1
ATOM 6167 C C . ILE C 1 51 ? 54.868 28.375 65.190 1.00 16.47 119 ILE C C 1
ATOM 6168 O O . ILE C 1 51 ? 55.967 28.866 65.444 1.00 16.06 119 ILE C O 1
ATOM 6173 N N . GLN C 1 52 ? 54.717 27.081 64.948 1.00 17.32 120 GLN C N 1
ATOM 6174 C CA . GLN C 1 52 ? 55.867 26.200 65.028 1.00 18.18 120 GLN C CA 1
ATOM 6175 C C . GLN C 1 52 ? 56.907 26.488 63.942 1.00 18.39 120 GLN C C 1
ATOM 6176 O O . GLN C 1 52 ? 58.120 26.457 64.188 1.00 17.98 120 GLN C O 1
ATOM 6182 N N . LYS C 1 53 ? 56.433 26.792 62.732 1.00 18.88 121 LYS C N 1
ATOM 6183 C CA . LYS C 1 53 ? 57.308 27.223 61.657 1.00 19.45 121 LYS C CA 1
ATOM 6184 C C . LYS C 1 53 ? 57.990 28.578 61.934 1.00 18.91 121 LYS C C 1
ATOM 6185 O O . LYS C 1 53 ? 59.176 28.764 61.648 1.00 18.50 121 LYS C O 1
ATOM 6191 N N . ALA C 1 54 ? 57.244 29.519 62.493 1.00 17.61 122 ALA C N 1
ATOM 6192 C CA . ALA C 1 54 ? 57.859 30.804 62.877 1.00 17.49 122 ALA C CA 1
ATOM 6193 C C . ALA C 1 54 ? 58.976 30.566 63.864 1.00 17.10 122 ALA C C 1
ATOM 6194 O O . ALA C 1 54 ? 60.057 31.145 63.737 1.00 17.33 122 ALA C O 1
ATOM 6196 N N . GLU C 1 55 ? 58.751 29.709 64.859 1.00 17.24 123 GLU C N 1
ATOM 6197 C CA . GLU C 1 55 ? 59.802 29.485 65.855 1.00 17.78 123 GLU C CA 1
ATOM 6198 C C . GLU C 1 55 ? 61.000 28.783 65.228 1.00 18.26 123 GLU C C 1
ATOM 6199 O O . GLU C 1 55 ? 62.101 29.167 65.482 1.00 18.08 123 GLU C O 1
ATOM 6205 N N . SER C 1 56 ? 60.770 27.772 64.396 1.00 18.74 124 SER C N 1
ATOM 6206 C CA A SER C 1 56 ? 61.862 27.016 63.770 0.50 18.92 124 SER C CA 1
ATOM 6207 C CA B SER C 1 56 ? 61.899 27.019 63.816 0.50 18.47 124 SER C CA 1
ATOM 6208 C C . SER C 1 56 ? 62.686 27.884 62.825 1.00 18.76 124 SER C C 1
ATOM 6209 O O . SER C 1 56 ? 63.919 27.824 62.792 1.00 18.53 124 SER C O 1
ATOM 6214 N N . ASP C 1 57 ? 61.998 28.737 62.078 1.00 18.76 125 ASP C N 1
ATOM 6215 C CA . ASP C 1 57 ? 62.691 29.635 61.151 1.00 18.97 125 ASP C CA 1
ATOM 6216 C C . ASP C 1 57 ? 63.544 30.654 61.914 1.00 18.31 125 ASP C C 1
ATOM 6217 O O . ASP C 1 57 ? 64.703 30.891 61.556 1.00 18.72 125 ASP C O 1
ATOM 6222 N N . LEU C 1 58 ? 62.987 31.218 62.987 1.00 17.16 126 LEU C N 1
ATOM 6223 C CA . LEU C 1 58 ? 63.751 32.159 63.800 1.00 17.03 126 LEU C CA 1
ATOM 6224 C C . LEU C 1 58 ? 64.976 31.477 64.431 1.00 17.47 126 LEU C C 1
ATOM 6225 O O . LEU C 1 58 ? 66.055 32.055 64.494 1.00 18.04 126 LEU C O 1
ATOM 6230 N N . ARG C 1 59 ? 64.800 30.264 64.930 1.00 17.54 127 ARG C N 1
ATOM 6231 C CA . ARG C 1 59 ? 65.934 29.553 65.495 1.00 18.54 127 ARG C CA 1
ATOM 6232 C C . ARG C 1 59 ? 67.027 29.379 64.479 1.00 19.53 127 ARG C C 1
ATOM 6233 O O . ARG C 1 59 ? 68.189 29.512 64.812 1.00 19.13 127 ARG C O 1
ATOM 6241 N N . GLN C 1 60 ? 66.674 29.045 63.243 1.00 20.25 128 GLN C N 1
ATOM 6242 C CA . GLN C 1 60 ? 67.718 28.915 62.201 1.00 21.76 128 GLN C CA 1
ATOM 6243 C C . GLN C 1 60 ? 68.351 30.278 61.819 1.00 21.58 128 GLN C C 1
ATOM 6244 O O . GLN C 1 60 ? 69.574 30.382 61.627 1.00 21.00 128 GLN C O 1
ATOM 6250 N N . LEU C 1 61 ? 67.529 31.318 61.711 1.00 21.38 129 LEU C N 1
ATOM 6251 C CA . LEU C 1 61 ? 68.044 32.659 61.354 1.00 21.20 129 LEU C CA 1
ATOM 6252 C C . LEU C 1 61 ? 69.090 33.156 62.335 1.00 21.29 129 LEU C C 1
ATOM 6253 O O . LEU C 1 61 ? 70.164 33.616 61.928 1.00 20.33 129 LEU C O 1
ATOM 6258 N N . LEU C 1 62 ? 68.777 33.081 63.632 1.00 20.43 130 LEU C N 1
ATOM 6259 C CA . LEU C 1 62 ? 69.646 33.595 64.663 1.00 21.74 130 LEU C CA 1
ATOM 6260 C C . LEU C 1 62 ? 70.576 32.551 65.225 1.00 21.50 130 LEU C C 1
ATOM 6261 O O . LEU C 1 62 ? 71.381 32.859 66.083 1.00 21.38 130 LEU C O 1
ATOM 6266 N N . GLU C 1 63 ? 70.476 31.307 64.759 1.00 22.15 131 GLU C N 1
ATOM 6267 C CA . GLU C 1 63 ? 71.304 30.221 65.272 1.00 23.17 131 GLU C CA 1
ATOM 6268 C C . GLU C 1 63 ? 71.143 30.100 66.760 1.00 21.25 131 GLU C C 1
ATOM 6269 O O . GLU C 1 63 ? 72.118 30.144 67.513 1.00 22.62 131 GLU C O 1
ATOM 6275 N N . ILE C 1 64 ? 69.883 30.005 67.181 1.00 20.25 132 ILE C N 1
ATOM 6276 C CA . ILE C 1 64 ? 69.530 29.965 68.586 1.00 19.10 132 ILE C CA 1
ATOM 6277 C C . ILE C 1 64 ? 69.866 28.566 69.122 1.00 20.52 132 ILE C C 1
ATOM 6278 O O . ILE C 1 64 ? 69.447 27.575 68.538 1.00 21.01 132 ILE C O 1
ATOM 6283 N N . PRO C 1 65 ? 70.666 28.472 70.180 1.00 21.48 133 PRO C N 1
ATOM 6284 C CA . PRO C 1 65 ? 70.966 27.139 70.739 1.00 22.14 133 PRO C CA 1
ATOM 6285 C C . PRO C 1 65 ? 69.745 26.454 71.332 1.00 22.66 133 PRO C C 1
ATOM 6286 O O . PRO C 1 65 ? 68.767 27.091 71.764 1.00 21.93 133 PRO C O 1
ATOM 6290 N N . GLN C 1 66 ? 69.791 25.136 71.353 1.00 23.99 134 GLN C N 1
ATOM 6291 C CA . GLN C 1 66 ? 68.671 24.357 71.845 1.00 26.17 134 GLN C CA 1
ATOM 6292 C C . GLN C 1 66 ? 68.302 24.657 73.311 1.00 24.69 134 GLN C C 1
ATOM 6293 O O . GLN C 1 66 ? 67.154 24.477 73.722 1.00 25.15 134 GLN C O 1
ATOM 6299 N N . GLU C 1 67 ? 69.249 25.164 74.078 1.00 23.38 135 GLU C N 1
ATOM 6300 C CA . GLU C 1 67 ? 69.010 25.427 75.486 1.00 23.95 135 GLU C CA 1
ATOM 6301 C C . GLU C 1 67 ? 68.293 26.772 75.789 1.00 21.03 135 GLU C C 1
ATOM 6302 O O . GLU C 1 67 ? 68.224 27.162 76.955 1.00 19.55 135 GLU C O 1
ATOM 6308 N N . TYR C 1 68 ? 67.791 27.436 74.737 1.00 18.94 136 TYR C N 1
ATOM 6309 C CA . TYR C 1 68 ? 66.984 28.648 74.835 1.00 17.82 136 TYR C CA 1
ATOM 6310 C C . TYR C 1 68 ? 65.555 28.342 74.420 1.00 17.25 136 TYR C C 1
ATOM 6311 O O . TYR C 1 68 ? 65.299 27.586 73.493 1.00 16.88 136 TYR C O 1
ATOM 6320 N N . SER C 1 69 ? 64.632 28.939 75.141 1.00 16.35 137 SER C N 1
ATOM 6321 C CA . SER C 1 69 ? 63.238 28.998 74.711 1.00 16.39 137 SER C CA 1
ATOM 6322 C C . SER C 1 69 ? 62.980 30.244 73.894 1.00 16.26 137 SER C C 1
ATOM 6323 O O . SER C 1 69 ? 63.654 31.268 74.080 1.00 15.71 137 SER C O 1
ATOM 6326 N N . VAL C 1 70 ? 61.983 30.138 73.018 1.00 15.45 138 VAL C N 1
ATOM 6327 C CA . VAL C 1 70 ? 61.536 31.226 72.164 1.00 15.54 138 VAL C CA 1
ATOM 6328 C C . VAL C 1 70 ? 60.030 31.438 72.443 1.00 15.89 138 VAL C C 1
ATOM 6329 O O . VAL C 1 70 ? 59.205 30.518 72.202 1.00 16.07 138 VAL C O 1
ATOM 6333 N N . LEU C 1 71 ? 59.707 32.613 73.013 1.00 15.24 139 LEU C N 1
ATOM 6334 C CA . LEU C 1 71 ? 58.345 33.003 73.363 1.00 15.99 139 LEU C CA 1
ATOM 6335 C C . LEU C 1 71 ? 57.799 34.107 72.453 1.00 15.73 139 LEU C C 1
ATOM 6336 O O . LEU C 1 71 ? 58.478 35.068 72.185 1.00 14.82 139 LEU C O 1
ATOM 6341 N N . PHE C 1 72 ? 56.556 33.944 72.007 1.00 15.51 140 PHE C N 1
ATOM 6342 C CA . PHE C 1 72 ? 55.826 34.953 71.252 1.00 16.13 140 PHE C CA 1
ATOM 6343 C C . PHE C 1 72 ? 54.707 35.497 72.127 1.00 16.03 140 PHE C C 1
ATOM 6344 O O . PHE C 1 72 ? 53.709 34.786 72.395 1.00 16.84 140 PHE C O 1
ATOM 6352 N N . LEU C 1 73 ? 54.873 36.731 72.595 1.00 16.05 141 LEU C N 1
ATOM 6353 C CA . LEU C 1 73 ? 54.004 37.336 73.628 1.00 16.07 141 LEU C CA 1
ATOM 6354 C C . LEU C 1 73 ? 53.319 38.620 73.165 1.00 16.31 141 LEU C C 1
ATOM 6355 O O . LEU C 1 73 ? 53.660 39.196 72.125 1.00 16.71 141 LEU C O 1
ATOM 6360 N N . GLN C 1 74 ? 52.302 39.031 73.919 1.00 15.96 142 GLN C N 1
ATOM 6361 C CA . GLN C 1 74 ? 51.731 40.364 73.793 1.00 16.70 142 GLN C CA 1
ATOM 6362 C C . GLN C 1 74 ? 52.317 41.336 74.783 1.00 16.27 142 GLN C C 1
ATOM 6363 O O . GLN C 1 74 ? 52.948 40.921 75.779 1.00 17.18 142 GLN C O 1
ATOM 6369 N N . GLY C 1 75 ? 52.010 42.618 74.561 1.00 15.39 143 GLY C N 1
ATOM 6370 C CA . GLY C 1 75 ? 52.228 43.665 75.571 1.00 14.90 143 GLY C CA 1
ATOM 6371 C C . GLY C 1 75 ? 53.402 44.576 75.276 1.00 15.06 143 GLY C C 1
ATOM 6372 O O . GLY C 1 75 ? 53.636 45.564 76.015 1.00 14.42 143 GLY C O 1
ATOM 6373 N N . GLY C 1 76 ? 54.118 44.269 74.191 1.00 14.20 144 GLY C N 1
ATOM 6374 C CA . GLY C 1 76 ? 55.247 45.077 73.748 1.00 14.20 144 GLY C CA 1
ATOM 6375 C C . GLY C 1 76 ? 56.493 44.860 74.569 1.00 13.61 144 GLY C C 1
ATOM 6376 O O . GLY C 1 76 ? 56.484 44.198 75.633 1.00 13.96 144 GLY C O 1
ATOM 6377 N N . ALA C 1 77 ? 57.578 45.524 74.165 1.00 13.43 145 ALA C N 1
ATOM 6378 C CA . ALA C 1 77 ? 58.753 45.472 74.961 1.00 13.86 145 ALA C CA 1
ATOM 6379 C C . ALA C 1 77 ? 58.511 46.152 76.335 1.00 13.36 145 ALA C C 1
ATOM 6380 O O . ALA C 1 77 ? 59.160 45.768 77.328 1.00 13.91 145 ALA C O 1
ATOM 6382 N N . THR C 1 78 ? 57.575 47.117 76.413 1.00 13.12 146 THR C N 1
ATOM 6383 C CA . THR C 1 78 ? 57.361 47.837 77.675 1.00 13.13 146 THR C CA 1
ATOM 6384 C C . THR C 1 78 ? 56.798 46.885 78.734 1.00 13.05 146 THR C C 1
ATOM 6385 O O . THR C 1 78 ? 57.099 47.043 79.927 1.00 13.33 146 THR C O 1
ATOM 6389 N N . THR C 1 79 ? 56.039 45.860 78.319 1.00 12.81 147 THR C N 1
ATOM 6390 C CA . THR C 1 79 ? 55.603 44.836 79.274 1.00 13.32 147 THR C CA 1
ATOM 6391 C C . THR C 1 79 ? 56.817 44.065 79.830 1.00 13.33 147 THR C C 1
ATOM 6392 O O . THR C 1 79 ? 56.846 43.663 81.013 1.00 14.13 147 THR C O 1
ATOM 6396 N N . GLN C 1 80 ? 57.801 43.844 78.974 1.00 13.40 148 GLN C N 1
ATOM 6397 C CA . GLN C 1 80 ? 59.022 43.126 79.386 1.00 13.83 148 GLN C CA 1
ATOM 6398 C C . GLN C 1 80 ? 59.848 43.911 80.379 1.00 13.70 148 GLN C C 1
ATOM 6399 O O . GLN C 1 80 ? 60.563 43.311 81.192 1.00 14.21 148 GLN C O 1
ATOM 6405 N N . PHE C 1 81 ? 59.751 45.241 80.339 1.00 13.51 149 PHE C N 1
ATOM 6406 C CA . PHE C 1 81 ? 60.401 46.052 81.354 1.00 13.83 149 PHE C CA 1
ATOM 6407 C C . PHE C 1 81 ? 59.975 45.619 82.769 1.00 14.13 149 PHE C C 1
ATOM 6408 O O . PHE C 1 81 ? 60.785 45.716 83.712 1.00 15.17 149 PHE C O 1
ATOM 6416 N N . ALA C 1 82 ? 58.718 45.168 82.922 1.00 13.93 150 ALA C N 1
ATOM 6417 C CA . ALA C 1 82 ? 58.220 44.621 84.187 1.00 13.70 150 ALA C CA 1
ATOM 6418 C C . ALA C 1 82 ? 58.495 43.131 84.321 1.00 13.72 150 ALA C C 1
ATOM 6419 O O . ALA C 1 82 ? 58.982 42.668 85.377 1.00 14.24 150 ALA C O 1
ATOM 6421 N N . ALA C 1 83 ? 58.208 42.374 83.268 1.00 13.19 151 ALA C N 1
ATOM 6422 C CA . ALA C 1 83 ? 58.337 40.927 83.314 1.00 13.19 151 ALA C CA 1
ATOM 6423 C C . ALA C 1 83 ? 59.766 40.452 83.629 1.00 13.30 151 ALA C C 1
ATOM 6424 O O . ALA C 1 83 ? 59.950 39.492 84.355 1.00 14.16 151 ALA C O 1
ATOM 6426 N N . LEU C 1 84 ? 60.772 41.151 83.133 1.00 13.67 152 LEU C N 1
ATOM 6427 C CA . LEU C 1 84 ? 62.147 40.735 83.390 1.00 14.25 152 LEU C CA 1
ATOM 6428 C C . LEU C 1 84 ? 62.484 40.665 84.901 1.00 14.70 152 LEU C C 1
ATOM 6429 O O . LEU C 1 84 ? 62.811 39.590 85.398 1.00 14.41 152 LEU C O 1
ATOM 6434 N N . PRO C 1 85 ? 62.403 41.791 85.623 1.00 14.67 153 PRO C N 1
ATOM 6435 C CA . PRO C 1 85 ? 62.704 41.683 87.071 1.00 15.47 153 PRO C CA 1
ATOM 6436 C C . PRO C 1 85 ? 61.670 40.870 87.840 1.00 15.74 153 PRO C C 1
ATOM 6437 O O . PRO C 1 85 ? 61.986 40.197 88.847 1.00 17.31 153 PRO C O 1
ATOM 6441 N N . LEU C 1 86 ? 60.437 40.839 87.368 1.00 15.07 154 LEU C N 1
ATOM 6442 C CA . LEU C 1 86 ? 59.472 39.999 88.064 1.00 15.71 154 LEU C CA 1
ATOM 6443 C C . LEU C 1 86 ? 59.833 38.533 88.016 1.00 15.56 154 LEU C C 1
ATOM 6444 O O . LEU C 1 86 ? 59.675 37.818 89.007 1.00 16.14 154 LEU C O 1
ATOM 6449 N N . ASN C 1 87 ? 60.354 38.077 86.872 1.00 15.77 155 ASN C N 1
ATOM 6450 C CA . ASN C 1 87 ? 60.694 36.673 86.674 1.00 15.87 155 ASN C CA 1
ATOM 6451 C C . ASN C 1 87 ? 62.067 36.358 87.222 1.00 17.20 155 ASN C C 1
ATOM 6452 O O . ASN C 1 87 ? 62.278 35.278 87.800 1.00 19.81 155 ASN C O 1
ATOM 6457 N N . LEU C 1 88 ? 62.990 37.301 87.109 1.00 17.31 156 LEU C N 1
ATOM 6458 C CA . LEU C 1 88 ? 64.394 36.984 87.242 1.00 17.53 156 LEU C CA 1
ATOM 6459 C C . LEU C 1 88 ? 65.003 37.427 88.568 1.00 18.97 156 LEU C C 1
ATOM 6460 O O . LEU C 1 88 ? 66.105 36.994 88.896 1.00 19.88 156 LEU C O 1
ATOM 6465 N N . CYS C 1 89 ? 64.304 38.272 89.306 1.00 19.01 157 CYS C N 1
ATOM 6466 C CA . CYS C 1 89 ? 64.841 38.848 90.546 1.00 19.94 157 CYS C CA 1
ATOM 6467 C C . CYS C 1 89 ? 63.911 38.635 91.672 1.00 20.65 157 CYS C C 1
ATOM 6468 O O . CYS C 1 89 ? 62.706 38.489 91.496 1.00 19.70 157 CYS C O 1
ATOM 6471 N N . LYS C 1 90 ? 64.471 38.691 92.863 1.00 23.06 158 LYS C N 1
ATOM 6472 C CA . LYS C 1 90 ? 63.687 38.965 94.071 1.00 24.78 158 LYS C CA 1
ATOM 6473 C C . LYS C 1 90 ? 63.741 40.441 94.399 1.00 24.66 158 LYS C C 1
ATOM 6474 O O . LYS C 1 90 ? 64.562 41.190 93.856 1.00 24.17 158 LYS C O 1
ATOM 6480 N N . SER C 1 91 ? 62.888 40.880 95.311 1.00 24.93 159 SER C N 1
ATOM 6481 C CA . SER C 1 91 ? 62.762 42.298 95.557 1.00 26.04 159 SER C CA 1
ATOM 6482 C C . SER C 1 91 ? 64.029 42.954 96.095 1.00 25.96 159 SER C C 1
ATOM 6483 O O . SER C 1 91 ? 64.176 44.160 95.959 1.00 26.77 159 SER C O 1
ATOM 6486 N N . ASP C 1 92 ? 64.938 42.178 96.687 1.00 25.56 160 ASP C N 1
ATOM 6487 C CA . ASP C 1 92 ? 66.144 42.754 97.259 1.00 26.74 160 ASP C CA 1
ATOM 6488 C C . ASP C 1 92 ? 67.356 42.504 96.376 1.00 24.71 160 ASP C C 1
ATOM 6489 O O . ASP C 1 92 ? 68.478 42.816 96.756 1.00 25.38 160 ASP C O 1
ATOM 6494 N N . ASP C 1 93 ? 67.133 42.012 95.161 1.00 22.50 161 ASP C N 1
ATOM 6495 C CA . ASP C 1 93 ? 68.202 41.864 94.194 1.00 22.28 161 ASP C CA 1
ATOM 6496 C C . ASP C 1 93 ? 68.519 43.184 93.519 1.00 20.88 161 ASP C C 1
ATOM 6497 O O . ASP C 1 93 ? 67.693 44.085 93.493 1.00 20.55 161 ASP C O 1
ATOM 6502 N N . THR C 1 94 ? 69.712 43.279 92.946 1.00 20.04 162 THR C N 1
ATOM 6503 C CA . THR C 1 94 ? 70.093 44.423 92.093 1.00 19.73 162 THR C CA 1
ATOM 6504 C C . THR C 1 94 ? 70.242 44.030 90.626 1.00 18.95 162 THR C C 1
ATOM 6505 O O . THR C 1 94 ? 70.811 43.001 90.324 1.00 19.53 162 THR C O 1
ATOM 6509 N N . VAL C 1 95 ? 69.743 44.889 89.727 1.00 17.67 163 VAL C N 1
ATOM 6510 C CA . VAL C 1 95 ? 70.029 44.821 88.301 1.00 17.42 163 VAL C CA 1
ATOM 6511 C C . VAL C 1 95 ? 70.943 45.993 87.966 1.00 16.62 163 VAL C C 1
ATOM 6512 O O . VAL C 1 95 ? 70.642 47.161 88.311 1.00 16.70 163 VAL C O 1
ATOM 6516 N N . ASP C 1 96 ? 72.043 45.673 87.294 1.00 16.32 164 ASP C N 1
ATOM 6517 C CA . ASP C 1 96 ? 72.902 46.697 86.698 1.00 16.12 164 ASP C CA 1
ATOM 6518 C C . ASP C 1 96 ? 72.407 47.099 85.285 1.00 15.46 164 ASP C C 1
ATOM 6519 O O . ASP C 1 96 ? 71.998 46.262 84.496 1.00 15.03 164 ASP C O 1
ATOM 6524 N N . PHE C 1 97 ? 72.551 48.367 84.955 1.00 14.88 165 PHE C N 1
ATOM 6525 C CA . PHE C 1 97 ? 72.211 48.918 83.662 1.00 15.38 165 PHE C CA 1
ATOM 6526 C C . PHE C 1 97 ? 73.372 49.749 83.105 1.00 15.91 165 PHE C C 1
ATOM 6527 O O . PHE C 1 97 ? 74.021 50.484 83.862 1.00 16.77 165 PHE C O 1
ATOM 6535 N N . VAL C 1 98 ? 73.588 49.644 81.776 1.00 15.96 166 VAL C N 1
ATOM 6536 C CA . VAL C 1 98 ? 74.364 50.627 81.039 1.00 16.68 166 VAL C CA 1
ATOM 6537 C C . VAL C 1 98 ? 73.296 51.341 80.168 1.00 16.46 166 VAL C C 1
ATOM 6538 O O . VAL C 1 98 ? 72.590 50.687 79.370 1.00 15.91 166 VAL C O 1
ATOM 6542 N N . VAL C 1 99 ? 73.148 52.641 80.360 1.00 16.03 167 VAL C N 1
ATOM 6543 C CA . VAL C 1 99 ? 72.086 53.404 79.693 1.00 16.35 167 VAL C CA 1
ATOM 6544 C C . VAL C 1 99 ? 72.677 54.258 78.596 1.00 16.41 167 VAL C C 1
ATOM 6545 O O . VAL C 1 99 ? 73.413 55.226 78.861 1.00 17.05 167 VAL C O 1
ATOM 6549 N N . THR C 1 100 ? 72.411 53.864 77.363 1.00 15.80 168 THR C N 1
ATOM 6550 C CA . THR C 1 100 ? 72.961 54.551 76.187 1.00 15.65 168 THR C CA 1
ATOM 6551 C C . THR C 1 100 ? 71.895 55.353 75.444 1.00 15.57 168 THR C C 1
ATOM 6552 O O . THR C 1 100 ? 72.145 55.901 74.343 1.00 16.39 168 THR C O 1
ATOM 6556 N N . GLY C 1 101 ? 70.676 55.412 75.982 1.00 15.41 169 GLY C N 1
ATOM 6557 C CA . GLY C 1 101 ? 69.599 56.205 75.368 1.00 15.75 169 GLY C CA 1
ATOM 6558 C C . GLY C 1 101 ? 68.320 56.128 76.211 1.00 15.66 169 GLY C C 1
ATOM 6559 O O . GLY C 1 101 ? 68.316 55.534 77.303 1.00 15.42 169 GLY C O 1
ATOM 6560 N N . SER C 1 102 ? 67.220 56.687 75.718 1.00 16.03 170 SER C N 1
ATOM 6561 C CA . SER C 1 102 ? 66.026 56.803 76.573 1.00 16.27 170 SER C CA 1
ATOM 6562 C C . SER C 1 102 ? 65.239 55.483 76.749 1.00 16.15 170 SER C C 1
ATOM 6563 O O . SER C 1 102 ? 64.509 55.364 77.714 1.00 16.74 170 SER C O 1
ATOM 6566 N N . TRP C 1 103 ? 65.385 54.512 75.850 1.00 15.48 171 TRP C N 1
ATOM 6567 C CA . TRP C 1 103 ? 64.755 53.201 76.059 1.00 15.31 171 TRP C CA 1
ATOM 6568 C C . TRP C 1 103 ? 65.332 52.451 77.252 1.00 15.44 171 TRP C C 1
ATOM 6569 O O . TRP C 1 103 ? 64.595 51.908 78.077 1.00 15.77 171 TRP C O 1
ATOM 6580 N N . GLY C 1 104 ? 66.640 52.497 77.429 1.00 15.43 172 GLY C N 1
ATOM 6581 C CA . GLY C 1 104 ? 67.214 51.903 78.621 1.00 16.21 172 GLY C CA 1
ATOM 6582 C C . GLY C 1 104 ? 66.736 52.615 79.882 1.00 16.83 172 GLY C C 1
ATOM 6583 O O . GLY C 1 104 ? 66.429 52.012 80.901 1.00 17.57 172 GLY C O 1
ATOM 6584 N N . ASP C 1 105 ? 66.650 53.932 79.818 1.00 17.55 173 ASP C N 1
ATOM 6585 C CA . ASP C 1 105 ? 66.157 54.698 80.933 1.00 18.16 173 ASP C CA 1
ATOM 6586 C C . ASP C 1 105 ? 64.735 54.287 81.388 1.00 16.95 173 ASP C C 1
ATOM 6587 O O . ASP C 1 105 ? 64.439 54.208 82.600 1.00 16.26 173 ASP C O 1
ATOM 6592 N N . LYS C 1 106 ? 63.863 54.001 80.434 1.00 15.89 174 LYS C N 1
ATOM 6593 C CA . LYS C 1 106 ? 62.515 53.566 80.767 1.00 16.06 174 LYS C CA 1
ATOM 6594 C C . LYS C 1 106 ? 62.554 52.187 81.403 1.00 14.86 174 LYS C C 1
ATOM 6595 O O . LYS C 1 106 ? 61.762 51.895 82.305 1.00 15.30 174 LYS C O 1
ATOM 6601 N N . ALA C 1 107 ? 63.498 51.336 80.980 1.00 14.45 175 ALA C N 1
ATOM 6602 C CA . ALA C 1 107 ? 63.636 50.002 81.571 1.00 14.32 175 ALA C CA 1
ATOM 6603 C C . ALA C 1 107 ? 64.043 50.115 83.056 1.00 15.08 175 ALA C C 1
ATOM 6604 O O . ALA C 1 107 ? 63.534 49.361 83.912 1.00 14.65 175 ALA C O 1
ATOM 6606 N N . VAL C 1 108 ? 64.902 51.076 83.343 1.00 15.32 176 VAL C N 1
ATOM 6607 C CA . VAL C 1 108 ? 65.359 51.313 84.742 1.00 16.26 176 VAL C CA 1
ATOM 6608 C C . VAL C 1 108 ? 64.167 51.657 85.628 1.00 16.67 176 VAL C C 1
ATOM 6609 O O . VAL C 1 108 ? 63.992 51.073 86.689 1.00 16.52 176 VAL C O 1
ATOM 6613 N N . LYS C 1 109 ? 63.370 52.606 85.147 1.00 16.46 177 LYS C N 1
ATOM 6614 C CA . LYS C 1 109 ? 62.329 53.198 85.966 1.00 18.60 177 LYS C CA 1
ATOM 6615 C C . LYS C 1 109 ? 61.279 52.155 86.300 1.00 17.25 177 LYS C C 1
ATOM 6616 O O . LYS C 1 109 ? 60.846 52.072 87.457 1.00 18.02 177 LYS C O 1
ATOM 6622 N N . GLU C 1 110 ? 60.949 51.310 85.314 1.00 16.37 178 GLU C N 1
ATOM 6623 C CA . GLU C 1 110 ? 59.998 50.243 85.576 1.00 16.37 178 GLU C CA 1
ATOM 6624 C C . GLU C 1 110 ? 60.566 49.198 86.544 1.00 16.66 178 GLU C C 1
ATOM 6625 O O . GLU C 1 110 ? 59.857 48.699 87.430 1.00 16.93 178 GLU C O 1
ATOM 6631 N N . ALA C 1 111 ? 61.845 48.836 86.375 1.00 15.56 179 ALA C N 1
ATOM 6632 C CA . ALA C 1 111 ? 62.400 47.804 87.193 1.00 16.01 179 ALA C CA 1
ATOM 6633 C C . ALA C 1 111 ? 62.436 48.189 88.661 1.00 16.13 179 ALA C C 1
ATOM 6634 O O . ALA C 1 111 ? 62.356 47.300 89.514 1.00 16.78 179 ALA C O 1
ATOM 6636 N N . LYS C 1 112 ? 62.556 49.491 88.948 1.00 16.49 180 LYS C N 1
ATOM 6637 C CA . LYS C 1 112 ? 62.527 49.951 90.357 1.00 17.30 180 LYS C CA 1
ATOM 6638 C C . LYS C 1 112 ? 61.300 49.504 91.143 1.00 17.62 180 LYS C C 1
ATOM 6639 O O . LYS C 1 112 ? 61.368 49.426 92.382 1.00 17.92 180 LYS C O 1
ATOM 6645 N N . LYS C 1 113 ? 60.183 49.234 90.450 1.00 17.53 181 LYS C N 1
ATOM 6646 C CA . LYS C 1 113 ? 59.015 48.702 91.131 1.00 17.43 181 LYS C CA 1
ATOM 6647 C C . LYS C 1 113 ? 59.246 47.334 91.799 1.00 17.76 181 LYS C C 1
ATOM 6648 O O . LYS C 1 113 ? 58.528 46.952 92.729 1.00 17.97 181 LYS C O 1
ATOM 6654 N N . TYR C 1 114 ? 60.197 46.573 91.266 1.00 17.28 182 TYR C N 1
ATOM 6655 C CA . TYR C 1 114 ? 60.267 45.126 91.465 1.00 17.27 182 TYR C CA 1
ATOM 6656 C C . TYR C 1 114 ? 61.593 44.665 92.098 1.00 17.75 182 TYR C C 1
ATOM 6657 O O . TYR C 1 114 ? 61.646 43.575 92.686 1.00 18.06 182 TYR C O 1
ATOM 6666 N N . CYS C 1 115 ? 62.643 45.468 91.956 1.00 18.53 183 CYS C N 1
ATOM 6667 C CA . CYS C 1 115 ? 63.934 45.191 92.574 1.00 18.88 183 CYS C CA 1
ATOM 6668 C C . CYS C 1 115 ? 64.741 46.490 92.693 1.00 19.05 183 CYS C C 1
ATOM 6669 O O . CYS C 1 115 ? 64.185 47.570 92.508 1.00 19.22 183 CYS C O 1
ATOM 6672 N N . LYS C 1 116 ? 66.016 46.392 93.065 1.00 18.76 184 LYS C N 1
ATOM 6673 C CA . LYS C 1 116 ? 66.886 47.558 93.133 1.00 19.89 184 LYS C CA 1
ATOM 6674 C C . LYS C 1 116 ? 67.602 47.697 91.814 1.00 18.19 184 LYS C C 1
ATOM 6675 O O . LYS C 1 116 ? 67.895 46.680 91.165 1.00 17.58 184 LYS C O 1
ATOM 6681 N N . THR C 1 117 ? 67.864 48.928 91.410 1.00 17.61 185 THR C N 1
ATOM 6682 C CA . THR C 1 117 ? 68.560 49.179 90.143 1.00 17.36 185 THR C CA 1
ATOM 6683 C C . THR C 1 117 ? 69.835 49.967 90.414 1.00 17.36 185 THR C C 1
ATOM 6684 O O . THR C 1 117 ? 69.911 50.772 91.377 1.00 16.38 185 THR C O 1
ATOM 6688 N N . ASN C 1 118 ? 70.816 49.724 89.536 1.00 16.23 186 ASN C N 1
ATOM 6689 C CA . ASN C 1 118 ? 72.054 50.506 89.483 1.00 16.78 186 ASN C CA 1
ATOM 6690 C C . ASN C 1 118 ? 72.438 50.845 88.069 1.00 15.99 186 ASN C C 1
ATOM 6691 O O . ASN C 1 118 ? 72.732 49.941 87.278 1.00 15.80 186 ASN C O 1
ATOM 6696 N N . VAL C 1 119 ? 72.429 52.134 87.750 1.00 15.76 187 VAL C N 1
ATOM 6697 C CA . VAL C 1 119 ? 72.900 52.599 86.469 1.00 16.24 187 VAL C CA 1
ATOM 6698 C C . VAL C 1 119 ? 74.408 52.828 86.633 1.00 15.97 187 VAL C C 1
ATOM 6699 O O . VAL C 1 119 ? 74.841 53.798 87.326 1.00 16.01 187 VAL C O 1
ATOM 6703 N N . ILE C 1 120 ? 75.208 51.946 86.018 1.00 15.82 188 ILE C N 1
ATOM 6704 C CA . ILE C 1 120 ? 76.651 52.045 86.122 1.00 16.27 188 ILE C CA 1
ATOM 6705 C C . ILE C 1 120 ? 77.156 53.279 85.383 1.00 16.88 188 ILE C C 1
ATOM 6706 O O . ILE C 1 120 ? 78.035 54.022 85.869 1.00 17.66 188 ILE C O 1
ATOM 6711 N N . TRP C 1 121 ? 76.576 53.511 84.210 1.00 16.25 189 TRP C N 1
ATOM 6712 C CA . TRP C 1 121 ? 77.015 54.508 83.249 1.00 16.78 189 TRP C CA 1
ATOM 6713 C C . TRP C 1 121 ? 75.824 54.941 82.473 1.00 16.70 189 TRP C C 1
ATOM 6714 O O . TRP C 1 121 ? 75.024 54.077 82.044 1.00 16.29 189 TRP C O 1
ATOM 6725 N N . SER C 1 122 ? 75.671 56.266 82.301 1.00 17.21 190 SER C N 1
ATOM 6726 C CA . SER C 1 122 ? 74.631 56.818 81.446 1.00 17.80 190 SER C CA 1
ATOM 6727 C C . SER C 1 122 ? 75.286 57.745 80.449 1.00 18.39 190 SER C C 1
ATOM 6728 O O . SER C 1 122 ? 76.232 58.504 80.827 1.00 18.75 190 SER C O 1
ATOM 6731 N N . GLY C 1 123 ? 74.788 57.724 79.211 1.00 17.74 191 GLY C N 1
ATOM 6732 C CA . GLY C 1 123 ? 75.270 58.622 78.167 1.00 17.98 191 GLY C CA 1
ATOM 6733 C C . GLY C 1 123 ? 74.654 60.000 78.182 1.00 18.32 191 GLY C C 1
ATOM 6734 O O . GLY C 1 123 ? 74.937 60.802 77.298 1.00 17.79 191 GLY C O 1
ATOM 6735 N N . LYS C 1 124 ? 73.740 60.266 79.105 1.00 19.00 192 LYS C N 1
ATOM 6736 C CA . LYS C 1 124 ? 72.905 61.447 79.025 1.00 20.52 192 LYS C CA 1
ATOM 6737 C C . LYS C 1 124 ? 73.723 62.741 78.985 1.00 21.20 192 LYS C C 1
ATOM 6738 O O . LYS C 1 124 ? 73.357 63.685 78.260 1.00 21.55 192 LYS C O 1
ATOM 6744 N N . SER C 1 125 ? 74.793 62.791 79.762 1.00 22.08 193 SER C N 1
ATOM 6745 C CA . SER C 1 125 ? 75.525 64.061 79.909 1.00 23.87 193 SER C CA 1
ATOM 6746 C C . SER C 1 125 ? 76.077 64.538 78.576 1.00 24.88 193 SER C C 1
ATOM 6747 O O . SER C 1 125 ? 76.302 65.757 78.391 1.00 25.62 193 SER C O 1
ATOM 6750 N N . GLU C 1 126 ? 76.314 63.599 77.649 1.00 23.97 194 GLU C N 1
ATOM 6751 C CA . GLU C 1 126 ? 76.790 63.933 76.309 1.00 24.97 194 GLU C CA 1
ATOM 6752 C C . GLU C 1 126 ? 75.758 63.637 75.220 1.00 22.86 194 GLU C C 1
ATOM 6753 O O . GLU C 1 126 ? 76.131 63.394 74.079 1.00 22.58 194 GLU C O 1
ATOM 6759 N N . LYS C 1 127 ? 74.479 63.716 75.587 1.00 22.75 195 LYS C N 1
ATOM 6760 C CA . LYS C 1 127 ? 73.322 63.623 74.683 1.00 23.01 195 LYS C CA 1
ATOM 6761 C C . LYS C 1 127 ? 73.216 62.266 73.980 1.00 20.81 195 LYS C C 1
ATOM 6762 O O . LYS C 1 127 ? 72.719 62.178 72.860 1.00 20.30 195 LYS C O 1
ATOM 6768 N N . TYR C 1 128 ? 73.653 61.216 74.685 1.00 19.30 196 TYR C N 1
ATOM 6769 C CA . TYR C 1 128 ? 73.531 59.823 74.242 1.00 18.31 196 TYR C CA 1
ATOM 6770 C C . TYR C 1 128 ? 74.153 59.617 72.859 1.00 18.90 196 TYR C C 1
ATOM 6771 O O . TYR C 1 128 ? 73.463 59.345 71.861 1.00 17.97 196 TYR C O 1
ATOM 6780 N N . THR C 1 129 ? 75.479 59.745 72.849 1.00 18.39 197 THR C N 1
ATOM 6781 C CA . THR C 1 129 ? 76.259 59.696 71.636 1.00 19.46 197 THR C CA 1
ATOM 6782 C C . THR C 1 129 ? 77.371 58.657 71.657 1.00 19.54 197 THR C C 1
ATOM 6783 O O . THR C 1 129 ? 78.027 58.459 70.635 1.00 20.35 197 THR C O 1
ATOM 6787 N N . LYS C 1 130 ? 77.541 57.924 72.756 1.00 19.69 198 LYS C N 1
ATOM 6788 C CA . LYS C 1 130 ? 78.646 56.983 72.908 1.00 20.26 198 LYS C CA 1
ATOM 6789 C C . LYS C 1 130 ? 78.232 55.710 73.662 1.00 19.43 198 LYS C C 1
ATOM 6790 O O . LYS C 1 130 ? 77.147 55.611 74.234 1.00 18.18 198 LYS C O 1
ATOM 6796 N N . VAL C 1 131 ? 79.114 54.721 73.600 1.00 18.99 199 VAL C N 1
ATOM 6797 C CA . VAL C 1 131 ? 79.021 53.507 74.406 1.00 19.00 199 VAL C CA 1
ATOM 6798 C C . VAL C 1 131 ? 80.306 53.495 75.248 1.00 19.63 199 VAL C C 1
ATOM 6799 O O . VAL C 1 131 ? 81.396 53.764 74.679 1.00 19.52 199 VAL C O 1
ATOM 6803 N N . PRO C 1 132 ? 80.193 53.198 76.561 1.00 18.99 200 PRO C N 1
ATOM 6804 C CA . PRO C 1 132 ? 81.432 53.190 77.376 1.00 20.34 200 PRO C CA 1
ATOM 6805 C C . PRO C 1 132 ? 82.358 52.071 77.032 1.00 21.23 200 PRO C C 1
ATOM 6806 O O . PRO C 1 132 ? 81.932 51.006 76.569 1.00 20.84 200 PRO C O 1
ATOM 6810 N N . SER C 1 133 ? 83.620 52.279 77.350 1.00 22.13 201 SER C N 1
ATOM 6811 C CA . SER C 1 133 ? 84.543 51.165 77.404 1.00 23.49 201 SER C CA 1
ATOM 6812 C C . SER C 1 133 ? 84.096 50.151 78.486 1.00 22.63 201 SER C C 1
ATOM 6813 O O . SER C 1 133 ? 83.737 50.514 79.624 1.00 22.05 201 SER C O 1
ATOM 6816 N N . PHE C 1 134 ? 84.099 48.859 78.150 1.00 22.32 202 PHE C N 1
ATOM 6817 C CA . PHE C 1 134 ? 83.473 47.865 79.026 1.00 22.44 202 PHE C CA 1
ATOM 6818 C C . PHE C 1 134 ? 84.305 47.455 80.246 1.00 24.68 202 PHE C C 1
ATOM 6819 O O . PHE C 1 134 ? 83.764 47.139 81.306 1.00 23.07 202 PHE C O 1
ATOM 6827 N N . GLU C 1 135 ? 85.619 47.412 80.083 1.00 25.65 203 GLU C N 1
ATOM 6828 C CA . GLU C 1 135 ? 86.459 46.867 81.109 1.00 31.08 203 GLU C CA 1
ATOM 6829 C C . GLU C 1 135 ? 86.371 47.702 82.373 1.00 29.67 203 GLU C C 1
ATOM 6830 O O . GLU C 1 135 ? 86.400 47.163 83.482 1.00 29.48 203 GLU C O 1
ATOM 6836 N N . GLU C 1 136 ? 86.216 49.008 82.192 1.00 28.55 204 GLU C N 1
ATOM 6837 C CA . GLU C 1 136 ? 86.210 49.934 83.317 1.00 29.36 204 GLU C CA 1
ATOM 6838 C C . GLU C 1 136 ? 84.841 50.110 83.997 1.00 27.01 204 GLU C C 1
ATOM 6839 O O . GLU C 1 136 ? 84.738 50.893 84.974 1.00 26.96 204 GLU C O 1
ATOM 6845 N N . LEU C 1 137 ? 83.805 49.444 83.494 1.00 23.90 205 LEU C N 1
ATOM 6846 C CA . LEU C 1 137 ? 82.502 49.481 84.129 1.00 22.95 205 LEU C CA 1
ATOM 6847 C C . LEU C 1 137 ? 82.530 48.794 85.475 1.00 22.53 205 LEU C C 1
ATOM 6848 O O . LEU C 1 137 ? 82.899 47.625 85.556 1.00 21.90 205 LEU C O 1
ATOM 6853 N N . GLU C 1 138 ? 82.131 49.515 86.524 1.00 21.12 206 GLU C N 1
ATOM 6854 C CA . GLU C 1 138 ? 82.090 48.971 87.869 1.00 22.08 206 GLU C CA 1
ATOM 6855 C C . GLU C 1 138 ? 80.772 48.233 88.075 1.00 22.07 206 GLU C C 1
ATOM 6856 O O . GLU C 1 138 ? 79.741 48.845 88.359 1.00 21.19 206 GLU C O 1
ATOM 6862 N N . GLN C 1 139 ? 80.785 46.919 87.876 1.00 20.95 207 GLN C N 1
ATOM 6863 C CA . GLN C 1 139 ? 79.566 46.138 88.056 1.00 20.85 207 GLN C CA 1
ATOM 6864 C C . GLN C 1 139 ? 79.326 45.771 89.521 1.00 20.36 207 GLN C C 1
ATOM 6865 O O . GLN C 1 139 ? 80.290 45.616 90.280 1.00 22.73 207 GLN C O 1
ATOM 6871 N N . THR C 1 140 ? 78.066 45.608 89.916 1.00 20.63 208 THR C N 1
ATOM 6872 C CA . THR C 1 140 ? 77.684 45.323 91.305 1.00 20.56 208 THR C CA 1
ATOM 6873 C C . THR C 1 140 ? 77.999 43.850 91.564 1.00 21.69 208 THR C C 1
ATOM 6874 O O . THR C 1 140 ? 77.615 42.987 90.798 1.00 21.65 208 THR C O 1
ATOM 6878 N N . PRO C 1 141 ? 78.758 43.542 92.633 1.00 23.64 209 PRO C N 1
ATOM 6879 C CA . PRO C 1 141 ? 79.284 42.160 92.758 1.00 24.86 209 PRO C CA 1
ATOM 6880 C C . PRO C 1 141 ? 78.268 41.031 92.825 1.00 25.46 209 PRO C C 1
ATOM 6881 O O . PRO C 1 141 ? 78.581 39.897 92.455 1.00 27.26 209 PRO C O 1
ATOM 6885 N N . ASP C 1 142 ? 77.061 41.321 93.271 1.00 25.39 210 ASP C N 1
ATOM 6886 C CA . ASP C 1 142 ? 76.016 40.313 93.319 1.00 27.13 210 ASP C CA 1
ATOM 6887 C C . ASP C 1 142 ? 74.809 40.631 92.414 1.00 24.00 210 ASP C C 1
ATOM 6888 O O . ASP C 1 142 ? 73.696 40.103 92.652 1.00 22.91 210 ASP C O 1
ATOM 6893 N N . ALA C 1 143 ? 75.002 41.507 91.420 1.00 21.44 211 ALA C N 1
ATOM 6894 C CA . ALA C 1 143 ? 73.902 41.811 90.483 1.00 20.66 211 ALA C CA 1
ATOM 6895 C C . ALA C 1 143 ? 73.369 40.564 89.798 1.00 19.85 211 ALA C C 1
ATOM 6896 O O . ALA C 1 143 ? 74.126 39.715 89.363 1.00 19.70 211 ALA C O 1
ATOM 6898 N N . LYS C 1 144 ? 72.044 40.453 89.692 1.00 19.93 212 LYS C N 1
ATOM 6899 C CA . LYS C 1 144 ? 71.428 39.314 89.000 1.00 20.17 212 LYS C CA 1
ATOM 6900 C C . LYS C 1 144 ? 71.723 39.314 87.508 1.00 18.99 212 LYS C C 1
ATOM 6901 O O . LYS C 1 144 ? 71.980 38.260 86.904 1.00 19.01 212 LYS C O 1
ATOM 6907 N N . TYR C 1 145 ? 71.633 40.497 86.908 1.00 16.72 213 TYR C N 1
ATOM 6908 C CA . TYR C 1 145 ? 71.922 40.651 85.507 1.00 16.63 213 TYR C CA 1
ATOM 6909 C C . TYR C 1 145 ? 72.306 42.084 85.177 1.00 16.05 213 TYR C C 1
ATOM 6910 O O . TYR C 1 145 ? 72.178 42.981 86.010 1.00 15.76 213 TYR C O 1
ATOM 6919 N N . LEU C 1 146 ? 72.876 42.222 83.974 1.00 15.82 214 LEU C N 1
ATOM 6920 C CA . LEU C 1 146 ? 73.294 43.452 83.376 1.00 15.63 214 LEU C CA 1
ATOM 6921 C C . LEU C 1 146 ? 72.362 43.659 82.161 1.00 15.76 214 LEU C C 1
ATOM 6922 O O . LEU C 1 146 ? 72.271 42.786 81.298 1.00 16.02 214 LEU C O 1
ATOM 6927 N N . HIS C 1 147 ? 71.736 44.825 82.109 1.00 15.28 215 HIS C N 1
ATOM 6928 C CA . HIS C 1 147 ? 70.803 45.173 81.064 1.00 15.32 215 HIS C CA 1
ATOM 6929 C C . HIS C 1 147 ? 71.386 46.238 80.155 1.00 14.90 215 HIS C C 1
ATOM 6930 O O . HIS C 1 147 ? 71.883 47.305 80.599 1.00 15.17 215 HIS C O 1
ATOM 6937 N N . ILE C 1 148 ? 71.244 45.978 78.871 1.00 14.67 216 ILE C N 1
ATOM 6938 C CA . ILE C 1 148 ? 71.533 46.971 77.851 1.00 15.24 216 ILE C CA 1
ATOM 6939 C C . ILE C 1 148 ? 70.394 47.091 76.843 1.00 15.29 216 ILE C C 1
ATOM 6940 O O . ILE C 1 148 ? 69.553 46.181 76.707 1.00 14.80 216 ILE C O 1
ATOM 6945 N N . CYS C 1 149 ? 70.338 48.241 76.171 1.00 15.66 217 CYS C N 1
ATOM 6946 C CA . CYS C 1 149 ? 69.523 48.409 75.001 1.00 15.64 217 CYS C CA 1
ATOM 6947 C C . CYS C 1 149 ? 70.483 48.384 73.833 1.00 15.86 217 CYS C C 1
ATOM 6948 O O . CYS C 1 149 ? 71.266 49.300 73.656 1.00 15.17 217 CYS C O 1
ATOM 6951 N N . ALA C 1 150 ? 70.413 47.319 73.029 1.00 15.84 218 ALA C N 1
ATOM 6952 C CA . ALA C 1 150 ? 71.452 47.037 72.012 1.00 15.45 218 ALA C CA 1
ATOM 6953 C C . ALA C 1 150 ? 71.437 48.107 70.910 1.00 15.20 218 ALA C C 1
ATOM 6954 O O . ALA C 1 150 ? 72.434 48.413 70.325 1.00 15.33 218 ALA C O 1
ATOM 6956 N N . ASN C 1 151 ? 70.255 48.637 70.597 1.00 14.88 219 ASN C N 1
ATOM 6957 C CA . ASN C 1 151 ? 70.083 49.699 69.607 1.00 14.91 219 ASN C CA 1
ATOM 6958 C C . ASN C 1 151 ? 69.113 50.703 70.105 1.00 14.80 219 ASN C C 1
ATOM 6959 O O . ASN C 1 151 ? 67.905 50.411 70.227 1.00 14.64 219 ASN C O 1
ATOM 6964 N N . GLU C 1 152 ? 69.610 51.898 70.438 1.00 14.95 220 GLU C N 1
ATOM 6965 C CA . GLU C 1 152 ? 68.804 52.943 71.038 1.00 15.00 220 GLU C CA 1
ATOM 6966 C C . GLU C 1 152 ? 68.162 53.709 69.893 1.00 15.56 220 GLU C C 1
ATOM 6967 O O . GLU C 1 152 ? 68.772 54.481 69.191 1.00 16.22 220 GLU C O 1
ATOM 6973 N N . THR C 1 153 ? 66.869 53.480 69.720 1.00 15.56 221 THR C N 1
ATOM 6974 C CA . THR C 1 153 ? 66.168 53.810 68.514 1.00 15.67 221 THR C CA 1
ATOM 6975 C C . THR C 1 153 ? 66.062 55.316 68.261 1.00 16.09 221 THR C C 1
ATOM 6976 O O . THR C 1 153 ? 66.008 55.733 67.105 1.00 17.75 221 THR C O 1
ATOM 6980 N N . ILE C 1 154 ? 65.968 56.123 69.304 1.00 15.88 222 ILE C N 1
ATOM 6981 C CA . ILE C 1 154 ? 65.886 57.601 69.149 1.00 16.42 222 ILE C CA 1
ATOM 6982 C C . ILE C 1 154 ? 67.259 58.218 68.930 1.00 16.72 222 ILE C C 1
ATOM 6983 O O . ILE C 1 154 ? 67.382 59.222 68.210 1.00 18.12 222 ILE C O 1
ATOM 6988 N N . HIS C 1 155 ? 68.241 57.643 69.599 1.00 16.84 223 HIS C N 1
ATOM 6989 C CA . HIS C 1 155 ? 69.580 58.260 69.736 1.00 17.20 223 HIS C CA 1
ATOM 6990 C C . HIS C 1 155 ? 70.612 57.730 68.755 1.00 17.39 223 HIS C C 1
ATOM 6991 O O . HIS C 1 155 ? 71.658 58.334 68.575 1.00 18.32 223 HIS C O 1
ATOM 6998 N N . GLY C 1 156 ? 70.288 56.637 68.082 1.00 16.95 224 GLY C N 1
ATOM 6999 C CA . GLY C 1 156 ? 71.175 56.097 67.039 1.00 16.85 224 GLY C CA 1
ATOM 7000 C C . GLY C 1 156 ? 72.475 55.492 67.511 1.00 16.83 224 GLY C C 1
ATOM 7001 O O . GLY C 1 156 ? 73.433 55.476 66.780 1.00 16.45 224 GLY C O 1
ATOM 7002 N N . VAL C 1 157 ? 72.483 54.953 68.723 1.00 16.38 225 VAL C N 1
ATOM 7003 C CA . VAL C 1 157 ? 73.634 54.352 69.326 1.00 16.49 225 VAL C CA 1
ATOM 7004 C C . VAL C 1 157 ? 73.409 52.845 69.389 1.00 16.81 225 VAL C C 1
ATOM 7005 O O . VAL C 1 157 ? 72.377 52.378 69.932 1.00 16.93 225 VAL C O 1
ATOM 7009 N N . GLU C 1 158 ? 74.324 52.096 68.761 1.00 16.56 226 GLU C N 1
ATOM 7010 C CA . GLU C 1 158 ? 74.199 50.631 68.612 1.00 16.79 226 GLU C CA 1
ATOM 7011 C C . GLU C 1 158 ? 75.457 49.919 69.117 1.00 17.17 226 GLU C C 1
ATOM 7012 O O . GLU C 1 158 ? 76.558 50.248 68.717 1.00 17.51 226 GLU C O 1
ATOM 7018 N N . PHE C 1 159 ? 75.273 48.929 69.973 1.00 16.73 227 PHE C N 1
ATOM 7019 C CA . PHE C 1 159 ? 76.339 48.055 70.365 1.00 17.09 227 PHE C CA 1
ATOM 7020 C C . PHE C 1 159 ? 76.808 47.196 69.183 1.00 18.38 227 PHE C C 1
ATOM 7021 O O . PHE C 1 159 ? 75.978 46.593 68.486 1.00 18.31 227 PHE C O 1
ATOM 7029 N N . LYS C 1 160 ? 78.119 47.129 68.992 1.00 19.19 228 LYS C N 1
ATOM 7030 C CA . LYS C 1 160 ? 78.690 46.228 68.015 1.00 20.86 228 LYS C CA 1
ATOM 7031 C C . LYS C 1 160 ? 79.266 45.017 68.727 1.00 21.82 228 LYS C C 1
ATOM 7032 O O . LYS C 1 160 ? 79.031 43.889 68.305 1.00 24.97 228 LYS C O 1
ATOM 7038 N N . ASP C 1 161 ? 80.005 45.249 69.798 1.00 22.84 229 ASP C N 1
ATOM 7039 C CA . ASP C 1 161 ? 80.490 44.200 70.697 1.00 23.37 229 ASP C CA 1
ATOM 7040 C C . ASP C 1 161 ? 79.693 44.346 71.971 1.00 21.31 229 ASP C C 1
ATOM 7041 O O . ASP C 1 161 ? 79.051 45.386 72.189 1.00 20.68 229 ASP C O 1
ATOM 7046 N N . TYR C 1 162 ? 79.723 43.313 72.808 1.00 20.22 230 TYR C N 1
ATOM 7047 C CA . TYR C 1 162 ? 78.902 43.276 74.036 1.00 20.16 230 TYR C CA 1
ATOM 7048 C C . TYR C 1 162 ? 79.745 43.161 75.305 1.00 21.10 230 TYR C C 1
ATOM 7049 O O . TYR C 1 162 ? 80.804 42.559 75.295 1.00 20.12 230 TYR C O 1
ATOM 7058 N N . PRO C 1 163 ? 79.289 43.793 76.388 1.00 19.31 231 PRO C N 1
ATOM 7059 C CA . PRO C 1 163 ? 79.968 43.662 77.646 1.00 19.94 231 PRO C CA 1
ATOM 7060 C C . PRO C 1 163 ? 79.777 42.267 78.212 1.00 20.48 231 PRO C C 1
ATOM 7061 O O . PRO C 1 163 ? 78.757 41.611 77.951 1.00 20.87 231 PRO C O 1
ATOM 7065 N N . VAL C 1 164 ? 80.761 41.829 78.999 1.00 21.32 232 VAL C N 1
ATOM 7066 C CA . VAL C 1 164 ? 80.658 40.591 79.743 1.00 21.66 232 VAL C CA 1
ATOM 7067 C C . VAL C 1 164 ? 80.168 40.835 81.175 1.00 20.65 232 VAL C C 1
ATOM 7068 O O . VAL C 1 164 ? 80.800 41.562 81.968 1.00 20.80 232 VAL C O 1
ATOM 7072 N N . PRO C 1 165 ? 79.020 40.246 81.535 1.00 21.37 233 PRO C N 1
ATOM 7073 C CA . PRO C 1 165 ? 78.518 40.432 82.898 1.00 21.59 233 PRO C CA 1
ATOM 7074 C C . PRO C 1 165 ? 79.445 39.767 83.919 1.00 22.70 233 PRO C C 1
ATOM 7075 O O . PRO C 1 165 ? 80.011 38.707 83.641 1.00 22.84 233 PRO C O 1
ATOM 7079 N N . LYS C 1 166 ? 79.626 40.419 85.056 1.00 23.08 234 LYS C N 1
ATOM 7080 C CA . LYS C 1 166 ? 80.565 39.962 86.043 1.00 25.79 234 LYS C CA 1
ATOM 7081 C C . LYS C 1 166 ? 79.936 38.843 86.855 1.00 24.85 234 LYS C C 1
ATOM 7082 O O . LYS C 1 166 ? 80.354 37.691 86.754 1.00 25.30 234 LYS C O 1
ATOM 7088 N N . ASN C 1 167 ? 78.888 39.149 87.599 1.00 24.44 235 ASN C N 1
ATOM 7089 C CA . ASN C 1 167 ? 78.280 38.154 88.448 1.00 24.99 235 ASN C CA 1
ATOM 7090 C C . ASN C 1 167 ? 77.204 37.322 87.726 1.00 24.28 235 ASN C C 1
ATOM 7091 O O . ASN C 1 167 ? 77.100 36.117 87.965 1.00 25.75 235 ASN C O 1
ATOM 7096 N N . GLY C 1 168 ? 76.386 37.963 86.896 1.00 21.43 236 GLY C N 1
ATOM 7097 C CA . GLY C 1 168 ? 75.136 37.323 86.421 1.00 20.46 236 GLY C CA 1
ATOM 7098 C C . GLY C 1 168 ? 75.150 37.140 84.911 1.00 19.72 236 GLY C C 1
ATOM 7099 O O . GLY C 1 168 ? 76.174 36.769 84.348 1.00 19.95 236 GLY C O 1
ATOM 7100 N N . PHE C 1 169 ? 74.016 37.400 84.265 1.00 17.59 237 PHE C N 1
ATOM 7101 C CA . PHE C 1 169 ? 73.905 37.224 82.838 1.00 16.82 237 PHE C CA 1
ATOM 7102 C C . PHE C 1 169 ? 73.556 38.535 82.171 1.00 16.37 237 PHE C C 1
ATOM 7103 O O . PHE C 1 169 ? 73.308 39.528 82.876 1.00 16.44 237 PHE C O 1
ATOM 7111 N N . LEU C 1 170 ? 73.577 38.517 80.839 1.00 15.66 238 LEU C N 1
ATOM 7112 C CA . LEU C 1 170 ? 73.359 39.702 80.018 1.00 16.34 238 LEU C CA 1
ATOM 7113 C C . LEU C 1 170 ? 71.957 39.676 79.455 1.00 15.69 238 LEU C C 1
ATOM 7114 O O . LEU C 1 170 ? 71.496 38.635 78.942 1.00 15.96 238 LEU C O 1
ATOM 7119 N N . VAL C 1 171 ? 71.271 40.820 79.542 1.00 15.33 239 VAL C N 1
ATOM 7120 C CA . VAL C 1 171 ? 69.911 40.977 78.992 1.00 14.93 239 VAL C CA 1
ATOM 7121 C C . VAL C 1 171 ? 69.954 42.134 78.014 1.00 14.64 239 VAL C C 1
ATOM 7122 O O . VAL C 1 171 ? 70.458 43.202 78.363 1.00 14.60 239 VAL C O 1
ATOM 7126 N N . ALA C 1 172 ? 69.435 41.949 76.798 1.00 14.33 240 ALA C N 1
ATOM 7127 C CA . ALA C 1 172 ? 69.440 42.985 75.781 1.00 14.32 240 ALA C CA 1
ATOM 7128 C C . ALA C 1 172 ? 68.070 43.215 75.150 1.00 14.40 240 ALA C C 1
ATOM 7129 O O . ALA C 1 172 ? 67.456 42.300 74.647 1.00 14.14 240 ALA C O 1
ATOM 7131 N N . ASP C 1 173 ? 67.669 44.476 75.135 1.00 14.18 241 ASP C N 1
ATOM 7132 C CA . ASP C 1 173 ? 66.546 44.944 74.367 1.00 14.62 241 ASP C CA 1
ATOM 7133 C C . ASP C 1 173 ? 67.054 45.153 72.946 1.00 14.72 241 ASP C C 1
ATOM 7134 O O . ASP C 1 173 ? 67.737 46.127 72.670 1.00 14.54 241 ASP C O 1
ATOM 7139 N N . MET C 1 174 ? 66.704 44.238 72.063 1.00 14.04 242 MET C N 1
ATOM 7140 C CA . MET C 1 174 ? 67.087 44.302 70.651 1.00 14.82 242 MET C CA 1
ATOM 7141 C C . MET C 1 174 ? 65.891 44.685 69.771 1.00 14.57 242 MET C C 1
ATOM 7142 O O . MET C 1 174 ? 65.892 44.374 68.581 1.00 15.40 242 MET C O 1
ATOM 7147 N N . SER C 1 175 ? 64.878 45.331 70.354 1.00 14.38 243 SER C N 1
ATOM 7148 C CA . SER C 1 175 ? 63.674 45.705 69.577 1.00 14.57 243 SER C CA 1
ATOM 7149 C C . SER C 1 175 ? 63.996 46.307 68.207 1.00 15.27 243 SER C C 1
ATOM 7150 O O . SER C 1 175 ? 63.455 45.864 67.213 1.00 15.82 243 SER C O 1
ATOM 7153 N N . SER C 1 176 ? 64.868 47.297 68.153 1.00 14.63 244 SER C N 1
ATOM 7154 C CA . SER C 1 176 ? 65.026 48.031 66.904 1.00 15.10 244 SER C CA 1
ATOM 7155 C C . SER C 1 176 ? 66.214 47.530 66.045 1.00 15.07 244 SER C C 1
ATOM 7156 O O . SER C 1 176 ? 66.481 48.100 64.985 1.00 17.38 244 SER C O 1
ATOM 7159 N N . ASN C 1 177 ? 66.906 46.449 66.443 1.00 15.23 245 ASN C N 1
ATOM 7160 C CA . ASN C 1 177 ? 67.870 45.818 65.528 1.00 15.34 245 ASN C CA 1
ATOM 7161 C C . ASN C 1 177 ? 67.714 44.304 65.453 1.00 15.60 245 ASN C C 1
ATOM 7162 O O . ASN C 1 177 ? 68.571 43.623 64.984 1.00 15.44 245 ASN C O 1
ATOM 7167 N N . PHE C 1 178 ? 66.556 43.790 65.854 1.00 16.12 246 PHE C N 1
ATOM 7168 C CA . PHE C 1 178 ? 66.323 42.352 65.940 1.00 16.23 246 PHE C CA 1
ATOM 7169 C C . PHE C 1 178 ? 66.358 41.744 64.539 1.00 16.49 246 PHE C C 1
ATOM 7170 O O . PHE C 1 178 ? 65.686 42.251 63.643 1.00 16.29 246 PHE C O 1
ATOM 7178 N N . CYS C 1 179 ? 67.154 40.688 64.349 1.00 16.30 247 CYS C N 1
ATOM 7179 C CA . CYS C 1 179 ? 67.294 40.052 63.013 1.00 17.51 247 CYS C CA 1
ATOM 7180 C C . CYS C 1 179 ? 67.806 41.017 61.939 1.00 17.20 247 CYS C C 1
ATOM 7181 O O . CYS C 1 179 ? 67.465 40.886 60.770 1.00 17.33 247 CYS C O 1
ATOM 7184 N N . SER C 1 180 ? 68.691 41.943 62.349 1.00 17.41 248 SER C N 1
ATOM 7185 C CA . SER C 1 180 ? 69.403 42.822 61.410 1.00 17.65 248 SER C CA 1
ATOM 7186 C C . SER C 1 180 ? 70.795 42.264 61.114 1.00 17.94 248 SER C C 1
ATOM 7187 O O . SER C 1 180 ? 71.466 42.740 60.208 1.00 18.36 248 SER C O 1
ATOM 7190 N N . LYS C 1 181 ? 71.211 41.263 61.878 1.00 18.27 249 LYS C N 1
ATOM 7191 C CA . LYS C 1 181 ? 72.600 40.759 61.816 1.00 18.42 249 LYS C CA 1
ATOM 7192 C C . LYS C 1 181 ? 72.745 39.538 62.736 1.00 19.37 249 LYS C C 1
ATOM 7193 O O . LYS C 1 181 ? 71.919 39.297 63.622 1.00 18.33 249 LYS C O 1
ATOM 7199 N N . PRO C 1 182 ? 73.781 38.718 62.503 1.00 19.12 250 PRO C N 1
ATOM 7200 C CA . PRO C 1 182 ? 73.960 37.582 63.410 1.00 19.32 250 PRO C CA 1
ATOM 7201 C C . PRO C 1 182 ? 74.250 38.055 64.811 1.00 19.43 250 PRO C C 1
ATOM 7202 O O . PRO C 1 182 ? 74.811 39.155 64.997 1.00 19.72 250 PRO C O 1
ATOM 7206 N N . VAL C 1 183 ? 73.886 37.223 65.769 1.00 18.78 251 VAL C N 1
ATOM 7207 C CA . VAL C 1 183 ? 74.081 37.506 67.188 1.00 19.22 251 VAL C CA 1
ATOM 7208 C C . VAL C 1 183 ? 74.507 36.217 67.834 1.00 19.24 251 VAL C C 1
ATOM 7209 O O . VAL C 1 183 ? 73.874 35.207 67.596 1.00 19.53 251 VAL C O 1
ATOM 7213 N N . ASP C 1 184 ? 75.594 36.221 68.595 1.00 19.72 252 ASP C N 1
ATOM 7214 C CA . ASP C 1 184 ? 75.973 35.037 69.366 1.00 20.04 252 ASP C CA 1
ATOM 7215 C C . ASP C 1 184 ? 75.078 34.928 70.608 1.00 19.32 252 ASP C C 1
ATOM 7216 O O . ASP C 1 184 ? 75.342 35.534 71.644 1.00 19.18 252 ASP C O 1
ATOM 7221 N N . VAL C 1 185 ? 73.983 34.206 70.467 1.00 19.13 253 VAL C N 1
ATOM 7222 C CA . VAL C 1 185 ? 72.910 34.173 71.469 1.00 19.24 253 VAL C CA 1
ATOM 7223 C C . VAL C 1 185 ? 73.402 33.599 72.802 1.00 19.90 253 VAL C C 1
ATOM 7224 O O . VAL C 1 185 ? 72.914 33.972 73.861 1.00 19.74 253 VAL C O 1
ATOM 7228 N N . SER C 1 186 ? 74.404 32.720 72.747 1.00 20.00 254 SER C N 1
ATOM 7229 C CA . SER C 1 186 ? 74.935 32.118 73.967 1.00 21.25 254 SER C CA 1
ATOM 7230 C C . SER C 1 186 ? 75.548 33.147 74.920 1.00 21.22 254 SER C C 1
ATOM 7231 O O . SER C 1 186 ? 75.675 32.859 76.138 1.00 22.19 254 SER C O 1
ATOM 7234 N N . LYS C 1 187 ? 75.943 34.323 74.417 1.00 21.06 255 LYS C N 1
ATOM 7235 C CA . LYS C 1 187 ? 76.469 35.395 75.304 1.00 21.16 255 LYS C CA 1
ATOM 7236 C C . LYS C 1 187 ? 75.388 36.011 76.212 1.00 19.99 255 LYS C C 1
ATOM 7237 O O . LYS C 1 187 ? 75.697 36.754 77.124 1.00 19.90 255 LYS C O 1
ATOM 7243 N N . PHE C 1 188 ? 74.108 35.746 75.937 1.00 18.41 256 PHE C N 1
ATOM 7244 C CA . PHE C 1 188 ? 72.996 36.402 76.624 1.00 17.92 256 PHE C CA 1
ATOM 7245 C C . PHE C 1 188 ? 72.185 35.432 77.455 1.00 17.62 256 PHE C C 1
ATOM 7246 O O . PHE C 1 188 ? 72.007 34.276 77.059 1.00 18.70 256 PHE C O 1
ATOM 7254 N N . GLY C 1 189 ? 71.615 35.895 78.557 1.00 16.61 257 GLY C N 1
ATOM 7255 C CA . GLY C 1 189 ? 70.585 35.147 79.215 1.00 16.30 257 GLY C CA 1
ATOM 7256 C C . GLY C 1 189 ? 69.204 35.399 78.608 1.00 15.81 257 GLY C C 1
ATOM 7257 O O . GLY C 1 189 ? 68.377 34.472 78.555 1.00 15.86 257 GLY C O 1
ATOM 7258 N N . VAL C 1 190 ? 68.942 36.664 78.220 1.00 15.51 258 VAL C N 1
ATOM 7259 C CA . VAL C 1 190 ? 67.695 37.034 77.554 1.00 14.97 258 VAL C CA 1
ATOM 7260 C C . VAL C 1 190 ? 67.948 38.091 76.473 1.00 14.93 258 VAL C C 1
ATOM 7261 O O . VAL C 1 190 ? 68.663 39.081 76.692 1.00 14.70 258 VAL C O 1
ATOM 7265 N N . ILE C 1 191 ? 67.316 37.848 75.333 1.00 14.54 259 ILE C N 1
ATOM 7266 C CA . ILE C 1 191 ? 67.155 38.812 74.242 1.00 14.05 259 ILE C CA 1
ATOM 7267 C C . ILE C 1 191 ? 65.673 39.031 74.070 1.00 14.34 259 ILE C C 1
ATOM 7268 O O . ILE C 1 191 ? 64.908 38.067 74.003 1.00 14.74 259 ILE C O 1
ATOM 7273 N N . TYR C 1 192 ? 65.250 40.284 74.007 1.00 13.68 260 TYR C N 1
ATOM 7274 C CA . TYR C 1 192 ? 63.832 40.536 73.774 1.00 14.11 260 TYR C CA 1
ATOM 7275 C C . TYR C 1 192 ? 63.651 41.690 72.842 1.00 14.32 260 TYR C C 1
ATOM 7276 O O . TYR C 1 192 ? 64.544 42.532 72.718 1.00 14.48 260 TYR C O 1
ATOM 7285 N N . GLY C 1 193 ? 62.472 41.748 72.233 1.00 14.60 261 GLY C N 1
ATOM 7286 C CA . GLY C 1 193 ? 62.176 42.876 71.340 1.00 15.32 261 GLY C CA 1
ATOM 7287 C C . GLY C 1 193 ? 60.754 42.865 70.857 1.00 15.19 261 GLY C C 1
ATOM 7288 O O . GLY C 1 193 ? 60.223 41.797 70.564 1.00 15.54 261 GLY C O 1
ATOM 7289 N N . GLY C 1 194 ? 60.164 44.046 70.734 1.00 14.63 262 GLY C N 1
ATOM 7290 C CA . GLY C 1 194 ? 58.921 44.171 69.969 1.00 14.72 262 GLY C CA 1
ATOM 7291 C C . GLY C 1 194 ? 59.165 43.839 68.506 1.00 15.56 262 GLY C C 1
ATOM 7292 O O . GLY C 1 194 ? 60.202 44.223 67.941 1.00 15.50 262 GLY C O 1
ATOM 7293 N N . ALA C 1 195 ? 58.195 43.167 67.889 1.00 15.32 263 ALA C N 1
ATOM 7294 C CA . ALA C 1 195 ? 58.324 42.793 66.485 1.00 16.37 263 ALA C CA 1
ATOM 7295 C C . ALA C 1 195 ? 58.260 43.956 65.522 1.00 16.04 263 ALA C C 1
ATOM 7296 O O . ALA C 1 195 ? 58.786 43.866 64.406 1.00 16.93 263 ALA C O 1
ATOM 7298 N N . GLN C 1 196 ? 57.646 45.038 65.961 1.00 16.39 264 GLN C N 1
ATOM 7299 C CA . GLN C 1 196 ? 57.174 46.016 65.044 1.00 17.25 264 GLN C CA 1
ATOM 7300 C C . GLN C 1 196 ? 58.215 46.789 64.282 1.00 18.88 264 GLN C C 1
ATOM 7301 O O . GLN C 1 196 ? 57.898 47.302 63.213 1.00 20.64 264 GLN C O 1
ATOM 7331 N N . ASN C 1 198 ? 61.492 45.692 63.139 1.00 20.74 266 ASN C N 1
ATOM 7332 C CA . ASN C 1 198 ? 62.215 45.010 62.089 1.00 21.05 266 ASN C CA 1
ATOM 7333 C C . ASN C 1 198 ? 61.648 43.685 61.595 1.00 21.94 266 ASN C C 1
ATOM 7334 O O . ASN C 1 198 ? 62.081 43.209 60.520 1.00 23.91 266 ASN C O 1
ATOM 7339 N N . VAL C 1 199 ? 60.673 43.056 62.281 1.00 20.08 267 VAL C N 1
ATOM 7340 C CA . VAL C 1 199 ? 60.251 41.699 61.913 1.00 20.45 267 VAL C CA 1
ATOM 7341 C C . VAL C 1 199 ? 58.743 41.411 61.789 1.00 19.91 267 VAL C C 1
ATOM 7342 O O . VAL C 1 199 ? 58.361 40.254 61.606 1.00 21.56 267 VAL C O 1
ATOM 7346 N N . GLY C 1 200 ? 57.910 42.434 61.854 1.00 18.15 268 GLY C N 1
ATOM 7347 C CA . GLY C 1 200 ? 56.457 42.233 61.752 1.00 17.28 268 GLY C CA 1
ATOM 7348 C C . GLY C 1 200 ? 55.705 43.476 62.180 1.00 17.19 268 GLY C C 1
ATOM 7349 O O . GLY C 1 200 ? 56.278 44.561 62.308 1.00 17.45 268 GLY C O 1
ATOM 7350 N N . PRO C 1 201 ? 54.401 43.342 62.358 1.00 17.04 269 PRO C N 1
ATOM 7351 C CA . PRO C 1 201 ? 53.575 44.406 62.861 1.00 16.74 269 PRO C CA 1
ATOM 7352 C C . PRO C 1 201 ? 53.597 44.472 64.372 1.00 16.66 269 PRO C C 1
ATOM 7353 O O . PRO C 1 201 ? 54.129 43.578 65.059 1.00 16.16 269 PRO C O 1
ATOM 7357 N N . SER C 1 202 ? 53.042 45.558 64.911 1.00 16.39 270 SER C N 1
ATOM 7358 C CA A SER C 1 202 ? 52.904 45.702 66.343 0.50 17.03 270 SER C CA 1
ATOM 7359 C CA B SER C 1 202 ? 52.914 45.694 66.353 0.50 17.03 270 SER C CA 1
ATOM 7360 C C . SER C 1 202 ? 51.897 44.680 66.868 1.00 17.29 270 SER C C 1
ATOM 7361 O O . SER C 1 202 ? 50.965 44.282 66.144 1.00 18.19 270 SER C O 1
ATOM 7366 N N . GLY C 1 203 ? 52.075 44.297 68.125 1.00 16.69 271 GLY C N 1
ATOM 7367 C CA . GLY C 1 203 ? 51.205 43.362 68.817 1.00 16.71 271 GLY C CA 1
ATOM 7368 C C . GLY C 1 203 ? 51.881 42.041 69.195 1.00 16.69 271 GLY C C 1
ATOM 7369 O O . GLY C 1 203 ? 51.281 41.242 69.936 1.00 17.32 271 GLY C O 1
ATOM 7370 N N . VAL C 1 204 ? 53.106 41.819 68.715 1.00 16.07 272 VAL C N 1
ATOM 7371 C CA . VAL C 1 204 ? 53.912 40.650 69.020 1.00 15.74 272 VAL C CA 1
ATOM 7372 C C . VAL C 1 204 ? 55.243 41.111 69.588 1.00 15.76 272 VAL C C 1
ATOM 7373 O O . VAL C 1 204 ? 55.847 42.042 69.051 1.00 15.83 272 VAL C O 1
ATOM 7377 N N . THR C 1 205 ? 55.638 40.515 70.719 1.00 15.43 273 THR C N 1
ATOM 7378 C CA . THR C 1 205 ? 56.948 40.699 71.317 1.00 15.59 273 THR C CA 1
ATOM 7379 C C . THR C 1 205 ? 57.643 39.340 71.403 1.00 15.88 273 THR C C 1
ATOM 7380 O O . THR C 1 205 ? 57.011 38.347 71.764 1.00 15.95 273 THR C O 1
ATOM 7384 N N . ILE C 1 206 ? 58.925 39.272 71.070 1.00 15.04 274 ILE C N 1
ATOM 7385 C CA . ILE C 1 206 ? 59.670 38.046 71.112 1.00 15.56 274 ILE C CA 1
ATOM 7386 C C . ILE C 1 206 ? 60.636 38.035 72.284 1.00 15.29 274 ILE C C 1
ATOM 7387 O O . ILE C 1 206 ? 61.315 39.041 72.530 1.00 15.27 274 ILE C O 1
ATOM 7392 N N . VAL C 1 207 ? 60.637 36.946 73.038 1.00 14.71 275 VAL C N 1
ATOM 7393 C CA . VAL C 1 207 ? 61.604 36.757 74.105 1.00 14.86 275 VAL C CA 1
ATOM 7394 C C . VAL C 1 207 ? 62.367 35.469 73.894 1.00 15.55 275 VAL C C 1
ATOM 7395 O O . VAL C 1 207 ? 61.751 34.395 73.763 1.00 15.15 275 VAL C O 1
ATOM 7399 N N . ILE C 1 208 ? 63.695 35.572 73.864 1.00 14.88 276 ILE C N 1
ATOM 7400 C CA . ILE C 1 208 ? 64.580 34.429 73.753 1.00 16.08 276 ILE C CA 1
ATOM 7401 C C . ILE C 1 208 ? 65.273 34.302 75.104 1.00 16.07 276 ILE C C 1
ATOM 7402 O O . ILE C 1 208 ? 65.989 35.210 75.511 1.00 16.46 276 ILE C O 1
ATOM 7407 N N . ILE C 1 209 ? 65.036 33.207 75.828 1.00 16.14 277 ILE C N 1
ATOM 7408 C CA . ILE C 1 209 ? 65.475 33.125 77.231 1.00 16.15 277 ILE C CA 1
ATOM 7409 C C . ILE C 1 209 ? 66.117 31.768 77.525 1.00 16.73 277 ILE C C 1
ATOM 7410 O O . ILE C 1 209 ? 65.564 30.724 77.160 1.00 16.86 277 ILE C O 1
ATOM 7415 N N . ARG C 1 210 ? 67.297 31.792 78.110 1.00 17.62 278 ARG C N 1
ATOM 7416 C CA . ARG C 1 210 ? 67.984 30.546 78.456 1.00 19.25 278 ARG C CA 1
ATOM 7417 C C . ARG C 1 210 ? 67.082 29.710 79.421 1.00 18.58 278 ARG C C 1
ATOM 7418 O O . ARG C 1 210 ? 66.517 30.224 80.371 1.00 17.20 278 ARG C O 1
ATOM 7426 N N . LYS C 1 211 ? 66.933 28.424 79.153 1.00 18.34 279 LYS C N 1
ATOM 7427 C CA . LYS C 1 211 ? 65.932 27.616 79.845 1.00 18.76 279 LYS C CA 1
ATOM 7428 C C . LYS C 1 211 ? 66.196 27.521 81.338 1.00 19.26 279 LYS C C 1
ATOM 7429 O O . LYS C 1 211 ? 65.260 27.468 82.146 1.00 19.44 279 LYS C O 1
ATOM 7435 N N . ASP C 1 212 ? 67.460 27.580 81.717 1.00 19.81 280 ASP C N 1
ATOM 7436 C CA . ASP C 1 212 ? 67.785 27.539 83.138 1.00 21.75 280 ASP C CA 1
ATOM 7437 C C . ASP C 1 212 ? 67.444 28.790 83.932 1.00 20.67 280 ASP C C 1
ATOM 7438 O O . ASP C 1 212 ? 67.564 28.794 85.163 1.00 21.48 280 ASP C O 1
ATOM 7443 N N . LEU C 1 213 ? 66.954 29.833 83.249 1.00 18.84 281 LEU C N 1
ATOM 7444 C CA . LEU C 1 213 ? 66.528 31.049 83.911 1.00 18.42 281 LEU C CA 1
ATOM 7445 C C . LEU C 1 213 ? 65.023 31.160 84.092 1.00 19.22 281 LEU C C 1
ATOM 7446 O O . LEU C 1 213 ? 64.540 32.104 84.741 1.00 19.76 281 LEU C O 1
ATOM 7451 N N . ILE C 1 214 ? 64.287 30.203 83.517 1.00 18.42 282 ILE C N 1
ATOM 7452 C CA . ILE C 1 214 ? 62.827 30.183 83.538 1.00 19.81 282 ILE C CA 1
ATOM 7453 C C . ILE C 1 214 ? 62.359 29.574 84.851 1.00 20.74 282 ILE C C 1
ATOM 7454 O O . ILE C 1 214 ? 62.830 28.516 85.268 1.00 21.20 282 ILE C O 1
ATOM 7459 N N . GLY C 1 215 ? 61.367 30.219 85.460 1.00 21.88 283 GLY C N 1
ATOM 7460 C CA . GLY C 1 215 ? 60.778 29.716 86.689 1.00 23.55 283 GLY C CA 1
ATOM 7461 C C . GLY C 1 215 ? 61.083 30.615 87.888 1.00 24.60 283 GLY C C 1
ATOM 7462 O O . GLY C 1 215 ? 61.850 31.569 87.802 1.00 25.75 283 GLY C O 1
ATOM 7463 N N . ASN C 1 216 ? 60.412 30.334 88.989 1.00 25.45 284 ASN C N 1
ATOM 7464 C CA . ASN C 1 216 ? 60.607 31.075 90.211 1.00 25.59 284 ASN C CA 1
ATOM 7465 C C . ASN C 1 216 ? 60.411 32.588 90.078 1.00 23.38 284 ASN C C 1
ATOM 7466 O O . ASN C 1 216 ? 61.092 33.362 90.754 1.00 23.33 284 ASN C O 1
ATOM 7471 N N . ALA C 1 217 ? 59.385 32.994 89.334 1.00 20.68 285 ALA C N 1
ATOM 7472 C CA . ALA C 1 217 ? 58.973 34.389 89.335 1.00 19.69 285 ALA C CA 1
ATOM 7473 C C . ALA C 1 217 ? 58.484 34.823 90.719 1.00 19.00 285 ALA C C 1
ATOM 7474 O O . ALA C 1 217 ? 58.026 33.989 91.513 1.00 19.67 285 ALA C O 1
ATOM 7476 N N . GLN C 1 218 ? 58.504 36.118 90.998 1.00 18.44 286 GLN C N 1
ATOM 7477 C CA . GLN C 1 218 ? 57.932 36.665 92.222 1.00 18.86 286 GLN C CA 1
ATOM 7478 C C . GLN C 1 218 ? 56.438 36.327 92.281 1.00 19.77 286 GLN C C 1
ATOM 7479 O O . GLN C 1 218 ? 55.747 36.267 91.247 1.00 17.39 286 GLN C O 1
ATOM 7485 N N . ASP C 1 219 ? 55.927 36.115 93.497 1.00 20.97 287 ASP C N 1
ATOM 7486 C CA . ASP C 1 219 ? 54.527 35.714 93.631 1.00 23.25 287 ASP C CA 1
ATOM 7487 C C . ASP C 1 219 ? 53.500 36.691 93.051 1.00 22.20 287 ASP C C 1
ATOM 7488 O O . ASP C 1 219 ? 52.395 36.270 92.670 1.00 23.43 287 ASP C O 1
ATOM 7493 N N . ILE C 1 220 ? 53.865 37.981 92.982 1.00 20.55 288 ILE C N 1
ATOM 7494 C CA . ILE C 1 220 ? 52.982 39.030 92.433 1.00 19.86 288 ILE C CA 1
ATOM 7495 C C . ILE C 1 220 ? 53.003 39.113 90.902 1.00 18.67 288 ILE C C 1
ATOM 7496 O O . ILE C 1 220 ? 52.313 39.932 90.306 1.00 19.34 288 ILE C O 1
ATOM 7501 N N . THR C 1 221 ? 53.772 38.246 90.267 1.00 17.14 289 THR C N 1
ATOM 7502 C CA . THR C 1 221 ? 53.818 38.231 88.792 1.00 16.33 289 THR C CA 1
ATOM 7503 C C . THR C 1 221 ? 52.488 37.806 88.171 1.00 15.86 289 THR C C 1
ATOM 7504 O O . THR C 1 221 ? 51.999 36.738 88.486 1.00 16.03 289 THR C O 1
ATOM 7508 N N . PRO C 1 222 ? 51.895 38.663 87.308 1.00 16.22 290 PRO C N 1
ATOM 7509 C CA . PRO C 1 222 ? 50.648 38.223 86.653 1.00 15.72 290 PRO C CA 1
ATOM 7510 C C . PRO C 1 222 ? 50.927 36.936 85.881 1.00 16.08 290 PRO C C 1
ATOM 7511 O O . PRO C 1 222 ? 52.019 36.767 85.350 1.00 14.84 290 PRO C O 1
ATOM 7515 N N . VAL C 1 223 ? 49.937 36.069 85.773 1.00 15.68 291 VAL C N 1
ATOM 7516 C CA . VAL C 1 223 ? 50.139 34.823 85.009 1.00 16.49 291 VAL C CA 1
ATOM 7517 C C . VAL C 1 223 ? 50.573 35.166 83.571 1.00 15.67 291 VAL C C 1
ATOM 7518 O O . VAL C 1 223 ? 51.458 34.479 83.008 1.00 15.66 291 VAL C O 1
ATOM 7522 N N . MET C 1 224 ? 50.077 36.284 83.016 1.00 15.48 292 MET C N 1
ATOM 7523 C CA . MET C 1 224 ? 50.392 36.658 81.625 1.00 15.28 292 MET C CA 1
ATOM 7524 C C . MET C 1 224 ? 51.806 37.240 81.449 1.00 15.45 292 MET C C 1
ATOM 7525 O O . MET C 1 224 ? 52.249 37.461 80.330 1.00 15.77 292 MET C O 1
ATOM 7530 N N . LEU C 1 225 ? 52.503 37.462 82.558 1.00 15.62 293 LEU C N 1
ATOM 7531 C CA . LEU C 1 225 ? 53.898 37.908 82.526 1.00 15.65 293 LEU C CA 1
ATOM 7532 C C . LEU C 1 225 ? 54.885 36.826 82.929 1.00 15.69 293 LEU C C 1
ATOM 7533 O O . LEU C 1 225 ? 56.049 37.081 82.963 1.00 16.06 293 LEU C O 1
ATOM 7538 N N . ASP C 1 226 ? 54.421 35.631 83.220 1.00 15.96 294 ASP C N 1
ATOM 7539 C CA . ASP C 1 226 ? 55.229 34.574 83.838 1.00 16.90 294 ASP C CA 1
ATOM 7540 C C . ASP C 1 226 ? 55.883 33.701 82.765 1.00 16.50 294 ASP C C 1
ATOM 7541 O O . ASP C 1 226 ? 55.189 33.067 81.991 1.00 16.23 294 ASP C O 1
ATOM 7546 N N . TYR C 1 227 ? 57.206 33.725 82.675 1.00 15.44 295 TYR C N 1
ATOM 7547 C CA . TYR C 1 227 ? 57.886 32.994 81.617 1.00 16.10 295 TYR C CA 1
ATOM 7548 C C . TYR C 1 227 ? 57.642 31.506 81.681 1.00 16.47 295 TYR C C 1
ATOM 7549 O O . TYR C 1 227 ? 57.563 30.856 80.656 1.00 15.94 295 TYR C O 1
ATOM 7558 N N . LYS C 1 228 ? 57.570 30.935 82.876 1.00 17.64 296 LYS C N 1
ATOM 7559 C CA . LYS C 1 228 ? 57.376 29.507 82.931 1.00 18.58 296 LYS C CA 1
ATOM 7560 C C . LYS C 1 228 ? 55.993 29.103 82.394 1.00 17.69 296 LYS C C 1
ATOM 7561 O O . LYS C 1 228 ? 55.872 28.090 81.704 1.00 17.83 296 LYS C O 1
ATOM 7567 N N . ILE C 1 229 ? 54.968 29.907 82.667 1.00 17.60 297 ILE C N 1
ATOM 7568 C CA . ILE C 1 229 ? 53.635 29.676 82.081 1.00 18.15 297 ILE C CA 1
ATOM 7569 C C . ILE C 1 229 ? 53.721 29.691 80.556 1.00 17.68 297 ILE C C 1
ATOM 7570 O O . ILE C 1 229 ? 53.221 28.798 79.878 1.00 17.76 297 ILE C O 1
ATOM 7575 N N . HIS C 1 230 ? 54.372 30.701 80.001 1.00 17.11 298 HIS C N 1
ATOM 7576 C CA . HIS C 1 230 ? 54.460 30.806 78.558 1.00 17.59 298 HIS C CA 1
ATOM 7577 C C . HIS C 1 230 ? 55.299 29.680 77.946 1.00 17.06 298 HIS C C 1
ATOM 7578 O O . HIS C 1 230 ? 54.933 29.105 76.924 1.00 16.62 298 HIS C O 1
ATOM 7585 N N . ASP C 1 231 ? 56.430 29.383 78.574 1.00 17.54 299 ASP C N 1
ATOM 7586 C CA . ASP C 1 231 ? 57.292 28.296 78.097 1.00 18.50 299 ASP C CA 1
ATOM 7587 C C . ASP C 1 231 ? 56.603 26.917 78.126 1.00 18.27 299 ASP C C 1
ATOM 7588 O O . ASP C 1 231 ? 56.618 26.174 77.121 1.00 18.44 299 ASP C O 1
ATOM 7593 N N . GLU C 1 232 ? 55.969 26.587 79.239 1.00 18.35 300 GLU C N 1
ATOM 7594 C CA . GLU C 1 232 ? 55.401 25.261 79.320 1.00 19.88 300 GLU C CA 1
ATOM 7595 C C . GLU C 1 232 ? 54.156 25.072 78.427 1.00 18.96 300 GLU C C 1
ATOM 7596 O O . GLU C 1 232 ? 53.830 23.948 78.079 1.00 18.86 300 GLU C O 1
ATOM 7602 N N . ASN C 1 233 ? 53.544 26.178 78.011 1.00 18.14 301 ASN C N 1
ATOM 7603 C CA . ASN C 1 233 ? 52.400 26.156 77.114 1.00 17.24 301 ASN C CA 1
ATOM 7604 C C . ASN C 1 233 ? 52.738 26.598 75.655 1.00 16.81 301 ASN C C 1
ATOM 7605 O O . ASN C 1 233 ? 51.854 26.745 74.820 1.00 16.67 301 ASN C O 1
ATOM 7610 N N . SER C 1 234 ? 54.033 26.747 75.366 1.00 16.71 302 SER C N 1
ATOM 7611 C CA . SER C 1 234 ? 54.537 27.086 74.061 1.00 16.69 302 SER C CA 1
ATOM 7612 C C . SER C 1 234 ? 53.846 28.324 73.477 1.00 16.15 302 SER C C 1
ATOM 7613 O O . SER C 1 234 ? 53.466 28.336 72.312 1.00 15.86 302 SER C O 1
ATOM 7616 N N . SER C 1 235 ? 53.701 29.350 74.315 1.00 15.47 303 SER C N 1
ATOM 7617 C CA . SER C 1 235 ? 53.134 30.637 73.910 1.00 15.79 303 SER C CA 1
ATOM 7618 C C . SER C 1 235 ? 51.622 30.558 73.646 1.00 16.17 303 SER C C 1
ATOM 7619 O O . SER C 1 235 ? 51.045 31.507 73.102 1.00 16.87 303 SER C O 1
ATOM 7622 N N . LEU C 1 236 ? 50.998 29.475 74.074 1.00 16.00 304 LEU C N 1
ATOM 7623 C CA . LEU C 1 236 ? 49.578 29.231 73.874 1.00 16.54 304 LEU C CA 1
ATOM 7624 C C . LEU C 1 236 ? 48.796 29.058 75.212 1.00 16.76 304 LEU C C 1
ATOM 7625 O O . LEU C 1 236 ? 47.767 28.375 75.252 1.00 17.67 304 LEU C O 1
ATOM 7630 N N . TYR C 1 237 ? 49.242 29.724 76.277 1.00 16.39 305 TYR C N 1
ATOM 7631 C CA . TYR C 1 237 ? 48.517 29.608 77.538 1.00 15.82 305 TYR C CA 1
ATOM 7632 C C . TYR C 1 237 ? 47.132 30.233 77.379 1.00 15.53 305 TYR C C 1
ATOM 7633 O O . TYR C 1 237 ? 46.121 29.659 77.798 1.00 15.98 305 TYR C O 1
ATOM 7642 N N . ASN C 1 238 ? 47.124 31.437 76.826 1.00 14.98 306 ASN C N 1
ATOM 7643 C CA . ASN C 1 238 ? 45.880 32.101 76.464 1.00 14.93 306 ASN C CA 1
ATOM 7644 C C . ASN C 1 238 ? 45.860 32.257 74.954 1.00 15.08 306 ASN C C 1
ATOM 7645 O O . ASN C 1 238 ? 46.660 31.624 74.249 1.00 15.98 306 ASN C O 1
ATOM 7650 N N . THR C 1 239 ? 44.947 33.092 74.458 1.00 14.36 307 THR C N 1
ATOM 7651 C CA . THR C 1 239 ? 44.854 33.302 73.008 1.00 14.75 307 THR C CA 1
ATOM 7652 C C . THR C 1 239 ? 46.014 34.192 72.564 1.00 14.55 307 THR C C 1
ATOM 7653 O O . THR C 1 239 ? 46.128 35.337 72.997 1.00 14.88 307 THR C O 1
ATOM 7657 N N . PRO C 1 240 ? 46.935 33.676 71.722 1.00 14.92 308 PRO C N 1
ATOM 7658 C CA . PRO C 1 240 ? 48.047 34.496 71.294 1.00 15.41 308 PRO C CA 1
ATOM 7659 C C . PRO C 1 240 ? 47.649 35.514 70.193 1.00 14.82 308 PRO C C 1
ATOM 7660 O O . PRO C 1 240 ? 46.522 35.444 69.640 1.00 16.31 308 PRO C O 1
ATOM 7664 N N . PRO C 1 241 ? 48.576 36.391 69.801 1.00 14.54 309 PRO C N 1
ATOM 7665 C CA . PRO C 1 241 ? 48.314 37.346 68.690 1.00 14.72 309 PRO C CA 1
ATOM 7666 C C . PRO C 1 241 ? 48.536 36.603 67.357 1.00 14.96 309 PRO C C 1
ATOM 7667 O O . PRO C 1 241 ? 49.595 36.726 66.709 1.00 14.57 309 PRO C O 1
ATOM 7671 N N . CYS C 1 242 ? 47.556 35.804 66.977 1.00 15.08 310 CYS C N 1
ATOM 7672 C CA . CYS C 1 242 ? 47.689 34.850 65.864 1.00 15.75 310 CYS C CA 1
ATOM 7673 C C . CYS C 1 242 ? 48.162 35.516 64.558 1.00 14.93 310 CYS C C 1
ATOM 7674 O O . CYS C 1 242 ? 49.122 35.080 63.939 1.00 14.23 310 CYS C O 1
ATOM 7677 N N . PHE C 1 243 ? 47.465 36.547 64.127 1.00 14.67 311 PHE C N 1
ATOM 7678 C CA . PHE C 1 243 ? 47.806 37.163 62.854 1.00 14.64 311 PHE C CA 1
ATOM 7679 C C . PHE C 1 243 ? 49.185 37.795 62.920 1.00 14.34 311 PHE C C 1
ATOM 7680 O O . PHE C 1 243 ? 49.986 37.691 61.989 1.00 14.73 311 PHE C O 1
ATOM 7688 N N . GLY C 1 244 ? 49.498 38.441 64.041 1.00 13.76 312 GLY C N 1
ATOM 7689 C CA . GLY C 1 244 ? 50.845 38.979 64.225 1.00 13.48 312 GLY C CA 1
ATOM 7690 C C . GLY C 1 244 ? 51.938 37.952 64.100 1.00 13.35 312 GLY C C 1
ATOM 7691 O O . GLY C 1 244 ? 52.980 38.175 63.440 1.00 13.35 312 GLY C O 1
ATOM 7692 N N . ILE C 1 245 ? 51.752 36.810 64.745 1.00 13.33 313 ILE C N 1
ATOM 7693 C CA . ILE C 1 245 ? 52.756 35.736 64.699 1.00 13.22 313 ILE C CA 1
ATOM 7694 C C . ILE C 1 245 ? 52.873 35.205 63.240 1.00 13.34 313 ILE C C 1
ATOM 7695 O O . ILE C 1 245 ? 53.958 34.981 62.743 1.00 12.64 313 ILE C O 1
ATOM 7700 N N . TYR C 1 246 ? 51.739 35.054 62.578 1.00 12.48 314 TYR C N 1
ATOM 7701 C CA . TYR C 1 246 ? 51.703 34.670 61.134 1.00 13.20 314 TYR C CA 1
ATOM 7702 C C . TYR C 1 246 ? 52.562 35.635 60.320 1.00 13.53 314 TYR C C 1
ATOM 7703 O O . TYR C 1 246 ? 53.398 35.199 59.542 1.00 13.50 314 TYR C O 1
ATOM 7712 N N . MET C 1 247 ? 52.378 36.941 60.539 1.00 13.44 315 MET C N 1
ATOM 7713 C CA . MET C 1 247 ? 53.118 37.952 59.765 1.00 14.20 315 MET C CA 1
ATOM 7714 C C . MET C 1 247 ? 54.608 37.877 60.083 1.00 14.24 315 MET C C 1
ATOM 7715 O O . MET C 1 247 ? 55.457 37.959 59.172 1.00 14.20 315 MET C O 1
ATOM 7720 N N . CYS C 1 248 ? 54.955 37.710 61.352 1.00 14.59 316 CYS C N 1
ATOM 7721 C CA . CYS C 1 248 ? 56.388 37.543 61.719 1.00 15.03 316 CYS C CA 1
ATOM 7722 C C . CYS C 1 248 ? 56.962 36.321 60.985 1.00 15.22 316 CYS C C 1
ATOM 7723 O O . CYS C 1 248 ? 58.089 36.350 60.471 1.00 14.88 316 CYS C O 1
ATOM 7726 N N . GLY C 1 249 ? 56.191 35.238 60.956 1.00 15.22 317 GLY C N 1
ATOM 7727 C CA . GLY C 1 249 ? 56.619 34.024 60.274 1.00 15.71 317 GLY C CA 1
ATOM 7728 C C . GLY C 1 249 ? 56.876 34.269 58.784 1.00 16.55 317 GLY C C 1
ATOM 7729 O O . GLY C 1 249 ? 57.854 33.758 58.230 1.00 17.30 317 GLY C O 1
ATOM 7730 N N . LEU C 1 250 ? 56.031 35.063 58.118 1.00 15.99 318 LEU C N 1
ATOM 7731 C CA . LEU C 1 250 ? 56.310 35.443 56.704 1.00 16.64 318 LEU C CA 1
ATOM 7732 C C . LEU C 1 250 ? 57.632 36.179 56.572 1.00 16.45 318 LEU C C 1
ATOM 7733 O O . LEU C 1 250 ? 58.433 35.914 55.664 1.00 16.44 318 LEU C O 1
ATOM 7738 N N . VAL C 1 251 ? 57.874 37.121 57.483 1.00 15.79 319 VAL C N 1
ATOM 7739 C CA . VAL C 1 251 ? 59.102 37.856 57.459 1.00 16.00 319 VAL C CA 1
ATOM 7740 C C . VAL C 1 251 ? 60.317 36.947 57.668 1.00 16.35 319 VAL C C 1
ATOM 7741 O O . VAL C 1 251 ? 61.343 37.071 56.974 1.00 15.64 319 VAL C O 1
ATOM 7745 N N . PHE C 1 252 ? 60.254 36.050 58.650 1.00 16.48 320 PHE C N 1
ATOM 7746 C CA . PHE C 1 252 ? 61.401 35.148 58.889 1.00 17.12 320 PHE C CA 1
ATOM 7747 C C . PHE C 1 252 ? 61.695 34.268 57.668 1.00 18.56 320 PHE C C 1
ATOM 7748 O O . PHE C 1 252 ? 62.855 34.009 57.322 1.00 17.14 320 PHE C O 1
ATOM 7756 N N . GLU C 1 253 ? 60.640 33.743 57.085 1.00 19.48 321 GLU C N 1
ATOM 7757 C CA A GLU C 1 253 ? 60.788 32.907 55.904 0.50 20.59 321 GLU C CA 1
ATOM 7758 C CA B GLU C 1 253 ? 60.750 32.930 55.876 0.50 20.94 321 GLU C CA 1
ATOM 7759 C C . GLU C 1 253 ? 61.493 33.703 54.793 1.00 20.89 321 GLU C C 1
ATOM 7760 O O . GLU C 1 253 ? 62.423 33.175 54.139 1.00 21.40 321 GLU C O 1
ATOM 7771 N N . ASP C 1 254 ? 61.103 34.964 54.612 1.00 19.98 322 ASP C N 1
ATOM 7772 C CA . ASP C 1 254 ? 61.695 35.804 53.562 1.00 20.02 322 ASP C CA 1
ATOM 7773 C C . ASP C 1 254 ? 63.153 36.153 53.889 1.00 19.99 322 ASP C C 1
ATOM 7774 O O . ASP C 1 254 ? 63.973 36.229 52.978 1.00 19.54 322 ASP C O 1
ATOM 7779 N N . LEU C 1 255 ? 63.494 36.358 55.165 1.00 19.16 323 LEU C N 1
ATOM 7780 C CA . LEU C 1 255 ? 64.906 36.599 55.529 1.00 19.07 323 LEU C CA 1
ATOM 7781 C C . LEU C 1 255 ? 65.783 35.389 55.212 1.00 19.65 323 LEU C C 1
ATOM 7782 O O . LEU C 1 255 ? 66.967 35.522 54.814 1.00 20.33 323 LEU C O 1
ATOM 7787 N N . LEU C 1 256 ? 65.225 34.203 55.393 1.00 20.57 324 LEU C N 1
ATOM 7788 C CA . LEU C 1 256 ? 65.945 32.991 55.029 1.00 21.72 324 LEU C CA 1
ATOM 7789 C C . LEU C 1 256 ? 66.122 32.938 53.523 1.00 22.46 324 LEU C C 1
ATOM 7790 O O . LEU C 1 256 ? 67.225 32.645 53.035 1.00 22.10 324 LEU C O 1
ATOM 7795 N N . GLU C 1 257 ? 65.079 33.282 52.790 1.00 23.57 325 GLU C N 1
ATOM 7796 C CA . GLU C 1 257 ? 65.181 33.321 51.335 1.00 25.65 325 GLU C CA 1
ATOM 7797 C C . GLU C 1 257 ? 66.266 34.281 50.860 1.00 24.37 325 GLU C C 1
ATOM 7798 O O . GLU C 1 257 ? 66.924 34.025 49.850 1.00 24.25 325 GLU C O 1
ATOM 7804 N N . GLN C 1 258 ? 66.415 35.412 51.535 1.00 23.21 326 GLN C N 1
ATOM 7805 C CA . GLN C 1 258 ? 67.422 36.398 51.181 1.00 23.47 326 GLN C CA 1
ATOM 7806 C C . GLN C 1 258 ? 68.850 35.905 51.422 1.00 23.15 326 GLN C C 1
ATOM 7807 O O . GLN C 1 258 ? 69.797 36.598 51.067 1.00 24.54 326 GLN C O 1
ATOM 7813 N N . GLY C 1 259 ? 69.010 34.755 52.059 1.00 22.57 327 GLY C N 1
ATOM 7814 C CA . GLY C 1 259 ? 70.335 34.234 52.373 1.00 23.73 327 GLY C CA 1
ATOM 7815 C C . GLY C 1 259 ? 70.691 34.244 53.852 1.00 23.31 327 GLY C C 1
ATOM 7816 O O . GLY C 1 259 ? 71.820 33.889 54.213 1.00 25.35 327 GLY C O 1
ATOM 7817 N N . GLY C 1 260 ? 69.777 34.662 54.717 1.00 21.91 328 GLY C N 1
ATOM 7818 C CA . GLY C 1 260 ? 70.065 34.684 56.144 1.00 21.22 328 GLY C CA 1
ATOM 7819 C C . GLY C 1 260 ? 70.701 35.963 56.632 1.00 20.78 328 GLY C C 1
ATOM 7820 O O . GLY C 1 260 ? 70.948 36.913 55.860 1.00 20.27 328 GLY C O 1
ATOM 7821 N N . LEU C 1 261 ? 71.006 36.000 57.926 1.00 20.21 329 LEU C N 1
ATOM 7822 C CA . LEU C 1 261 ? 71.411 37.257 58.558 1.00 20.84 329 LEU C CA 1
ATOM 7823 C C . LEU C 1 261 ? 72.786 37.780 58.155 1.00 21.44 329 LEU C C 1
ATOM 7824 O O . LEU C 1 261 ? 73.025 38.977 58.227 1.00 22.04 329 LEU C O 1
ATOM 7829 N N . LYS C 1 262 ? 73.677 36.931 57.683 1.00 23.57 330 LYS C N 1
ATOM 7830 C CA . LYS C 1 262 ? 74.932 37.465 57.135 1.00 25.53 330 LYS C CA 1
ATOM 7831 C C . LYS C 1 262 ? 74.719 38.346 55.930 1.00 25.21 330 LYS C C 1
ATOM 7832 O O . LYS C 1 262 ? 75.397 39.365 55.792 1.00 25.89 330 LYS C O 1
ATOM 7838 N N . GLU C 1 263 ? 73.776 37.965 55.077 1.00 24.95 331 GLU C N 1
ATOM 7839 C CA . GLU C 1 263 ? 73.439 38.755 53.895 1.00 25.87 331 GLU C CA 1
ATOM 7840 C C . GLU C 1 263 ? 72.639 39.973 54.260 1.00 23.85 331 GLU C C 1
ATOM 7841 O O . GLU C 1 263 ? 72.840 41.032 53.722 1.00 23.89 331 GLU C O 1
ATOM 7847 N N . VAL C 1 264 ? 71.694 39.807 55.173 1.00 22.28 332 VAL C N 1
ATOM 7848 C CA . VAL C 1 264 ? 70.935 40.947 55.667 1.00 21.60 332 VAL C CA 1
ATOM 7849 C C . VAL C 1 264 ? 71.875 42.010 56.204 1.00 21.08 332 VAL C C 1
ATOM 7850 O O . VAL C 1 264 ? 71.718 43.189 55.884 1.00 21.70 332 VAL C O 1
ATOM 7854 N N . GLU C 1 265 ? 72.875 41.602 57.000 1.00 21.64 333 GLU C N 1
ATOM 7855 C CA . GLU C 1 265 ? 73.781 42.577 57.614 1.00 22.97 333 GLU C CA 1
ATOM 7856 C C . GLU C 1 265 ? 74.561 43.310 56.508 1.00 22.51 333 GLU C C 1
ATOM 7857 O O . GLU C 1 265 ? 74.739 44.515 56.575 1.00 22.01 333 GLU C O 1
ATOM 7863 N N . LYS C 1 266 ? 75.018 42.579 55.488 1.00 23.79 334 LYS C N 1
ATOM 7864 C CA . LYS C 1 266 ? 75.743 43.199 54.370 1.00 24.82 334 LYS C CA 1
ATOM 7865 C C . LYS C 1 266 ? 74.936 44.278 53.691 1.00 23.68 334 LYS C C 1
ATOM 7866 O O . LYS C 1 266 ? 75.441 45.356 53.434 1.00 24.33 334 LYS C O 1
ATOM 7872 N N . LYS C 1 267 ? 73.658 44.005 53.442 1.00 22.59 335 LYS C N 1
ATOM 7873 C CA . LYS C 1 267 ? 72.801 44.996 52.814 1.00 23.34 335 LYS C CA 1
ATOM 7874 C C . LYS C 1 267 ? 72.548 46.179 53.738 1.00 22.03 335 LYS C C 1
ATOM 7875 O O . LYS C 1 267 ? 72.501 47.312 53.293 1.00 21.71 335 LYS C O 1
ATOM 7881 N N . ASN C 1 268 ? 72.392 45.892 55.029 1.00 20.93 336 ASN C N 1
ATOM 7882 C CA . ASN C 1 268 ? 72.170 46.954 56.014 1.00 20.28 336 ASN C CA 1
ATOM 7883 C C . ASN C 1 268 ? 73.397 47.866 56.104 1.00 20.21 336 ASN C C 1
ATOM 7884 O O . ASN C 1 268 ? 73.263 49.075 56.211 1.00 20.19 336 ASN C O 1
ATOM 7889 N N . GLN C 1 269 ? 74.576 47.273 56.070 1.00 21.76 337 GLN C N 1
ATOM 7890 C CA . GLN C 1 269 ? 75.802 48.037 56.162 1.00 23.39 337 GLN C CA 1
ATOM 7891 C C . GLN C 1 269 ? 75.938 48.914 54.920 1.00 23.99 337 GLN C C 1
ATOM 7892 O O . GLN C 1 269 ? 76.296 50.076 55.024 1.00 23.48 337 GLN C O 1
ATOM 7898 N N . ARG C 1 270 ? 75.596 48.365 53.762 1.00 25.61 338 ARG C N 1
ATOM 7899 C CA . ARG C 1 270 ? 75.778 49.092 52.497 1.00 27.09 338 ARG C CA 1
ATOM 7900 C C . ARG C 1 270 ? 74.913 50.328 52.479 1.00 25.62 338 ARG C C 1
ATOM 7901 O O . ARG C 1 270 ? 75.409 51.423 52.212 1.00 25.23 338 ARG C O 1
ATOM 7909 N N . LYS C 1 271 ? 73.616 50.180 52.769 1.00 23.23 339 LYS C N 1
ATOM 7910 C CA . LYS C 1 271 ? 72.722 51.305 52.653 1.00 22.65 339 LYS C CA 1
ATOM 7911 C C . LYS C 1 271 ? 72.921 52.326 53.779 1.00 21.96 339 LYS C C 1
ATOM 7912 O O . LYS C 1 271 ? 72.811 53.519 53.529 1.00 22.49 339 LYS C O 1
ATOM 7918 N N . ALA C 1 272 ? 73.287 51.891 54.990 1.00 21.53 340 ALA C N 1
ATOM 7919 C CA . ALA C 1 272 ? 73.636 52.831 56.065 1.00 21.36 340 ALA C CA 1
ATOM 7920 C C . ALA C 1 272 ? 74.857 53.671 55.669 1.00 21.71 340 ALA C C 1
ATOM 7921 O O . ALA C 1 272 ? 74.886 54.891 55.880 1.00 21.51 340 ALA C O 1
ATOM 7923 N N . ASP C 1 273 ? 75.843 52.999 55.084 1.00 23.29 341 ASP C N 1
ATOM 7924 C CA . ASP C 1 273 ? 77.080 53.679 54.669 1.00 25.55 341 ASP C CA 1
ATOM 7925 C C . ASP C 1 273 ? 76.817 54.796 53.657 1.00 24.91 341 ASP C C 1
ATOM 7926 O O . ASP C 1 273 ? 77.453 55.847 53.721 1.00 24.44 341 ASP C O 1
ATOM 7931 N N . LEU C 1 274 ? 75.914 54.570 52.720 1.00 24.23 342 LEU C N 1
ATOM 7932 C CA . LEU C 1 274 ? 75.555 55.625 51.764 1.00 24.42 342 LEU C CA 1
ATOM 7933 C C . LEU C 1 274 ? 75.116 56.881 52.513 1.00 23.74 342 LEU C C 1
ATOM 7934 O O . LEU C 1 274 ? 75.494 57.989 52.138 1.00 23.77 342 LEU C O 1
ATOM 7939 N N . LEU C 1 275 ? 74.266 56.706 53.536 1.00 22.20 343 LEU C N 1
ATOM 7940 C CA . LEU C 1 275 ? 73.719 57.843 54.246 1.00 22.38 343 LEU C CA 1
ATOM 7941 C C . LEU C 1 275 ? 74.764 58.512 55.135 1.00 22.08 343 LEU C C 1
ATOM 7942 O O . LEU C 1 275 ? 74.935 59.749 55.099 1.00 21.53 343 LEU C O 1
ATOM 7947 N N . TYR C 1 276 ? 75.491 57.716 55.916 1.00 21.91 344 TYR C N 1
ATOM 7948 C CA . TYR C 1 276 ? 76.518 58.286 56.798 1.00 21.28 344 TYR C CA 1
ATOM 7949 C C . TYR C 1 276 ? 77.639 59.013 55.978 1.00 22.49 344 TYR C C 1
ATOM 7950 O O . TYR C 1 276 ? 78.123 60.085 56.381 1.00 22.24 344 TYR C O 1
ATOM 7959 N N . ASN C 1 277 ? 78.016 58.432 54.839 1.00 23.95 345 ASN C N 1
ATOM 7960 C CA . ASN C 1 277 ? 79.036 59.049 53.967 1.00 25.60 345 ASN C CA 1
ATOM 7961 C C . ASN C 1 277 ? 78.528 60.371 53.400 1.00 25.62 345 ASN C C 1
ATOM 7962 O O . ASN C 1 277 ? 79.275 61.354 53.329 1.00 27.61 345 ASN C O 1
ATOM 7967 N N . ALA C 1 278 ? 77.247 60.415 53.045 1.00 24.63 346 ALA C N 1
ATOM 7968 C CA . ALA C 1 278 ? 76.681 61.642 52.542 1.00 25.07 346 ALA C CA 1
ATOM 7969 C C . ALA C 1 278 ? 76.750 62.729 53.615 1.00 24.90 346 ALA C C 1
ATOM 7970 O O . ALA C 1 278 ? 77.035 63.902 53.326 1.00 24.65 346 ALA C O 1
ATOM 7972 N N . ILE C 1 279 ? 76.481 62.347 54.873 1.00 23.60 347 ILE C N 1
ATOM 7973 C CA . ILE C 1 279 ? 76.547 63.305 55.971 1.00 23.06 347 ILE C CA 1
ATOM 7974 C C . ILE C 1 279 ? 77.978 63.790 56.174 1.00 24.31 347 ILE C C 1
ATOM 7975 O O . ILE C 1 279 ? 78.248 65.024 56.261 1.00 24.22 347 ILE C O 1
ATOM 7980 N N . GLU C 1 280 ? 78.901 62.837 56.217 1.00 24.99 348 GLU C N 1
ATOM 7981 C CA . GLU C 1 280 ? 80.285 63.149 56.541 1.00 26.40 348 GLU C CA 1
ATOM 7982 C C . GLU C 1 280 ? 80.974 63.958 55.432 1.00 27.42 348 GLU C C 1
ATOM 7983 O O . GLU C 1 280 ? 81.836 64.781 55.716 1.00 27.18 348 GLU C O 1
ATOM 7989 N N . GLU C 1 281 ? 80.542 63.758 54.197 1.00 27.55 349 GLU C N 1
ATOM 7990 C CA . GLU C 1 281 ? 81.087 64.477 53.051 1.00 28.77 349 GLU C CA 1
ATOM 7991 C C . GLU C 1 281 ? 80.458 65.843 52.851 1.00 28.98 349 GLU C C 1
ATOM 7992 O O . GLU C 1 281 ? 80.833 66.558 51.918 1.00 29.51 349 GLU C O 1
ATOM 7998 N N . SER C 1 282 ? 79.557 66.254 53.735 1.00 28.33 350 SER C N 1
ATOM 7999 C CA . SER C 1 282 ? 78.766 67.445 53.490 1.00 28.15 350 SER C CA 1
ATOM 8000 C C . SER C 1 282 ? 79.437 68.712 53.963 1.00 28.79 350 SER C C 1
ATOM 8001 O O . SER C 1 282 ? 78.815 69.771 53.919 1.00 27.37 350 SER C O 1
ATOM 8004 N N . ASN C 1 283 ? 80.689 68.620 54.427 1.00 30.06 351 ASN C N 1
ATOM 8005 C CA . ASN C 1 283 ? 81.410 69.783 54.950 1.00 31.56 351 ASN C CA 1
ATOM 8006 C C . ASN C 1 283 ? 80.608 70.464 56.071 1.00 29.92 351 ASN C C 1
ATOM 8007 O O . ASN C 1 283 ? 80.565 71.686 56.137 1.00 30.49 351 ASN C O 1
ATOM 8012 N N . GLY C 1 284 ? 79.948 69.683 56.929 1.00 27.73 352 GLY C N 1
ATOM 8013 C CA . GLY C 1 284 ? 79.260 70.229 58.096 1.00 27.10 352 GLY C CA 1
ATOM 8014 C C . GLY C 1 284 ? 77.815 70.668 57.881 1.00 26.44 352 GLY C C 1
ATOM 8015 O O . GLY C 1 284 ? 77.169 71.105 58.827 1.00 26.79 352 GLY C O 1
ATOM 8016 N N . PHE C 1 285 ? 77.314 70.575 56.649 1.00 26.10 353 PHE C N 1
ATOM 8017 C CA . PHE C 1 285 ? 75.941 71.015 56.348 1.00 26.00 353 PHE C CA 1
ATOM 8018 C C . PHE C 1 285 ? 74.905 70.136 57.065 1.00 25.14 353 PHE C C 1
ATOM 8019 O O . PHE C 1 285 ? 73.932 70.653 57.667 1.00 23.38 353 PHE C O 1
ATOM 8027 N N . PHE C 1 286 ? 75.114 68.829 56.949 1.00 23.90 354 PHE C N 1
ATOM 8028 C CA . PHE C 1 286 ? 74.434 67.813 57.763 1.00 23.74 354 PHE C CA 1
ATOM 8029 C C . PHE C 1 286 ? 75.383 67.311 58.849 1.00 24.50 354 PHE C C 1
ATOM 8030 O O . PHE C 1 286 ? 76.602 67.242 58.625 1.00 23.90 354 PHE C O 1
ATOM 8038 N N . ARG C 1 287 ? 74.837 66.944 60.011 1.00 23.78 355 ARG C N 1
ATOM 8039 C CA . ARG C 1 287 ? 75.677 66.463 61.103 1.00 24.96 355 ARG C CA 1
ATOM 8040 C C . ARG C 1 287 ? 75.031 65.312 61.791 1.00 23.19 355 ARG C C 1
ATOM 8041 O O . ARG C 1 287 ? 73.821 65.375 62.091 1.00 23.50 355 ARG C O 1
ATOM 8049 N N . CYS C 1 288 ? 75.826 64.298 62.093 1.00 22.54 356 CYS C N 1
ATOM 8050 C CA . CYS C 1 288 ? 75.380 63.199 62.993 1.00 21.96 356 CYS C CA 1
ATOM 8051 C C . CYS C 1 288 ? 76.158 63.264 64.304 1.00 22.06 356 CYS C C 1
ATOM 8052 O O . CYS C 1 288 ? 77.385 63.259 64.290 1.00 21.92 356 CYS C O 1
ATOM 8055 N N . PRO C 1 289 ? 75.463 63.322 65.445 1.00 20.78 357 PRO C N 1
ATOM 8056 C CA . PRO C 1 289 ? 76.148 63.517 66.698 1.00 21.22 357 PRO C CA 1
ATOM 8057 C C . PRO C 1 289 ? 76.812 62.266 67.271 1.00 20.66 357 PRO C C 1
ATOM 8058 O O . PRO C 1 289 ? 77.636 62.364 68.179 1.00 21.73 357 PRO C O 1
ATOM 8062 N N . VAL C 1 290 ? 76.437 61.096 66.768 1.00 20.34 358 VAL C N 1
ATOM 8063 C CA . VAL C 1 290 ? 76.847 59.860 67.400 1.00 20.30 358 VAL C CA 1
ATOM 8064 C C . VAL C 1 290 ? 78.312 59.534 67.050 1.00 19.97 358 VAL C C 1
ATOM 8065 O O . VAL C 1 290 ? 78.735 59.723 65.912 1.00 21.57 358 VAL C O 1
ATOM 8069 N N . GLU C 1 291 ? 79.056 59.027 68.026 1.00 21.27 359 GLU C N 1
ATOM 8070 C CA . GLU C 1 291 ? 80.451 58.578 67.821 1.00 22.01 359 GLU C CA 1
ATOM 8071 C C . GLU C 1 291 ? 80.539 57.481 66.751 1.00 21.97 359 GLU C C 1
ATOM 8072 O O . GLU C 1 291 ? 79.707 56.583 66.692 1.00 19.27 359 GLU C O 1
ATOM 8078 N N . LYS C 1 292 ? 81.511 57.588 65.854 1.00 22.68 360 LYS C N 1
ATOM 8079 C CA . LYS C 1 292 ? 81.493 56.767 64.633 1.00 24.56 360 LYS C CA 1
ATOM 8080 C C . LYS C 1 292 ? 81.396 55.264 64.829 1.00 22.72 360 LYS C C 1
ATOM 8081 O O . LYS C 1 292 ? 80.665 54.626 64.105 1.00 22.22 360 LYS C O 1
ATOM 8087 N N . SER C 1 293 ? 82.130 54.717 65.796 1.00 22.04 361 SER C N 1
ATOM 8088 C CA . SER C 1 293 ? 82.195 53.261 65.987 1.00 21.62 361 SER C CA 1
ATOM 8089 C C . SER C 1 293 ? 80.894 52.676 66.465 1.00 20.26 361 SER C C 1
ATOM 8090 O O . SER C 1 293 ? 80.718 51.464 66.376 1.00 20.38 361 SER C O 1
ATOM 8093 N N . VAL C 1 294 ? 80.008 53.507 66.991 1.00 18.82 362 VAL C N 1
ATOM 8094 C CA . VAL C 1 294 ? 78.699 52.998 67.483 1.00 19.14 362 VAL C CA 1
ATOM 8095 C C . VAL C 1 294 ? 77.494 53.527 66.745 1.00 18.82 362 VAL C C 1
ATOM 8096 O O . VAL C 1 294 ? 76.352 53.384 67.229 1.00 18.53 362 VAL C O 1
ATOM 8100 N N . ARG C 1 295 ? 77.697 54.084 65.548 1.00 19.06 363 ARG C N 1
ATOM 8101 C CA . ARG C 1 295 ? 76.574 54.536 64.769 1.00 18.84 363 ARG C CA 1
ATOM 8102 C C . ARG C 1 295 ? 75.676 53.359 64.355 1.00 18.30 363 ARG C C 1
ATOM 8103 O O . ARG C 1 295 ? 76.126 52.367 63.772 1.00 19.47 363 ARG C O 1
ATOM 8111 N N . SER C 1 296 ? 74.378 53.496 64.654 1.00 17.34 364 SER C N 1
ATOM 8112 C CA . SER C 1 296 ? 73.382 52.488 64.340 1.00 17.16 364 SER C CA 1
ATOM 8113 C C . SER C 1 296 ? 73.211 52.296 62.838 1.00 17.52 364 SER C C 1
ATOM 8114 O O . SER C 1 296 ? 73.117 53.268 62.090 1.00 17.72 364 SER C O 1
ATOM 8117 N N . LEU C 1 297 ? 73.055 51.046 62.410 1.00 17.31 365 LEU C N 1
ATOM 8118 C CA . LEU C 1 297 ? 72.694 50.738 61.034 1.00 17.85 365 LEU C CA 1
ATOM 8119 C C . LEU C 1 297 ? 71.197 50.892 60.767 1.00 18.00 365 LEU C C 1
ATOM 8120 O O . LEU C 1 297 ? 70.792 50.849 59.609 1.00 18.28 365 LEU C O 1
ATOM 8125 N N . MET C 1 298 ? 70.414 51.033 61.836 1.00 16.68 366 MET C N 1
ATOM 8126 C CA . MET C 1 298 ? 68.956 51.058 61.747 1.00 17.45 366 MET C CA 1
ATOM 8127 C C . MET C 1 298 ? 68.341 52.441 61.887 1.00 17.04 366 MET C C 1
ATOM 8128 O O . MET C 1 298 ? 67.359 52.744 61.219 1.00 17.12 366 MET C O 1
ATOM 8133 N N . ASN C 1 299 ? 68.858 53.257 62.805 1.00 16.58 367 ASN C N 1
ATOM 8134 C CA . ASN C 1 299 ? 68.290 54.574 63.032 1.00 16.96 367 ASN C CA 1
ATOM 8135 C C . ASN C 1 299 ? 69.369 55.613 62.922 1.00 17.06 367 ASN C C 1
ATOM 8136 O O . ASN C 1 299 ? 70.318 55.560 63.680 1.00 17.93 367 ASN C O 1
ATOM 8141 N N . VAL C 1 300 ? 69.200 56.572 62.014 1.00 16.81 368 VAL C N 1
ATOM 8142 C CA . VAL C 1 300 ? 70.224 57.588 61.701 1.00 17.77 368 VAL C CA 1
ATOM 8143 C C . VAL C 1 300 ? 69.713 58.983 62.077 1.00 18.50 368 VAL C C 1
ATOM 8144 O O . VAL C 1 300 ? 68.946 59.597 61.343 1.00 18.56 368 VAL C O 1
ATOM 8148 N N . PRO C 1 301 ? 70.103 59.495 63.243 1.00 19.35 369 PRO C N 1
ATOM 8149 C CA . PRO C 1 301 ? 69.740 60.855 63.585 1.00 19.71 369 PRO C CA 1
ATOM 8150 C C . PRO C 1 301 ? 70.731 61.850 62.967 1.00 19.92 369 PRO C C 1
ATOM 8151 O O . PRO C 1 301 ? 71.963 61.635 62.987 1.00 19.24 369 PRO C O 1
ATOM 8155 N N . PHE C 1 302 ? 70.199 62.938 62.440 1.00 20.11 370 PHE C N 1
ATOM 8156 C CA . PHE C 1 302 ? 71.063 63.975 61.891 1.00 20.59 370 PHE C CA 1
ATOM 8157 C C . PHE C 1 302 ? 70.378 65.329 61.875 1.00 20.60 370 PHE C C 1
ATOM 8158 O O . PHE C 1 302 ? 69.147 65.411 61.880 1.00 21.51 370 PHE C O 1
ATOM 8166 N N . THR C 1 303 ? 71.191 66.371 61.905 1.00 21.10 371 THR C N 1
ATOM 8167 C CA . THR C 1 303 ? 70.695 67.751 61.972 1.00 22.11 371 THR C CA 1
ATOM 8168 C C . THR C 1 303 ? 71.345 68.563 60.878 1.00 22.22 371 THR C C 1
ATOM 8169 O O . THR C 1 303 ? 72.264 68.108 60.212 1.00 21.84 371 THR C O 1
ATOM 8173 N N . LEU C 1 304 ? 70.831 69.773 60.693 1.00 23.37 372 LEU C N 1
ATOM 8174 C CA . LEU C 1 304 ? 71.424 70.740 59.786 1.00 24.34 372 LEU C CA 1
ATOM 8175 C C . LEU C 1 304 ? 72.173 71.783 60.574 1.00 25.72 372 LEU C C 1
ATOM 8176 O O . LEU C 1 304 ? 71.728 72.202 61.631 1.00 24.46 372 LEU C O 1
ATOM 8181 N N . GLU C 1 305 ? 73.299 72.233 60.046 1.00 27.76 373 GLU C N 1
ATOM 8182 C CA . GLU C 1 305 ? 73.974 73.383 60.636 1.00 31.18 373 GLU C CA 1
ATOM 8183 C C . GLU C 1 305 ? 73.036 74.596 60.751 1.00 30.27 373 GLU C C 1
ATOM 8184 O O . GLU C 1 305 ? 73.043 75.296 61.765 1.00 31.05 373 GLU C O 1
ATOM 8190 N N . LYS C 1 306 ? 72.243 74.823 59.720 1.00 30.00 374 LYS C N 1
ATOM 8191 C CA . LYS C 1 306 ? 71.193 75.843 59.767 1.00 30.38 374 LYS C CA 1
ATOM 8192 C C . LYS C 1 306 ? 69.901 75.204 60.246 1.00 28.20 374 LYS C C 1
ATOM 8193 O O . LYS C 1 306 ? 69.107 74.775 59.445 1.00 26.10 374 LYS C O 1
ATOM 8199 N N . SER C 1 307 ? 69.697 75.206 61.560 1.00 28.54 375 SER C N 1
ATOM 8200 C CA . SER C 1 307 ? 68.592 74.506 62.215 1.00 28.41 375 SER C CA 1
ATOM 8201 C C . SER C 1 307 ? 67.265 74.954 61.709 1.00 27.30 375 SER C C 1
ATOM 8202 O O . SER C 1 307 ? 66.324 74.180 61.695 1.00 26.15 375 SER C O 1
ATOM 8205 N N . GLU C 1 308 ? 67.186 76.230 61.329 1.00 26.51 376 GLU C N 1
ATOM 8206 C CA . GLU C 1 308 ? 65.931 76.819 60.869 1.00 27.19 376 GLU C CA 1
ATOM 8207 C C . GLU C 1 308 ? 65.423 76.207 59.573 1.00 25.93 376 GLU C C 1
ATOM 8208 O O . GLU C 1 308 ? 64.249 76.379 59.258 1.00 26.30 376 GLU C O 1
ATOM 8214 N N . LEU C 1 309 ? 66.288 75.528 58.821 1.00 24.82 377 LEU C N 1
ATOM 8215 C CA . LEU C 1 309 ? 65.906 74.838 57.580 1.00 24.39 377 LEU C CA 1
ATOM 8216 C C . LEU C 1 309 ? 65.358 73.396 57.752 1.00 23.94 377 LEU C C 1
ATOM 8217 O O . LEU C 1 309 ? 64.915 72.768 56.784 1.00 23.51 377 LEU C O 1
ATOM 8222 N N . GLU C 1 310 ? 65.372 72.879 58.968 1.00 23.32 378 GLU C N 1
ATOM 8223 C CA . GLU C 1 310 ? 64.927 71.488 59.207 1.00 23.50 378 GLU C CA 1
ATOM 8224 C C . GLU C 1 310 ? 63.449 71.253 58.866 1.00 24.42 378 GLU C C 1
ATOM 8225 O O . GLU C 1 310 ? 63.108 70.251 58.222 1.00 24.11 378 GLU C O 1
ATOM 8231 N N . ALA C 1 311 ? 62.577 72.172 59.257 1.00 25.18 379 ALA C N 1
ATOM 8232 C CA . ALA C 1 311 ? 61.139 72.039 58.946 1.00 26.53 379 ALA C CA 1
ATOM 8233 C C . ALA C 1 311 ? 60.912 71.946 57.440 1.00 26.87 379 ALA C C 1
ATOM 8234 O O . ALA C 1 311 ? 60.199 71.067 56.976 1.00 26.15 379 ALA C O 1
ATOM 8236 N N . GLU C 1 312 ? 61.553 72.829 56.685 1.00 27.38 380 GLU C N 1
ATOM 8237 C CA . GLU C 1 312 ? 61.489 72.786 55.242 1.00 29.47 380 GLU C CA 1
ATOM 8238 C C . GLU C 1 312 ? 62.065 71.502 54.661 1.00 27.54 380 GLU C C 1
ATOM 8239 O O . GLU C 1 312 ? 61.511 70.951 53.720 1.00 26.96 380 GLU C O 1
ATOM 8245 N N . PHE C 1 313 ? 63.210 71.056 55.170 1.00 25.60 381 PHE C N 1
ATOM 8246 C CA . PHE C 1 313 ? 63.778 69.779 54.714 1.00 25.19 381 PHE C CA 1
ATOM 8247 C C . PHE C 1 313 ? 62.783 68.614 54.835 1.00 23.93 381 PHE C C 1
ATOM 8248 O O . PHE C 1 313 ? 62.608 67.815 53.917 1.00 23.07 381 PHE C O 1
ATOM 8256 N N . ILE C 1 314 ? 62.141 68.527 55.977 1.00 23.88 382 ILE C N 1
ATOM 8257 C CA . ILE C 1 314 ? 61.232 67.409 56.244 1.00 24.11 382 ILE C CA 1
ATOM 8258 C C . ILE C 1 314 ? 59.978 67.507 55.355 1.00 26.25 382 ILE C C 1
ATOM 8259 O O . ILE C 1 314 ? 59.525 66.521 54.789 1.00 25.08 382 ILE C O 1
ATOM 8264 N N . LYS C 1 315 ? 59.447 68.722 55.235 1.00 27.36 383 LYS C N 1
ATOM 8265 C CA . LYS C 1 315 ? 58.237 68.956 54.464 1.00 29.44 383 LYS C CA 1
ATOM 8266 C C . LYS C 1 315 ? 58.481 68.667 52.981 1.00 29.03 383 LYS C C 1
ATOM 8267 O O . LYS C 1 315 ? 57.697 67.957 52.316 1.00 28.75 383 LYS C O 1
ATOM 8273 N N . GLU C 1 316 ? 59.573 69.207 52.455 1.00 28.80 384 GLU C N 1
ATOM 8274 C CA . GLU C 1 316 ? 59.939 68.944 51.080 1.00 30.86 384 GLU C CA 1
ATOM 8275 C C . GLU C 1 316 ? 60.277 67.477 50.800 1.00 28.79 384 GLU C C 1
ATOM 8276 O O . GLU C 1 316 ? 59.937 66.966 49.729 1.00 27.53 384 GLU C O 1
ATOM 8282 N N . ALA C 1 317 ? 60.921 66.777 51.751 1.00 26.64 385 ALA C N 1
ATOM 8283 C CA . ALA C 1 317 ? 61.161 65.325 51.589 1.00 26.36 385 ALA C CA 1
ATOM 8284 C C . ALA C 1 317 ? 59.854 64.518 51.471 1.00 25.32 385 ALA C C 1
ATOM 8285 O O . ALA C 1 317 ? 59.716 63.608 50.613 1.00 23.79 385 ALA C O 1
ATOM 8287 N N . ALA C 1 318 ? 58.891 64.885 52.308 1.00 26.24 386 ALA C N 1
ATOM 8288 C CA . ALA C 1 318 ? 57.557 64.268 52.289 1.00 27.89 386 ALA C CA 1
ATOM 8289 C C . ALA C 1 318 ? 56.844 64.467 50.961 1.00 29.31 386 ALA C C 1
ATOM 8290 O O . ALA C 1 318 ? 56.234 63.541 50.447 1.00 29.67 386 ALA C O 1
ATOM 8292 N N . LYS C 1 319 ? 56.910 65.671 50.401 1.00 31.42 387 LYS C N 1
ATOM 8293 C CA . LYS C 1 319 ? 56.388 65.903 49.057 1.00 32.74 387 LYS C CA 1
ATOM 8294 C C . LYS C 1 319 ? 57.044 64.975 48.030 1.00 32.59 387 LYS C C 1
ATOM 8295 O O . LYS C 1 319 ? 56.410 64.619 47.060 1.00 32.01 387 LYS C O 1
ATOM 8301 N N . GLU C 1 320 ? 58.316 64.617 48.248 1.00 31.63 388 GLU C N 1
ATOM 8302 C CA . GLU C 1 320 ? 59.045 63.645 47.410 1.00 31.24 388 GLU C CA 1
ATOM 8303 C C . GLU C 1 320 ? 58.913 62.175 47.874 1.00 29.81 388 GLU C C 1
ATOM 8304 O O . GLU C 1 320 ? 59.758 61.337 47.556 1.00 27.62 388 GLU C O 1
ATOM 8310 N N . LYS C 1 321 ? 57.835 61.877 48.595 1.00 29.51 389 LYS C N 1
ATOM 8311 C CA . LYS C 1 321 ? 57.469 60.508 48.980 1.00 29.64 389 LYS C CA 1
ATOM 8312 C C . LYS C 1 321 ? 58.456 59.890 49.951 1.00 27.88 389 LYS C C 1
ATOM 8313 O O . LYS C 1 321 ? 58.604 58.670 49.970 1.00 26.03 389 LYS C O 1
ATOM 8319 N N . MET C 1 322 ? 59.120 60.726 50.746 1.00 26.10 390 MET C N 1
ATOM 8320 C CA . MET C 1 322 ? 59.995 60.228 51.847 1.00 24.95 390 MET C CA 1
ATOM 8321 C C . MET C 1 322 ? 59.455 60.749 53.157 1.00 23.44 390 MET C C 1
ATOM 8322 O O . MET C 1 322 ? 59.636 61.930 53.489 1.00 23.51 390 MET C O 1
ATOM 8327 N N . VAL C 1 323 ? 58.768 59.881 53.891 1.00 22.83 391 VAL C N 1
ATOM 8328 C CA . VAL C 1 323 ? 57.928 60.332 54.999 1.00 22.48 391 VAL C CA 1
ATOM 8329 C C . VAL C 1 323 ? 58.438 59.875 56.352 1.00 21.79 391 VAL C C 1
ATOM 8330 O O . VAL C 1 323 ? 59.212 58.905 56.438 1.00 20.39 391 VAL C O 1
ATOM 8334 N N A GLN C 1 324 ? 57.999 60.569 57.404 0.50 22.42 392 GLN C N 1
ATOM 8335 N N B GLN C 1 324 ? 57.987 60.584 57.389 0.50 21.65 392 GLN C N 1
ATOM 8336 C CA A GLN C 1 324 ? 58.320 60.233 58.801 0.50 22.76 392 GLN C CA 1
ATOM 8337 C CA B GLN C 1 324 ? 58.315 60.299 58.784 0.50 21.51 392 GLN C CA 1
ATOM 8338 C C A GLN C 1 324 ? 59.812 60.443 59.122 0.50 21.81 392 GLN C C 1
ATOM 8339 C C B GLN C 1 324 ? 59.824 60.381 59.016 0.50 21.14 392 GLN C C 1
ATOM 8340 O O A GLN C 1 324 ? 60.396 59.704 59.922 0.50 21.51 392 GLN C O 1
ATOM 8341 O O B GLN C 1 324 ? 60.432 59.474 59.600 0.50 21.28 392 GLN C O 1
ATOM 8352 N N . LEU C 1 325 ? 60.403 61.480 58.534 1.00 21.18 393 LEU C N 1
ATOM 8353 C CA . LEU C 1 325 ? 61.819 61.824 58.781 1.00 21.17 393 LEU C CA 1
ATOM 8354 C C . LEU C 1 325 ? 62.024 62.768 59.971 1.00 21.49 393 LEU C C 1
ATOM 8355 O O . LEU C 1 325 ? 63.159 63.073 60.303 1.00 20.11 393 LEU C O 1
ATOM 8360 N N . LYS C 1 326 ? 60.966 63.288 60.589 1.00 21.86 394 LYS C N 1
ATOM 8361 C CA . LYS C 1 326 ? 61.149 64.268 61.660 1.00 23.21 394 LYS C CA 1
ATOM 8362 C C . LYS C 1 326 ? 61.881 63.602 62.842 1.00 23.04 394 LYS C C 1
ATOM 8363 O O . LYS C 1 326 ? 61.548 62.466 63.240 1.00 22.32 394 LYS C O 1
ATOM 8369 N N . GLY C 1 327 ? 62.877 64.299 63.379 1.00 23.09 395 GLY C N 1
ATOM 8370 C CA . GLY C 1 327 ? 63.625 63.848 64.528 1.00 25.70 395 GLY C CA 1
ATOM 8371 C C . GLY C 1 327 ? 62.877 64.009 65.838 1.00 27.85 395 GLY C C 1
ATOM 8372 O O . GLY C 1 327 ? 61.749 64.491 65.896 1.00 26.74 395 GLY C O 1
ATOM 8373 N N . HIS C 1 328 ? 63.534 63.628 66.921 1.00 31.68 396 HIS C N 1
ATOM 8374 C CA . HIS C 1 328 ? 62.901 63.663 68.238 1.00 33.95 396 HIS C CA 1
ATOM 8375 C C . HIS C 1 328 ? 62.829 65.067 68.756 1.00 36.38 396 HIS C C 1
ATOM 8376 O O . HIS C 1 328 ? 63.741 65.890 68.516 1.00 35.44 396 HIS C O 1
ATOM 8383 N N . ARG C 1 329 ? 61.718 65.317 69.455 1.00 41.18 397 ARG C N 1
ATOM 8384 C CA . ARG C 1 329 ? 61.414 66.566 70.134 1.00 44.52 397 ARG C CA 1
ATOM 8385 C C . ARG C 1 329 ? 62.660 67.224 70.747 1.00 43.01 397 ARG C C 1
ATOM 8386 O O . ARG C 1 329 ? 62.904 68.422 70.561 1.00 44.21 397 ARG C O 1
ATOM 8394 N N . SER C 1 330 ? 63.447 66.424 71.452 1.00 43.80 398 SER C N 1
ATOM 8395 C CA . SER C 1 330 ? 64.645 66.886 72.188 1.00 42.67 398 SER C CA 1
ATOM 8396 C C . SER C 1 330 ? 65.787 67.524 71.357 1.00 41.38 398 SER C C 1
ATOM 8397 O O . SER C 1 330 ? 66.516 68.395 71.855 1.00 42.02 398 SER C O 1
ATOM 8400 N N . VAL C 1 331 ? 65.960 67.088 70.110 1.00 38.92 399 VAL C N 1
ATOM 8401 C CA . VAL C 1 331 ? 67.117 67.504 69.312 1.00 36.46 399 VAL C CA 1
ATOM 8402 C C . VAL C 1 331 ? 66.772 68.194 68.011 1.00 35.44 399 VAL C C 1
ATOM 8403 O O . VAL C 1 331 ? 67.653 68.817 67.368 1.00 34.64 399 VAL C O 1
ATOM 8407 N N . GLY C 1 332 ? 65.508 68.061 67.600 1.00 32.20 400 GLY C N 1
ATOM 8408 C CA . GLY C 1 332 ? 65.101 68.518 66.303 1.00 30.90 400 GLY C CA 1
ATOM 8409 C C . GLY C 1 332 ? 65.747 67.657 65.260 1.00 27.69 400 GLY C C 1
ATOM 8410 O O . GLY C 1 332 ? 66.042 66.477 65.490 1.00 28.98 400 GLY C O 1
ATOM 8411 N N . GLY C 1 333 ? 65.998 68.278 64.130 1.00 26.67 401 GLY C N 1
ATOM 8412 C CA . GLY C 1 333 ? 66.596 67.602 63.034 1.00 25.63 401 GLY C CA 1
ATOM 8413 C C . GLY C 1 333 ? 65.705 66.475 62.560 1.00 23.91 401 GLY C C 1
ATOM 8414 O O . GLY C 1 333 ? 64.481 66.539 62.632 1.00 23.16 401 GLY C O 1
ATOM 8415 N N . MET C 1 334 ? 66.374 65.445 62.097 1.00 22.16 402 MET C N 1
ATOM 8416 C CA . MET C 1 334 ? 65.784 64.386 61.339 1.00 21.98 402 MET C CA 1
ATOM 8417 C C . MET C 1 334 ? 66.204 63.048 61.954 1.00 20.42 402 MET C C 1
ATOM 8418 O O . MET C 1 334 ? 67.182 62.966 62.685 1.00 19.71 402 MET C O 1
ATOM 8423 N N . ARG C 1 335 ? 65.389 62.030 61.694 1.00 19.47 403 ARG C N 1
ATOM 8424 C CA . ARG C 1 335 ? 65.738 60.653 62.005 1.00 19.54 403 ARG C CA 1
ATOM 8425 C C . ARG C 1 335 ? 65.307 59.792 60.845 1.00 18.44 403 ARG C C 1
ATOM 8426 O O . ARG C 1 335 ? 64.100 59.658 60.558 1.00 18.85 403 ARG C O 1
ATOM 8434 N N . ALA C 1 336 ? 66.284 59.216 60.165 1.00 18.28 404 ALA C N 1
ATOM 8435 C CA . ALA C 1 336 ? 66.022 58.249 59.089 1.00 18.05 404 ALA C CA 1
ATOM 8436 C C . ALA C 1 336 ? 66.116 56.827 59.626 1.00 17.95 404 ALA C C 1
ATOM 8437 O O . ALA C 1 336 ? 67.203 56.353 59.919 1.00 18.14 404 ALA C O 1
ATOM 8439 N N . SER C 1 337 ? 64.975 56.186 59.836 1.00 16.88 405 SER C N 1
ATOM 8440 C CA . SER C 1 337 ? 64.962 54.792 60.234 1.00 17.07 405 SER C CA 1
ATOM 8441 C C . SER C 1 337 ? 65.016 53.981 58.955 1.00 17.34 405 SER C C 1
ATOM 8442 O O . SER C 1 337 ? 64.193 54.193 58.045 1.00 18.05 405 SER C O 1
ATOM 8445 N N . ILE C 1 338 ? 66.031 53.108 58.879 1.00 16.72 406 ILE C N 1
ATOM 8446 C CA . ILE C 1 338 ? 66.418 52.365 57.671 1.00 17.76 406 ILE C CA 1
ATOM 8447 C C . ILE C 1 338 ? 66.548 50.875 57.971 1.00 17.47 406 ILE C C 1
ATOM 8448 O O . ILE C 1 338 ? 67.623 50.269 57.889 1.00 17.31 406 ILE C O 1
ATOM 8453 N N . TYR C 1 339 ? 65.396 50.295 58.330 1.00 17.15 407 TYR C N 1
ATOM 8454 C CA . TYR C 1 339 ? 65.324 48.890 58.795 1.00 16.59 407 TYR C CA 1
ATOM 8455 C C . TYR C 1 339 ? 65.542 47.906 57.629 1.00 16.53 407 TYR C C 1
ATOM 8456 O O . TYR C 1 339 ? 65.749 48.333 56.504 1.00 17.37 407 TYR C O 1
ATOM 8465 N N . ASN C 1 340 ? 65.552 46.614 57.950 1.00 16.71 408 ASN C N 1
ATOM 8466 C CA . ASN C 1 340 ? 65.823 45.569 56.955 1.00 17.61 408 ASN C CA 1
ATOM 8467 C C . ASN C 1 340 ? 64.999 45.836 55.696 1.00 17.04 408 ASN C C 1
ATOM 8468 O O . ASN C 1 340 ? 65.496 45.736 54.593 1.00 18.74 408 ASN C O 1
ATOM 8473 N N . ALA C 1 341 ? 63.709 46.117 55.856 1.00 17.44 409 ALA C N 1
ATOM 8474 C CA . ALA C 1 341 ? 62.810 46.225 54.699 1.00 17.69 409 ALA C CA 1
ATOM 8475 C C . ALA C 1 341 ? 62.795 47.553 53.953 1.00 18.44 409 ALA C C 1
ATOM 8476 O O . ALA C 1 341 ? 62.136 47.658 52.929 1.00 19.05 409 ALA C O 1
ATOM 8478 N N . MET C 1 342 ? 63.545 48.549 54.419 1.00 19.22 410 MET C N 1
ATOM 8479 C CA . MET C 1 342 ? 63.708 49.803 53.676 1.00 20.40 410 MET C CA 1
ATOM 8480 C C . MET C 1 342 ? 64.484 49.540 52.382 1.00 21.30 410 MET C C 1
ATOM 8481 O O . MET C 1 342 ? 65.620 49.110 52.445 1.00 20.47 410 MET C O 1
ATOM 8486 N N . PRO C 1 343 ? 63.845 49.748 51.224 1.00 21.30 411 PRO C N 1
ATOM 8487 C CA . PRO C 1 343 ? 64.594 49.492 49.998 1.00 23.21 411 PRO C CA 1
ATOM 8488 C C . PRO C 1 343 ? 65.845 50.355 49.901 1.00 23.31 411 PRO C C 1
ATOM 8489 O O . PRO C 1 343 ? 65.839 51.534 50.297 1.00 23.49 411 PRO C O 1
ATOM 8493 N N . LEU C 1 344 ? 66.896 49.770 49.366 1.00 24.10 412 LEU C N 1
ATOM 8494 C CA . LEU C 1 344 ? 68.101 50.529 48.978 1.00 24.98 412 LEU C CA 1
ATOM 8495 C C . LEU C 1 344 ? 67.735 51.797 48.188 1.00 24.81 412 LEU C C 1
ATOM 8496 O O . LEU C 1 344 ? 68.320 52.873 48.407 1.00 24.21 412 LEU C O 1
ATOM 8501 N N . ALA C 1 345 ? 66.720 51.711 47.331 1.00 24.46 413 ALA C N 1
ATOM 8502 C CA . ALA C 1 345 ? 66.320 52.879 46.519 1.00 24.57 413 ALA C CA 1
ATOM 8503 C C . ALA C 1 345 ? 65.718 54.030 47.354 1.00 24.09 413 ALA C C 1
ATOM 8504 O O . ALA C 1 345 ? 65.734 55.181 46.919 1.00 23.78 413 ALA C O 1
ATOM 8506 N N . GLY C 1 346 ? 65.144 53.707 48.513 1.00 22.36 414 GLY C N 1
ATOM 8507 C CA . GLY C 1 346 ? 64.717 54.719 49.443 1.00 22.97 414 GLY C CA 1
ATOM 8508 C C . GLY C 1 346 ? 65.909 55.480 49.971 1.00 22.86 414 GLY C C 1
ATOM 8509 O O . GLY C 1 346 ? 65.885 56.692 50.069 1.00 23.51 414 GLY C O 1
ATOM 8510 N N . VAL C 1 347 ? 66.947 54.761 50.368 1.00 23.22 415 VAL C N 1
ATOM 8511 C CA . VAL C 1 347 ? 68.116 55.440 50.928 1.00 23.83 415 VAL C CA 1
ATOM 8512 C C . VAL C 1 347 ? 68.759 56.275 49.821 1.00 23.85 415 VAL C C 1
ATOM 8513 O O . VAL C 1 347 ? 69.180 57.410 50.037 1.00 24.17 415 VAL C O 1
ATOM 8517 N N . GLU C 1 348 ? 68.858 55.696 48.642 1.00 24.83 416 GLU C N 1
ATOM 8518 C CA . GLU C 1 348 ? 69.405 56.434 47.494 1.00 25.91 416 GLU C CA 1
ATOM 8519 C C . GLU C 1 348 ? 68.651 57.728 47.183 1.00 25.32 416 GLU C C 1
ATOM 8520 O O . GLU C 1 348 ? 69.281 58.762 46.933 1.00 25.61 416 GLU C O 1
ATOM 8526 N N . LYS C 1 349 ? 67.329 57.690 47.239 1.00 24.83 417 LYS C N 1
ATOM 8527 C CA . LYS C 1 349 ? 66.553 58.880 46.988 1.00 25.37 417 LYS C CA 1
ATOM 8528 C C . LYS C 1 349 ? 66.782 59.920 48.084 1.00 24.79 417 LYS C C 1
ATOM 8529 O O . LYS C 1 349 ? 66.891 61.089 47.802 1.00 24.01 417 LYS C O 1
ATOM 8535 N N . LEU C 1 350 ? 66.901 59.489 49.335 1.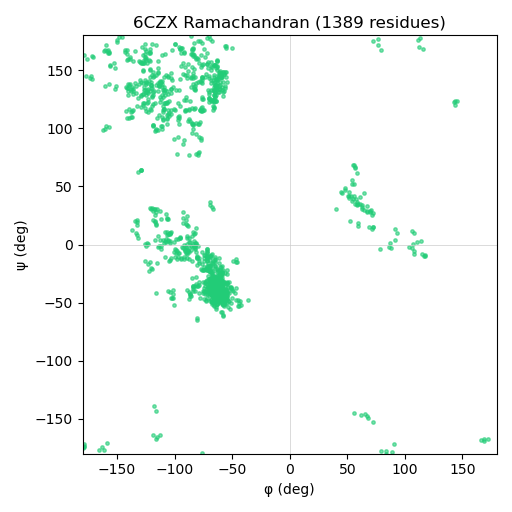00 23.59 418 LEU C N 1
ATOM 8536 C CA . LEU C 1 350 ? 67.198 60.428 50.411 1.00 23.73 418 LEU C CA 1
ATOM 8537 C C . LEU C 1 350 ? 68.550 61.097 50.235 1.00 23.33 418 LEU C C 1
ATOM 8538 O O . LEU C 1 350 ? 68.675 62.307 50.401 1.00 24.18 418 LEU C O 1
ATOM 8543 N N . VAL C 1 351 ? 69.559 60.321 49.892 1.00 23.78 419 VAL C N 1
ATOM 8544 C CA . VAL C 1 351 ? 70.884 60.891 49.678 1.00 24.56 419 VAL C CA 1
ATOM 8545 C C . VAL C 1 351 ? 70.895 61.900 48.504 1.00 25.31 419 VAL C C 1
ATOM 8546 O O . VAL C 1 351 ? 71.536 62.940 48.601 1.00 25.77 419 VAL C O 1
ATOM 8550 N N . ALA C 1 352 ? 70.160 61.596 47.436 1.00 25.81 420 ALA C N 1
ATOM 8551 C CA . ALA C 1 352 ? 70.053 62.512 46.282 1.00 26.35 420 ALA C CA 1
ATOM 8552 C C . ALA C 1 352 ? 69.354 63.791 46.678 1.00 26.14 420 ALA C C 1
ATOM 8553 O O . ALA C 1 352 ? 69.757 64.907 46.277 1.00 26.18 420 ALA C O 1
ATOM 8555 N N . PHE C 1 353 ? 68.297 63.631 47.466 1.00 25.60 421 PHE C N 1
ATOM 8556 C CA . PHE C 1 353 ? 67.529 64.759 47.976 1.00 25.50 421 PHE C CA 1
ATOM 8557 C C . PHE C 1 353 ? 68.432 65.628 48.829 1.00 25.12 421 PHE C C 1
ATOM 8558 O O . PHE C 1 353 ? 68.431 66.846 48.671 1.00 25.68 421 PHE C O 1
ATOM 8566 N N . MET C 1 354 ? 69.207 65.009 49.727 1.00 25.17 422 MET C N 1
ATOM 8567 C CA . MET C 1 354 ? 70.134 65.737 50.587 1.00 25.98 422 MET C CA 1
ATOM 8568 C C . MET C 1 354 ? 71.162 66.531 49.762 1.00 27.15 422 MET C C 1
ATOM 8569 O O . MET C 1 354 ? 71.454 67.695 50.043 1.00 27.15 422 MET C O 1
ATOM 8574 N N . LYS C 1 355 ? 71.712 65.897 48.746 1.00 28.70 423 LYS C N 1
ATOM 8575 C CA . LYS C 1 355 ? 72.663 66.589 47.893 1.00 30.37 423 LYS C CA 1
ATOM 8576 C C . LYS C 1 355 ? 72.048 67.785 47.146 1.00 30.42 423 LYS C C 1
ATOM 8577 O O . LYS C 1 355 ? 72.677 68.852 47.088 1.00 29.82 423 LYS C O 1
ATOM 8583 N N . ASP C 1 356 ? 70.826 67.637 46.639 1.00 30.29 424 ASP C N 1
ATOM 8584 C CA A ASP C 1 356 ? 70.129 68.733 45.974 0.50 30.67 424 ASP C CA 1
ATOM 8585 C CA B ASP C 1 356 ? 70.143 68.758 45.978 0.50 30.23 424 ASP C CA 1
ATOM 8586 C C . ASP C 1 356 ? 69.829 69.864 46.979 1.00 29.81 424 ASP C C 1
ATOM 8587 O O . ASP C 1 356 ? 70.010 71.044 46.678 1.00 29.28 424 ASP C O 1
ATOM 8596 N N . PHE C 1 357 ? 69.371 69.480 48.175 1.00 27.27 425 PHE C N 1
ATOM 8597 C CA . PHE C 1 357 ? 69.027 70.440 49.252 1.00 26.94 425 PHE C CA 1
ATOM 8598 C C . PHE C 1 357 ? 70.236 71.264 49.667 1.00 27.52 425 PHE C C 1
ATOM 8599 O O . PHE C 1 357 ? 70.149 72.495 49.865 1.00 27.87 425 PHE C O 1
ATOM 8607 N N . GLN C 1 358 ? 71.379 70.598 49.774 1.00 28.47 426 GLN C N 1
ATOM 8608 C CA . GLN C 1 358 ? 72.597 71.262 50.145 1.00 29.46 426 GLN C CA 1
ATOM 8609 C C . GLN C 1 358 ? 73.012 72.257 49.063 1.00 31.08 426 GLN C C 1
ATOM 8610 O O . GLN C 1 358 ? 73.461 73.361 49.365 1.00 32.20 426 GLN C O 1
ATOM 8616 N N . ALA C 1 359 ? 72.897 71.835 47.816 1.00 31.99 427 ALA C N 1
ATOM 8617 C CA . ALA C 1 359 ? 73.256 72.703 46.673 1.00 33.10 427 ALA C CA 1
ATOM 8618 C C . ALA C 1 359 ? 72.366 73.936 46.673 1.00 34.36 427 ALA C C 1
ATOM 8619 O O . ALA C 1 359 ? 72.816 75.032 46.368 1.00 35.62 427 ALA C O 1
ATOM 8621 N N . LYS C 1 360 ? 71.098 73.756 47.011 1.00 36.59 428 LYS C N 1
ATOM 8622 C CA . LYS C 1 360 ? 70.126 74.830 46.968 1.00 38.19 428 LYS C CA 1
ATOM 8623 C C . LYS C 1 360 ? 70.358 75.841 48.080 1.00 38.42 428 LYS C C 1
ATOM 8624 O O . LYS C 1 360 ? 70.128 77.035 47.869 1.00 37.82 428 LYS C O 1
ATOM 8630 N N . HIS C 1 361 ? 70.823 75.370 49.245 1.00 37.61 429 HIS C N 1
ATOM 8631 C CA . HIS C 1 361 ? 70.896 76.187 50.474 1.00 39.19 429 HIS C CA 1
ATOM 8632 C C . HIS C 1 361 ? 72.278 76.487 51.038 1.00 42.00 429 HIS C C 1
ATOM 8633 O O . HIS C 1 361 ? 72.400 77.351 51.900 1.00 42.78 429 HIS C O 1
ATOM 8640 N N . ALA C 1 362 ? 73.314 75.768 50.622 1.00 46.78 430 ALA C N 1
ATOM 8641 C CA . ALA C 1 362 ? 74.644 76.011 51.197 1.00 48.63 430 ALA C CA 1
ATOM 8642 C C . ALA C 1 362 ? 75.222 77.241 50.513 1.00 51.84 430 ALA C C 1
ATOM 8643 O O . ALA C 1 362 ? 76.058 77.951 51.074 1.00 53.90 430 ALA C O 1
ATOM 8646 N N . ASN D 1 2 ? 39.523 25.378 47.671 1.00 47.11 70 ASN D N 1
ATOM 8647 C CA . ASN D 1 2 ? 38.112 25.124 48.080 1.00 44.92 70 ASN D CA 1
ATOM 8648 C C . ASN D 1 2 ? 37.536 26.374 48.804 1.00 38.74 70 ASN D C 1
ATOM 8649 O O . ASN D 1 2 ? 38.212 27.385 49.027 1.00 39.50 70 ASN D O 1
ATOM 8654 N N . ALA D 1 3 ? 36.261 26.268 49.124 1.00 31.60 71 ALA D N 1
ATOM 8655 C CA . ALA D 1 3 ? 35.449 27.320 49.668 1.00 27.46 71 ALA D CA 1
ATOM 8656 C C . ALA D 1 3 ? 35.636 27.526 51.175 1.00 23.50 71 ALA D C 1
ATOM 8657 O O . ALA D 1 3 ? 36.105 26.645 51.888 1.00 22.62 71 ALA D O 1
ATOM 8659 N N . ARG D 1 4 ? 35.233 28.699 51.640 1.00 21.52 72 ARG D N 1
ATOM 8660 C CA . ARG D 1 4 ? 35.159 28.940 53.058 1.00 20.63 72 ARG D CA 1
ATOM 8661 C C . ARG D 1 4 ? 34.147 28.011 53.724 1.00 19.66 72 ARG D C 1
ATOM 8662 O O . ARG D 1 4 ? 33.098 27.660 53.156 1.00 20.94 72 ARG D O 1
ATOM 8670 N N . VAL D 1 5 ? 34.498 27.571 54.927 1.00 18.77 73 VAL D N 1
ATOM 8671 C CA . VAL D 1 5 ? 33.653 26.713 55.716 1.00 18.94 73 VAL D CA 1
ATOM 8672 C C . VAL D 1 5 ? 32.781 27.523 56.715 1.00 18.36 73 VAL D C 1
ATOM 8673 O O . VAL D 1 5 ? 33.055 28.715 57.006 1.00 18.28 73 VAL D O 1
ATOM 8677 N N . PHE D 1 6 ? 31.751 26.863 57.260 1.00 17.75 74 PHE D N 1
ATOM 8678 C CA . PHE D 1 6 ? 31.043 27.405 58.398 1.00 17.91 74 PHE D CA 1
ATOM 8679 C C . PHE D 1 6 ? 31.866 27.030 59.641 1.00 17.33 74 PHE D C 1
ATOM 8680 O O . PHE D 1 6 ? 32.053 25.860 59.944 1.00 17.31 74 PHE D O 1
ATOM 8688 N N . ASN D 1 7 ? 32.350 28.039 60.343 1.00 16.88 75 ASN D N 1
ATOM 8689 C CA . ASN D 1 7 ? 33.382 27.890 61.366 1.00 16.86 75 ASN D CA 1
ATOM 8690 C C . ASN D 1 7 ? 32.727 28.178 62.737 1.00 16.68 75 ASN D C 1
ATOM 8691 O O . ASN D 1 7 ? 32.473 29.350 63.059 1.00 16.23 75 ASN D O 1
ATOM 8696 N N . PHE D 1 8 ? 32.424 27.101 63.474 1.00 16.59 76 PHE D N 1
ATOM 8697 C CA . PHE D 1 8 ? 31.734 27.194 64.749 1.00 17.14 76 PHE D CA 1
ATOM 8698 C C . PHE D 1 8 ? 32.697 27.328 65.955 1.00 17.26 76 PHE D C 1
ATOM 8699 O O . PHE D 1 8 ? 32.283 27.144 67.108 1.00 18.01 76 PHE D O 1
ATOM 8707 N N . ALA D 1 9 ? 33.938 27.693 65.679 1.00 17.77 77 ALA D N 1
ATOM 8708 C CA . ALA D 1 9 ? 34.958 27.862 66.741 1.00 18.20 77 ALA D CA 1
ATOM 8709 C C . ALA D 1 9 ? 34.555 28.916 67.784 1.00 17.43 77 ALA D C 1
ATOM 8710 O O . ALA D 1 9 ? 33.928 29.917 67.466 1.00 16.16 77 ALA D O 1
ATOM 8712 N N . ALA D 1 10 ? 34.932 28.642 69.034 1.00 17.57 78 ALA D N 1
ATOM 8713 C CA . ALA D 1 10 ? 34.628 29.490 70.174 1.00 17.58 78 ALA D CA 1
ATOM 8714 C C . ALA D 1 10 ? 35.530 30.714 70.383 1.00 17.16 78 ALA D C 1
ATOM 8715 O O . ALA D 1 10 ? 35.194 31.577 71.185 1.00 18.69 78 ALA D O 1
ATOM 8717 N N . GLY D 1 11 ? 36.658 30.819 69.667 1.00 17.17 79 GLY D N 1
ATOM 8718 C CA . GLY D 1 11 ? 37.580 31.979 69.839 1.00 16.95 79 GLY D CA 1
ATOM 8719 C C . GLY D 1 11 ? 39.027 31.567 69.666 1.00 17.46 79 GLY D C 1
ATOM 8720 O O . GLY D 1 11 ? 39.451 30.628 70.322 1.00 19.90 79 GLY D O 1
ATOM 8721 N N . PRO D 1 12 ? 39.772 32.184 68.760 1.00 17.69 80 PRO D N 1
ATOM 8722 C CA . PRO D 1 12 ? 39.240 33.122 67.761 1.00 17.35 80 PRO D CA 1
ATOM 8723 C C . PRO D 1 12 ? 38.140 32.480 66.965 1.00 16.90 80 PRO D C 1
ATOM 8724 O O . PRO D 1 12 ? 37.911 31.274 67.015 1.00 16.54 80 PRO D O 1
ATOM 8728 N N . ALA D 1 13 ? 37.470 33.303 66.173 1.00 16.89 81 ALA D N 1
ATOM 8729 C CA . ALA D 1 13 ? 36.191 32.911 65.621 1.00 16.35 81 ALA D CA 1
ATOM 8730 C C . ALA D 1 13 ? 35.930 33.534 64.287 1.00 16.11 81 ALA D C 1
ATOM 8731 O O . ALA D 1 13 ? 36.702 34.366 63.782 1.00 17.01 81 ALA D O 1
ATOM 8733 N N . THR D 1 14 ? 34.815 33.151 63.700 1.00 16.26 82 THR D N 1
ATOM 8734 C CA . THR D 1 14 ? 34.443 33.657 62.376 1.00 16.27 82 THR D CA 1
ATOM 8735 C C . THR D 1 14 ? 34.247 35.170 62.320 1.00 15.97 82 THR D C 1
ATOM 8736 O O . THR D 1 14 ? 33.837 35.804 63.317 1.00 15.69 82 THR D O 1
ATOM 8740 N N . LEU D 1 15 ? 34.631 35.769 61.173 1.00 15.74 83 LEU D N 1
ATOM 8741 C CA . LEU D 1 15 ? 34.497 37.203 60.945 1.00 16.25 83 LEU D CA 1
ATOM 8742 C C . LEU D 1 15 ? 33.648 37.486 59.691 1.00 15.89 83 LEU D C 1
ATOM 8743 O O . LEU D 1 15 ? 33.531 36.610 58.831 1.00 16.47 83 LEU D O 1
ATOM 8748 N N . PRO D 1 16 ? 33.069 38.707 59.580 1.00 16.54 84 PRO D N 1
ATOM 8749 C CA . PRO D 1 16 ? 32.189 38.977 58.425 1.00 16.87 84 PRO D CA 1
ATOM 8750 C C . PRO D 1 16 ? 33.029 38.949 57.144 1.00 17.14 84 PRO D C 1
ATOM 8751 O O . PRO D 1 16 ? 34.147 39.521 57.131 1.00 17.68 84 PRO D O 1
ATOM 8755 N N . GLU D 1 17 ? 32.531 38.294 56.111 1.00 17.42 85 GLU D N 1
ATOM 8756 C CA . GLU D 1 17 ? 33.253 38.217 54.845 1.00 17.55 85 GLU D CA 1
ATOM 8757 C C . GLU D 1 17 ? 33.506 39.602 54.248 1.00 17.42 85 GLU D C 1
ATOM 8758 O O . GLU D 1 17 ? 34.594 39.861 53.725 1.00 16.96 85 GLU D O 1
ATOM 8764 N N . ASN D 1 18 ? 32.530 40.486 54.312 1.00 16.79 86 ASN D N 1
ATOM 8765 C CA . ASN D 1 18 ? 32.721 41.862 53.774 1.00 17.09 86 ASN D CA 1
ATOM 8766 C C . ASN D 1 18 ? 33.837 42.616 54.500 1.00 16.47 86 ASN D C 1
ATOM 8767 O O . ASN D 1 18 ? 34.594 43.362 53.879 1.00 16.56 86 ASN D O 1
ATOM 8772 N N . VAL D 1 19 ? 33.946 42.377 55.816 1.00 15.80 87 VAL D N 1
ATOM 8773 C CA . VAL D 1 19 ? 35.014 42.927 56.623 1.00 15.49 87 VAL D CA 1
ATOM 8774 C C . VAL D 1 19 ? 36.352 42.361 56.211 1.00 14.89 87 VAL D C 1
ATOM 8775 O O . VAL D 1 19 ? 37.330 43.097 56.019 1.00 15.12 87 VAL D O 1
ATOM 8779 N N . LEU D 1 20 ? 36.426 41.044 56.039 1.00 14.90 88 LEU D N 1
ATOM 8780 C CA . LEU D 1 20 ? 37.674 40.460 55.614 1.00 15.01 88 LEU D CA 1
ATOM 8781 C C . LEU D 1 20 ? 38.119 41.010 54.258 1.00 14.68 88 LEU D C 1
ATOM 8782 O O . LEU D 1 20 ? 39.306 41.241 54.019 1.00 14.06 88 LEU D O 1
ATOM 8787 N N . LEU D 1 21 ? 37.157 41.148 53.358 1.00 14.79 89 LEU D N 1
ATOM 8788 C CA . LEU D 1 21 ? 37.492 41.637 51.991 1.00 15.07 89 LEU D CA 1
ATOM 8789 C C . LEU D 1 21 ? 37.898 43.123 51.997 1.00 15.25 89 LEU D C 1
ATOM 8790 O O . LEU D 1 21 ? 38.745 43.560 51.207 1.00 15.33 89 LEU D O 1
ATOM 8795 N N . LYS D 1 22 ? 37.303 43.927 52.866 1.00 15.71 90 LYS D N 1
ATOM 8796 C CA . LYS D 1 22 ? 37.742 45.306 53.016 1.00 16.28 90 LYS D CA 1
ATOM 8797 C C . LYS D 1 22 ? 39.194 45.357 53.480 1.00 15.58 90 LYS D C 1
ATOM 8798 O O . LYS D 1 22 ? 40.021 46.105 52.939 1.00 16.13 90 LYS D O 1
ATOM 8804 N N . ALA D 1 23 ? 39.512 44.541 54.474 1.00 15.07 91 ALA D N 1
ATOM 8805 C CA . ALA D 1 23 ? 40.891 44.473 54.990 1.00 14.65 91 ALA D CA 1
ATOM 8806 C C . ALA D 1 23 ? 41.839 44.044 53.881 1.00 14.75 91 ALA D C 1
ATOM 8807 O O . ALA D 1 23 ? 42.960 44.559 53.765 1.00 14.85 91 ALA D O 1
ATOM 8809 N N . GLN D 1 24 ? 41.427 43.052 53.084 1.00 14.45 92 GLN D N 1
ATOM 8810 C CA . GLN D 1 24 ? 42.249 42.594 51.991 1.00 14.56 92 GLN D CA 1
ATOM 8811 C C . GLN D 1 24 ? 42.533 43.711 51.019 1.00 14.76 92 GLN D C 1
ATOM 8812 O O . GLN D 1 24 ? 43.659 43.892 50.574 1.00 14.88 92 GLN D O 1
ATOM 8818 N N . ALA D 1 25 ? 41.518 44.467 50.696 1.00 14.97 93 ALA D N 1
ATOM 8819 C CA . ALA D 1 25 ? 41.629 45.561 49.716 1.00 15.57 93 ALA D CA 1
ATOM 8820 C C . ALA D 1 25 ? 42.464 46.734 50.188 1.00 16.50 93 ALA D C 1
ATOM 8821 O O . ALA D 1 25 ? 43.086 47.418 49.365 1.00 17.00 93 ALA D O 1
ATOM 8823 N N . ASP D 1 26 ? 42.464 46.967 51.512 1.00 16.79 94 ASP D N 1
ATOM 8824 C CA . ASP D 1 26 ? 43.246 48.044 52.148 1.00 17.77 94 ASP D CA 1
ATOM 8825 C C . ASP D 1 26 ? 44.687 47.615 52.519 1.00 17.19 94 ASP D C 1
ATOM 8826 O O . ASP D 1 26 ? 45.498 48.481 52.817 1.00 17.13 94 ASP D O 1
ATOM 8831 N N . LEU D 1 27 ? 45.020 46.326 52.492 1.00 16.34 95 LEU D N 1
ATOM 8832 C CA A LEU D 1 27 ? 46.218 45.818 53.177 0.50 16.61 95 LEU D CA 1
ATOM 8833 C CA B LEU D 1 27 ? 46.218 45.815 53.164 0.50 16.62 95 LEU D CA 1
ATOM 8834 C C . LEU D 1 27 ? 47.535 46.380 52.675 1.00 16.73 95 LEU D C 1
ATOM 8835 O O . LEU D 1 27 ? 48.408 46.714 53.478 1.00 16.71 95 LEU D O 1
ATOM 8844 N N . TYR D 1 28 ? 47.706 46.455 51.362 1.00 16.93 96 TYR D N 1
ATOM 8845 C CA . TYR D 1 28 ? 49.000 46.931 50.778 1.00 17.78 96 TYR D CA 1
ATOM 8846 C C . TYR D 1 28 ? 49.203 48.425 50.879 1.00 17.48 96 TYR D C 1
ATOM 8847 O O . TYR D 1 28 ? 50.335 48.903 50.980 1.00 18.87 96 TYR D O 1
ATOM 8856 N N . ASN D 1 29 ? 48.125 49.172 50.821 1.00 17.99 97 ASN D N 1
ATOM 8857 C CA . ASN D 1 29 ? 48.132 50.629 50.758 1.00 18.36 97 ASN D CA 1
ATOM 8858 C C . ASN D 1 29 ? 46.754 51.091 51.225 1.00 18.74 97 ASN D C 1
ATOM 8859 O O . ASN D 1 29 ? 45.801 51.031 50.463 1.00 19.58 97 ASN D O 1
ATOM 8864 N N . TRP D 1 30 ? 46.669 51.548 52.466 1.00 18.33 98 TRP D N 1
ATOM 8865 C CA . TRP D 1 30 ? 45.410 51.978 53.049 1.00 18.66 98 TRP D CA 1
ATOM 8866 C C . TRP D 1 30 ? 45.053 53.380 52.526 1.00 20.40 98 TRP D C 1
ATOM 8867 O O . TRP D 1 30 ? 45.739 54.355 52.796 1.00 19.93 98 TRP D O 1
ATOM 8878 N N . ARG D 1 31 ? 43.946 53.439 51.796 1.00 22.10 99 ARG D N 1
ATOM 8879 C CA . ARG D 1 31 ? 43.426 54.703 51.256 1.00 24.97 99 ARG D CA 1
ATOM 8880 C C . ARG D 1 31 ? 44.412 55.653 50.621 1.00 27.12 99 ARG D C 1
ATOM 8881 O O . ARG D 1 31 ? 44.407 56.836 50.957 1.00 28.79 99 ARG D O 1
ATOM 8889 N N . GLY D 1 32 ? 45.309 55.144 49.783 1.00 28.19 100 GLY D N 1
ATOM 8890 C CA . GLY D 1 32 ? 46.343 55.997 49.172 1.00 28.72 100 GLY D CA 1
ATOM 8891 C C . GLY D 1 32 ? 47.305 56.736 50.090 1.00 29.35 100 GLY D C 1
ATOM 8892 O O . GLY D 1 32 ? 48.002 57.669 49.653 1.00 30.64 100 GLY D O 1
ATOM 8893 N N . SER D 1 33 ? 47.366 56.327 51.366 1.00 25.73 101 SER D N 1
ATOM 8894 C CA . SER D 1 33 ? 48.315 56.846 52.341 1.00 25.48 101 SER D CA 1
ATOM 8895 C C . SER D 1 33 ? 49.724 56.429 51.989 1.00 24.64 101 SER D C 1
ATOM 8896 O O . SER D 1 33 ? 50.694 56.923 52.584 1.00 28.05 101 SER D O 1
ATOM 8899 N N . GLY D 1 34 ? 49.881 55.448 51.111 1.00 22.64 102 GLY D N 1
ATOM 8900 C CA . GLY D 1 34 ? 51.200 54.966 50.741 1.00 22.30 102 GLY D CA 1
ATOM 8901 C C . GLY D 1 34 ? 51.787 53.812 51.537 1.00 21.40 102 GLY D C 1
ATOM 8902 O O . GLY D 1 34 ? 52.933 53.412 51.300 1.00 21.46 102 GLY D O 1
ATOM 8903 N N . MET D 1 35 ? 51.019 53.272 52.477 1.00 19.80 103 MET D N 1
ATOM 8904 C CA . MET D 1 35 ? 51.526 52.164 53.293 1.00 19.34 103 MET D CA 1
ATOM 8905 C C . MET D 1 35 ? 50.357 51.383 53.871 1.00 17.64 103 MET D C 1
ATOM 8906 O O . MET D 1 35 ? 49.204 51.843 53.847 1.00 17.61 103 MET D O 1
ATOM 8911 N N . SER D 1 36 ? 50.664 50.211 54.401 1.00 16.68 104 SER D N 1
ATOM 8912 C CA . SER D 1 36 ? 49.684 49.366 55.097 1.00 15.98 104 SER D CA 1
ATOM 8913 C C . SER D 1 36 ? 49.389 49.958 56.494 1.00 15.76 104 SER D C 1
ATOM 8914 O O . SER D 1 36 ? 50.244 50.567 57.109 1.00 15.26 104 SER D O 1
ATOM 8917 N N . VAL D 1 37 ? 48.238 49.656 57.041 1.00 15.05 105 VAL D N 1
ATOM 8918 C CA . VAL D 1 37 ? 47.976 49.887 58.496 1.00 15.32 105 VAL D CA 1
ATOM 8919 C C . VAL D 1 37 ? 49.081 49.257 59.341 1.00 15.46 105 VAL D C 1
ATOM 8920 O O . VAL D 1 37 ? 49.502 49.818 60.369 1.00 16.16 105 VAL D O 1
ATOM 8924 N N . MET D 1 38 ? 49.573 48.097 58.891 1.00 15.70 106 MET D N 1
ATOM 8925 C CA . MET D 1 38 ? 50.664 47.383 59.587 1.00 16.24 106 MET D CA 1
ATOM 8926 C C . MET D 1 38 ? 52.014 48.113 59.629 1.00 15.97 106 MET D C 1
ATOM 8927 O O . MET D 1 38 ? 52.885 47.720 60.418 1.00 15.37 106 MET D O 1
ATOM 8932 N N . GLU D 1 39 ? 52.164 49.158 58.818 1.00 15.21 107 GLU D N 1
ATOM 8933 C CA . GLU D 1 39 ? 53.377 49.939 58.713 1.00 16.27 107 GLU D CA 1
ATOM 8934 C C . GLU D 1 39 ? 53.232 51.370 59.248 1.00 16.50 107 GLU D C 1
ATOM 8935 O O . GLU D 1 39 ? 54.201 52.111 59.188 1.00 17.84 107 GLU D O 1
ATOM 8941 N N . MET D 1 40 ? 52.043 51.746 59.712 1.00 16.57 108 MET D N 1
ATOM 8942 C CA . MET D 1 40 ? 51.780 53.130 60.156 1.00 17.68 108 MET D CA 1
ATOM 8943 C C . MET D 1 40 ? 52.380 53.438 61.521 1.00 18.33 108 MET D C 1
ATOM 8944 O O . MET D 1 40 ? 52.351 52.624 62.413 1.00 17.81 108 MET D O 1
ATOM 8949 N N . SER D 1 41 ? 52.872 54.666 61.685 1.00 18.80 109 SER D N 1
ATOM 8950 C CA . SER D 1 41 ? 53.181 55.186 63.005 1.00 19.74 109 SER D CA 1
ATOM 8951 C C . SER D 1 41 ? 51.889 55.325 63.811 1.00 18.88 109 SER D C 1
ATOM 8952 O O . SER D 1 41 ? 50.923 55.918 63.360 1.00 18.61 109 SER D O 1
ATOM 8955 N N . HIS D 1 42 ? 51.897 54.811 65.036 1.00 18.95 110 HIS D N 1
ATOM 8956 C CA . HIS D 1 42 ? 50.770 54.974 65.924 1.00 19.41 110 HIS D CA 1
ATOM 8957 C C . HIS D 1 42 ? 50.529 56.418 66.367 1.00 21.27 110 HIS D C 1
ATOM 8958 O O . HIS D 1 42 ? 49.460 56.719 66.885 1.00 22.17 110 HIS D O 1
ATOM 8965 N N . ARG D 1 43 ? 51.515 57.287 66.134 1.00 22.24 111 ARG D N 1
ATOM 8966 C CA . ARG D 1 43 ? 51.359 58.689 66.443 1.00 23.75 111 ARG D CA 1
ATOM 8967 C C . ARG D 1 43 ? 51.035 59.544 65.210 1.00 23.25 111 ARG D C 1
ATOM 8968 O O . ARG D 1 43 ? 50.940 60.790 65.336 1.00 24.88 111 ARG D O 1
ATOM 8976 N N . GLY D 1 44 ? 50.899 58.912 64.041 1.00 21.78 112 GLY D N 1
ATOM 8977 C CA . GLY D 1 44 ? 50.599 59.595 62.796 1.00 21.70 112 GLY D CA 1
ATOM 8978 C C . GLY D 1 44 ? 49.132 59.845 62.586 1.00 21.76 112 GLY D C 1
ATOM 8979 O O . GLY D 1 44 ? 48.262 59.254 63.247 1.00 20.24 112 GLY D O 1
ATOM 8980 N N . LYS D 1 45 ? 48.820 60.768 61.680 1.00 22.20 113 LYS D N 1
ATOM 8981 C CA . LYS D 1 45 ? 47.431 61.179 61.566 1.00 22.62 113 LYS D CA 1
ATOM 8982 C C . LYS D 1 45 ? 46.523 60.051 61.064 1.00 20.76 113 LYS D C 1
ATOM 8983 O O . LYS D 1 45 ? 45.344 60.006 61.419 1.00 20.02 113 LYS D O 1
ATOM 8989 N N . GLU D 1 46 ? 47.023 59.182 60.197 1.00 19.72 114 GLU D N 1
ATOM 8990 C CA . GLU D 1 46 ? 46.177 58.133 59.651 1.00 19.79 114 GLU D CA 1
ATOM 8991 C C . GLU D 1 46 ? 45.749 57.154 60.779 1.00 18.00 114 GLU D C 1
ATOM 8992 O O . GLU D 1 46 ? 44.556 56.859 60.942 1.00 17.52 114 GLU D O 1
ATOM 8998 N N . PHE D 1 47 ? 46.709 56.651 61.528 1.00 16.99 115 PHE D N 1
ATOM 8999 C CA . PHE D 1 47 ? 46.321 55.763 62.626 1.00 16.77 115 PHE D CA 1
ATOM 9000 C C . PHE D 1 47 ? 45.457 56.470 63.673 1.00 16.60 115 PHE D C 1
ATOM 9001 O O . PHE D 1 47 ? 44.561 55.893 64.212 1.00 15.95 115 PHE D O 1
ATOM 9009 N N . LEU D 1 48 ? 45.752 57.728 64.005 1.00 17.02 116 LEU D N 1
ATOM 9010 C CA . LEU D 1 48 ? 44.880 58.432 64.944 1.00 17.61 116 LEU D CA 1
ATOM 9011 C C . LEU D 1 48 ? 43.432 58.467 64.476 1.00 17.49 116 LEU D C 1
ATOM 9012 O O . LEU D 1 48 ? 42.496 58.274 65.279 1.00 16.78 116 LEU D O 1
ATOM 9017 N N . SER D 1 49 ? 43.221 58.661 63.178 1.00 16.87 117 SER D N 1
ATOM 9018 C CA . SER D 1 49 ? 41.861 58.687 62.645 1.00 17.33 117 SER D CA 1
ATOM 9019 C C . SER D 1 49 ? 41.202 57.328 62.838 1.00 17.02 117 SER D C 1
ATOM 9020 O O . SER D 1 49 ? 39.988 57.235 63.130 1.00 17.55 117 SER D O 1
ATOM 9023 N N . ILE D 1 50 ? 41.987 56.266 62.651 1.00 16.58 118 ILE D N 1
ATOM 9024 C CA . ILE D 1 50 ? 41.447 54.897 62.757 1.00 16.36 118 ILE D CA 1
ATOM 9025 C C . ILE D 1 50 ? 41.035 54.565 64.203 1.00 16.18 118 ILE D C 1
ATOM 9026 O O . ILE D 1 50 ? 39.941 54.053 64.476 1.00 15.67 118 ILE D O 1
ATOM 9031 N N . ILE D 1 51 ? 41.924 54.836 65.133 1.00 16.21 119 ILE D N 1
ATOM 9032 C CA . ILE D 1 51 ? 41.636 54.487 66.523 1.00 16.40 119 ILE D CA 1
ATOM 9033 C C . ILE D 1 51 ? 40.515 55.370 67.070 1.00 16.60 119 ILE D C 1
ATOM 9034 O O . ILE D 1 51 ? 39.655 54.878 67.788 1.00 16.88 119 ILE D O 1
ATOM 9039 N N . GLN D 1 52 ? 40.484 56.648 66.673 1.00 17.07 120 GLN D N 1
ATOM 9040 C CA . GLN D 1 52 ? 39.452 57.552 67.161 1.00 17.67 120 GLN D CA 1
ATOM 9041 C C . GLN D 1 52 ? 38.098 57.137 66.651 1.00 17.20 120 GLN D C 1
ATOM 9042 O O . GLN D 1 52 ? 37.135 57.181 67.400 1.00 16.46 120 GLN D O 1
ATOM 9048 N N . LYS D 1 53 ? 38.031 56.703 65.386 1.00 16.96 121 LYS D N 1
ATOM 9049 C CA . LYS D 1 53 ? 36.755 56.300 64.790 1.00 17.62 121 LYS D CA 1
ATOM 9050 C C . LYS D 1 53 ? 36.331 54.985 65.434 1.00 16.70 121 LYS D C 1
ATOM 9051 O O . LYS D 1 53 ? 35.164 54.743 65.671 1.00 16.56 121 LYS D O 1
ATOM 9057 N N . ALA D 1 54 ? 37.274 54.073 65.652 1.00 15.88 122 ALA D N 1
ATOM 9058 C CA . ALA D 1 54 ? 36.894 52.823 66.306 1.00 15.48 122 ALA D CA 1
ATOM 9059 C C . ALA D 1 54 ? 36.259 53.069 67.690 1.00 15.62 122 ALA D C 1
ATOM 9060 O O . ALA D 1 54 ? 35.258 52.449 68.065 1.00 15.58 122 ALA D O 1
ATOM 9062 N N . GLU D 1 55 ? 36.819 53.997 68.443 1.00 15.96 123 GLU D N 1
ATOM 9063 C CA . GLU D 1 55 ? 36.288 54.334 69.754 1.00 16.22 123 GLU D CA 1
ATOM 9064 C C . GLU D 1 55 ? 34.896 54.974 69.636 1.00 16.50 123 GLU D C 1
ATOM 9065 O O . GLU D 1 55 ? 33.999 54.639 70.374 1.00 15.87 123 GLU D O 1
ATOM 9071 N N . SER D 1 56 ? 34.751 55.931 68.737 1.00 17.01 124 SER D N 1
ATOM 9072 C CA A SER D 1 56 ? 33.494 56.613 68.561 0.50 17.47 124 SER D CA 1
ATOM 9073 C CA B SER D 1 56 ? 33.474 56.611 68.616 0.50 17.39 124 SER D CA 1
ATOM 9074 C C . SER D 1 56 ? 32.406 55.628 68.152 1.00 16.93 124 SER D C 1
ATOM 9075 O O . SER D 1 56 ? 31.292 55.659 68.670 1.00 17.66 124 SER D O 1
ATOM 9080 N N . ASP D 1 57 ? 32.741 54.733 67.214 1.00 16.71 125 ASP D N 1
ATOM 9081 C CA . ASP D 1 57 ? 31.768 53.762 66.724 1.00 16.60 125 ASP D CA 1
ATOM 9082 C C . ASP D 1 57 ? 31.354 52.808 67.848 1.00 15.73 125 ASP D C 1
ATOM 9083 O O . ASP D 1 57 ? 30.175 52.517 68.004 1.00 16.08 125 ASP D O 1
ATOM 9088 N N . LEU D 1 58 ? 32.303 52.342 68.652 1.00 14.93 126 LEU D N 1
ATOM 9089 C CA . LEU D 1 58 ? 31.955 51.502 69.804 1.00 15.07 126 LEU D CA 1
ATOM 9090 C C . LEU D 1 58 ? 31.061 52.249 70.804 1.00 15.27 126 LEU D C 1
ATOM 9091 O O . LEU D 1 58 ? 30.075 51.719 71.315 1.00 15.70 126 LEU D O 1
ATOM 9096 N N . ARG D 1 59 ? 31.378 53.520 71.058 1.00 16.23 127 ARG D N 1
ATOM 9097 C CA . ARG D 1 59 ? 30.588 54.326 71.995 1.00 16.08 127 ARG D CA 1
ATOM 9098 C C . ARG D 1 59 ? 29.159 54.452 71.456 1.00 17.25 127 ARG D C 1
ATOM 9099 O O . ARG D 1 59 ? 28.200 54.366 72.215 1.00 16.52 127 ARG D O 1
ATOM 9107 N N . GLN D 1 60 ? 29.027 54.656 70.157 1.00 17.70 128 GLN D N 1
ATOM 9108 C CA . GLN D 1 60 ? 27.683 54.727 69.567 1.00 19.20 128 GLN D CA 1
ATOM 9109 C C . GLN D 1 60 ? 26.950 53.388 69.720 1.00 18.57 128 GLN D C 1
ATOM 9110 O O . GLN D 1 60 ? 25.748 53.347 70.089 1.00 19.22 128 GLN D O 1
ATOM 9116 N N . LEU D 1 61 ? 27.620 52.287 69.377 1.00 17.75 129 LEU D N 1
ATOM 9117 C CA . LEU D 1 61 ? 26.965 50.985 69.425 1.00 17.25 129 LEU D CA 1
ATOM 9118 C C . LEU D 1 61 ? 26.410 50.638 70.779 1.00 17.53 129 LEU D C 1
ATOM 9119 O O . LEU D 1 61 ? 25.258 50.232 70.905 1.00 16.85 129 LEU D O 1
ATOM 9124 N N . LEU D 1 62 ? 27.231 50.790 71.808 1.00 16.67 130 LEU D N 1
ATOM 9125 C CA . LEU D 1 62 ? 26.840 50.425 73.169 1.00 18.09 130 LEU D CA 1
ATOM 9126 C C . LEU D 1 62 ? 26.164 51.588 73.949 1.00 18.02 130 LEU D C 1
ATOM 9127 O O . LEU D 1 62 ? 25.738 51.427 75.085 1.00 18.23 130 LEU D O 1
ATOM 9132 N N . GLU D 1 63 ? 26.065 52.746 73.325 1.00 18.38 131 GLU D N 1
ATOM 9133 C CA . GLU D 1 63 ? 25.540 53.942 73.987 1.00 19.32 131 GLU D CA 1
ATOM 9134 C C . GLU D 1 63 ? 26.309 54.196 75.274 1.00 18.40 131 GLU D C 1
ATOM 9135 O O . GLU D 1 63 ? 25.747 54.343 76.362 1.00 18.01 131 GLU D O 1
ATOM 9141 N N . ILE D 1 64 ? 27.625 54.234 75.140 1.00 17.15 132 ILE D N 1
ATOM 9142 C CA . ILE D 1 64 ? 28.480 54.415 76.289 1.00 17.07 132 ILE D CA 1
ATOM 9143 C C . ILE D 1 64 ? 28.342 55.854 76.832 1.00 17.62 132 ILE D C 1
ATOM 9144 O O . ILE D 1 64 ? 28.541 56.796 76.072 1.00 17.96 132 ILE D O 1
ATOM 9149 N N . PRO D 1 65 ? 28.010 56.021 78.131 1.00 17.96 133 PRO D N 1
ATOM 9150 C CA . PRO D 1 65 ? 27.923 57.406 78.666 1.00 18.22 133 PRO D CA 1
ATOM 9151 C C . PRO D 1 65 ? 29.252 58.152 78.621 1.00 18.95 133 PRO D C 1
ATOM 9152 O O . PRO D 1 65 ? 30.324 57.560 78.582 1.00 18.63 133 PRO D O 1
ATOM 9156 N N . GLN D 1 66 ? 29.197 59.485 78.635 1.00 20.00 134 GLN D N 1
ATOM 9157 C CA . GLN D 1 66 ? 30.404 60.278 78.477 1.00 21.06 134 GLN D CA 1
ATOM 9158 C C . GLN D 1 66 ? 31.424 60.043 79.603 1.00 20.33 134 GLN D C 1
ATOM 9159 O O . GLN D 1 66 ? 32.653 60.162 79.404 1.00 20.16 134 GLN D O 1
ATOM 9165 N N . GLU D 1 67 ? 30.915 59.701 80.780 1.00 20.09 135 GLU D N 1
ATOM 9166 C CA . GLU D 1 67 ? 31.749 59.577 81.969 1.00 20.81 135 GLU D CA 1
ATOM 9167 C C . GLU D 1 67 ? 32.482 58.209 82.049 1.00 18.66 135 GLU D C 1
ATOM 9168 O O . GLU D 1 67 ? 32.987 57.844 83.098 1.00 17.35 135 GLU D O 1
ATOM 9174 N N . TYR D 1 68 ? 32.502 57.465 80.936 1.00 17.47 136 TYR D N 1
ATOM 9175 C CA . TYR D 1 68 ? 33.258 56.228 80.802 1.00 17.17 136 TYR D CA 1
ATOM 9176 C C . TYR D 1 68 ? 34.383 56.410 79.797 1.00 17.17 136 TYR D C 1
ATOM 9177 O O . TYR D 1 68 ? 34.224 57.134 78.775 1.00 16.69 136 TYR D O 1
ATOM 9186 N N . SER D 1 69 ? 35.528 55.807 80.126 1.00 16.31 137 SER D N 1
ATOM 9187 C CA . SER D 1 69 ? 36.623 55.671 79.176 1.00 16.44 137 SER D CA 1
ATOM 9188 C C . SER D 1 69 ? 36.553 54.365 78.424 1.00 16.05 137 SER D C 1
ATOM 9189 O O . SER D 1 69 ? 36.038 53.369 78.927 1.00 16.41 137 SER D O 1
ATOM 9192 N N . VAL D 1 70 ? 37.166 54.382 77.250 1.00 15.88 138 VAL D N 1
ATOM 9193 C CA . VAL D 1 70 ? 37.304 53.202 76.365 1.00 15.99 138 VAL D CA 1
ATOM 9194 C C . VAL D 1 70 ? 38.772 53.022 76.043 1.00 15.75 138 VAL D C 1
ATOM 9195 O O . VAL D 1 70 ? 39.388 53.886 75.436 1.00 16.99 138 VAL D O 1
ATOM 9199 N N . LEU D 1 71 ? 39.313 51.884 76.463 1.00 15.23 139 LEU D N 1
ATOM 9200 C CA . LEU D 1 71 ? 40.729 51.542 76.308 1.00 15.42 139 LEU D CA 1
ATOM 9201 C C . LEU D 1 71 ? 40.905 50.363 75.352 1.00 15.33 139 LEU D C 1
ATOM 9202 O O . LEU D 1 71 ? 40.163 49.393 75.455 1.00 14.44 139 LEU D O 1
ATOM 9207 N N . PHE D 1 72 ? 41.891 50.450 74.448 1.00 15.35 140 PHE D N 1
ATOM 9208 C CA . PHE D 1 72 ? 42.204 49.344 73.502 1.00 16.04 140 PHE D CA 1
ATOM 9209 C C . PHE D 1 72 ? 43.589 48.855 73.900 1.00 16.00 140 PHE D C 1
ATOM 9210 O O . PHE D 1 72 ? 44.615 49.556 73.726 1.00 17.34 140 PHE D O 1
ATOM 9218 N N . LEU D 1 73 ? 43.644 47.646 74.423 1.00 15.72 141 LEU D N 1
ATOM 9219 C CA . LEU D 1 73 ? 44.855 47.118 75.088 1.00 15.82 141 LEU D CA 1
ATOM 9220 C C . LEU D 1 73 ? 45.288 45.773 74.526 1.00 15.75 141 LEU D C 1
ATOM 9221 O O . LEU D 1 73 ? 44.553 45.133 73.794 1.00 16.90 141 LEU D O 1
ATOM 9226 N N . GLN D 1 74 ? 46.542 45.384 74.810 1.00 15.83 142 GLN D N 1
ATOM 9227 C CA . GLN D 1 74 ? 47.034 44.043 74.564 1.00 16.49 142 GLN D CA 1
ATOM 9228 C C . GLN D 1 74 ? 46.940 43.187 75.834 1.00 15.74 142 GLN D C 1
ATOM 9229 O O . GLN D 1 74 ? 46.730 43.689 76.960 1.00 15.92 142 GLN D O 1
ATOM 9235 N N . GLY D 1 75 ? 47.176 41.882 75.614 1.00 14.92 143 GLY D N 1
ATOM 9236 C CA . GLY D 1 75 ? 47.374 40.935 76.715 1.00 14.82 143 GLY D CA 1
ATOM 9237 C C . GLY D 1 75 ? 46.227 39.968 76.953 1.00 14.67 143 GLY D C 1
ATOM 9238 O O . GLY D 1 75 ? 46.319 39.073 77.782 1.00 15.53 143 GLY D O 1
ATOM 9239 N N . GLY D 1 76 ? 45.144 40.153 76.227 1.00 14.67 144 GLY D N 1
ATOM 9240 C CA . GLY D 1 76 ? 43.980 39.321 76.409 1.00 14.63 144 GLY D CA 1
ATOM 9241 C C . GLY D 1 76 ? 43.147 39.657 77.644 1.00 14.40 144 GLY D C 1
ATOM 9242 O O . GLY D 1 76 ? 43.543 40.448 78.531 1.00 14.48 144 GLY D O 1
ATOM 9243 N N . ALA D 1 77 ? 41.976 39.026 77.750 1.00 14.25 145 ALA D N 1
ATOM 9244 C CA . ALA D 1 77 ? 41.208 39.140 78.965 1.00 14.35 145 ALA D CA 1
ATOM 9245 C C . ALA D 1 77 ? 41.970 38.596 80.182 1.00 14.05 145 ALA D C 1
ATOM 9246 O O . ALA D 1 77 ? 41.778 39.065 81.275 1.00 15.51 145 ALA D O 1
ATOM 9248 N N . THR D 1 78 ? 42.876 37.659 79.971 1.00 13.77 146 THR D N 1
ATOM 9249 C CA . THR D 1 78 ? 43.609 37.048 81.065 1.00 14.14 146 THR D CA 1
ATOM 9250 C C . THR D 1 78 ? 44.498 38.106 81.734 1.00 13.81 146 THR D C 1
ATOM 9251 O O . THR D 1 78 ? 44.708 38.026 82.945 1.00 14.66 146 THR D O 1
ATOM 9255 N N . THR D 1 79 ? 45.007 39.071 80.957 1.00 13.90 147 THR D N 1
ATOM 9256 C CA . THR D 1 79 ? 45.803 40.167 81.550 1.00 13.98 147 THR D CA 1
ATOM 9257 C C . THR D 1 79 ? 44.891 40.989 82.470 1.00 13.59 147 THR D C 1
ATOM 9258 O O . THR D 1 79 ? 45.308 41.440 83.553 1.00 14.21 147 THR D O 1
ATOM 9262 N N . GLN D 1 80 ? 43.626 41.178 82.056 1.00 14.26 148 GLN D N 1
ATOM 9263 C CA . GLN D 1 80 ? 42.687 41.910 82.881 1.00 14.17 148 GLN D CA 1
ATOM 9264 C C . GLN D 1 80 ? 42.361 41.225 84.225 1.00 13.83 148 GLN D C 1
ATOM 9265 O O . GLN D 1 80 ? 42.026 41.895 85.180 1.00 13.88 148 GLN D O 1
ATOM 9271 N N . PHE D 1 81 ? 42.434 39.902 84.260 1.00 13.56 149 PHE D N 1
ATOM 9272 C CA . PHE D 1 81 ? 42.256 39.181 85.499 1.00 14.21 149 PHE D CA 1
ATOM 9273 C C . PHE D 1 81 ? 43.223 39.710 86.583 1.00 14.48 149 PHE D C 1
ATOM 9274 O O . PHE D 1 81 ? 42.883 39.682 87.760 1.00 15.38 149 PHE D O 1
ATOM 9282 N N . ALA D 1 82 ? 44.414 40.131 86.169 1.00 14.28 150 ALA D N 1
ATOM 9283 C CA . ALA D 1 82 ? 45.346 40.790 87.062 1.00 14.79 150 ALA D CA 1
ATOM 9284 C C . ALA D 1 82 ? 45.117 42.304 87.158 1.00 14.66 150 ALA D C 1
ATOM 9285 O O . ALA D 1 82 ? 45.183 42.897 88.243 1.00 14.02 150 ALA D O 1
ATOM 9287 N N . ALA D 1 83 ? 44.910 42.942 86.030 1.00 14.11 151 ALA D N 1
ATOM 9288 C CA . ALA D 1 83 ? 44.782 44.407 86.041 1.00 14.64 151 ALA D CA 1
ATOM 9289 C C . ALA D 1 83 ? 43.632 44.919 86.903 1.00 14.71 151 ALA D C 1
ATOM 9290 O O . ALA D 1 83 ? 43.743 45.993 87.482 1.00 14.70 151 ALA D O 1
ATOM 9292 N N . LEU D 1 84 ? 42.521 44.200 86.938 1.00 15.17 152 LEU D N 1
ATOM 9293 C CA . LEU D 1 84 ? 41.346 44.664 87.654 1.00 15.24 152 LEU D CA 1
ATOM 9294 C C . LEU D 1 84 ? 41.659 44.891 89.126 1.00 15.45 152 LEU D C 1
ATOM 9295 O O . LEU D 1 84 ? 41.560 46.027 89.594 1.00 15.01 152 LEU D O 1
ATOM 9300 N N . PRO D 1 85 ? 42.125 43.860 89.833 1.00 15.48 153 PRO D N 1
ATOM 9301 C CA . PRO D 1 85 ? 42.392 44.080 91.261 1.00 15.76 153 PRO D CA 1
ATOM 9302 C C . PRO D 1 85 ? 43.614 44.940 91.491 1.00 15.74 153 PRO D C 1
ATOM 9303 O O . PRO D 1 85 ? 43.614 45.706 92.452 1.00 15.93 153 PRO D O 1
ATOM 9307 N N . LEU D 1 86 ? 44.615 44.875 90.589 1.00 15.68 154 LEU D N 1
ATOM 9308 C CA . LEU D 1 86 ? 45.784 45.784 90.729 1.00 15.93 154 LEU D CA 1
ATOM 9309 C C . LEU D 1 86 ? 45.368 47.250 90.692 1.00 15.77 154 LEU D C 1
ATOM 9310 O O . LEU D 1 86 ? 45.885 48.078 91.462 1.00 15.74 154 LEU D O 1
ATOM 9315 N N . ASN D 1 87 ? 44.449 47.577 89.803 1.00 15.83 155 ASN D N 1
ATOM 9316 C CA . ASN D 1 87 ? 44.007 48.955 89.649 1.00 16.12 155 ASN D CA 1
ATOM 9317 C C . ASN D 1 87 ? 42.962 49.384 90.675 1.00 17.25 155 ASN D C 1
ATOM 9318 O O . ASN D 1 87 ? 42.969 50.557 91.081 1.00 18.75 155 ASN D O 1
ATOM 9323 N N . LEU D 1 88 ? 42.077 48.462 91.086 1.00 16.80 156 LEU D N 1
ATOM 9324 C CA . LEU D 1 88 ? 40.837 48.842 91.743 1.00 17.37 156 LEU D CA 1
ATOM 9325 C C . LEU D 1 88 ? 40.794 48.521 93.222 1.00 18.48 156 LEU D C 1
ATOM 9326 O O . LEU D 1 88 ? 39.868 48.977 93.920 1.00 19.22 156 LEU D O 1
ATOM 9331 N N . CYS D 1 89 ? 41.767 47.759 93.687 1.00 18.21 157 CYS D N 1
ATOM 9332 C CA . CYS D 1 89 ? 41.794 47.254 95.039 1.00 18.90 157 CYS D CA 1
ATOM 9333 C C . CYS D 1 89 ? 43.106 47.576 95.713 1.00 19.12 157 CYS D C 1
ATOM 9334 O O . CYS D 1 89 ? 44.164 47.628 95.078 1.00 19.18 157 CYS D O 1
ATOM 9337 N N . LYS D 1 90 ? 43.043 47.747 97.028 1.00 19.92 158 LYS D N 1
ATOM 9338 C CA . LYS D 1 90 ? 44.219 47.588 97.862 1.00 20.61 158 LYS D CA 1
ATOM 9339 C C . LYS D 1 90 ? 44.399 46.113 98.167 1.00 21.17 158 LYS D C 1
ATOM 9340 O O . LYS D 1 90 ? 43.454 45.308 98.080 1.00 20.57 158 LYS D O 1
ATOM 9346 N N . SER D 1 91 ? 45.581 45.730 98.618 1.00 21.14 159 SER D N 1
ATOM 9347 C CA . SER D 1 91 ? 45.819 44.313 98.899 1.00 22.71 159 SER D CA 1
ATOM 9348 C C . SER D 1 91 ? 44.910 43.683 99.971 1.00 24.07 159 SER D C 1
ATOM 9349 O O . SER D 1 91 ? 44.716 42.466 99.944 1.00 25.04 159 SER D O 1
ATOM 9352 N N . ASP D 1 92 ? 44.309 44.486 100.871 1.00 23.49 160 ASP D N 1
ATOM 9353 C CA . ASP D 1 92 ? 43.409 43.931 101.866 1.00 24.88 160 ASP D CA 1
ATOM 9354 C C . ASP D 1 92 ? 41.940 44.236 101.578 1.00 23.88 160 ASP D C 1
ATOM 9355 O O . ASP D 1 92 ? 41.086 43.980 102.431 1.00 24.02 160 ASP D O 1
ATOM 9360 N N . ASP D 1 93 ? 41.642 44.754 100.386 1.00 20.74 161 ASP D N 1
ATOM 9361 C CA . ASP D 1 93 ? 40.252 44.876 99.971 1.00 20.60 161 ASP D CA 1
ATOM 9362 C C . ASP D 1 93 ? 39.694 43.503 99.620 1.00 19.82 161 ASP D C 1
ATOM 9363 O O . ASP D 1 93 ? 40.432 42.561 99.395 1.00 20.37 161 ASP D O 1
ATOM 9368 N N . THR D 1 94 ? 38.375 43.377 99.601 1.00 19.94 162 THR D N 1
ATOM 9369 C CA . THR D 1 94 ? 37.727 42.167 99.188 1.00 20.31 162 THR D CA 1
ATOM 9370 C C . THR D 1 94 ? 36.953 42.374 97.887 1.00 19.77 162 THR D C 1
ATOM 9371 O O . THR D 1 94 ? 36.223 43.379 97.753 1.00 20.96 162 THR D O 1
ATOM 9375 N N . VAL D 1 95 ? 37.070 41.412 96.975 1.00 19.30 163 VAL D N 1
ATOM 9376 C CA . VAL D 1 95 ? 36.235 41.357 95.765 1.00 19.33 163 VAL D CA 1
ATOM 9377 C C . VAL D 1 95 ? 35.280 40.172 95.868 1.00 18.25 163 VAL D C 1
ATOM 9378 O O . VAL D 1 95 ? 35.708 39.072 96.196 1.00 18.24 163 VAL D O 1
ATOM 9382 N N . ASP D 1 96 ? 34.001 40.350 95.531 1.00 17.61 164 ASP D N 1
ATOM 9383 C CA . ASP D 1 96 ? 33.095 39.221 95.506 1.00 17.34 164 ASP D CA 1
ATOM 9384 C C . ASP D 1 96 ? 33.025 38.678 94.078 1.00 16.42 164 ASP D C 1
ATOM 9385 O O . ASP D 1 96 ? 32.992 39.450 93.138 1.00 15.89 164 ASP D O 1
ATOM 9390 N N . PHE D 1 97 ? 32.940 37.366 93.951 1.00 16.56 165 PHE D N 1
ATOM 9391 C CA . PHE D 1 97 ? 32.703 36.686 92.659 1.00 16.97 165 PHE D CA 1
ATOM 9392 C C . PHE D 1 97 ? 31.430 35.828 92.636 1.00 17.36 165 PHE D C 1
ATOM 9393 O O . PHE D 1 97 ? 31.154 35.117 93.601 1.00 17.50 165 PHE D O 1
ATOM 9401 N N . VAL D 1 98 ? 30.652 35.899 91.542 1.00 17.01 166 VAL D N 1
ATOM 9402 C CA . VAL D 1 98 ? 29.633 34.951 91.235 1.00 16.96 166 VAL D CA 1
ATOM 9403 C C . VAL D 1 98 ? 30.209 34.113 90.108 1.00 17.21 166 VAL D C 1
ATOM 9404 O O . VAL D 1 98 ? 30.526 34.653 89.050 1.00 16.51 166 VAL D O 1
ATOM 9408 N N . VAL D 1 99 ? 30.428 32.810 90.353 1.00 17.27 167 VAL D N 1
ATOM 9409 C CA . VAL D 1 99 ? 31.145 31.958 89.393 1.00 17.44 167 VAL D CA 1
ATOM 9410 C C . VAL D 1 99 ? 30.130 31.037 88.706 1.00 17.58 167 VAL D C 1
ATOM 9411 O O . VAL D 1 99 ? 29.581 30.139 89.337 1.00 17.64 167 VAL D O 1
ATOM 9415 N N . THR D 1 100 ? 29.874 31.302 87.421 1.00 16.21 168 THR D N 1
ATOM 9416 C CA . THR D 1 100 ? 28.921 30.569 86.613 1.00 16.66 168 THR D CA 1
ATOM 9417 C C . THR D 1 100 ? 29.571 29.675 85.573 1.00 16.45 168 THR D C 1
ATOM 9418 O O . THR D 1 100 ? 28.873 29.065 84.762 1.00 16.74 168 THR D O 1
ATOM 9422 N N . GLY D 1 101 ? 30.898 29.613 85.557 1.00 16.50 169 GLY D N 1
ATOM 9423 C CA . GLY D 1 101 ? 31.639 28.765 84.654 1.00 16.65 169 GLY D CA 1
ATOM 9424 C C . GLY D 1 101 ? 33.124 28.877 84.886 1.00 16.64 169 GLY D C 1
ATOM 9425 O O . GLY D 1 101 ? 33.568 29.570 85.794 1.00 16.67 169 GLY D O 1
ATOM 9426 N N . SER D 1 102 ? 33.895 28.227 84.030 1.00 17.31 170 SER D N 1
ATOM 9427 C CA . SER D 1 102 ? 35.325 28.133 84.249 1.00 17.55 170 SER D CA 1
ATOM 9428 C C . SER D 1 102 ? 36.103 29.426 83.966 1.00 17.37 170 SER D C 1
ATOM 9429 O O . SER D 1 102 ? 37.173 29.595 84.518 1.00 17.50 170 SER D O 1
ATOM 9432 N N . TRP D 1 103 ? 35.592 30.348 83.172 1.00 16.64 171 TRP D N 1
ATOM 9433 C CA . TRP D 1 103 ? 36.297 31.621 83.018 1.00 16.55 171 TRP D CA 1
ATOM 9434 C C . TRP D 1 103 ? 36.271 32.468 84.307 1.00 17.06 171 TRP D C 1
ATOM 9435 O O . TRP D 1 103 ? 37.255 33.102 84.663 1.00 16.87 171 TRP D O 1
ATOM 9446 N N . GLY D 1 104 ? 35.132 32.525 84.964 1.00 16.78 172 GLY D N 1
ATOM 9447 C CA . GLY D 1 104 ? 35.060 33.234 86.232 1.00 17.29 172 GLY D CA 1
ATOM 9448 C C . GLY D 1 104 ? 35.962 32.600 87.273 1.00 18.08 172 GLY D C 1
ATOM 9449 O O . GLY D 1 104 ? 36.547 33.282 88.106 1.00 18.39 172 GLY D O 1
ATOM 9450 N N . ASP D 1 105 ? 36.080 31.278 87.237 1.00 19.06 173 ASP D N 1
ATOM 9451 C CA . ASP D 1 105 ? 36.974 30.569 88.143 1.00 20.50 173 ASP D CA 1
ATOM 9452 C C . ASP D 1 105 ? 38.449 30.980 87.901 1.00 19.35 173 ASP D C 1
ATOM 9453 O O . ASP D 1 105 ? 39.232 31.168 88.846 1.00 18.43 173 ASP D O 1
ATOM 9458 N N . LYS D 1 106 ? 38.824 31.165 86.642 1.00 18.18 174 LYS D N 1
ATOM 9459 C CA . LYS D 1 106 ? 40.185 31.608 86.356 1.00 18.23 174 LYS D CA 1
ATOM 9460 C C . LYS D 1 106 ? 40.401 33.058 86.843 1.00 17.01 174 LYS D C 1
ATOM 9461 O O . LYS D 1 106 ? 41.491 33.417 87.308 1.00 16.45 174 LYS D O 1
ATOM 9467 N N . ALA D 1 107 ? 39.371 33.911 86.770 1.00 17.17 175 ALA D N 1
ATOM 9468 C CA . ALA D 1 107 ? 39.475 35.279 87.284 1.00 16.56 175 ALA D CA 1
ATOM 9469 C C . ALA D 1 107 ? 39.684 35.296 88.816 1.00 17.31 175 ALA D C 1
ATOM 9470 O O . ALA D 1 107 ? 40.460 36.102 89.341 1.00 16.27 175 ALA D O 1
ATOM 9472 N N . VAL D 1 108 ? 38.972 34.403 89.535 1.00 17.19 176 VAL D N 1
ATOM 9473 C CA . VAL D 1 108 ? 39.153 34.271 90.989 1.00 18.26 176 VAL D CA 1
ATOM 9474 C C . VAL D 1 108 ? 40.593 33.956 91.311 1.00 18.21 176 VAL D C 1
ATOM 9475 O O . VAL D 1 108 ? 41.209 34.612 92.152 1.00 18.13 176 VAL D O 1
ATOM 9479 N N . LYS D 1 109 ? 41.159 32.967 90.622 1.00 19.23 177 LYS D N 1
ATOM 9480 C CA . LYS D 1 109 ? 42.459 32.455 90.976 1.00 20.16 177 LYS D CA 1
ATOM 9481 C C . LYS D 1 109 ? 43.543 33.511 90.783 1.00 19.81 177 LYS D C 1
ATOM 9482 O O . LYS D 1 109 ? 44.463 33.674 91.614 1.00 19.27 177 LYS D O 1
ATOM 9488 N N . GLU D 1 110 ? 43.400 34.311 89.729 1.00 17.73 178 GLU D N 1
ATOM 9489 C CA . GLU D 1 110 ? 44.407 35.355 89.486 1.00 17.71 178 GLU D CA 1
ATOM 9490 C C . GLU D 1 110 ? 44.240 36.498 90.502 1.00 17.57 178 GLU D C 1
ATOM 9491 O O . GLU D 1 110 ? 45.210 37.057 91.017 1.00 17.44 178 GLU D O 1
ATOM 9497 N N . ALA D 1 111 ? 43.000 36.876 90.802 1.00 16.92 179 ALA D N 1
ATOM 9498 C CA . ALA D 1 111 ? 42.753 37.965 91.751 1.00 16.40 179 ALA D CA 1
ATOM 9499 C C . ALA D 1 111 ? 43.315 37.710 93.151 1.00 17.33 179 ALA D C 1
ATOM 9500 O O . ALA D 1 111 ? 43.700 38.656 93.863 1.00 17.20 179 ALA D O 1
ATOM 9502 N N . LYS D 1 112 ? 43.383 36.437 93.530 1.00 17.97 180 LYS D N 1
ATOM 9503 C CA . LYS D 1 112 ? 43.889 36.050 94.864 1.00 19.71 180 LYS D CA 1
ATOM 9504 C C . LYS D 1 112 ? 45.293 36.532 95.082 1.00 19.60 180 LYS D C 1
ATOM 9505 O O . LYS D 1 112 ? 45.700 36.718 96.228 1.00 21.28 180 LYS D O 1
ATOM 9511 N N . LYS D 1 113 ? 46.025 36.776 93.990 1.00 18.83 181 LYS D N 1
ATOM 9512 C CA . LYS D 1 113 ? 47.398 37.248 94.101 1.00 18.83 181 LYS D CA 1
ATOM 9513 C C . LYS D 1 113 ? 47.457 38.680 94.620 1.00 18.26 181 LYS D C 1
ATOM 9514 O O . LYS D 1 113 ? 48.479 39.085 95.125 1.00 18.21 181 LYS D O 1
ATOM 9520 N N . TYR D 1 114 ? 46.353 39.430 94.489 1.00 17.09 182 TYR D N 1
ATOM 9521 C CA . TYR D 1 114 ? 46.382 40.874 94.612 1.00 17.48 182 TYR D CA 1
ATOM 9522 C C . TYR D 1 114 ? 45.428 41.481 95.627 1.00 18.11 182 TYR D C 1
ATOM 9523 O O . TYR D 1 114 ? 45.568 42.640 95.972 1.00 19.00 182 TYR D O 1
ATOM 9532 N N . CYS D 1 115 ? 44.460 40.701 96.093 1.00 18.74 183 CYS D N 1
ATOM 9533 C CA . CYS D 1 115 ? 43.533 41.168 97.113 1.00 20.12 183 CYS D CA 1
ATOM 9534 C C . CYS D 1 115 ? 42.799 39.954 97.676 1.00 20.42 183 CYS D C 1
ATOM 9535 O O . CYS D 1 115 ? 43.074 38.840 97.293 1.00 19.91 183 CYS D O 1
ATOM 9538 N N . LYS D 1 116 ? 41.851 40.171 98.577 1.00 20.64 184 LYS D N 1
ATOM 9539 C CA . LYS D 1 116 ? 41.036 39.078 99.089 1.00 21.60 184 LYS D CA 1
ATOM 9540 C C . LYS D 1 116 ? 39.833 38.792 98.182 1.00 21.05 184 LYS D C 1
ATOM 9541 O O . LYS D 1 116 ? 39.274 39.706 97.581 1.00 20.96 184 LYS D O 1
ATOM 9547 N N . THR D 1 117 ? 39.493 37.515 98.049 1.00 20.27 185 THR D N 1
ATOM 9548 C CA . THR D 1 117 ? 38.408 37.098 97.176 1.00 20.58 185 THR D CA 1
ATOM 9549 C C . THR D 1 117 ? 37.362 36.334 97.962 1.00 19.85 185 THR D C 1
ATOM 9550 O O . THR D 1 117 ? 37.683 35.576 98.876 1.00 20.49 185 THR D O 1
ATOM 9554 N N . ASN D 1 118 ? 36.105 36.576 97.647 1.00 20.03 186 ASN D N 1
ATOM 9555 C CA A ASN D 1 118 ? 34.992 35.839 98.248 0.50 19.70 186 ASN D CA 1
ATOM 9556 C CA B ASN D 1 118 ? 35.046 35.804 98.219 0.50 20.13 186 ASN D CA 1
ATOM 9557 C C . ASN D 1 118 ? 34.128 35.310 97.100 1.00 19.42 186 ASN D C 1
ATOM 9558 O O . ASN D 1 118 ? 33.473 36.112 96.408 1.00 19.08 186 ASN D O 1
ATOM 9567 N N . VAL D 1 119 ? 34.086 33.988 96.914 1.00 18.98 187 VAL D N 1
ATOM 9568 C CA . VAL D 1 119 ? 33.159 33.403 95.969 1.00 19.20 187 VAL D CA 1
ATOM 9569 C C . VAL D 1 119 ? 31.833 33.239 96.676 1.00 19.55 187 VAL D C 1
ATOM 9570 O O . VAL D 1 119 ? 31.639 32.327 97.476 1.00 20.39 187 VAL D O 1
ATOM 9574 N N . ILE D 1 120 ? 30.908 34.123 96.384 1.00 19.55 188 ILE D N 1
ATOM 9575 C CA . ILE D 1 120 ? 29.629 34.137 97.047 1.00 19.19 188 ILE D CA 1
ATOM 9576 C C . ILE D 1 120 ? 28.617 33.210 96.431 1.00 19.67 188 ILE D C 1
ATOM 9577 O O . ILE D 1 120 ? 27.597 32.933 97.058 1.00 20.06 188 ILE D O 1
ATOM 9582 N N . TRP D 1 121 ? 28.873 32.723 95.225 1.00 18.83 189 TRP D N 1
ATOM 9583 C CA . TRP D 1 121 ? 28.033 31.708 94.636 1.00 19.35 189 TRP D CA 1
ATOM 9584 C C . TRP D 1 121 ? 28.808 31.034 93.538 1.00 19.42 189 TRP D C 1
ATOM 9585 O O . TRP D 1 121 ? 29.509 31.702 92.779 1.00 19.23 189 TRP D O 1
ATOM 9596 N N . SER D 1 122 ? 28.719 29.712 93.485 1.00 19.40 190 SER D N 1
ATOM 9597 C CA . SER D 1 122 ? 29.332 28.948 92.406 1.00 20.12 190 SER D CA 1
ATOM 9598 C C . SER D 1 122 ? 28.342 27.961 91.828 1.00 20.45 190 SER D C 1
ATOM 9599 O O . SER D 1 122 ? 27.663 27.257 92.552 1.00 20.20 190 SER D O 1
ATOM 9602 N N . GLY D 1 123 ? 28.325 27.846 90.512 1.00 20.31 191 GLY D N 1
ATOM 9603 C CA . GLY D 1 123 ? 27.481 26.868 89.849 1.00 21.23 191 GLY D CA 1
ATOM 9604 C C . GLY D 1 123 ? 28.101 25.491 89.691 1.00 21.64 191 GLY D C 1
ATOM 9605 O O . GLY D 1 123 ? 27.515 24.601 89.053 1.00 22.16 191 GLY D O 1
ATOM 9606 N N . LYS D 1 124 ? 29.306 25.325 90.203 1.00 23.21 192 LYS D N 1
ATOM 9607 C CA . LYS D 1 124 ? 30.076 24.133 89.897 1.00 25.50 192 LYS D CA 1
ATOM 9608 C C . LYS D 1 124 ? 29.355 22.836 90.336 1.00 25.94 192 LYS D C 1
ATOM 9609 O O . LYS D 1 124 ? 29.441 21.814 89.632 1.00 24.78 192 LYS D O 1
ATOM 9615 N N . SER D 1 125 ? 28.631 22.887 91.455 1.00 26.03 193 SER D N 1
ATOM 9616 C CA . SER D 1 125 ? 27.954 21.682 91.975 1.00 27.57 193 SER D CA 1
ATOM 9617 C C . SER D 1 125 ? 26.898 21.126 91.010 1.00 28.72 193 SER D C 1
ATOM 9618 O O . SER D 1 125 ? 26.544 19.961 91.103 1.00 29.59 193 SER D O 1
ATOM 9621 N N . GLU D 1 126 ? 26.367 21.950 90.111 1.00 27.27 194 GLU D N 1
ATOM 9622 C CA . GLU D 1 126 ? 25.427 21.489 89.102 1.00 27.10 194 GLU D CA 1
ATOM 9623 C C . GLU D 1 126 ? 25.962 21.625 87.672 1.00 25.75 194 GLU D C 1
ATOM 9624 O O . GLU D 1 126 ? 25.204 21.788 86.715 1.00 24.63 194 GLU D O 1
ATOM 9630 N N . LYS D 1 127 ? 27.279 21.510 87.548 1.00 23.63 195 LYS D N 1
ATOM 9631 C CA . LYS D 1 127 ? 27.950 21.445 86.257 1.00 24.72 195 LYS D CA 1
ATOM 9632 C C . LYS D 1 127 ? 27.784 22.749 85.448 1.00 22.81 195 LYS D C 1
ATOM 9633 O O . LYS D 1 127 ? 27.840 22.725 84.207 1.00 22.23 195 LYS D O 1
ATOM 9639 N N . TYR D 1 128 ? 27.662 23.869 86.177 1.00 21.28 196 TYR D N 1
ATOM 9640 C CA . TYR D 1 128 ? 27.607 25.191 85.584 1.00 19.90 196 TYR D CA 1
ATOM 9641 C C . TYR D 1 128 ? 26.489 25.291 84.556 1.00 20.13 196 TYR D C 1
ATOM 9642 O O . TYR D 1 128 ? 26.722 25.467 83.353 1.00 19.69 196 TYR D O 1
ATOM 9651 N N . THR D 1 129 ? 25.261 25.231 85.062 1.00 19.91 197 THR D N 1
ATOM 9652 C CA . THR D 1 129 ? 24.098 25.266 84.236 1.00 20.42 197 THR D CA 1
ATOM 9653 C C . THR D 1 129 ? 23.112 26.338 84.609 1.00 20.28 197 THR D C 1
ATOM 9654 O O . THR D 1 129 ? 22.074 26.429 83.958 1.00 20.35 197 THR D O 1
ATOM 9658 N N . LYS D 1 130 ? 23.418 27.136 85.635 1.00 20.33 198 LYS D N 1
ATOM 9659 C CA . LYS D 1 130 ? 22.455 28.086 86.201 1.00 20.94 198 LYS D CA 1
ATOM 9660 C C . LYS D 1 130 ? 23.083 29.431 86.547 1.00 19.91 198 LYS D C 1
ATOM 9661 O O . LYS D 1 130 ? 24.283 29.548 86.653 1.00 18.60 198 LYS D O 1
ATOM 9667 N N . VAL D 1 131 ? 22.235 30.435 86.693 1.00 19.68 199 VAL D N 1
ATOM 9668 C CA . VAL D 1 131 ? 22.613 31.738 87.267 1.00 19.71 199 VAL D CA 1
ATOM 9669 C C . VAL D 1 131 ? 21.881 31.822 88.624 1.00 20.33 199 VAL D C 1
ATOM 9670 O O . VAL D 1 131 ? 20.702 31.459 88.715 1.00 20.88 199 VAL D O 1
ATOM 9674 N N . PRO D 1 132 ? 22.530 32.345 89.660 1.00 20.80 200 PRO D N 1
ATOM 9675 C CA . PRO D 1 132 ? 21.839 32.482 90.950 1.00 21.08 200 PRO D CA 1
ATOM 9676 C C . PRO D 1 132 ? 20.637 33.411 90.965 1.00 22.08 200 PRO D C 1
ATOM 9677 O O . PRO D 1 132 ? 20.558 34.366 90.203 1.00 21.66 200 PRO D O 1
ATOM 9681 N N . SER D 1 133 ? 19.719 33.152 91.891 1.00 22.80 201 SER D N 1
ATOM 9682 C CA . SER D 1 133 ? 18.747 34.160 92.255 1.00 24.36 201 SER D CA 1
ATOM 9683 C C . SER D 1 133 ? 19.482 35.319 92.940 1.00 23.81 201 SER D C 1
ATOM 9684 O O . SER D 1 133 ? 20.192 35.122 93.917 1.00 24.35 201 SER D O 1
ATOM 9687 N N . PHE D 1 134 ? 19.320 36.526 92.428 1.00 23.26 202 PHE D N 1
ATOM 9688 C CA . PHE D 1 134 ? 20.143 37.623 92.895 1.00 24.59 202 PHE D CA 1
ATOM 9689 C C . PHE D 1 134 ? 19.818 38.068 94.322 1.00 26.79 202 PHE D C 1
ATOM 9690 O O . PHE D 1 134 ? 20.728 38.409 95.102 1.00 26.57 202 PHE D O 1
ATOM 9698 N N . GLU D 1 135 ? 18.530 38.035 94.664 1.00 30.03 203 GLU D N 1
ATOM 9699 C CA . GLU D 1 135 ? 18.104 38.547 95.956 1.00 33.98 203 GLU D CA 1
ATOM 9700 C C . GLU D 1 135 ? 18.617 37.692 97.082 1.00 32.76 203 GLU D C 1
ATOM 9701 O O . GLU D 1 135 ? 18.792 38.179 98.179 1.00 34.19 203 GLU D O 1
ATOM 9707 N N . GLU D 1 136 ? 18.889 36.426 96.818 1.00 32.64 204 GLU D N 1
ATOM 9708 C CA . GLU D 1 136 ? 19.427 35.557 97.845 1.00 33.61 204 GLU D CA 1
ATOM 9709 C C . GLU D 1 136 ? 20.969 35.551 97.939 1.00 30.39 204 GLU D C 1
ATOM 9710 O O . GLU D 1 136 ? 21.522 34.895 98.812 1.00 29.66 204 GLU D O 1
ATOM 9716 N N . LEU D 1 137 ? 21.670 36.271 97.060 1.00 27.81 205 LEU D N 1
ATOM 9717 C CA . LEU D 1 137 ? 23.123 36.358 97.179 1.00 25.79 205 LEU D CA 1
ATOM 9718 C C . LEU D 1 137 ? 23.512 37.044 98.497 1.00 25.87 205 LEU D C 1
ATOM 9719 O O . LEU D 1 137 ? 22.944 38.038 98.851 1.00 26.61 205 LEU D O 1
ATOM 9724 N N . GLU D 1 138 ? 24.507 36.495 99.178 1.00 25.12 206 GLU D N 1
ATOM 9725 C CA . GLU D 1 138 ? 25.089 37.073 100.383 1.00 26.76 206 GLU D CA 1
ATOM 9726 C C . GLU D 1 138 ? 26.334 37.851 100.054 1.00 24.30 206 GLU D C 1
ATOM 9727 O O . GLU D 1 138 ? 27.400 37.288 99.999 1.00 22.89 206 GLU D O 1
ATOM 9733 N N . GLN D 1 139 ? 26.178 39.149 99.812 1.00 22.44 207 GLN D N 1
ATOM 9734 C CA . GLN D 1 139 ? 27.295 39.976 99.357 1.00 21.02 207 GLN D CA 1
ATOM 9735 C C . GLN D 1 139 ? 28.064 40.579 100.524 1.00 21.64 207 GLN D C 1
ATOM 9736 O O . GLN D 1 139 ? 27.489 40.912 101.572 1.00 21.17 207 GLN D O 1
ATOM 9742 N N . THR D 1 140 ? 29.367 40.719 100.345 1.00 20.53 208 THR D N 1
ATOM 9743 C CA . THR D 1 140 ? 30.227 41.238 101.377 1.00 21.32 208 THR D CA 1
ATOM 9744 C C . THR D 1 140 ? 29.927 42.744 101.556 1.00 20.69 208 THR D C 1
ATOM 9745 O O . THR D 1 140 ? 29.938 43.512 100.592 1.00 19.36 208 THR D O 1
ATOM 9749 N N . PRO D 1 141 ? 29.699 43.182 102.805 1.00 20.57 209 PRO D N 1
ATOM 9750 C CA . PRO D 1 141 ? 29.144 44.545 102.986 1.00 20.42 209 PRO D CA 1
ATOM 9751 C C . PRO D 1 141 ? 30.086 45.682 102.593 1.00 20.16 209 PRO D C 1
ATOM 9752 O O . PRO D 1 141 ? 29.596 46.779 102.298 1.00 19.66 209 PRO D O 1
ATOM 9756 N N . ASP D 1 142 ? 31.405 45.436 102.603 1.00 19.64 210 ASP D N 1
ATOM 9757 C CA . ASP D 1 142 ? 32.385 46.419 102.136 1.00 19.88 210 ASP D CA 1
ATOM 9758 C C . ASP D 1 142 ? 33.178 45.947 100.900 1.00 19.28 210 ASP D C 1
ATOM 9759 O O . ASP D 1 142 ? 34.290 46.405 100.689 1.00 19.07 210 ASP D O 1
ATOM 9764 N N . ALA D 1 143 ? 32.582 45.086 100.094 1.00 18.37 211 ALA D N 1
ATOM 9765 C CA . ALA D 1 143 ? 33.219 44.636 98.822 1.00 19.19 211 ALA D CA 1
ATOM 9766 C C . ALA D 1 143 ? 33.589 45.840 97.960 1.00 18.73 211 ALA D C 1
ATOM 9767 O O . ALA D 1 143 ? 32.852 46.798 97.861 1.00 19.59 211 ALA D O 1
ATOM 9769 N N . LYS D 1 144 ? 34.750 45.779 97.331 1.00 17.99 212 LYS D N 1
ATOM 9770 C CA . LYS D 1 144 ? 35.146 46.794 96.363 1.00 18.17 212 LYS D CA 1
ATOM 9771 C C . LYS D 1 144 ? 34.375 46.661 95.053 1.00 16.80 212 LYS D C 1
ATOM 9772 O O . LYS D 1 144 ? 33.977 47.648 94.464 1.00 16.51 212 LYS D O 1
ATOM 9778 N N . TYR D 1 145 ? 34.202 45.437 94.589 1.00 16.41 213 TYR D N 1
ATOM 9779 C CA . TYR D 1 145 ? 33.398 45.186 93.386 1.00 16.38 213 TYR D CA 1
ATOM 9780 C C . TYR D 1 145 ? 32.920 43.761 93.365 1.00 16.46 213 TYR D C 1
ATOM 9781 O O . TYR D 1 145 ? 33.412 42.918 94.147 1.00 16.88 213 TYR D O 1
ATOM 9790 N N . LEU D 1 146 ? 31.955 43.506 92.480 1.00 15.79 214 LEU D N 1
ATOM 9791 C CA . LEU D 1 146 ? 31.348 42.207 92.265 1.00 15.61 214 LEU D CA 1
ATOM 9792 C C . LEU D 1 146 ? 31.668 41.802 90.835 1.00 15.43 214 LEU D C 1
ATOM 9793 O O . LEU D 1 146 ? 31.353 42.566 89.896 1.00 15.15 214 LEU D O 1
ATOM 9798 N N . HIS D 1 147 ? 32.333 40.655 90.682 1.00 15.50 215 HIS D N 1
ATOM 9799 C CA . HIS D 1 147 ? 32.745 40.166 89.326 1.00 15.04 215 HIS D CA 1
ATOM 9800 C C . HIS D 1 147 ? 31.855 39.054 88.823 1.00 15.17 215 HIS D C 1
ATOM 9801 O O . HIS D 1 147 ? 31.654 38.053 89.511 1.00 14.72 215 HIS D O 1
ATOM 9808 N N . ILE D 1 148 ? 31.392 39.215 87.582 1.00 14.79 216 ILE D N 1
ATOM 9809 C CA . ILE D 1 148 ? 30.688 38.179 86.840 1.00 14.69 216 ILE D CA 1
ATOM 9810 C C . ILE D 1 148 ? 31.357 37.951 85.487 1.00 14.61 216 ILE D C 1
ATOM 9811 O O . ILE D 1 148 ? 32.016 38.858 84.947 1.00 14.31 216 ILE D O 1
ATOM 9816 N N . CYS D 1 149 ? 31.146 36.762 84.938 1.00 14.35 217 CYS D N 1
ATOM 9817 C CA . CYS D 1 149 ? 31.420 36.509 83.512 1.00 14.93 217 CYS D CA 1
ATOM 9818 C C . CYS D 1 149 ? 30.055 36.452 82.859 1.00 14.87 217 CYS D C 1
ATOM 9819 O O . CYS D 1 149 ? 29.266 35.601 83.205 1.00 14.92 217 CYS D O 1
ATOM 9822 N N . ALA D 1 150 ? 29.769 37.438 82.036 1.00 14.17 218 ALA D N 1
ATOM 9823 C CA . ALA D 1 150 ? 28.406 37.642 81.516 1.00 14.70 218 ALA D CA 1
ATOM 9824 C C . ALA D 1 150 ? 27.996 36.490 80.618 1.00 14.83 218 ALA D C 1
ATOM 9825 O O . ALA D 1 150 ? 26.818 36.178 80.485 1.00 15.27 218 ALA D O 1
ATOM 9827 N N . ASN D 1 151 ? 28.972 35.903 79.929 1.00 14.67 219 ASN D N 1
ATOM 9828 C CA . ASN D 1 151 ? 28.708 34.785 79.019 1.00 14.68 219 ASN D CA 1
ATOM 9829 C C . ASN D 1 151 ? 29.825 33.792 79.195 1.00 14.65 219 ASN D C 1
ATOM 9830 O O . ASN D 1 151 ? 30.976 34.064 78.840 1.00 14.28 219 ASN D O 1
ATOM 9835 N N . GLU D 1 152 ? 29.518 32.664 79.806 1.00 14.63 220 GLU D N 1
ATOM 9836 C CA . GLU D 1 152 ? 30.510 31.619 80.065 1.00 15.03 220 GLU D CA 1
ATOM 9837 C C . GLU D 1 152 ? 30.642 30.717 78.824 1.00 15.63 220 GLU D C 1
ATOM 9838 O O . GLU D 1 152 ? 29.750 29.936 78.473 1.00 16.23 220 GLU D O 1
ATOM 9844 N N . THR D 1 153 ? 31.732 30.931 78.119 1.00 15.67 221 THR D N 1
ATOM 9845 C CA . THR D 1 153 ? 31.909 30.497 76.747 1.00 15.80 221 THR D CA 1
ATOM 9846 C C . THR D 1 153 ? 31.899 28.988 76.571 1.00 16.16 221 THR D C 1
ATOM 9847 O O . THR D 1 153 ? 31.446 28.494 75.528 1.00 16.49 221 THR D O 1
ATOM 9851 N N . ILE D 1 154 ? 32.452 28.258 77.553 1.00 15.95 222 ILE D N 1
ATOM 9852 C CA . ILE D 1 154 ? 32.474 26.786 77.535 1.00 16.76 222 ILE D CA 1
ATOM 9853 C C . ILE D 1 154 ? 31.112 26.200 77.957 1.00 16.49 222 ILE D C 1
ATOM 9854 O O . ILE D 1 154 ? 30.679 25.193 77.396 1.00 17.78 222 ILE D O 1
ATOM 9859 N N . HIS D 1 155 ? 30.495 26.794 78.980 1.00 16.90 223 HIS D N 1
ATOM 9860 C CA . HIS D 1 155 ? 29.287 26.261 79.602 1.00 16.58 223 HIS D CA 1
ATOM 9861 C C . HIS D 1 155 ? 27.931 26.753 79.064 1.00 16.78 223 HIS D C 1
ATOM 9862 O O . HIS D 1 155 ? 26.902 26.160 79.351 1.00 16.78 223 HIS D O 1
ATOM 9869 N N . GLY D 1 156 ? 27.948 27.785 78.232 1.00 16.15 224 GLY D N 1
ATOM 9870 C CA . GLY D 1 156 ? 26.735 28.271 77.579 1.00 16.28 224 GLY D CA 1
ATOM 9871 C C . GLY D 1 156 ? 25.754 28.987 78.498 1.00 15.97 224 GLY D C 1
ATOM 9872 O O . GLY D 1 156 ? 24.554 29.017 78.202 1.00 15.91 224 GLY D O 1
ATOM 9873 N N . VAL D 1 157 ? 26.242 29.568 79.603 1.00 16.02 225 VAL D N 1
ATOM 9874 C CA . VAL D 1 157 ? 25.408 30.248 80.601 1.00 16.21 225 VAL D CA 1
ATOM 9875 C C . VAL D 1 157 ? 25.616 31.743 80.401 1.00 15.69 225 VAL D C 1
ATOM 9876 O O . VAL D 1 157 ? 26.746 32.222 80.462 1.00 15.69 225 VAL D O 1
ATOM 9880 N N . GLU D 1 158 ? 24.525 32.467 80.180 1.00 16.07 226 GLU D N 1
ATOM 9881 C CA . GLU D 1 158 ? 24.548 33.919 79.903 1.00 16.36 226 GLU D CA 1
ATOM 9882 C C . GLU D 1 158 ? 23.585 34.655 80.811 1.00 16.31 226 GLU D C 1
ATOM 9883 O O . GLU D 1 158 ? 22.387 34.327 80.880 1.00 16.73 226 GLU D O 1
ATOM 9889 N N . PHE D 1 159 ? 24.096 35.673 81.467 1.00 15.87 227 PHE D N 1
ATOM 9890 C CA . PHE D 1 159 ? 23.266 36.628 82.180 1.00 16.16 227 PHE D CA 1
ATOM 9891 C C . PHE D 1 159 ? 22.374 37.426 81.200 1.00 16.90 227 PHE D C 1
ATOM 9892 O O . PHE D 1 159 ? 22.838 37.932 80.178 1.00 16.02 227 PHE D O 1
ATOM 9900 N N . LYS D 1 160 ? 21.094 37.504 81.526 1.00 17.47 228 LYS D N 1
ATOM 9901 C CA . LYS D 1 160 ? 20.173 38.332 80.764 1.00 19.39 228 LYS D CA 1
ATOM 9902 C C . LYS D 1 160 ? 19.920 39.586 81.574 1.00 19.77 228 LYS D C 1
ATOM 9903 O O . LYS D 1 160 ? 19.971 40.658 81.039 1.00 24.11 228 LYS D O 1
ATOM 9909 N N . ASP D 1 161 ? 19.659 39.449 82.855 1.00 20.69 229 ASP D N 1
ATOM 9910 C CA A ASP D 1 161 ? 19.577 40.569 83.812 0.50 20.79 229 ASP D CA 1
ATOM 9911 C CA B ASP D 1 161 ? 19.660 40.635 83.715 0.50 21.49 229 ASP D CA 1
ATOM 9912 C C . ASP D 1 161 ? 20.853 40.535 84.652 1.00 20.68 229 ASP D C 1
ATOM 9913 O O . ASP D 1 161 ? 21.522 39.488 84.735 1.00 19.92 229 ASP D O 1
ATOM 9922 N N . TYR D 1 162 ? 21.167 41.650 85.304 1.00 19.35 230 TYR D N 1
ATOM 9923 C CA . TYR D 1 162 ? 22.393 41.743 86.067 1.00 18.91 230 TYR D CA 1
ATOM 9924 C C . TYR D 1 162 ? 22.141 41.998 87.548 1.00 19.06 230 TYR D C 1
ATOM 9925 O O . TYR D 1 162 ? 21.186 42.690 87.892 1.00 19.44 230 TYR D O 1
ATOM 9934 N N . PRO D 1 163 ? 22.973 41.414 88.416 1.00 18.50 231 PRO D N 1
ATOM 9935 C CA . PRO D 1 163 ? 22.877 41.666 89.860 1.00 19.11 231 PRO D CA 1
ATOM 9936 C C . PRO D 1 163 ? 23.246 43.077 90.203 1.00 18.86 231 PRO D C 1
ATOM 9937 O O . PRO D 1 163 ? 23.999 43.701 89.482 1.00 19.74 231 PRO D O 1
ATOM 9941 N N . VAL D 1 164 ? 22.691 43.575 91.313 1.00 18.85 232 VAL D N 1
ATOM 9942 C CA . VAL D 1 164 ? 22.995 44.899 91.834 1.00 19.38 232 VAL D CA 1
ATOM 9943 C C . VAL D 1 164 ? 23.982 44.749 92.968 1.00 19.18 232 VAL D C 1
ATOM 9944 O O . VAL D 1 164 ? 23.676 44.119 94.027 1.00 19.08 232 VAL D O 1
ATOM 9948 N N . PRO D 1 165 ? 25.197 45.311 92.791 1.00 18.47 233 PRO D N 1
ATOM 9949 C CA . PRO D 1 165 ? 26.163 45.203 93.881 1.00 18.39 233 PRO D CA 1
ATOM 9950 C C . PRO D 1 165 ? 25.658 45.889 95.156 1.00 18.45 233 PRO D C 1
ATOM 9951 O O . PRO D 1 165 ? 25.152 46.996 95.093 1.00 18.24 233 PRO D O 1
ATOM 9955 N N . LYS D 1 166 ? 25.739 45.197 96.271 1.00 19.11 234 LYS D N 1
ATOM 9956 C CA . LYS D 1 166 ? 25.250 45.758 97.543 1.00 19.69 234 LYS D CA 1
ATOM 9957 C C . LYS D 1 166 ? 26.127 46.958 97.970 1.00 19.08 234 LYS D C 1
ATOM 9958 O O . LYS D 1 166 ? 25.622 47.992 98.417 1.00 18.69 234 LYS D O 1
ATOM 9964 N N . ASN D 1 167 ? 27.436 46.774 97.834 1.00 17.87 235 ASN D N 1
ATOM 9965 C CA . ASN D 1 167 ? 28.417 47.847 97.907 1.00 18.20 235 ASN D CA 1
ATOM 9966 C C . ASN D 1 167 ? 29.253 47.795 96.633 1.00 18.04 235 ASN D C 1
ATOM 9967 O O . ASN D 1 167 ? 29.263 46.768 95.955 1.00 17.58 235 ASN D O 1
ATOM 9972 N N . GLY D 1 168 ? 29.969 48.877 96.354 1.00 17.60 236 GLY D N 1
ATOM 9973 C CA . GLY D 1 168 ? 30.937 48.865 95.238 1.00 17.87 236 GLY D CA 1
ATOM 9974 C C . GLY D 1 168 ? 30.235 48.875 93.898 1.00 16.85 236 GLY D C 1
ATOM 9975 O O . GLY D 1 168 ? 29.097 49.347 93.777 1.00 17.81 236 GLY D O 1
ATOM 9976 N N . PHE D 1 169 ? 30.895 48.312 92.884 1.00 16.15 237 PHE D N 1
ATOM 9977 C CA . PHE D 1 169 ? 30.435 48.381 91.504 1.00 15.37 237 PHE D CA 1
ATOM 9978 C C . PHE D 1 169 ? 30.521 47.033 90.820 1.00 14.97 237 PHE D C 1
ATOM 9979 O O . PHE D 1 169 ? 31.106 46.074 91.390 1.00 14.81 237 PHE D O 1
ATOM 9987 N N . LEU D 1 170 ? 29.871 46.920 89.658 1.00 14.76 238 LEU D N 1
ATOM 9988 C CA . LEU D 1 170 ? 29.794 45.659 88.911 1.00 14.97 238 LEU D CA 1
ATOM 9989 C C . LEU D 1 170 ? 30.882 45.616 87.830 1.00 15.17 238 LEU D C 1
ATOM 9990 O O . LEU D 1 170 ? 31.095 46.600 87.098 1.00 14.76 238 LEU D O 1
ATOM 9995 N N . VAL D 1 171 ? 31.584 44.489 87.770 1.00 14.68 239 VAL D N 1
ATOM 9996 C CA . VAL D 1 171 ? 32.591 44.237 86.742 1.00 14.65 239 VAL D CA 1
ATOM 9997 C C . VAL D 1 171 ? 32.154 42.998 85.979 1.00 14.49 239 VAL D C 1
ATOM 9998 O O . VAL D 1 171 ? 31.897 41.946 86.592 1.00 15.23 239 VAL D O 1
ATOM 10002 N N . ALA D 1 172 ? 32.089 43.097 84.651 1.00 14.51 240 ALA D N 1
ATOM 10003 C CA . ALA D 1 172 ? 31.735 41.960 83.840 1.00 14.49 240 ALA D CA 1
ATOM 10004 C C . ALA D 1 172 ? 32.734 41.677 82.713 1.00 14.50 240 ALA D C 1
ATOM 10005 O O . ALA D 1 172 ? 33.051 42.562 81.931 1.00 13.78 240 ALA D O 1
ATOM 10007 N N . ASP D 1 173 ? 33.155 40.411 82.656 1.00 14.07 241 ASP D N 1
ATOM 10008 C CA . ASP D 1 173 ? 33.843 39.838 81.516 1.00 14.54 241 ASP D CA 1
ATOM 10009 C C . ASP D 1 173 ? 32.785 39.519 80.444 1.00 14.35 241 ASP D C 1
ATOM 10010 O O . ASP D 1 173 ? 32.027 38.532 80.563 1.00 13.82 241 ASP D O 1
ATOM 10015 N N . MET D 1 174 ? 32.761 40.358 79.402 1.00 14.52 242 MET D N 1
ATOM 10016 C CA . MET D 1 174 ? 31.829 40.193 78.260 1.00 15.10 242 MET D CA 1
ATOM 10017 C C . MET D 1 174 ? 32.578 39.697 77.010 1.00 15.01 242 MET D C 1
ATOM 10018 O O . MET D 1 174 ? 32.130 39.924 75.908 1.00 15.03 242 MET D O 1
ATOM 10023 N N . SER D 1 175 ? 33.756 39.070 77.176 1.00 14.56 243 SER D N 1
ATOM 10024 C CA . SER D 1 175 ? 34.508 38.589 76.026 1.00 14.99 243 SER D CA 1
ATOM 10025 C C . SER D 1 175 ? 33.651 37.911 74.951 1.00 15.01 243 SER D C 1
ATOM 10026 O O . SER D 1 175 ? 33.712 38.260 73.781 1.00 15.38 243 SER D O 1
ATOM 10029 N N . SER D 1 176 ? 32.850 36.940 75.360 1.00 14.01 244 SER D N 1
ATOM 10030 C CA . SER D 1 176 ? 32.159 36.118 74.365 1.00 14.40 244 SER D CA 1
ATOM 10031 C C . SER D 1 176 ? 30.734 36.563 74.030 1.00 14.55 244 SER D C 1
ATOM 10032 O O . SER D 1 176 ? 30.087 35.907 73.238 1.00 14.82 244 SER D O 1
ATOM 10035 N N . ASN D 1 177 ? 30.280 37.696 74.557 1.00 14.11 245 ASN D N 1
ATOM 10036 C CA . ASN D 1 177 ? 29.027 38.285 74.080 1.00 14.92 245 ASN D CA 1
ATOM 10037 C C . ASN D 1 177 ? 29.128 39.776 73.841 1.00 14.74 245 ASN D C 1
ATOM 10038 O O . ASN D 1 177 ? 28.111 40.446 73.714 1.00 15.46 245 ASN D O 1
ATOM 10043 N N . PHE D 1 178 ? 30.353 40.263 73.682 1.00 14.62 246 PHE D N 1
ATOM 10044 C CA . PHE D 1 178 ? 30.608 41.699 73.511 1.00 15.39 246 PHE D CA 1
ATOM 10045 C C . PHE D 1 178 ? 29.995 42.219 72.219 1.00 15.32 246 PHE D C 1
ATOM 10046 O O . PHE D 1 178 ? 30.240 41.676 71.144 1.00 15.24 246 PHE D O 1
ATOM 10054 N N . CYS D 1 179 ? 29.192 43.266 72.329 1.00 14.99 247 CYS D N 1
ATOM 10055 C CA . CYS D 1 179 ? 28.470 43.834 71.206 1.00 15.35 247 CYS D CA 1
ATOM 10056 C C . CYS D 1 179 ? 27.544 42.831 70.518 1.00 14.97 247 CYS D C 1
ATOM 10057 O O . CYS D 1 179 ? 27.321 42.951 69.320 1.00 14.90 247 CYS D O 1
ATOM 10060 N N . SER D 1 180 ? 26.950 41.915 71.298 1.00 14.53 248 SER D N 1
ATOM 10061 C CA . SER D 1 180 ? 25.877 41.039 70.802 1.00 14.90 248 SER D CA 1
ATOM 10062 C C . SER D 1 180 ? 24.504 41.626 71.049 1.00 14.81 248 SER D C 1
ATOM 10063 O O . SER D 1 180 ? 23.506 41.124 70.536 1.00 15.16 248 SER D O 1
ATOM 10066 N N . LYS D 1 181 ? 24.430 42.663 71.866 1.00 15.63 249 LYS D N 1
ATOM 10067 C CA . LYS D 1 181 ? 23.152 43.210 72.308 1.00 15.99 249 LYS D CA 1
ATOM 10068 C C . LYS D 1 181 ? 23.345 44.530 73.068 1.00 16.54 249 LYS D C 1
ATOM 10069 O O . LYS D 1 181 ? 24.430 44.795 73.564 1.00 16.06 249 LYS D O 1
ATOM 10075 N N . PRO D 1 182 ? 22.278 45.326 73.203 1.00 16.76 250 PRO D N 1
ATOM 10076 C CA . PRO D 1 182 ? 22.424 46.498 74.088 1.00 17.11 250 PRO D CA 1
ATOM 10077 C C . PRO D 1 182 ? 22.817 46.101 75.492 1.00 17.49 250 PRO D C 1
ATOM 10078 O O . PRO D 1 182 ? 22.380 45.015 75.984 1.00 17.19 250 PRO D O 1
ATOM 10082 N N . VAL D 1 183 ? 23.572 46.994 76.140 1.00 16.97 251 VAL D N 1
ATOM 10083 C CA . VAL D 1 183 ? 23.898 46.871 77.545 1.00 17.87 251 VAL D CA 1
ATOM 10084 C C . VAL D 1 183 ? 23.732 48.233 78.189 1.00 17.78 251 VAL D C 1
ATOM 10085 O O . VAL D 1 183 ? 24.258 49.218 77.651 1.00 17.97 251 VAL D O 1
ATOM 10089 N N . ASP D 1 184 ? 23.075 48.283 79.335 1.00 17.59 252 ASP D N 1
ATOM 10090 C CA . ASP D 1 184 ? 23.017 49.537 80.111 1.00 18.08 252 ASP D CA 1
ATOM 10091 C C . ASP D 1 184 ? 24.352 49.722 80.830 1.00 16.80 252 ASP D C 1
ATOM 10092 O O . ASP D 1 184 ? 24.570 49.256 81.959 1.00 16.76 252 ASP D O 1
ATOM 10097 N N . VAL D 1 185 ? 25.268 50.394 80.141 1.00 16.66 253 VAL D N 1
ATOM 10098 C CA . VAL D 1 185 ? 26.626 50.531 80.622 1.00 16.48 253 VAL D CA 1
ATOM 10099 C C . VAL D 1 185 ? 26.720 51.237 82.003 1.00 17.08 253 VAL D C 1
ATOM 10100 O O . VAL D 1 185 ? 27.600 50.935 82.791 1.00 16.17 253 VAL D O 1
ATOM 10104 N N . SER D 1 186 ? 25.778 52.143 82.276 1.00 17.96 254 SER D N 1
ATOM 10105 C CA . SER D 1 186 ? 25.743 52.878 83.561 1.00 18.89 254 SER D CA 1
ATOM 10106 C C . SER D 1 186 ? 25.587 51.958 84.766 1.00 19.84 254 SER D C 1
ATOM 10107 O O . SER D 1 186 ? 25.948 52.350 85.875 1.00 20.69 254 SER D O 1
ATOM 10110 N N . LYS D 1 187 ? 25.116 50.738 84.561 1.00 19.50 255 LYS D N 1
ATOM 10111 C CA . LYS D 1 187 ? 25.000 49.772 85.653 1.00 21.33 255 LYS D CA 1
ATOM 10112 C C . LYS D 1 187 ? 26.336 49.193 86.096 1.00 19.46 255 LYS D C 1
ATOM 10113 O O . LYS D 1 187 ? 26.389 48.505 87.113 1.00 20.73 255 LYS D O 1
ATOM 10119 N N . PHE D 1 188 ? 27.399 49.432 85.321 1.00 17.97 256 PHE D N 1
ATOM 10120 C CA . PHE D 1 188 ? 28.705 48.779 85.508 1.00 17.02 256 PHE D CA 1
ATOM 10121 C C . PHE D 1 188 ? 29.807 49.736 85.862 1.00 16.80 256 PHE D C 1
ATOM 10122 O O . PHE D 1 188 ? 29.800 50.885 85.430 1.00 17.67 256 PHE D O 1
ATOM 10130 N N . GLY D 1 189 ? 30.742 49.282 86.681 1.00 16.11 257 GLY D N 1
ATOM 10131 C CA . GLY D 1 189 ? 32.023 49.968 86.842 1.00 15.81 257 GLY D CA 1
ATOM 10132 C C . GLY D 1 189 ? 33.004 49.702 85.696 1.00 15.69 257 GLY D C 1
ATOM 10133 O O . GLY D 1 189 ? 33.659 50.637 85.192 1.00 15.15 257 GLY D O 1
ATOM 10134 N N . VAL D 1 190 ? 33.106 48.424 85.332 1.00 15.10 258 VAL D N 1
ATOM 10135 C CA . VAL D 1 190 ? 33.948 48.002 84.249 1.00 14.71 258 VAL D CA 1
ATOM 10136 C C . VAL D 1 190 ? 33.257 46.916 83.435 1.00 14.47 258 VAL D C 1
ATOM 10137 O O . VAL D 1 190 ? 32.731 45.946 83.977 1.00 15.12 258 VAL D O 1
ATOM 10141 N N . ILE D 1 191 ? 33.378 47.036 82.135 1.00 13.86 259 ILE D N 1
ATOM 10142 C CA . ILE D 1 191 ? 33.065 45.987 81.147 1.00 14.37 259 ILE D CA 1
ATOM 10143 C C . ILE D 1 191 ? 34.342 45.703 80.395 1.00 14.37 259 ILE D C 1
ATOM 10144 O O . ILE D 1 191 ? 34.969 46.658 79.901 1.00 14.37 259 ILE D O 1
ATOM 10149 N N . TYR D 1 192 ? 34.764 44.427 80.329 1.00 13.81 260 TYR D N 1
ATOM 10150 C CA . TYR D 1 192 ? 35.956 44.105 79.549 1.00 13.94 260 TYR D CA 1
ATOM 10151 C C . TYR D 1 192 ? 35.807 42.859 78.699 1.00 14.23 260 TYR D C 1
ATOM 10152 O O . TYR D 1 192 ? 34.954 42.017 78.975 1.00 14.12 260 TYR D O 1
ATOM 10161 N N . GLY D 1 193 ? 36.622 42.748 77.649 1.00 13.89 261 GLY D N 1
ATOM 10162 C CA . GLY D 1 193 ? 36.617 41.522 76.855 1.00 14.42 261 GLY D CA 1
ATOM 10163 C C . GLY D 1 193 ? 37.694 41.461 75.813 1.00 14.19 261 GLY D C 1
ATOM 10164 O O . GLY D 1 193 ? 38.002 42.496 75.215 1.00 14.06 261 GLY D O 1
ATOM 10165 N N . GLY D 1 194 ? 38.232 40.246 75.573 1.00 14.30 262 GLY D N 1
ATOM 10166 C CA . GLY D 1 194 ? 39.080 40.038 74.388 1.00 14.50 262 GLY D CA 1
ATOM 10167 C C . GLY D 1 194 ? 38.267 40.257 73.143 1.00 15.13 262 GLY D C 1
ATOM 10168 O O . GLY D 1 194 ? 37.096 39.863 73.090 1.00 14.94 262 GLY D O 1
ATOM 10169 N N . ALA D 1 195 ? 38.857 40.856 72.105 1.00 15.12 263 ALA D N 1
ATOM 10170 C CA . ALA D 1 195 ? 38.133 41.080 70.839 1.00 15.53 263 ALA D CA 1
ATOM 10171 C C . ALA D 1 195 ? 37.810 39.834 70.038 1.00 16.27 263 ALA D C 1
ATOM 10172 O O . ALA D 1 195 ? 36.916 39.862 69.204 1.00 16.35 263 ALA D O 1
ATOM 10174 N N . GLN D 1 196 ? 38.586 38.778 70.269 1.00 16.23 264 GLN D N 1
ATOM 10175 C CA . GLN D 1 196 ? 38.682 37.685 69.332 1.00 17.21 264 GLN D CA 1
ATOM 10176 C C . GLN D 1 196 ? 37.407 36.896 69.176 1.00 18.59 264 GLN D C 1
ATOM 10177 O O . GLN D 1 196 ? 37.227 36.256 68.138 1.00 21.97 264 GLN D O 1
ATOM 10207 N N . ASN D 1 198 ? 33.951 37.921 69.457 1.00 18.78 266 ASN D N 1
ATOM 10208 C CA . ASN D 1 198 ? 32.775 38.488 68.790 1.00 19.20 266 ASN D CA 1
ATOM 10209 C C . ASN D 1 198 ? 33.059 39.708 67.941 1.00 19.75 266 ASN D C 1
ATOM 10210 O O . ASN D 1 198 ? 32.190 40.079 67.174 1.00 21.49 266 ASN D O 1
ATOM 10215 N N . VAL D 1 199 ? 34.220 40.386 68.058 1.00 20.00 267 VAL D N 1
ATOM 10216 C CA . VAL D 1 199 ? 34.437 41.683 67.424 1.00 21.20 267 VAL D CA 1
ATOM 10217 C C . VAL D 1 199 ? 35.773 41.983 66.726 1.00 21.85 267 VAL D C 1
ATOM 10218 O O . VAL D 1 199 ? 36.037 43.158 66.366 1.00 22.81 267 VAL D O 1
ATOM 10222 N N . GLY D 1 200 ? 36.592 40.973 66.506 1.00 19.97 268 GLY D N 1
ATOM 10223 C CA . GLY D 1 200 ? 37.855 41.185 65.821 1.00 19.70 268 GLY D CA 1
ATOM 10224 C C . GLY D 1 200 ? 38.756 39.997 65.911 1.00 19.03 268 GLY D C 1
ATOM 10225 O O . GLY D 1 200 ? 38.344 38.936 66.310 1.00 18.42 268 GLY D O 1
ATOM 10226 N N . PRO D 1 201 ? 40.020 40.180 65.545 1.00 19.03 269 PRO D N 1
ATOM 10227 C CA . PRO D 1 201 ? 41.030 39.156 65.717 1.00 19.03 269 PRO D CA 1
ATOM 10228 C C . PRO D 1 201 ? 41.628 39.207 67.104 1.00 18.93 269 PRO D C 1
ATOM 10229 O O . PRO D 1 201 ? 41.332 40.133 67.900 1.00 18.43 269 PRO D O 1
ATOM 10233 N N . SER D 1 202 ? 42.377 38.167 67.455 1.00 18.76 270 SER D N 1
ATOM 10234 C CA A SER D 1 202 ? 43.082 38.134 68.744 0.50 18.73 270 SER D CA 1
ATOM 10235 C CA B SER D 1 202 ? 43.062 38.139 68.750 0.50 18.76 270 SER D CA 1
ATOM 10236 C C . SER D 1 202 ? 44.195 39.157 68.751 1.00 18.80 270 SER D C 1
ATOM 10237 O O . SER D 1 202 ? 44.774 39.474 67.685 1.00 19.65 270 SER D O 1
ATOM 10242 N N . GLY D 1 203 ? 44.517 39.654 69.943 1.00 17.94 271 GLY D N 1
ATOM 10243 C CA . GLY D 1 203 ? 45.601 40.648 70.110 1.00 18.00 271 GLY D CA 1
ATOM 10244 C C . GLY D 1 203 ? 45.138 41.998 70.638 1.00 17.26 271 GLY D C 1
ATOM 10245 O O . GLY D 1 203 ? 45.962 42.841 71.007 1.00 18.02 271 GLY D O 1
ATOM 10246 N N . VAL D 1 204 ? 43.832 42.193 70.692 1.00 16.32 272 VAL D N 1
ATOM 10247 C CA . VAL D 1 204 ? 43.215 43.392 71.247 1.00 16.32 272 VAL D CA 1
ATOM 10248 C C . VAL D 1 204 ? 42.216 42.994 72.341 1.00 15.88 272 VAL D C 1
ATOM 10249 O O . VAL D 1 204 ? 41.461 42.065 72.140 1.00 15.20 272 VAL D O 1
ATOM 10253 N N . THR D 1 205 ? 42.217 43.750 73.440 1.00 15.26 273 THR D N 1
ATOM 10254 C CA . THR D 1 205 ? 41.293 43.604 74.556 1.00 15.53 273 THR D CA 1
ATOM 10255 C C . THR D 1 205 ? 40.663 44.978 74.774 1.00 15.31 273 THR D C 1
ATOM 10256 O O . THR D 1 205 ? 41.353 45.981 74.703 1.00 16.18 273 THR D O 1
ATOM 10260 N N . ILE D 1 206 ? 39.350 45.049 74.981 1.00 14.51 274 ILE D N 1
ATOM 10261 C CA . ILE D 1 206 ? 38.688 46.315 75.185 1.00 15.09 274 ILE D CA 1
ATOM 10262 C C . ILE D 1 206 ? 38.255 46.440 76.649 1.00 14.79 274 ILE D C 1
ATOM 10263 O O . ILE D 1 206 ? 37.758 45.465 77.223 1.00 14.14 274 ILE D O 1
ATOM 10268 N N . VAL D 1 207 ? 38.535 47.590 77.259 1.00 14.51 275 VAL D N 1
ATOM 10269 C CA . VAL D 1 207 ? 38.123 47.896 78.625 1.00 14.79 275 VAL D CA 1
ATOM 10270 C C . VAL D 1 207 ? 37.300 49.175 78.618 1.00 14.98 275 VAL D C 1
ATOM 10271 O O . VAL D 1 207 ? 37.772 50.232 78.130 1.00 15.21 275 VAL D O 1
ATOM 10275 N N . ILE D 1 208 ? 36.065 49.078 79.133 1.00 14.34 276 ILE D N 1
ATOM 10276 C CA . ILE D 1 208 ? 35.154 50.218 79.319 1.00 14.56 276 ILE D CA 1
ATOM 10277 C C . ILE D 1 208 ? 35.079 50.448 80.804 1.00 14.72 276 ILE D C 1
ATOM 10278 O O . ILE D 1 208 ? 34.643 49.559 81.541 1.00 14.71 276 ILE D O 1
ATOM 10283 N N . ILE D 1 209 ? 35.534 51.602 81.256 1.00 14.48 277 ILE D N 1
ATOM 10284 C CA . ILE D 1 209 ? 35.696 51.844 82.679 1.00 15.32 277 ILE D CA 1
ATOM 10285 C C . ILE D 1 209 ? 35.203 53.214 83.083 1.00 15.52 277 ILE D C 1
ATOM 10286 O O . ILE D 1 209 ? 35.470 54.208 82.422 1.00 15.24 277 ILE D O 1
ATOM 10291 N N . ARG D 1 210 ? 34.469 53.268 84.186 1.00 16.83 278 ARG D N 1
ATOM 10292 C CA . ARG D 1 210 ? 33.970 54.560 84.689 1.00 18.69 278 ARG D CA 1
ATOM 10293 C C . ARG D 1 210 ? 35.151 55.443 85.052 1.00 18.50 278 ARG D C 1
ATOM 10294 O O . ARG D 1 210 ? 36.102 55.002 85.689 1.00 18.29 278 ARG D O 1
ATOM 10302 N N . LYS D 1 211 ? 35.128 56.687 84.587 1.00 17.77 279 LYS D N 1
ATOM 10303 C CA . LYS D 1 211 ? 36.279 57.575 84.764 1.00 18.29 279 LYS D CA 1
ATOM 10304 C C . LYS D 1 211 ? 36.621 57.779 86.250 1.00 18.65 279 LYS D C 1
ATOM 10305 O O . LYS D 1 211 ? 37.797 57.852 86.589 1.00 18.33 279 LYS D O 1
ATOM 10311 N N . ASP D 1 212 ? 35.601 57.812 87.113 1.00 19.17 280 ASP D N 1
ATOM 10312 C CA . ASP D 1 212 ? 35.881 58.022 88.531 1.00 20.83 280 ASP D CA 1
ATOM 10313 C C . ASP D 1 212 ? 36.517 56.821 89.214 1.00 20.17 280 ASP D C 1
ATOM 10314 O O . ASP D 1 212 ? 36.830 56.899 90.397 1.00 21.49 280 ASP D O 1
ATOM 10319 N N . LEU D 1 213 ? 36.683 55.693 88.508 1.00 18.94 281 LEU D N 1
ATOM 10320 C CA . LEU D 1 213 ? 37.391 54.540 89.043 1.00 19.11 281 LEU D CA 1
ATOM 10321 C C . LEU D 1 213 ? 38.862 54.455 88.596 1.00 19.97 281 LEU D C 1
ATOM 10322 O O . LEU D 1 213 ? 39.602 53.566 89.040 1.00 20.09 281 LEU D O 1
ATOM 10327 N N . ILE D 1 214 ? 39.274 55.353 87.711 1.00 19.20 282 ILE D N 1
ATOM 10328 C CA . ILE D 1 214 ? 40.631 55.314 87.154 1.00 20.02 282 ILE D CA 1
ATOM 10329 C C . ILE D 1 214 ? 41.620 55.988 88.095 1.00 21.74 282 ILE D C 1
ATOM 10330 O O . ILE D 1 214 ? 41.363 57.083 88.576 1.00 21.78 282 ILE D O 1
ATOM 10335 N N . GLY D 1 215 ? 42.764 55.328 88.335 1.00 22.58 283 GLY D N 1
ATOM 10336 C CA . GLY D 1 215 ? 43.807 55.840 89.197 1.00 23.85 283 GLY D CA 1
ATOM 10337 C C . GLY D 1 215 ? 43.942 55.030 90.466 1.00 24.06 283 GLY D C 1
ATOM 10338 O O . GLY D 1 215 ? 43.199 54.056 90.706 1.00 26.62 283 GLY D O 1
ATOM 10339 N N . ASN D 1 216 ? 44.930 55.398 91.244 1.00 25.87 284 ASN D N 1
ATOM 10340 C CA . ASN D 1 216 ? 45.207 54.751 92.519 1.00 26.07 284 ASN D CA 1
ATOM 10341 C C . ASN D 1 216 ? 45.481 53.243 92.376 1.00 22.16 284 ASN D C 1
ATOM 10342 O O . ASN D 1 216 ? 45.097 52.450 93.260 1.00 22.32 284 ASN D O 1
ATOM 10347 N N . ALA D 1 217 ? 46.157 52.842 91.300 1.00 20.54 285 ALA D N 1
ATOM 10348 C CA . ALA D 1 217 ? 46.630 51.456 91.191 1.00 18.95 285 ALA D CA 1
ATOM 10349 C C . ALA D 1 217 ? 47.668 51.123 92.262 1.00 18.52 285 ALA D C 1
ATOM 10350 O O . ALA D 1 217 ? 48.376 52.005 92.778 1.00 18.16 285 ALA D O 1
ATOM 10352 N N . GLN D 1 218 ? 47.721 49.851 92.615 1.00 17.41 286 GLN D N 1
ATOM 10353 C CA . GLN D 1 218 ? 48.743 49.368 93.536 1.00 17.54 286 GLN D CA 1
ATOM 10354 C C . GLN D 1 218 ? 50.136 49.723 92.988 1.00 18.39 286 GLN D C 1
ATOM 10355 O O . GLN D 1 218 ? 50.361 49.754 91.760 1.00 17.25 286 GLN D O 1
ATOM 10361 N N . ASP D 1 219 ? 51.072 49.969 93.922 1.00 19.37 287 ASP D N 1
ATOM 10362 C CA A ASP D 1 219 ? 52.429 50.368 93.525 0.50 20.02 287 ASP D CA 1
ATOM 10363 C CA B ASP D 1 219 ? 52.469 50.289 93.628 0.50 20.51 287 ASP D CA 1
ATOM 10364 C C . ASP D 1 219 ? 53.121 49.353 92.613 1.00 20.12 287 ASP D C 1
ATOM 10365 O O . ASP D 1 219 ? 53.882 49.779 91.745 1.00 21.37 287 ASP D O 1
ATOM 10374 N N . ILE D 1 220 ? 52.807 48.058 92.756 1.00 19.19 288 ILE D N 1
ATOM 10375 C CA . ILE D 1 220 ? 53.397 46.979 91.985 1.00 19.08 288 ILE D CA 1
ATOM 10376 C C . ILE D 1 220 ? 52.730 46.807 90.592 1.00 17.82 288 ILE D C 1
ATOM 10377 O O . ILE D 1 220 ? 53.107 45.882 89.835 1.00 17.92 288 ILE D O 1
ATOM 10382 N N . THR D 1 221 ? 51.749 47.644 90.246 1.00 16.44 289 THR D N 1
ATOM 10383 C CA . THR D 1 221 ? 51.116 47.491 88.974 1.00 15.85 289 THR D CA 1
ATOM 10384 C C . THR D 1 221 ? 52.102 47.842 87.814 1.00 15.22 289 THR D C 1
ATOM 10385 O O . THR D 1 221 ? 52.648 48.946 87.795 1.00 15.23 289 THR D O 1
ATOM 10389 N N . PRO D 1 222 ? 52.343 46.906 86.846 1.00 14.78 290 PRO D N 1
ATOM 10390 C CA . PRO D 1 222 ? 53.146 47.251 85.653 1.00 15.03 290 PRO D CA 1
ATOM 10391 C C . PRO D 1 222 ? 52.575 48.435 84.929 1.00 14.70 290 PRO D C 1
ATOM 10392 O O . PRO D 1 222 ? 51.341 48.611 84.897 1.00 14.00 290 PRO D O 1
ATOM 10396 N N . VAL D 1 223 ? 53.438 49.276 84.384 1.00 15.54 291 VAL D N 1
ATOM 10397 C CA . VAL D 1 223 ? 52.953 50.466 83.698 1.00 15.74 291 VAL D CA 1
ATOM 10398 C C . VAL D 1 223 ? 51.977 50.005 82.615 1.00 15.56 291 VAL D C 1
ATOM 10399 O O . VAL D 1 223 ? 50.958 50.649 82.371 1.00 16.42 291 VAL D O 1
ATOM 10403 N N . MET D 1 224 ? 52.237 48.852 81.984 1.00 15.75 292 MET D N 1
ATOM 10404 C CA . MET D 1 224 ? 51.366 48.374 80.909 1.00 15.59 292 MET D CA 1
ATOM 10405 C C . MET D 1 224 ? 50.026 47.823 81.384 1.00 15.54 292 MET D C 1
ATOM 10406 O O . MET D 1 224 ? 49.172 47.543 80.554 1.00 15.10 292 MET D O 1
ATOM 10411 N N . LEU D 1 225 ? 49.848 47.651 82.696 1.00 15.10 293 LEU D N 1
ATOM 10412 C CA . LEU D 1 225 ? 48.547 47.238 83.239 1.00 15.34 293 LEU D CA 1
ATOM 10413 C C . LEU D 1 225 ? 47.821 48.399 83.941 1.00 15.79 293 LEU D C 1
ATOM 10414 O O . LEU D 1 225 ? 46.718 48.194 84.434 1.00 15.31 293 LEU D O 1
ATOM 10419 N N . ASP D 1 226 ? 48.397 49.619 83.933 1.00 16.12 294 ASP D N 1
ATOM 10420 C CA . ASP D 1 226 ? 47.838 50.742 84.679 1.00 16.76 294 ASP D CA 1
ATOM 10421 C C . ASP D 1 226 ? 46.784 51.508 83.868 1.00 16.22 294 ASP D C 1
ATOM 10422 O O . ASP D 1 226 ? 47.075 52.115 82.829 1.00 15.67 294 ASP D O 1
ATOM 10427 N N . TYR D 1 227 ? 45.552 51.505 84.347 1.00 15.91 295 TYR D N 1
ATOM 10428 C CA . TYR D 1 227 ? 44.487 52.140 83.602 1.00 15.94 295 TYR D CA 1
ATOM 10429 C C . TYR D 1 227 ? 44.683 53.649 83.443 1.00 16.73 295 TYR D C 1
ATOM 10430 O O . TYR D 1 227 ? 44.287 54.205 82.399 1.00 16.11 295 TYR D O 1
ATOM 10439 N N . LYS D 1 228 ? 45.228 54.328 84.471 1.00 17.32 296 LYS D N 1
ATOM 10440 C CA . LYS D 1 228 ? 45.442 55.783 84.357 1.00 19.33 296 LYS D CA 1
ATOM 10441 C C . LYS D 1 228 ? 46.426 56.123 83.254 1.00 19.14 296 LYS D C 1
ATOM 10442 O O . LYS D 1 228 ? 46.189 57.047 82.457 1.00 18.79 296 LYS D O 1
ATOM 10448 N N . ILE D 1 229 ? 47.500 55.337 83.152 1.00 18.17 297 ILE D N 1
ATOM 10449 C CA . ILE D 1 229 ? 48.435 55.508 82.074 1.00 19.16 297 ILE D CA 1
ATOM 10450 C C . ILE D 1 229 ? 47.759 55.367 80.728 1.00 17.86 297 ILE D C 1
ATOM 10451 O O . ILE D 1 229 ? 47.962 56.193 79.855 1.00 17.47 297 ILE D O 1
ATOM 10456 N N . HIS D 1 230 ? 46.957 54.317 80.557 1.00 17.61 298 HIS D N 1
ATOM 10457 C CA . HIS D 1 230 ? 46.341 54.080 79.276 1.00 17.98 298 HIS D CA 1
ATOM 10458 C C . HIS D 1 230 ? 45.300 55.143 78.963 1.00 17.89 298 HIS D C 1
ATOM 10459 O O . HIS D 1 230 ? 45.236 55.626 77.825 1.00 16.94 298 HIS D O 1
ATOM 10466 N N . ASP D 1 231 ? 44.535 55.551 79.969 1.00 17.49 299 ASP D N 1
ATOM 10467 C CA . ASP D 1 231 ? 43.530 56.613 79.754 1.00 18.32 299 ASP D CA 1
ATOM 10468 C C . ASP D 1 231 ? 44.159 57.949 79.402 1.00 18.61 299 ASP D C 1
ATOM 10469 O O . ASP D 1 231 ? 43.727 58.609 78.442 1.00 18.39 299 ASP D O 1
ATOM 10474 N N . GLU D 1 232 ? 45.168 58.368 80.149 1.00 18.71 300 GLU D N 1
ATOM 10475 C CA . GLU D 1 232 ? 45.719 59.693 79.891 1.00 19.93 300 GLU D CA 1
ATOM 10476 C C . GLU D 1 232 ? 46.476 59.755 78.548 1.00 19.08 300 GLU D C 1
ATOM 10477 O O . GLU D 1 232 ? 46.628 60.845 77.975 1.00 18.75 300 GLU D O 1
ATOM 10483 N N . ASN D 1 233 ? 46.922 58.593 78.047 1.00 17.36 301 ASN D N 1
ATOM 10484 C CA . ASN D 1 233 ? 47.594 58.519 76.742 1.00 17.50 301 ASN D CA 1
ATOM 10485 C C . ASN D 1 233 ? 46.692 57.979 75.640 1.00 16.94 301 ASN D C 1
ATOM 10486 O O . ASN D 1 233 ? 47.177 57.698 74.532 1.00 16.90 301 ASN D O 1
ATOM 10491 N N . SER D 1 234 ? 45.387 57.845 75.912 1.00 16.96 302 SER D N 1
ATOM 10492 C CA . SER D 1 234 ? 44.407 57.412 74.916 1.00 17.59 302 SER D CA 1
ATOM 10493 C C . SER D 1 234 ? 44.800 56.090 74.221 1.00 17.19 302 SER D C 1
ATOM 10494 O O . SER D 1 234 ? 44.669 55.966 73.013 1.00 16.33 302 SER D O 1
ATOM 10497 N N . SER D 1 235 ? 45.309 55.145 75.023 1.00 16.36 303 SER D N 1
ATOM 10498 C CA . SER D 1 235 ? 45.761 53.828 74.538 1.00 16.74 303 SER D CA 1
ATOM 10499 C C . SER D 1 235 ? 47.008 53.853 73.666 1.00 16.87 303 SER D C 1
ATOM 10500 O O . SER D 1 235 ? 47.341 52.859 73.036 1.00 17.06 303 SER D O 1
ATOM 10503 N N . LEU D 1 236 ? 47.733 54.973 73.685 1.00 16.58 304 LEU D N 1
ATOM 10504 C CA . LEU D 1 236 ? 48.932 55.135 72.911 1.00 17.04 304 LEU D CA 1
ATOM 10505 C C . LEU D 1 236 ? 50.149 55.377 73.784 1.00 17.09 304 LEU D C 1
ATOM 10506 O O . LEU D 1 236 ? 51.126 56.032 73.349 1.00 17.79 304 LEU D O 1
ATOM 10511 N N . TYR D 1 237 ? 50.142 54.855 75.010 1.00 15.91 305 TYR D N 1
ATOM 10512 C CA . TYR D 1 237 ? 51.309 55.006 75.857 1.00 15.79 305 TYR D CA 1
ATOM 10513 C C . TYR D 1 237 ? 52.541 54.334 75.264 1.00 15.65 305 TYR D C 1
ATOM 10514 O O . TYR D 1 237 ? 53.636 54.936 75.214 1.00 16.72 305 TYR D O 1
ATOM 10523 N N . ASN D 1 238 ? 52.362 53.101 74.819 1.00 15.33 306 ASN D N 1
ATOM 10524 C CA . ASN D 1 238 ? 53.374 52.404 74.035 1.00 15.11 306 ASN D CA 1
ATOM 10525 C C . ASN D 1 238 ? 52.776 52.087 72.670 1.00 15.32 306 ASN D C 1
ATOM 10526 O O . ASN D 1 238 ? 51.741 52.684 72.279 1.00 16.38 306 ASN D O 1
ATOM 10531 N N . THR D 1 239 ? 53.395 51.187 71.920 1.00 15.05 307 THR D N 1
ATOM 10532 C CA . THR D 1 239 ? 52.906 50.857 70.579 1.00 15.28 307 THR D CA 1
ATOM 10533 C C . THR D 1 239 ? 51.683 49.967 70.697 1.00 15.31 307 THR D C 1
ATOM 10534 O O . THR D 1 239 ? 51.771 48.892 71.289 1.00 15.00 307 THR D O 1
ATOM 10538 N N . PRO D 1 240 ? 50.504 50.416 70.204 1.00 15.80 308 PRO D N 1
ATOM 10539 C CA . PRO D 1 240 ? 49.304 49.609 70.388 1.00 15.75 308 PRO D CA 1
ATOM 10540 C C . PRO D 1 240 ? 49.248 48.551 69.319 1.00 15.71 308 PRO D C 1
ATOM 10541 O O . PRO D 1 240 ? 50.082 48.582 68.393 1.00 16.66 308 PRO D O 1
ATOM 10545 N N . PRO D 1 241 ? 48.284 47.626 69.421 1.00 15.59 309 PRO D N 1
ATOM 10546 C CA . PRO D 1 241 ? 48.073 46.587 68.361 1.00 15.54 309 PRO D CA 1
ATOM 10547 C C . PRO D 1 241 ? 47.315 47.228 67.208 1.00 15.43 309 PRO D C 1
ATOM 10548 O O . PRO D 1 241 ? 46.090 47.057 67.076 1.00 14.90 309 PRO D O 1
ATOM 10552 N N . CYS D 1 242 ? 48.039 47.955 66.377 1.00 16.43 310 CYS D N 1
ATOM 10553 C CA . CYS D 1 242 ? 47.424 48.835 65.374 1.00 16.93 310 CYS D CA 1
ATOM 10554 C C . CYS D 1 242 ? 46.506 48.077 64.451 1.00 15.53 310 CYS D C 1
ATOM 10555 O O . CYS D 1 242 ? 45.365 48.482 64.222 1.00 15.68 310 CYS D O 1
ATOM 10558 N N . PHE D 1 243 ? 46.982 46.992 63.872 1.00 15.59 311 PHE D N 1
ATOM 10559 C CA . PHE D 1 243 ? 46.161 46.298 62.883 1.00 15.52 311 PHE D CA 1
ATOM 10560 C C . PHE D 1 243 ? 44.942 45.679 63.531 1.00 14.53 311 PHE D C 1
ATOM 10561 O O . PHE D 1 243 ? 43.805 45.701 62.978 1.00 14.10 311 PHE D O 1
ATOM 10569 N N . GLY D 1 244 ? 45.103 45.111 64.718 1.00 14.17 312 GLY D N 1
ATOM 10570 C CA . GLY D 1 244 ? 43.925 44.612 65.424 1.00 13.72 312 GLY D CA 1
ATOM 10571 C C . GLY D 1 244 ? 42.882 45.651 65.752 1.00 13.82 312 GLY D C 1
ATOM 10572 O O . GLY D 1 244 ? 41.668 45.405 65.621 1.00 13.47 312 GLY D O 1
ATOM 10573 N N . ILE D 1 245 ? 43.340 46.837 66.156 1.00 13.38 313 ILE D N 1
ATOM 10574 C CA . ILE D 1 245 ? 42.422 47.966 66.407 1.00 13.86 313 ILE D CA 1
ATOM 10575 C C . ILE D 1 245 ? 41.680 48.377 65.124 1.00 13.87 313 ILE D C 1
ATOM 10576 O O . ILE D 1 245 ? 40.433 48.568 65.108 1.00 13.90 313 ILE D O 1
ATOM 10581 N N . TYR D 1 246 ? 42.434 48.454 64.050 1.00 13.94 314 TYR D N 1
ATOM 10582 C CA . TYR D 1 246 ? 41.843 48.685 62.722 1.00 14.07 314 TYR D CA 1
ATOM 10583 C C . TYR D 1 246 ? 40.766 47.670 62.357 1.00 13.92 314 TYR D C 1
ATOM 10584 O O . TYR D 1 246 ? 39.660 48.037 61.897 1.00 13.82 314 TYR D O 1
ATOM 10593 N N . MET D 1 247 ? 41.072 46.387 62.576 1.00 13.72 315 MET D N 1
ATOM 10594 C CA . MET D 1 247 ? 40.085 45.344 62.323 1.00 14.22 315 MET D CA 1
ATOM 10595 C C . MET D 1 247 ? 38.829 45.497 63.169 1.00 13.92 315 MET D C 1
ATOM 10596 O O . MET D 1 247 ? 37.694 45.357 62.661 1.00 13.81 315 MET D O 1
ATOM 10601 N N . CYS D 1 248 ? 38.993 45.735 64.470 1.00 14.44 316 CYS D N 1
ATOM 10602 C CA . CYS D 1 248 ? 37.846 46.024 65.324 1.00 14.94 316 CYS D CA 1
ATOM 10603 C C . CYS D 1 248 ? 37.044 47.218 64.780 1.00 14.13 316 CYS D C 1
ATOM 10604 O O . CYS D 1 248 ? 35.810 47.174 64.765 1.00 14.55 316 CYS D O 1
ATOM 10607 N N . GLY D 1 249 ? 37.740 48.277 64.364 1.00 14.29 317 GLY D N 1
ATOM 10608 C CA . GLY D 1 249 ? 37.077 49.422 63.752 1.00 14.18 317 GLY D CA 1
ATOM 10609 C C . GLY D 1 249 ? 36.205 49.008 62.568 1.00 14.37 317 GLY D C 1
ATOM 10610 O O . GLY D 1 249 ? 35.033 49.467 62.432 1.00 15.22 317 GLY D O 1
ATOM 10611 N N . LEU D 1 250 ? 36.722 48.130 61.712 1.00 14.03 318 LEU D N 1
ATOM 10612 C CA . LEU D 1 250 ? 35.911 47.646 60.586 1.00 14.61 318 LEU D CA 1
ATOM 10613 C C . LEU D 1 250 ? 34.658 46.920 61.067 1.00 14.45 318 LEU D C 1
ATOM 10614 O O . LEU D 1 250 ? 33.573 47.116 60.509 1.00 14.45 318 LEU D O 1
ATOM 10619 N N . VAL D 1 251 ? 34.797 46.078 62.068 1.00 14.08 319 VAL D N 1
ATOM 10620 C CA . VAL D 1 251 ? 33.655 45.361 62.621 1.00 13.87 319 VAL D CA 1
ATOM 10621 C C . VAL D 1 251 ? 32.627 46.308 63.209 1.00 13.97 319 VAL D C 1
ATOM 10622 O O . VAL D 1 251 ? 31.410 46.171 62.949 1.00 13.67 319 VAL D O 1
ATOM 10626 N N . PHE D 1 252 ? 33.093 47.279 63.992 1.00 14.59 320 PHE D N 1
ATOM 10627 C CA . PHE D 1 252 ? 32.155 48.229 64.609 1.00 15.12 320 PHE D CA 1
ATOM 10628 C C . PHE D 1 252 ? 31.408 49.049 63.547 1.00 15.74 320 PHE D C 1
ATOM 10629 O O . PHE D 1 252 ? 30.208 49.241 63.653 1.00 15.93 320 PHE D O 1
ATOM 10637 N N . GLU D 1 253 ? 32.115 49.562 62.550 1.00 17.21 321 GLU D N 1
ATOM 10638 C CA . GLU D 1 253 ? 31.492 50.338 61.444 1.00 19.07 321 GLU D CA 1
ATOM 10639 C C . GLU D 1 253 ? 30.422 49.496 60.785 1.00 17.97 321 GLU D C 1
ATOM 10640 O O . GLU D 1 253 ? 29.297 49.952 60.487 1.00 18.05 321 GLU D O 1
ATOM 10646 N N . ASP D 1 254 ? 30.729 48.223 60.582 1.00 16.81 322 ASP D N 1
ATOM 10647 C CA . ASP D 1 254 ? 29.762 47.316 59.949 1.00 16.83 322 ASP D CA 1
ATOM 10648 C C . ASP D 1 254 ? 28.569 47.013 60.855 1.00 16.29 322 ASP D C 1
ATOM 10649 O O . ASP D 1 254 ? 27.431 46.892 60.372 1.00 16.77 322 ASP D O 1
ATOM 10654 N N . LEU D 1 255 ? 28.770 46.844 62.160 1.00 16.06 323 LEU D N 1
ATOM 10655 C CA . LEU D 1 255 ? 27.618 46.683 63.068 1.00 16.24 323 LEU D CA 1
ATOM 10656 C C . LEU D 1 255 ? 26.689 47.906 63.058 1.00 16.61 323 LEU D C 1
ATOM 10657 O O . LEU D 1 255 ? 25.461 47.746 63.108 1.00 17.12 323 LEU D O 1
ATOM 10662 N N . LEU D 1 256 ? 27.252 49.103 62.916 1.00 16.45 324 LEU D N 1
ATOM 10663 C CA . LEU D 1 256 ? 26.436 50.322 62.757 1.00 17.95 324 LEU D CA 1
ATOM 10664 C C . LEU D 1 256 ? 25.644 50.232 61.459 1.00 18.36 324 LEU D C 1
ATOM 10665 O O . LEU D 1 256 ? 24.406 50.497 61.468 1.00 17.94 324 LEU D O 1
ATOM 10670 N N . GLU D 1 257 ? 26.293 49.784 60.389 1.00 19.35 325 GLU D N 1
ATOM 10671 C CA . GLU D 1 257 ? 25.620 49.659 59.089 1.00 20.96 325 GLU D CA 1
ATOM 10672 C C . GLU D 1 257 ? 24.450 48.657 59.162 1.00 20.03 325 GLU D C 1
ATOM 10673 O O . GLU D 1 257 ? 23.431 48.824 58.475 1.00 20.75 325 GLU D O 1
ATOM 10679 N N . GLN D 1 258 ? 24.571 47.610 59.994 1.00 19.92 326 GLN D N 1
ATOM 10680 C CA . GLN D 1 258 ? 23.516 46.632 60.162 1.00 20.20 326 GLN D CA 1
ATOM 10681 C C . GLN D 1 258 ? 22.281 47.155 60.951 1.00 20.08 326 GLN D C 1
ATOM 10682 O O . GLN D 1 258 ? 21.318 46.435 61.086 1.00 22.08 326 GLN D O 1
ATOM 10688 N N . GLY D 1 259 ? 22.373 48.359 61.499 1.00 19.99 327 GLY D N 1
ATOM 10689 C CA . GLY D 1 259 ? 21.329 48.989 62.290 1.00 20.45 327 GLY D CA 1
ATOM 10690 C C . GLY D 1 259 ? 21.593 49.046 63.781 1.00 20.67 327 GLY D C 1
ATOM 10691 O O . GLY D 1 259 ? 20.717 49.431 64.552 1.00 20.94 327 GLY D O 1
ATOM 10692 N N . GLY D 1 260 ? 22.826 48.742 64.206 1.00 19.36 328 GLY D N 1
ATOM 10693 C CA . GLY D 1 260 ? 23.159 48.853 65.603 1.00 18.52 328 GLY D CA 1
ATOM 10694 C C . GLY D 1 260 ? 22.763 47.630 66.403 1.00 17.90 328 GLY D C 1
ATOM 10695 O O . GLY D 1 260 ? 22.221 46.649 65.869 1.00 17.94 328 GLY D O 1
ATOM 10696 N N . LEU D 1 261 ? 23.014 47.705 67.705 1.00 17.57 329 LEU D N 1
ATOM 10697 C CA . LEU D 1 261 ? 22.886 46.502 68.549 1.00 17.61 329 LEU D CA 1
ATOM 10698 C C . LEU D 1 261 ? 21.478 46.016 68.809 1.00 18.31 329 LEU D C 1
ATOM 10699 O O . LEU D 1 261 ? 21.305 44.846 69.052 1.00 18.36 329 LEU D O 1
ATOM 10704 N N . LYS D 1 262 ? 20.456 46.865 68.687 1.00 20.23 330 LYS D N 1
ATOM 10705 C CA . LYS D 1 262 ? 19.076 46.330 68.771 1.00 22.20 330 LYS D CA 1
ATOM 10706 C C . LYS D 1 262 ? 18.794 45.349 67.637 1.00 21.53 330 LYS D C 1
ATOM 10707 O O . LYS D 1 262 ? 18.199 44.313 67.859 1.00 21.99 330 LYS D O 1
ATOM 10713 N N . GLU D 1 263 ? 19.273 45.648 66.433 1.00 21.59 331 GLU D N 1
ATOM 10714 C CA . GLU D 1 263 ? 19.102 44.749 65.284 1.00 22.68 331 GLU D CA 1
ATOM 10715 C C . GLU D 1 263 ? 20.009 43.530 65.338 1.00 20.80 331 GLU D C 1
ATOM 10716 O O . GLU D 1 263 ? 19.615 42.424 64.999 1.00 21.23 331 GLU D O 1
ATOM 10722 N N . VAL D 1 264 ? 21.235 43.745 65.773 1.00 19.03 332 VAL D N 1
ATOM 10723 C CA . VAL D 1 264 ? 22.168 42.636 65.975 1.00 18.79 332 VAL D CA 1
ATOM 10724 C C . VAL D 1 264 ? 21.548 41.621 66.958 1.00 18.51 332 VAL D C 1
ATOM 10725 O O . VAL D 1 264 ? 21.582 40.396 66.732 1.00 18.19 332 VAL D O 1
ATOM 10729 N N . GLU D 1 265 ? 20.960 42.128 68.039 1.00 18.33 333 GLU D N 1
ATOM 10730 C CA . GLU D 1 265 ? 20.351 41.271 69.041 1.00 19.44 333 GLU D CA 1
ATOM 10731 C C . GLU D 1 265 ? 19.204 40.479 68.426 1.00 19.27 333 GLU D C 1
ATOM 10732 O O . GLU D 1 265 ? 19.089 39.275 68.664 1.00 18.02 333 GLU D O 1
ATOM 10738 N N . LYS D 1 266 ? 18.374 41.160 67.640 1.00 20.22 334 LYS D N 1
ATOM 10739 C CA . LYS D 1 266 ? 17.251 40.463 66.974 1.00 21.78 334 LYS D CA 1
ATOM 10740 C C . LYS D 1 266 ? 17.742 39.318 66.112 1.00 20.62 334 LYS D C 1
ATOM 10741 O O . LYS D 1 266 ? 17.163 38.210 66.140 1.00 19.83 334 LYS D O 1
ATOM 10747 N N . LYS D 1 267 ? 18.826 39.544 65.358 1.00 19.85 335 LYS D N 1
ATOM 10748 C CA . LYS D 1 267 ? 19.334 38.468 64.469 1.00 19.97 335 LYS D CA 1
ATOM 10749 C C . LYS D 1 267 ? 19.983 37.335 65.292 1.00 18.60 335 LYS D C 1
ATOM 10750 O O . LYS D 1 267 ? 19.858 36.146 64.953 1.00 18.44 335 LYS D O 1
ATOM 10756 N N . ASN D 1 268 ? 20.657 37.700 66.373 1.00 17.08 336 ASN D N 1
ATOM 10757 C CA . ASN D 1 268 ? 21.220 36.693 67.284 1.00 17.20 336 ASN D CA 1
ATOM 10758 C C . ASN D 1 268 ? 20.149 35.845 67.972 1.00 16.87 336 ASN D C 1
ATOM 10759 O O . ASN D 1 268 ? 20.276 34.625 68.066 1.00 16.82 336 ASN D O 1
ATOM 10764 N N . GLN D 1 269 ? 19.053 36.479 68.377 1.00 17.55 337 GLN D N 1
ATOM 10765 C CA . GLN D 1 269 ? 17.977 35.728 69.026 1.00 18.92 337 GLN D CA 1
ATOM 10766 C C . GLN D 1 269 ? 17.329 34.778 68.016 1.00 19.19 337 GLN D C 1
ATOM 10767 O O . GLN D 1 269 ? 16.979 33.646 68.347 1.00 19.47 337 GLN D O 1
ATOM 10773 N N . ARG D 1 270 ? 17.077 35.275 66.807 1.00 19.98 338 ARG D N 1
ATOM 10774 C CA A ARG D 1 270 ? 16.434 34.477 65.762 0.50 20.55 338 ARG D CA 1
ATOM 10775 C CA B ARG D 1 270 ? 16.425 34.463 65.766 0.50 20.45 338 ARG D CA 1
ATOM 10776 C C . ARG D 1 270 ? 17.226 33.202 65.453 1.00 19.96 338 ARG D C 1
ATOM 10777 O O . ARG D 1 270 ? 16.660 32.102 65.387 1.00 19.99 338 ARG D O 1
ATOM 10792 N N . LYS D 1 271 ? 18.535 33.354 65.237 1.00 18.82 339 LYS D N 1
ATOM 10793 C CA . LYS D 1 271 ? 19.331 32.194 64.819 1.00 18.51 339 LYS D CA 1
ATOM 10794 C C . LYS D 1 271 ? 19.577 31.229 65.983 1.00 17.77 339 LYS D C 1
ATOM 10795 O O . LYS D 1 271 ? 19.517 30.026 65.799 1.00 18.36 339 LYS D O 1
ATOM 10801 N N . ALA D 1 272 ? 19.786 31.757 67.189 1.00 17.62 340 ALA D N 1
ATOM 10802 C CA . ALA D 1 272 ? 19.895 30.914 68.373 1.00 17.47 340 ALA D CA 1
ATOM 10803 C C . ALA D 1 272 ? 18.581 30.119 68.591 1.00 17.91 340 ALA D C 1
ATOM 10804 O O . ALA D 1 272 ? 18.612 28.938 68.904 1.00 17.45 340 ALA D O 1
ATOM 10806 N N . ASP D 1 273 ? 17.436 30.782 68.432 1.00 19.44 341 ASP D N 1
ATOM 10807 C CA . ASP D 1 273 ? 16.127 30.108 68.576 1.00 20.43 341 ASP D CA 1
ATOM 10808 C C . ASP D 1 273 ? 15.986 28.923 67.609 1.00 19.73 341 ASP D C 1
ATOM 10809 O O . ASP D 1 273 ? 15.414 27.912 67.960 1.00 19.31 341 ASP D O 1
ATOM 10814 N N . LEU D 1 274 ? 16.486 29.048 66.388 1.00 19.06 342 LEU D N 1
ATOM 10815 C CA . LEU D 1 274 ? 16.446 27.930 65.460 1.00 19.24 342 LEU D CA 1
ATOM 10816 C C . LEU D 1 274 ? 17.130 26.716 66.024 1.00 18.81 342 LEU D C 1
ATOM 10817 O O . LEU D 1 274 ? 16.631 25.590 65.922 1.00 18.76 342 LEU D O 1
ATOM 10822 N N . LEU D 1 275 ? 18.322 26.931 66.581 1.00 17.67 343 LEU D N 1
ATOM 10823 C CA . LEU D 1 275 ? 19.089 25.832 67.073 1.00 17.22 343 LEU D CA 1
ATOM 10824 C C . LEU D 1 275 ? 18.470 25.286 68.372 1.00 16.88 343 LEU D C 1
ATOM 10825 O O . LEU D 1 275 ? 18.316 24.084 68.519 1.00 17.02 343 LEU D O 1
ATOM 10830 N N . TYR D 1 276 ? 18.162 26.154 69.323 1.00 16.78 344 TYR D N 1
ATOM 10831 C CA . TYR D 1 276 ? 17.554 25.695 70.577 1.00 17.03 344 TYR D CA 1
ATOM 10832 C C . TYR D 1 276 ? 16.202 25.001 70.360 1.00 17.84 344 TYR D C 1
ATOM 10833 O O . TYR D 1 276 ? 15.907 23.989 71.020 1.00 17.78 344 TYR D O 1
ATOM 10842 N N . ASN D 1 277 ? 15.406 25.511 69.433 1.00 18.88 345 ASN D N 1
ATOM 10843 C CA . ASN D 1 277 ? 14.124 24.860 69.122 1.00 20.75 345 ASN D CA 1
ATOM 10844 C C . ASN D 1 277 ? 14.329 23.487 68.489 1.00 20.62 345 ASN D C 1
ATOM 10845 O O . ASN D 1 277 ? 13.643 22.529 68.887 1.00 21.95 345 ASN D O 1
ATOM 10850 N N . ALA D 1 278 ? 15.314 23.359 67.583 1.00 20.04 346 ALA D N 1
ATOM 10851 C CA . ALA D 1 278 ? 15.673 22.053 67.020 1.00 20.59 346 ALA D CA 1
ATOM 10852 C C . ALA D 1 278 ? 16.040 21.045 68.120 1.00 20.54 346 ALA D C 1
ATOM 10853 O O . ALA D 1 278 ? 15.602 19.872 68.074 1.00 20.76 346 ALA D O 1
ATOM 10855 N N . ILE D 1 279 ? 16.883 21.457 69.066 1.00 18.76 347 ILE D N 1
ATOM 10856 C CA . ILE D 1 279 ? 17.196 20.609 70.210 1.00 19.10 347 ILE D CA 1
ATOM 10857 C C . ILE D 1 279 ? 15.961 20.246 71.049 1.00 19.75 347 ILE D C 1
ATOM 10858 O O . ILE D 1 279 ? 15.746 19.080 71.390 1.00 19.08 347 ILE D O 1
ATOM 10863 N N . GLU D 1 280 ? 15.148 21.216 71.410 1.00 21.20 348 GLU D N 1
ATOM 10864 C CA . GLU D 1 280 ? 14.013 20.907 72.289 1.00 23.20 348 GLU D CA 1
ATOM 10865 C C . GLU D 1 280 ? 12.972 20.060 71.605 1.00 23.44 348 GLU D C 1
ATOM 10866 O O . GLU D 1 280 ? 12.310 19.256 72.264 1.00 23.32 348 GLU D O 1
ATOM 10872 N N . GLU D 1 281 ? 12.838 20.202 70.295 1.00 22.69 349 GLU D N 1
ATOM 10873 C CA . GLU D 1 281 ? 11.823 19.439 69.567 1.00 23.64 349 GLU D CA 1
ATOM 10874 C C . GLU D 1 281 ? 12.296 18.019 69.231 1.00 23.49 349 GLU D C 1
ATOM 10875 O O . GLU D 1 281 ? 11.541 17.243 68.600 1.00 23.31 349 GLU D O 1
ATOM 10881 N N . SER D 1 282 ? 13.526 17.684 69.614 1.00 22.05 350 SER D N 1
ATOM 10882 C CA . SER D 1 282 ? 14.156 16.453 69.148 1.00 22.58 350 SER D CA 1
ATOM 10883 C C . SER D 1 282 ? 13.743 15.223 69.965 1.00 23.70 350 SER D C 1
ATOM 10884 O O . SER D 1 282 ? 14.319 14.139 69.767 1.00 22.91 350 SER D O 1
ATOM 10887 N N . ASN D 1 283 ? 12.757 15.370 70.856 1.00 25.26 351 ASN D N 1
ATOM 10888 C CA A ASN D 1 283 ? 12.307 14.246 71.682 0.50 26.01 351 ASN D CA 1
ATOM 10889 C CA B ASN D 1 283 ? 12.296 14.240 71.689 0.50 26.25 351 ASN D CA 1
ATOM 10890 C C . ASN D 1 283 ? 13.502 13.611 72.405 1.00 25.57 351 ASN D C 1
ATOM 10891 O O . ASN D 1 283 ? 13.646 12.366 72.441 1.00 26.05 351 ASN D O 1
ATOM 10900 N N . GLY D 1 284 ? 14.373 14.478 72.938 1.00 24.05 352 GLY D N 1
ATOM 10901 C CA . GLY D 1 284 ? 15.537 14.064 73.681 1.00 22.82 352 GLY D CA 1
ATOM 10902 C C . GLY D 1 284 ? 16.760 13.566 72.905 1.00 21.54 352 GLY D C 1
ATOM 10903 O O . GLY D 1 284 ? 17.759 13.255 73.526 1.00 21.40 352 GLY D O 1
ATOM 10904 N N . PHE D 1 285 ? 16.691 13.452 71.582 1.00 20.02 353 PHE D N 1
ATOM 10905 C CA . PHE D 1 285 ? 17.845 12.932 70.800 1.00 19.21 353 PHE D CA 1
ATOM 10906 C C . PHE D 1 285 ? 19.071 13.831 71.022 1.00 18.80 353 PHE D C 1
ATOM 10907 O O . PHE D 1 285 ? 20.196 13.342 71.153 1.00 18.35 353 PHE D O 1
ATOM 10915 N N . PHE D 1 286 ? 18.816 15.153 71.081 1.00 18.12 354 PHE D N 1
ATOM 10916 C CA . PHE D 1 286 ? 19.836 16.155 71.444 1.00 18.27 354 PHE D CA 1
ATOM 10917 C C . PHE D 1 286 ? 19.376 16.785 72.783 1.00 19.45 354 PHE D C 1
ATOM 10918 O O . PHE D 1 286 ? 18.156 16.914 73.016 1.00 19.84 354 PHE D O 1
ATOM 10926 N N . ARG D 1 287 ? 20.323 17.181 73.628 1.00 19.90 355 ARG D N 1
ATOM 10927 C CA . ARG D 1 287 ? 20.003 17.800 74.911 1.00 22.03 355 ARG D CA 1
ATOM 10928 C C . ARG D 1 287 ? 20.923 18.964 75.211 1.00 20.70 355 ARG D C 1
ATOM 10929 O O . ARG D 1 287 ? 22.128 18.855 75.026 1.00 20.59 355 ARG D O 1
ATOM 10937 N N . CYS D 1 288 ? 20.328 20.037 75.731 1.00 19.95 356 CYS D N 1
ATOM 10938 C CA A CYS D 1 288 ? 21.082 21.183 76.246 0.80 19.27 356 CYS D CA 1
ATOM 10939 C CA B CYS D 1 288 ? 21.049 21.207 76.262 0.20 19.35 356 CYS D CA 1
ATOM 10940 C C . CYS D 1 288 ? 20.967 21.184 77.776 1.00 19.86 356 CYS D C 1
ATOM 10941 O O . CYS D 1 288 ? 19.868 21.225 78.301 1.00 19.47 356 CYS D O 1
ATOM 10946 N N . PRO D 1 289 ? 22.120 21.142 78.485 1.00 19.49 357 PRO D N 1
ATOM 10947 C CA . PRO D 1 289 ? 22.124 21.063 79.949 1.00 20.26 357 PRO D CA 1
ATOM 10948 C C . PRO D 1 289 ? 21.751 22.358 80.681 1.00 19.81 357 PRO D C 1
ATOM 10949 O O . PRO D 1 289 ? 21.392 22.319 81.857 1.00 20.66 357 PRO D O 1
ATOM 10953 N N . VAL D 1 290 ? 21.843 23.485 80.002 1.00 19.12 358 VAL D N 1
ATOM 10954 C CA . VAL D 1 290 ? 21.706 24.789 80.659 1.00 19.07 358 VAL D CA 1
ATOM 10955 C C . VAL D 1 290 ? 20.241 25.082 80.940 1.00 19.86 358 VAL D C 1
ATOM 10956 O O . VAL D 1 290 ? 19.382 24.855 80.093 1.00 20.05 358 VAL D O 1
ATOM 10960 N N . GLU D 1 291 ? 19.974 25.652 82.111 1.00 20.78 359 GLU D N 1
ATOM 10961 C CA . GLU D 1 291 ? 18.628 26.134 82.438 1.00 22.23 359 GLU D CA 1
ATOM 10962 C C . GLU D 1 291 ? 18.118 27.141 81.391 1.00 22.99 359 GLU D C 1
ATOM 10963 O O . GLU D 1 291 ? 18.819 28.058 80.930 1.00 21.73 359 GLU D O 1
ATOM 10969 N N . LYS D 1 292 ? 16.881 26.947 80.984 1.00 23.91 360 LYS D N 1
ATOM 10970 C CA . LYS D 1 292 ? 16.356 27.612 79.818 1.00 25.39 360 LYS D CA 1
ATOM 10971 C C . LYS D 1 292 ? 16.461 29.155 79.818 1.00 23.49 360 LYS D C 1
ATOM 10972 O O . LYS D 1 292 ? 16.801 29.743 78.811 1.00 23.40 360 LYS D O 1
ATOM 10978 N N . SER D 1 293 ? 16.207 29.808 80.940 1.00 22.18 361 SER D N 1
ATOM 10979 C CA . SER D 1 293 ? 16.189 31.260 80.970 1.00 21.81 361 SER D CA 1
ATOM 10980 C C . SER D 1 293 ? 17.578 31.900 80.845 1.00 20.67 361 SER D C 1
ATOM 10981 O O . SER D 1 293 ? 17.659 33.102 80.633 1.00 20.62 361 SER D O 1
ATOM 10984 N N . VAL D 1 294 ? 18.620 31.102 80.993 1.00 19.52 362 VAL D N 1
ATOM 10985 C CA . VAL D 1 294 ? 20.000 31.625 80.889 1.00 18.93 362 VAL D CA 1
ATOM 10986 C C . VAL D 1 294 ? 20.812 30.990 79.763 1.00 18.25 362 VAL D C 1
ATOM 10987 O O . VAL D 1 294 ? 22.051 31.076 79.769 1.00 17.48 362 VAL D O 1
ATOM 10991 N N . ARG D 1 295 ? 20.135 30.416 78.764 1.00 18.00 363 ARG D N 1
ATOM 10992 C CA . ARG D 1 295 ? 20.847 29.825 77.645 1.00 17.97 363 ARG D CA 1
ATOM 10993 C C . ARG D 1 295 ? 21.479 30.937 76.792 1.00 17.12 363 ARG D C 1
ATOM 10994 O O . ARG D 1 295 ? 20.799 31.880 76.370 1.00 17.91 363 ARG D O 1
ATOM 11002 N N . SER D 1 296 ? 22.782 30.813 76.568 1.00 16.63 364 SER D N 1
ATOM 11003 C CA . SER D 1 296 ? 23.569 31.759 75.797 1.00 15.35 364 SER D CA 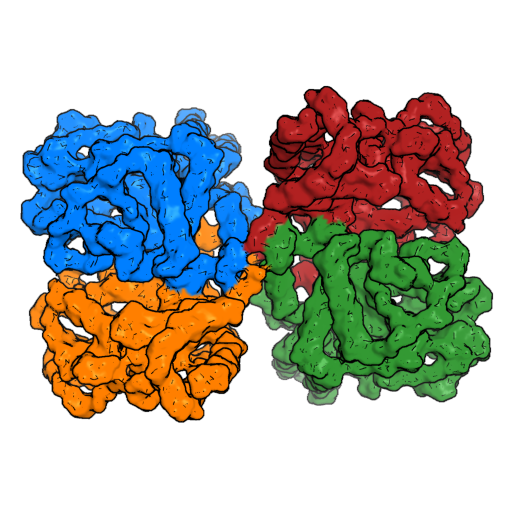1
ATOM 11004 C C . SER D 1 296 ? 23.128 31.820 74.345 1.00 15.12 364 SER D C 1
ATOM 11005 O O . SER D 1 296 ? 22.864 30.808 73.715 1.00 16.29 364 SER D O 1
ATOM 11008 N N . LEU D 1 297 ? 23.056 33.027 73.816 1.00 15.45 365 LEU D N 1
ATOM 11009 C CA . LEU D 1 297 ? 22.829 33.210 72.387 1.00 15.85 365 LEU D CA 1
ATOM 11010 C C . LEU D 1 297 ? 24.078 32.996 71.520 1.00 15.95 365 LEU D C 1
ATOM 11011 O O . LEU D 1 297 ? 23.991 32.926 70.275 1.00 15.20 365 LEU D O 1
ATOM 11016 N N . MET D 1 298 ? 25.241 32.966 72.168 1.00 14.60 366 MET D N 1
ATOM 11017 C CA . MET D 1 298 ? 26.524 32.886 71.483 1.00 15.28 366 MET D CA 1
ATOM 11018 C C . MET D 1 298 ? 27.167 31.490 71.456 1.00 15.03 366 MET D C 1
ATOM 11019 O O . MET D 1 298 ? 27.813 31.137 70.465 1.00 15.44 366 MET D O 1
ATOM 11024 N N . ASN D 1 299 ? 27.061 30.745 72.560 1.00 14.84 367 ASN D N 1
ATOM 11025 C CA . ASN D 1 299 ? 27.708 29.452 72.673 1.00 14.78 367 ASN D CA 1
ATOM 11026 C C . ASN D 1 299 ? 26.651 28.434 73.142 1.00 14.73 367 ASN D C 1
ATOM 11027 O O . ASN D 1 299 ? 26.072 28.572 74.218 1.00 15.50 367 ASN D O 1
ATOM 11032 N N . VAL D 1 300 ? 26.404 27.443 72.302 1.00 14.72 368 VAL D N 1
ATOM 11033 C CA . VAL D 1 300 ? 25.362 26.463 72.511 1.00 15.54 368 VAL D CA 1
ATOM 11034 C C . VAL D 1 300 ? 25.922 25.073 72.731 1.00 15.59 368 VAL D C 1
ATOM 11035 O O . VAL D 1 300 ? 26.261 24.379 71.778 1.00 14.88 368 VAL D O 1
ATOM 11039 N N . PRO D 1 301 ? 26.039 24.637 74.001 1.00 16.66 369 PRO D N 1
ATOM 11040 C CA . PRO D 1 301 ? 26.511 23.266 74.324 1.00 16.94 369 PRO D CA 1
ATOM 11041 C C . PRO D 1 301 ? 25.349 22.306 74.207 1.00 16.86 369 PRO D C 1
ATOM 11042 O O . PRO D 1 301 ? 24.222 22.642 74.623 1.00 16.96 369 PRO D O 1
ATOM 11046 N N . PHE D 1 302 ? 25.591 21.159 73.598 1.00 16.90 370 PHE D N 1
ATOM 11047 C CA . PHE D 1 302 ? 24.570 20.141 73.566 1.00 17.40 370 PHE D CA 1
ATOM 11048 C C . PHE D 1 302 ? 25.234 18.771 73.462 1.00 18.40 370 PHE D C 1
ATOM 11049 O O . PHE D 1 302 ? 26.398 18.636 73.052 1.00 19.87 370 PHE D O 1
ATOM 11057 N N . THR D 1 303 ? 24.487 17.767 73.915 1.00 18.73 371 THR D N 1
ATOM 11058 C CA . THR D 1 303 ? 24.915 16.394 73.852 1.00 18.59 371 THR D CA 1
ATOM 11059 C C . THR D 1 303 ? 23.927 15.549 73.068 1.00 18.49 371 THR D C 1
ATOM 11060 O O . THR D 1 303 ? 22.830 15.987 72.763 1.00 17.74 371 THR D O 1
ATOM 11064 N N . LEU D 1 304 ? 24.398 14.357 72.700 1.00 18.81 372 LEU D N 1
ATOM 11065 C CA A LEU D 1 304 ? 23.605 13.313 72.045 0.50 19.46 372 LEU D CA 1
ATOM 11066 C CA B LEU D 1 304 ? 23.549 13.366 72.062 0.50 18.92 372 LEU D CA 1
ATOM 11067 C C . LEU D 1 304 ? 23.174 12.303 73.097 1.00 19.79 372 LEU D C 1
ATOM 11068 O O . LEU D 1 304 ? 24.004 11.822 73.882 1.00 19.18 372 LEU D O 1
ATOM 11077 N N . GLU D 1 305 ? 21.896 11.963 73.110 1.00 19.95 373 GLU D N 1
ATOM 11078 C CA A GLU D 1 305 ? 21.367 10.872 73.922 0.50 21.33 373 GLU D CA 1
ATOM 11079 C CA B GLU D 1 305 ? 21.420 10.896 73.971 0.50 21.61 373 GLU D CA 1
ATOM 11080 C C . GLU D 1 305 ? 22.124 9.603 73.593 1.00 21.67 373 GLU D C 1
ATOM 11081 O O . GLU D 1 305 ? 22.515 8.848 74.478 1.00 23.51 373 GLU D O 1
ATOM 11092 N N . LYS D 1 306 ? 22.335 9.382 72.305 1.00 20.67 374 LYS D N 1
ATOM 11093 C CA . LYS D 1 306 ? 23.134 8.240 71.834 1.00 20.71 374 LYS D CA 1
ATOM 11094 C C . LYS D 1 306 ? 24.544 8.716 71.547 1.00 19.82 374 LYS D C 1
ATOM 11095 O O . LYS D 1 306 ? 24.948 8.919 70.379 1.00 18.83 374 LYS D O 1
ATOM 11101 N N . SER D 1 307 ? 25.302 8.873 72.622 1.00 19.01 375 SER D N 1
ATOM 11102 C CA . SER D 1 307 ? 26.633 9.464 72.538 1.00 19.26 375 SER D CA 1
ATOM 11103 C C . SER D 1 307 ? 27.623 8.609 71.773 1.00 18.73 375 SER D C 1
ATOM 11104 O O . SER D 1 307 ? 28.620 9.113 71.305 1.00 18.33 375 SER D O 1
ATOM 11107 N N . GLU D 1 308 ? 27.315 7.331 71.561 1.00 17.77 376 GLU D N 1
ATOM 11108 C CA . GLU D 1 308 ? 28.107 6.530 70.612 1.00 18.00 376 GLU D CA 1
ATOM 11109 C C . GLU D 1 308 ? 28.220 7.138 69.207 1.00 18.04 376 GLU D C 1
ATOM 11110 O O . GLU D 1 308 ? 29.123 6.762 68.453 1.00 18.53 376 GLU D O 1
ATOM 11116 N N . LEU D 1 309 ? 27.291 8.012 68.857 1.00 18.28 377 LEU D N 1
ATOM 11117 C CA . LEU D 1 309 ? 27.222 8.638 67.534 1.00 19.38 377 LEU D CA 1
ATOM 11118 C C . LEU D 1 309 ? 28.054 9.918 67.379 1.00 20.06 377 LEU D C 1
ATOM 11119 O O . LEU D 1 309 ? 28.035 10.518 66.291 1.00 19.48 377 LEU D O 1
ATOM 11124 N N . GLU D 1 310 ? 28.784 10.328 68.422 1.00 20.39 378 GLU D N 1
ATOM 11125 C CA . GLU D 1 310 ? 29.538 11.593 68.373 1.00 21.51 378 GLU D CA 1
ATOM 11126 C C . GLU D 1 310 ? 30.529 11.657 67.264 1.00 21.10 378 GLU D C 1
ATOM 11127 O O . GLU D 1 310 ? 30.561 12.645 66.545 1.00 19.81 378 GLU D O 1
ATOM 11133 N N . ALA D 1 311 ? 31.325 10.604 67.087 1.00 21.08 379 ALA D N 1
ATOM 11134 C CA . ALA D 1 311 ? 32.348 10.634 66.036 1.00 21.37 379 ALA D CA 1
ATOM 11135 C C . ALA D 1 311 ? 31.735 10.797 64.678 1.00 20.82 379 ALA D C 1
ATOM 11136 O O . ALA D 1 311 ? 32.222 11.602 63.889 1.00 20.64 379 ALA D O 1
ATOM 11138 N N . GLU D 1 312 ? 30.622 10.098 64.405 1.00 21.18 380 GLU D N 1
ATOM 11139 C CA A GLU D 1 312 ? 30.009 10.216 63.085 0.50 21.34 380 GLU D CA 1
ATOM 11140 C CA B GLU D 1 312 ? 29.966 10.186 63.123 0.50 21.69 380 GLU D CA 1
ATOM 11141 C C . GLU D 1 312 ? 29.423 11.615 62.940 1.00 20.68 380 GLU D C 1
ATOM 11142 O O . GLU D 1 312 ? 29.510 12.198 61.863 1.00 20.98 380 GLU D O 1
ATOM 11153 N N . PHE D 1 313 ? 28.855 12.159 64.009 1.00 19.92 381 PHE D N 1
ATOM 11154 C CA . PHE D 1 313 ? 28.208 13.468 63.932 1.00 19.44 381 PHE D CA 1
ATOM 11155 C C . PHE D 1 313 ? 29.252 14.494 63.519 1.00 20.08 381 PHE D C 1
ATOM 11156 O O . PHE D 1 313 ? 29.036 15.274 62.602 1.00 19.54 381 PHE D O 1
ATOM 11164 N N . ILE D 1 314 ? 30.392 14.486 64.180 1.00 20.92 382 ILE D N 1
ATOM 11165 C CA . ILE D 1 314 ? 31.430 15.472 63.853 1.00 23.46 382 ILE D CA 1
ATOM 11166 C C . ILE D 1 314 ? 32.025 15.277 62.455 1.00 24.25 382 ILE D C 1
ATOM 11167 O O . ILE D 1 314 ? 32.230 16.260 61.696 1.00 22.48 382 ILE D O 1
ATOM 11172 N N . LYS D 1 315 ? 32.330 14.022 62.124 1.00 24.34 383 LYS D N 1
ATOM 11173 C CA . LYS D 1 315 ? 32.930 13.675 60.842 1.00 27.08 383 LYS D CA 1
ATOM 11174 C C . LYS D 1 315 ? 32.026 14.043 59.680 1.00 25.71 383 LYS D C 1
ATOM 11175 O O . LYS D 1 315 ? 32.479 14.698 58.727 1.00 26.31 383 LYS D O 1
ATOM 11181 N N . GLU D 1 316 ? 30.736 13.729 59.792 1.00 24.02 384 GLU D N 1
ATOM 11182 C CA . GLU D 1 316 ? 29.803 14.029 58.756 1.00 24.90 384 GLU D CA 1
ATOM 11183 C C . GLU D 1 316 ? 29.505 15.519 58.693 1.00 23.53 384 GLU D C 1
ATOM 11184 O O . GLU D 1 316 ? 29.248 16.031 57.623 1.00 23.67 384 GLU D O 1
ATOM 11190 N N . ALA D 1 317 ? 29.549 16.210 59.829 1.00 21.15 385 ALA D N 1
ATOM 11191 C CA . ALA D 1 317 ? 29.353 17.660 59.784 1.00 20.96 385 ALA D CA 1
ATOM 11192 C C . ALA D 1 317 ? 30.493 18.326 59.026 1.00 21.85 385 ALA D C 1
ATOM 11193 O O . ALA D 1 317 ? 30.247 19.227 58.232 1.00 21.58 385 ALA D O 1
ATOM 11195 N N . ALA D 1 318 ? 31.721 17.866 59.245 1.00 23.76 386 ALA D N 1
ATOM 11196 C CA . ALA D 1 318 ? 32.890 18.465 58.582 1.00 26.11 386 ALA D CA 1
ATOM 11197 C C . ALA D 1 318 ? 32.877 18.235 57.079 1.00 28.78 386 ALA D C 1
ATOM 11198 O O . ALA D 1 318 ? 33.256 19.118 56.312 1.00 27.87 386 ALA D O 1
ATOM 11200 N N . LYS D 1 319 ? 32.415 17.069 56.637 1.00 29.65 387 LYS D N 1
ATOM 11201 C CA . LYS D 1 319 ? 32.202 16.849 55.214 1.00 32.77 387 LYS D CA 1
ATOM 11202 C C . LYS D 1 319 ? 31.224 17.834 54.622 1.00 31.89 387 LYS D C 1
ATOM 11203 O O . LYS D 1 319 ? 31.382 18.249 53.477 1.00 33.61 387 LYS D O 1
ATOM 11209 N N . GLU D 1 320 ? 30.232 18.240 55.407 1.00 29.16 388 GLU D N 1
ATOM 11210 C CA . GLU D 1 320 ? 29.271 19.224 54.987 1.00 27.93 388 GLU D CA 1
ATOM 11211 C C . GLU D 1 320 ? 29.713 20.669 55.348 1.00 25.20 388 GLU D C 1
ATOM 11212 O O . GLU D 1 320 ? 28.901 21.568 55.438 1.00 22.99 388 GLU D O 1
ATOM 11218 N N . LYS D 1 321 ? 31.010 20.847 55.564 1.00 24.09 389 LYS D N 1
ATOM 11219 C CA . LYS D 1 321 ? 31.640 22.165 55.726 1.00 25.12 389 LYS D CA 1
ATOM 11220 C C . LYS D 1 321 ? 31.206 22.899 56.996 1.00 22.42 389 LYS D C 1
ATOM 11221 O O . LYS D 1 321 ? 31.178 24.126 57.049 1.00 21.83 389 LYS D O 1
ATOM 11227 N N . MET D 1 322 ? 30.949 22.132 58.045 1.00 20.36 390 MET D N 1
ATOM 11228 C CA . MET D 1 322 ? 30.679 22.706 59.368 1.00 19.66 390 MET D CA 1
ATOM 11229 C C . MET D 1 322 ? 31.741 22.152 60.318 1.00 18.86 390 MET D C 1
ATOM 11230 O O . MET D 1 322 ? 31.800 20.929 60.536 1.00 19.83 390 MET D O 1
ATOM 11235 N N . VAL D 1 323 ? 32.577 23.039 60.838 1.00 17.60 391 VAL D N 1
ATOM 11236 C CA . VAL D 1 323 ? 33.778 22.634 61.544 1.00 17.49 391 VAL D CA 1
ATOM 11237 C C . VAL D 1 323 ? 33.799 23.247 62.946 1.00 17.70 391 VAL D C 1
ATOM 11238 O O . VAL D 1 323 ? 33.100 24.229 63.222 1.00 17.05 391 VAL D O 1
ATOM 11242 N N . GLN D 1 324 ? 34.586 22.618 63.814 1.00 18.99 392 GLN D N 1
ATOM 11243 C CA . GLN D 1 324 ? 34.800 23.082 65.200 1.00 20.63 392 GLN D CA 1
ATOM 11244 C C . GLN D 1 324 ? 33.551 23.035 66.039 1.00 19.57 392 GLN D C 1
ATOM 11245 O O . GLN D 1 324 ? 33.318 23.939 66.849 1.00 19.13 392 GLN D O 1
ATOM 11251 N N . LEU D 1 325 ? 32.824 21.926 65.917 1.00 19.35 393 LEU D N 1
ATOM 11252 C CA . LEU D 1 325 ? 31.604 21.718 66.683 1.00 19.04 393 LEU D CA 1
ATOM 11253 C C . LEU D 1 325 ? 31.819 20.869 67.941 1.00 19.38 393 LEU D C 1
ATOM 11254 O O . LEU D 1 325 ? 30.884 20.709 68.726 1.00 18.86 393 LEU D O 1
ATOM 11259 N N . LYS D 1 326 ? 33.016 20.293 68.117 1.00 19.56 394 LYS D N 1
ATOM 11260 C CA . LYS D 1 326 ? 33.242 19.418 69.256 1.00 21.25 394 LYS D CA 1
ATOM 11261 C C . LYS D 1 326 ? 33.211 20.250 70.550 1.00 20.04 394 LYS D C 1
ATOM 11262 O O . LYS D 1 326 ? 33.728 21.367 70.605 1.00 19.94 394 LYS D O 1
ATOM 11268 N N . GLY D 1 327 ? 32.590 19.703 71.579 1.00 19.86 395 GLY D N 1
ATOM 11269 C CA . GLY D 1 327 ? 32.520 20.379 72.837 1.00 21.50 395 GLY D CA 1
ATOM 11270 C C . GLY D 1 327 ? 33.861 20.419 73.536 1.00 24.11 395 GLY D C 1
ATOM 11271 O O . GLY D 1 327 ? 34.778 19.657 73.234 1.00 23.89 395 GLY D O 1
ATOM 11272 N N . HIS D 1 328 ? 34.005 21.379 74.425 1.00 26.62 396 HIS D N 1
ATOM 11273 C CA . HIS D 1 328 ? 35.254 21.567 75.129 1.00 28.93 396 HIS D CA 1
ATOM 11274 C C . HIS D 1 328 ? 35.541 20.287 75.916 1.00 29.32 396 HIS D C 1
ATOM 11275 O O . HIS D 1 328 ? 34.646 19.601 76.330 1.00 28.80 396 HIS D O 1
ATOM 11282 N N . ARG D 1 329 ? 36.815 19.955 76.076 1.00 34.62 397 ARG D N 1
ATOM 11283 C CA . ARG D 1 329 ? 37.219 18.687 76.712 1.00 39.98 397 ARG D CA 1
ATOM 11284 C C . ARG D 1 329 ? 36.665 18.521 78.130 1.00 40.36 397 ARG D C 1
ATOM 11285 O O . ARG D 1 329 ? 36.215 17.436 78.526 1.00 38.43 397 ARG D O 1
ATOM 11293 N N . SER D 1 330 ? 36.684 19.631 78.873 1.00 39.07 398 SER D N 1
ATOM 11294 C CA . SER D 1 330 ? 36.200 19.667 80.248 1.00 39.43 398 SER D CA 1
ATOM 11295 C C . SER D 1 330 ? 34.724 19.323 80.362 1.00 39.65 398 SER D C 1
ATOM 11296 O O . SER D 1 330 ? 34.266 19.025 81.447 1.00 40.28 398 SER D O 1
ATOM 11299 N N . VAL D 1 331 ? 33.993 19.366 79.242 1.00 38.85 399 VAL D N 1
ATOM 11300 C CA . VAL D 1 331 ? 32.549 19.104 79.216 1.00 39.35 399 VAL D CA 1
ATOM 11301 C C . VAL D 1 331 ? 32.133 17.857 78.397 1.00 36.43 399 VAL D C 1
ATOM 11302 O O . VAL D 1 331 ? 31.224 17.136 78.805 1.00 36.33 399 VAL D O 1
ATOM 11306 N N . GLY D 1 332 ? 32.731 17.639 77.223 1.00 34.31 400 GLY D N 1
ATOM 11307 C CA . GLY D 1 332 ? 32.189 16.614 76.280 1.00 30.68 400 GLY D CA 1
ATOM 11308 C C . GLY D 1 332 ? 31.150 17.165 75.278 1.00 28.60 400 GLY D C 1
ATOM 11309 O O . GLY D 1 332 ? 30.988 18.366 75.170 1.00 30.12 400 GLY D O 1
ATOM 11310 N N . GLY D 1 333 ? 30.505 16.278 74.535 1.00 25.52 401 GLY D N 1
ATOM 11311 C CA . GLY D 1 333 ? 29.419 16.585 73.584 1.00 24.19 401 GLY D CA 1
ATOM 11312 C C . GLY D 1 333 ? 29.818 17.561 72.477 1.00 21.79 401 GLY D C 1
ATOM 11313 O O . GLY D 1 333 ? 30.922 17.459 71.932 1.00 22.27 401 GLY D O 1
ATOM 11314 N N A MET D 1 334 ? 28.905 18.489 72.153 0.50 19.92 402 MET D N 1
ATOM 11315 N N B MET D 1 334 ? 28.906 18.474 72.122 0.50 21.59 402 MET D N 1
ATOM 11316 C CA A MET D 1 334 ? 29.064 19.445 71.063 0.50 18.28 402 MET D CA 1
ATOM 11317 C CA B MET D 1 334 ? 29.125 19.445 71.055 0.50 20.75 402 MET D CA 1
ATOM 11318 C C A MET D 1 334 ? 28.906 20.878 71.591 0.50 18.08 402 MET D C 1
ATOM 11319 C C B MET D 1 334 ? 28.857 20.878 71.551 0.50 19.40 402 MET D C 1
ATOM 11320 O O A MET D 1 334 ? 28.228 21.162 72.639 0.50 17.82 402 MET D O 1
ATOM 11321 O O B MET D 1 334 ? 28.111 21.165 72.521 0.50 18.61 402 MET D O 1
ATOM 11330 N N . ARG D 1 335 ? 29.562 21.803 70.875 1.00 17.41 403 ARG D N 1
ATOM 11331 C CA . ARG D 1 335 ? 29.401 23.203 71.242 1.00 17.13 403 ARG D CA 1
ATOM 11332 C C . ARG D 1 335 ? 29.345 23.948 69.951 1.00 16.01 403 ARG D C 1
ATOM 11333 O O . ARG D 1 335 ? 30.348 23.952 69.248 1.00 17.04 403 ARG D O 1
ATOM 11341 N N . ALA D 1 336 ? 28.196 24.513 69.630 1.00 15.82 404 ALA D N 1
ATOM 11342 C CA . ALA D 1 336 ? 28.078 25.364 68.430 1.00 15.07 404 ALA D CA 1
ATOM 11343 C C . ALA D 1 336 ? 28.230 26.810 68.860 1.00 14.89 404 ALA D C 1
ATOM 11344 O O . ALA D 1 336 ? 27.362 27.340 69.546 1.00 14.80 404 ALA D O 1
ATOM 11346 N N . SER D 1 337 ? 29.341 27.452 68.488 1.00 14.00 405 SER D N 1
ATOM 11347 C CA . SER D 1 337 ? 29.468 28.878 68.738 1.00 14.38 405 SER D CA 1
ATOM 11348 C C . SER D 1 337 ? 28.903 29.621 67.518 1.00 14.83 405 SER D C 1
ATOM 11349 O O . SER D 1 337 ? 29.276 29.323 66.387 1.00 15.25 405 SER D O 1
ATOM 11352 N N . ILE D 1 338 ? 27.973 30.539 67.775 1.00 14.65 406 ILE D N 1
ATOM 11353 C CA . ILE D 1 338 ? 27.146 31.202 66.781 1.00 14.79 406 ILE D CA 1
ATOM 11354 C C . ILE D 1 338 ? 27.165 32.687 67.030 1.00 14.12 406 ILE D C 1
ATOM 11355 O O . ILE D 1 338 ? 26.162 33.312 67.386 1.00 14.79 406 ILE D O 1
ATOM 11360 N N . TYR D 1 339 ? 28.361 33.246 66.909 1.00 13.83 407 TYR D N 1
ATOM 11361 C CA . TYR D 1 339 ? 28.616 34.660 67.172 1.00 13.41 407 TYR D CA 1
ATOM 11362 C C . TYR D 1 339 ? 27.941 35.581 66.143 1.00 13.81 407 TYR D C 1
ATOM 11363 O O . TYR D 1 339 ? 27.288 35.091 65.185 1.00 14.01 407 TYR D O 1
ATOM 11372 N N . ASN D 1 340 ? 28.034 36.895 66.367 1.00 13.56 408 ASN D N 1
ATOM 11373 C CA . ASN D 1 340 ? 27.413 37.867 65.464 1.00 14.42 408 ASN D CA 1
ATOM 11374 C C . ASN D 1 340 ? 27.628 37.510 63.998 1.00 14.45 408 ASN D C 1
ATOM 11375 O O . ASN D 1 340 ? 26.681 37.558 63.188 1.00 15.55 408 ASN D O 1
ATOM 11380 N N . ALA D 1 341 ? 28.877 37.213 63.639 1.00 14.24 409 ALA D N 1
ATOM 11381 C CA . ALA D 1 341 ? 29.265 37.027 62.242 1.00 14.60 409 ALA D CA 1
ATOM 11382 C C . ALA D 1 341 ? 28.960 35.653 61.648 1.00 14.83 409 ALA D C 1
ATOM 11383 O O . ALA D 1 341 ? 29.188 35.450 60.468 1.00 14.82 409 ALA D O 1
ATOM 11385 N N . MET D 1 342 ? 28.494 34.689 62.448 1.00 14.92 410 MET D N 1
ATOM 11386 C CA . MET D 1 342 ? 28.073 33.405 61.917 1.00 16.00 410 MET D CA 1
ATOM 11387 C C . MET D 1 342 ? 26.842 33.657 61.052 1.00 16.70 410 MET D C 1
ATOM 11388 O O . MET D 1 342 ? 25.826 34.140 61.541 1.00 16.50 410 MET D O 1
ATOM 11393 N N . PRO D 1 343 ? 26.945 33.359 59.733 1.00 18.13 411 PRO D N 1
ATOM 11394 C CA . PRO D 1 343 ? 25.746 33.608 58.917 1.00 19.31 411 PRO D CA 1
ATOM 11395 C C . PRO D 1 343 ? 24.512 32.810 59.372 1.00 19.02 411 PRO D C 1
ATOM 11396 O O . PRO D 1 343 ? 24.625 31.670 59.831 1.00 18.99 411 PRO D O 1
ATOM 11400 N N . LEU D 1 344 ? 23.341 33.409 59.236 1.00 20.04 412 LEU D N 1
ATOM 11401 C CA . LEU D 1 344 ? 22.075 32.685 59.448 1.00 20.08 412 LEU D CA 1
ATOM 11402 C C . LEU D 1 344 ? 22.100 31.346 58.686 1.00 20.31 412 LEU D C 1
ATOM 11403 O O . LEU D 1 344 ? 21.734 30.285 59.243 1.00 19.96 412 LEU D O 1
ATOM 11408 N N . ALA D 1 345 ? 22.613 31.354 57.452 1.00 20.58 413 ALA D N 1
ATOM 11409 C CA . ALA D 1 345 ? 22.659 30.119 56.621 1.00 21.16 413 ALA D CA 1
ATOM 11410 C C . ALA D 1 345 ? 23.480 28.987 57.261 1.00 20.50 413 ALA D C 1
ATOM 11411 O O . ALA D 1 345 ? 23.211 27.805 57.028 1.00 20.60 413 ALA D O 1
ATOM 11413 N N . GLY D 1 346 ? 24.505 29.350 58.036 1.00 19.07 414 GLY D N 1
ATOM 11414 C CA . GLY D 1 346 ? 25.299 28.373 58.709 1.00 18.52 414 GLY D CA 1
ATOM 11415 C C . GLY D 1 346 ? 24.526 27.676 59.817 1.00 17.67 414 GLY D C 1
ATOM 11416 O O . GLY D 1 346 ? 24.634 26.466 60.003 1.00 18.16 414 GLY D O 1
ATOM 11417 N N . VAL D 1 347 ? 23.753 28.447 60.577 1.00 17.62 415 VAL D N 1
ATOM 11418 C CA . VAL D 1 347 ? 22.888 27.858 61.620 1.00 17.78 415 VAL D CA 1
ATOM 11419 C C . VAL D 1 347 ? 21.785 27.010 60.955 1.00 18.23 415 VAL D C 1
ATOM 11420 O O . VAL D 1 347 ? 21.481 25.926 61.405 1.00 17.17 415 VAL D O 1
ATOM 11424 N N . GLU D 1 348 ? 21.202 27.527 59.875 1.00 18.86 416 GLU D N 1
ATOM 11425 C CA . GLU D 1 348 ? 20.223 26.747 59.093 1.00 20.35 416 GLU D CA 1
ATOM 11426 C C . GLU D 1 348 ? 20.808 25.436 58.572 1.00 19.45 416 GLU D C 1
ATOM 11427 O O . GLU D 1 348 ? 20.166 24.371 58.657 1.00 19.76 416 GLU D O 1
ATOM 11433 N N . LYS D 1 349 ? 22.055 25.453 58.101 1.00 19.72 417 LYS D N 1
ATOM 11434 C CA . LYS D 1 349 ? 22.694 24.225 57.651 1.00 20.09 417 LYS D CA 1
ATOM 11435 C C . LYS D 1 349 ? 22.884 23.233 58.809 1.00 19.25 417 LYS D C 1
ATOM 11436 O O . LYS D 1 349 ? 22.598 22.051 58.685 1.00 18.62 417 LYS D O 1
ATOM 11442 N N . LEU D 1 350 ? 23.357 23.728 59.941 1.00 17.85 418 LEU D N 1
ATOM 11443 C CA . LEU D 1 350 ? 23.498 22.879 61.111 1.00 17.64 418 LEU D CA 1
ATOM 11444 C C . LEU D 1 350 ? 22.172 22.286 61.558 1.00 17.35 418 LEU D C 1
ATOM 11445 O O . LEU D 1 350 ? 22.109 21.109 61.854 1.00 17.95 418 LEU D O 1
ATOM 11450 N N . VAL D 1 351 ? 21.113 23.083 61.627 1.00 17.61 419 VAL D N 1
ATOM 11451 C CA . VAL D 1 351 ? 19.822 22.561 62.052 1.00 17.88 419 VAL D CA 1
ATOM 11452 C C . VAL D 1 351 ? 19.306 21.492 61.082 1.00 18.32 419 VAL D C 1
ATOM 11453 O O . VAL D 1 351 ? 18.783 20.446 61.496 1.00 18.83 419 VAL D O 1
ATOM 11457 N N . ALA D 1 352 ? 19.466 21.738 59.783 1.00 18.42 420 ALA D N 1
ATOM 11458 C CA . ALA D 1 352 ? 19.034 20.721 58.783 1.00 19.08 420 ALA D CA 1
ATOM 11459 C C . ALA D 1 352 ? 19.830 19.444 58.925 1.00 19.07 420 ALA D C 1
ATOM 11460 O O . ALA D 1 352 ? 19.303 18.341 58.788 1.00 18.77 420 ALA D O 1
ATOM 11462 N N . PHE D 1 353 ? 21.133 19.591 59.177 1.00 18.96 421 PHE D N 1
ATOM 11463 C CA . PHE D 1 353 ? 21.994 18.446 59.382 1.00 18.89 421 PHE D CA 1
ATOM 11464 C C . PHE D 1 353 ? 21.531 17.645 60.593 1.00 17.86 421 PHE D C 1
ATOM 11465 O O . PHE D 1 353 ? 21.468 16.406 60.533 1.00 17.40 421 PHE D O 1
ATOM 11473 N N . MET D 1 354 ? 21.217 18.340 61.682 1.00 17.56 422 MET D N 1
ATOM 11474 C CA . MET D 1 354 ? 20.775 17.672 62.907 1.00 18.47 422 MET D CA 1
ATOM 11475 C C . MET D 1 354 ? 19.488 16.919 62.675 1.00 19.36 422 MET D C 1
ATOM 11476 O O . MET D 1 354 ? 19.322 15.789 63.131 1.00 19.81 422 MET D O 1
ATOM 11481 N N . LYS D 1 355 ? 18.559 17.559 61.985 1.00 21.10 423 LYS D N 1
ATOM 11482 C CA . LYS D 1 355 ? 17.293 16.886 61.671 1.00 22.65 423 LYS D CA 1
ATOM 11483 C C . LYS D 1 355 ? 17.469 15.627 60.813 1.00 23.07 423 LYS D C 1
ATOM 11484 O O . LYS D 1 355 ? 16.825 14.570 61.047 1.00 23.16 423 LYS D O 1
ATOM 11490 N N . ASP D 1 356 ? 18.351 15.694 59.835 1.00 22.79 424 ASP D N 1
ATOM 11491 C CA A ASP D 1 356 ? 18.611 14.533 58.998 0.50 22.86 424 ASP D CA 1
ATOM 11492 C CA B ASP D 1 356 ? 18.613 14.523 58.984 0.50 22.96 424 ASP D CA 1
ATOM 11493 C C . ASP D 1 356 ? 19.292 13.422 59.799 1.00 22.43 424 ASP D C 1
ATOM 11494 O O . ASP D 1 356 ? 18.977 12.216 59.633 1.00 21.97 424 ASP D O 1
ATOM 11503 N N . PHE D 1 357 ? 20.222 13.826 60.683 1.00 20.55 425 PHE D N 1
ATOM 11504 C CA . PHE D 1 357 ? 21.008 12.904 61.475 1.00 20.46 425 PHE D CA 1
ATOM 11505 C C . PHE D 1 357 ? 20.081 12.190 62.422 1.00 20.78 425 PHE D C 1
ATOM 11506 O O . PHE D 1 357 ? 20.162 10.960 62.582 1.00 20.96 425 PHE D O 1
ATOM 11514 N N . GLN D 1 358 ? 19.177 12.938 63.025 1.00 22.20 426 GLN D N 1
ATOM 11515 C CA . GLN D 1 358 ? 18.197 12.323 63.914 1.00 24.00 426 GLN D CA 1
ATOM 11516 C C . GLN D 1 358 ? 17.290 11.329 63.149 1.00 24.20 426 GLN D C 1
ATOM 11517 O O . GLN D 1 358 ? 17.034 10.231 63.621 1.00 24.78 426 GLN D O 1
ATOM 11523 N N . ALA D 1 359 ? 16.841 11.702 61.954 1.00 24.52 427 ALA D N 1
ATOM 11524 C CA . ALA D 1 359 ? 16.018 10.784 61.145 1.00 25.11 427 ALA D CA 1
ATOM 11525 C C . ALA D 1 359 ? 16.761 9.512 60.821 1.00 25.38 427 ALA D C 1
ATOM 11526 O O . ALA D 1 359 ? 16.174 8.405 60.830 1.00 26.26 427 ALA D O 1
ATOM 11528 N N . LYS D 1 360 ? 18.032 9.639 60.453 1.00 26.01 428 LYS D N 1
ATOM 11529 C CA . LYS D 1 360 ? 18.864 8.483 60.155 1.00 27.35 428 LYS D CA 1
ATOM 11530 C C . LYS D 1 360 ? 19.074 7.567 61.345 1.00 27.02 428 LYS D C 1
ATOM 11531 O O . LYS D 1 360 ? 19.076 6.365 61.154 1.00 26.89 428 LYS D O 1
ATOM 11537 N N . HIS D 1 361 ? 19.205 8.104 62.558 1.00 25.08 429 HIS D N 1
ATOM 11538 C CA . HIS D 1 361 ? 19.736 7.349 63.711 1.00 26.30 429 HIS D CA 1
ATOM 11539 C C . HIS D 1 361 ? 18.751 7.156 64.868 1.00 28.10 429 HIS D C 1
ATOM 11540 O O . HIS D 1 361 ? 19.076 6.545 65.906 1.00 26.91 429 HIS D O 1
ATOM 11547 N N . ALA D 1 362 ? 17.530 7.610 64.664 1.00 31.85 430 ALA D N 1
ATOM 11548 C CA . ALA D 1 362 ? 16.517 7.541 65.714 1.00 35.87 430 ALA D CA 1
ATOM 11549 C C . ALA D 1 362 ? 16.196 6.099 66.069 1.00 38.14 430 ALA D C 1
ATOM 11550 O O . ALA D 1 362 ? 16.358 5.173 65.261 1.00 40.06 430 ALA D O 1
#

Secondary structure (DSSP, 8-state):
--SPPEE--SSS----HHHHHHHHHHSSSGGGSSS-GGG--TTSHHHHHHHHHHHHHHHHHHT--TTEEEEEESSHHHHHHHHHHHHH--TT-EEEEEE-SHHHHHHHHHHTTTSEEEEEEE-GGGTS-----STT----TT-SEEEEESEETTTTEE-SS-PPPSSSEEEEE-TTTTTSS---GGG-SEEEEE----S-TT-EEEEEEGGG-S---TT--GGG-HHHHHHTTT-SS---HHHHHHHHHHHHHHHHTT-HHHHHHHHHHHHHHHHHHHHTSTTSEE--S-GGGB-SSEEEEEESSGGGHHHHHHHHHHTTEE--B--TTT-SEEEE--TTS-HHHHHHHHHHHHHHHHHH-/-PPPEE--SSS----HHHHHHHHHHSSSGGGSSS-GGG--TTSHHHHHHHHHHHHHHHHHHT--TTEEEEEESSHHHHHHHHHHHHH--TT-EEEEEE-SHHHHHHHHHHTTTSEEEEEEE-GGGTS-----GGG----TT-SEEEEESEETTTTEE-SS----SSSEEEEE-TTTTTSS---GGG-SEEEEE----S-TT-EEEEEEGGG-----TT--GGG-HHHHHHTTT-SS---HHHHHHHHHHHHHHHHTT-HHHHHHHHHHHHHHHHHHHHTTTTSEE--S-GGGB-SSEEEEEESSGGGHHHHHHHHHHTTEE--B--TTT-SEEEE--TTS-HHHHHHHHHHHHHHHHHH-/-PPPEE--SSS----HHHHHHHHHHSSSGGGSSS-GGG--TTSHHHHHHHHHHHHHHHHHHT--TTEEEEEESSHHHHHHHHHHHHH--TT-EEEEEE-SHHHHHHHHHHTTTSEEEEEEESGGGTS-----STT----TT-SEEEEESEETTTTEE-SS-PPPSSSEEEEE-TTTTTSS---GGG-SEEEEE----S-TT-EEEEEEGGG-S---TT--GGG-HHHHHHTTT-SS---HHHHHHHHHHHHHHHHTT-HHHHHHHHHHHHHHHHHHHHTTTTSEE--S-GGGB-SSEEEEEESSGGGHHHHHHHHHHTTEE--B--TTT-SEEEE--TTS-HHHHHHHHHHHHHHHHHH-/-PPPEE--SSS----HHHHHHHHHHSSSGGGSSS-GGG--TTSHHHHHHHHHHHHHHHHHHT--TTEEEEEESSHHHHHHHHHHHHH--TT-EEEEEE-SHHHHHHHHHHTTTSEEEEEEE-GGGTS-----STT----TT-SEEEEESEETTTTEE-SS-PPPSSSEEEEE-TTTTTSS---GGG-SEEEEE----S-TT-EEEEEEGGG-----TT--GGG-HHHHHHTTT-SS---HHHHHHHHHHHHHHHHTT-HHHHHHHHHHHHHHHHHHHHTTTTSEE--S-GGGB-SSEEEEEESSGGGHHHHHHHHHHTTEE--BPPTTT-SEEEE--TTS-HHHHHHHHHHHHHHHHHH-

CATH classification: 3.40.640.10 (+1 more: 3.90.1150.10)

B-factor: mean 22.94, std 8.2, range [12.48, 67.78]